Protein AF-A0A2E6EQ06-F1 (afdb_monomer_lite)

Foldseek 3Di:
DFEEAEEAEAEDALCQQLVPRHHQADPVLPPDRDVLVSLCVQFQVCLLWPFAADPVRHGPGTDNLLLFHAYEYALSSLLVCVVPPVVSLVSNLVSQVSQCVVLVGGRYAWEFHRQFQLLPDDLLLLLLRLLLRQLLVCLSNVDGGQAYEHRLSWDDLSNVVSNVVNPHAEYEDELQFFQWKAFPPGDTDGGDSVNQAQAKAWEQHPVRDIHIYGYADPVLLCCLQPVCCLVALLSNLVVQLVVSPPPSYHYHYYHSSSCTNSDNNSSNSSVSSQVNQVPDPSYHYHYPSSVCVVPPHRMHTDTDPRAGNQDPVRCCLQAAFPVSAPDPPVVFTLRLRNLLSVLLVVLLVVLCVLLVVVQVQFFVDSSVLLSCCSCCVSVVDPQVVSSVVGGDPRHDSVLVVLSSSLVVLSSNLSNPVCSNHRFNLDSNNLSSLLSSLQSQLSSCVSGVDHCLVVSLVSLQPRPGPVHSVSSNVSSVCRNYPNPCPVPLALAPDQAFFEAAEDAQQQADDFDLGRALVRLLVVLVLCLLLLGAEYEYEQQAADDPLQDSLAHQELQFGHLLRHDLCVLVVLVLDPPVLIHGYDQWRDSVCSVVRVNVSLLSSLVSLVVCCVRPCVVVLVVCVVPPVVLLLQQLLVLVCVVVVNDFLLPDDLCLQQVPVVVSVVSCVVSVVSSSSSSSSSSSSLVSLVVSCVSSVVSNHFYEYEDEPFYHLRHSCCRNCVVQFQADPSSQAQWFFWAADDPVHNQGATPLTTDTPQVSCVVVQVVVLLSSVVSRCSNGQAYEYAPLVVQQWTWIGGNPDPTSNPTDIDGHVQCSNVVSNCVPVNRGRYAYAQDDPHDPSSVVSCSVSSHAYEAACLQQLPPDPPRCNPQVNFDQRYEYEPHDLQDWAQLQSLVPDDPVSNVVSVQDPHSLSSLLSSLLSLLLGSYSYYYYHVCSLLSHGRLQRADHGNDSHDHNTHHDPPCSSDPVSSVSSSVSCVVSVNRDDD

Radius of gyration: 35.35 Å; chains: 1; bounding box: 85×95×76 Å

Secondary structure (DSSP, 8-state):
-EEEEEEEEE-----B-TTT-SBPP-GGGTTSSSHHHHHIIIIIHHHHTEEEE-TTS-EEEEE-GGGTSEEEE-HHHHHHHHHH-HHHHHHHHHHHHHHHHHHSS-SEEB--TT-B-GGGS-HHHHHHHHHHHHHHHHHHHSS--S-BPPGGG-B-HHHHHHHHHHS--EEEE-GGGEEEEEETTSPPEEPPHHHHTTEEEEEE-TTS-EEEEEEP-HHHHHHHHHS-GGG-HHHHHHHHHHHHHHHSEEEEEEEGGGTTTSSTTHHHHHHHHHHHHHT-SSEEE--HHHHHHHS---EEEEEPSSB-SS-TTTTGGGTS-----S-TTS----TTHHHHHHHHHHHHHHHHHHHHHHHHHHBSSHHHHHHHTHHHHTTSS-HHHHHHHHB-TT--HHHHHHHHHHHHHHHHTTBGGGGTSS-TTSHHHHHHHHHHHHHHHHHHHHHS---HHHHHHHHTTS--SS-SHHHHHHHHHHSS------TT--------EEEEE--GGGS-SSSSS--GGGHHHHHHHHHHHT--EEE----SPB-TT--TTSBS-SSS--GGG--HHHHHHTTSS-GGG-----SB--HHHIIIIIHHHHHHHHHHHHT-TTSHHHHHHHHHHHH-HHHHHHHHHHHHHHHTTT--GGGS-HHHHTT-HHHHHHHHHHTHHHHHHHHHHHHHHHHHHHHHHHHHHHTTPEEEEEEESS--SSSHHHHH-GGGB-B-TTS-BSEEEEE--BTTBTT-EEEEEEPB-HHHHHHTTSHHHHHHHHHHHTT-SEEEEETTHHHHEEEEEETT-SSGGG-EEEE--THHHHHHHHHHH-S--EEE---SS--HHHHHHHHHTT--EEEEGGGS-SS-TT-TTSGGG--SSEEEES--SSSPPHHHHHHTS-HHHHHHHT--SSHHHHHHHHHHHHHTSSSSEEEEEHHHHTT--GGG----TT-SSS-S-B-PPTT-S-HHHHHHHHHHHHHTT-S---

Structure (mmCIF, N/CA/C/O backbone):
data_AF-A0A2E6EQ06-F1
#
_entry.id   AF-A0A2E6EQ06-F1
#
loop_
_atom_site.group_PDB
_atom_site.id
_atom_site.type_symbol
_atom_site.label_atom_id
_atom_site.label_alt_id
_atom_site.label_comp_id
_atom_site.label_asym_id
_atom_site.label_entity_id
_atom_site.label_seq_id
_atom_site.pdbx_PDB_ins_code
_atom_site.Cartn_x
_atom_site.Cartn_y
_atom_site.Cartn_z
_atom_site.occupancy
_atom_site.B_iso_or_equiv
_atom_site.auth_seq_id
_atom_site.auth_comp_id
_atom_site.auth_asym_id
_atom_site.auth_atom_id
_atom_site.pdbx_PDB_model_num
ATOM 1 N N . MET A 1 1 ? -16.779 -51.348 3.299 1.00 90.75 1 MET A N 1
ATOM 2 C CA . MET A 1 1 ? -16.397 -49.984 2.889 1.00 90.75 1 MET A CA 1
ATOM 3 C C . MET A 1 1 ? -16.141 -49.201 4.161 1.00 90.75 1 MET A C 1
ATOM 5 O O . MET A 1 1 ? -17.002 -49.256 5.026 1.00 90.75 1 MET A O 1
ATOM 9 N N . LYS A 1 2 ? -14.970 -48.582 4.311 1.00 97.31 2 LYS A N 1
ATOM 10 C CA . LYS A 1 2 ? -14.618 -47.724 5.452 1.00 97.31 2 LYS A CA 1
ATOM 11 C C . LYS A 1 2 ? -14.836 -46.261 5.066 1.00 97.31 2 LYS A C 1
ATOM 13 O O . LYS A 1 2 ? -14.388 -45.863 3.991 1.00 97.31 2 LYS A O 1
ATOM 18 N N . ASP A 1 3 ? -15.510 -45.492 5.906 1.00 98.12 3 ASP A N 1
ATOM 19 C CA . ASP A 1 3 ? -15.744 -44.063 5.690 1.00 98.12 3 ASP A CA 1
ATOM 20 C C . ASP A 1 3 ? -14.622 -43.241 6.337 1.00 98.12 3 ASP A C 1
ATOM 22 O O . ASP A 1 3 ? -14.223 -43.511 7.468 1.00 98.12 3 ASP A O 1
ATOM 26 N N . ILE A 1 4 ? -14.103 -42.242 5.626 1.00 98.31 4 ILE A N 1
ATOM 27 C CA . ILE A 1 4 ? -13.046 -41.349 6.114 1.00 98.31 4 ILE A CA 1
ATOM 28 C C . ILE A 1 4 ? -13.552 -39.910 6.057 1.00 98.31 4 ILE A C 1
ATOM 30 O O . ILE A 1 4 ? -13.945 -39.432 4.992 1.00 98.31 4 ILE A O 1
ATOM 34 N N . CYS A 1 5 ? -13.521 -39.230 7.198 1.00 97.88 5 CYS A N 1
ATOM 35 C CA . CYS A 1 5 ? -13.890 -37.834 7.356 1.00 97.88 5 CYS A CA 1
ATOM 36 C C . CYS A 1 5 ? -12.708 -37.059 7.940 1.00 97.88 5 CYS A C 1
ATOM 38 O O . CYS A 1 5 ? -12.122 -37.457 8.945 1.00 97.88 5 CYS A O 1
ATOM 40 N N . ILE A 1 6 ? -12.367 -35.939 7.318 1.00 98.31 6 ILE A N 1
ATOM 41 C CA . ILE A 1 6 ? -11.318 -35.030 7.782 1.00 98.31 6 ILE A CA 1
ATOM 42 C C . ILE A 1 6 ? -11.990 -33.685 8.033 1.00 98.31 6 ILE A C 1
ATOM 44 O O . ILE A 1 6 ? -12.817 -33.271 7.225 1.00 98.31 6 ILE A O 1
ATOM 48 N N . HIS A 1 7 ? -11.665 -33.034 9.141 1.00 98.31 7 HIS A N 1
ATOM 49 C CA . HIS A 1 7 ? -12.115 -31.700 9.505 1.00 98.31 7 HIS A CA 1
ATOM 50 C C . HIS A 1 7 ? -10.910 -30.790 9.735 1.00 98.31 7 HIS A C 1
ATOM 52 O O . HIS A 1 7 ? -10.047 -31.111 10.556 1.00 98.31 7 HIS A O 1
ATOM 58 N N . GLY A 1 8 ? -10.854 -29.671 9.015 1.00 97.56 8 GLY A N 1
ATOM 59 C CA . GLY A 1 8 ? -9.878 -28.606 9.242 1.00 97.56 8 GLY A CA 1
ATOM 60 C C . GLY A 1 8 ? -10.549 -27.364 9.821 1.00 97.56 8 GLY A C 1
ATOM 61 O O . GLY A 1 8 ? -11.461 -26.822 9.200 1.00 97.56 8 GLY A O 1
ATOM 62 N N . HIS A 1 9 ? -10.085 -26.918 10.986 1.00 97.19 9 HIS A N 1
ATOM 63 C CA . HIS A 1 9 ? -10.528 -25.677 11.616 1.00 97.19 9 HIS A CA 1
ATOM 64 C C . HIS A 1 9 ? -9.598 -24.521 11.226 1.00 97.19 9 HIS A C 1
ATOM 66 O O . HIS A 1 9 ? -8.463 -24.477 11.694 1.00 97.19 9 HIS A O 1
ATOM 72 N N . PHE A 1 10 ? -10.040 -23.620 10.344 1.00 96.25 10 PHE A N 1
ATOM 73 C CA . PHE A 1 10 ? -9.219 -22.517 9.830 1.00 96.25 10 PHE A CA 1
ATOM 74 C C . PHE A 1 10 ? -9.649 -21.196 10.462 1.00 96.25 10 PHE A C 1
ATOM 76 O O . PHE A 1 10 ? -10.707 -20.647 10.156 1.00 96.25 10 PHE A O 1
ATOM 83 N N . TYR A 1 11 ? -8.830 -20.641 11.340 1.00 90.62 11 TYR A N 1
ATOM 84 C CA . TYR A 1 11 ? -9.209 -19.433 12.052 1.00 90.62 11 TYR A CA 1
ATOM 85 C C . TYR A 1 11 ? -7.981 -18.624 12.442 1.00 90.62 11 TYR A C 1
ATOM 87 O O . TYR A 1 11 ? -6.953 -19.164 12.826 1.00 90.62 11 TYR A O 1
ATOM 95 N N . GLN A 1 12 ? -8.128 -17.301 12.392 1.00 87.19 12 GLN A N 1
ATOM 96 C CA . GLN A 1 12 ? -7.171 -16.369 12.968 1.00 87.19 12 GLN A CA 1
ATOM 97 C C . GLN A 1 12 ? -7.886 -15.445 13.947 1.00 87.19 12 GLN A C 1
ATOM 99 O O . GLN A 1 12 ? -9.004 -15.005 13.653 1.00 87.19 12 GLN A O 1
ATOM 104 N N . PRO A 1 13 ? -7.249 -15.097 15.080 1.00 78.75 13 PRO A N 1
ATOM 105 C CA . PRO A 1 13 ? -7.804 -14.108 15.990 1.00 78.75 13 PRO A CA 1
ATOM 106 C C . PRO A 1 13 ? -8.133 -12.812 15.266 1.00 78.75 13 PRO A C 1
ATOM 108 O O . PRO A 1 13 ? -7.433 -12.413 14.333 1.00 78.75 13 PRO A O 1
ATOM 111 N N . THR A 1 14 ? -9.192 -12.134 15.718 1.00 73.31 14 THR A N 1
ATOM 112 C CA . THR A 1 14 ? -9.537 -10.804 15.208 1.00 73.31 14 THR A CA 1
ATOM 113 C C . THR A 1 14 ? -8.410 -9.828 15.530 1.00 73.31 14 THR A C 1
ATOM 115 O O . THR A 1 14 ? -8.334 -9.250 16.606 1.00 73.31 14 THR A O 1
ATOM 118 N N . ARG A 1 15 ? -7.501 -9.653 14.573 1.00 78.56 15 ARG A N 1
ATOM 119 C CA . ARG A 1 15 ? -6.394 -8.688 14.626 1.00 78.56 15 ARG A CA 1
ATOM 120 C C . ARG A 1 15 ? -6.782 -7.327 14.060 1.00 78.56 15 ARG A C 1
ATOM 122 O O . ARG A 1 15 ? -5.923 -6.477 13.838 1.00 78.56 15 ARG A O 1
ATOM 129 N N . LEU A 1 16 ? -8.072 -7.138 13.788 1.00 78.06 16 LEU A N 1
ATOM 130 C CA . LEU A 1 16 ? -8.607 -5.878 13.309 1.00 78.06 16 LEU A CA 1
ATOM 131 C C . LEU A 1 16 ? -8.392 -4.815 14.378 1.00 78.06 16 LEU A C 1
ATOM 133 O O . LEU A 1 16 ? -8.721 -5.000 15.549 1.00 78.06 16 LEU A O 1
ATOM 137 N N . ASN A 1 17 ? -7.856 -3.678 13.972 1.00 82.69 17 ASN A N 1
ATOM 138 C CA . ASN A 1 17 ? -7.825 -2.492 14.795 1.00 82.69 17 ASN A CA 1
ATOM 139 C C . ASN A 1 17 ? -9.276 -2.114 15.162 1.00 82.69 17 ASN A C 1
ATOM 141 O O . ASN A 1 17 ? -10.090 -1.926 14.254 1.00 82.69 17 ASN A O 1
ATOM 145 N N . PRO A 1 18 ? -9.627 -2.006 16.458 1.00 84.94 18 PRO A N 1
ATOM 146 C CA . PRO A 1 18 ? -11.011 -1.788 16.880 1.00 84.94 18 PRO A CA 1
ATOM 147 C C . PRO A 1 18 ? -11.648 -0.517 16.311 1.00 84.94 18 PRO A C 1
ATOM 149 O O . PRO A 1 18 ? -12.856 -0.485 16.119 1.00 84.94 18 PRO A O 1
ATOM 152 N N . TRP A 1 19 ? -10.841 0.505 16.014 1.00 80.25 19 TRP A N 1
ATOM 153 C CA . TRP A 1 19 ? -11.318 1.804 15.546 1.00 80.25 19 TRP A CA 1
ATOM 154 C C . TRP A 1 19 ? -11.391 1.915 14.024 1.00 80.25 19 TRP A C 1
ATOM 156 O O . TRP A 1 19 ? -12.256 2.613 13.506 1.00 80.25 19 TRP A O 1
ATOM 166 N N . THR A 1 20 ? -10.488 1.251 13.296 1.00 75.62 20 THR A N 1
ATOM 167 C CA . THR A 1 20 ? -10.449 1.321 11.821 1.00 75.62 20 THR A CA 1
ATOM 168 C C . THR A 1 20 ? -11.067 0.101 11.145 1.00 75.62 20 THR A C 1
ATOM 170 O O . THR A 1 20 ? -11.292 0.126 9.938 1.00 75.62 20 THR A O 1
ATOM 173 N N . ASN A 1 21 ? -11.311 -0.970 11.907 1.00 74.75 21 ASN A N 1
ATOM 174 C CA . ASN A 1 21 ? -11.768 -2.274 11.434 1.00 74.75 21 ASN A CA 1
ATOM 175 C C . ASN A 1 21 ? -10.894 -2.853 10.300 1.00 74.75 21 ASN A C 1
ATOM 177 O O . ASN A 1 21 ? -11.382 -3.567 9.429 1.00 74.75 21 ASN A O 1
ATOM 181 N N . ARG A 1 22 ? -9.592 -2.529 10.309 1.00 73.81 22 ARG A N 1
ATOM 182 C CA . ARG A 1 22 ? -8.569 -2.999 9.358 1.00 73.81 22 ARG A CA 1
ATOM 183 C C . ARG A 1 22 ? -7.419 -3.676 10.096 1.00 73.81 22 ARG A C 1
ATOM 185 O O . ARG A 1 22 ? -7.185 -3.390 11.267 1.00 73.81 22 ARG A O 1
ATOM 192 N N . LEU A 1 23 ? -6.688 -4.560 9.421 1.00 75.12 23 LEU A N 1
ATOM 193 C CA . LEU A 1 23 ? -5.487 -5.180 9.984 1.00 75.12 23 LEU A CA 1
ATOM 194 C C . LEU A 1 23 ? -4.323 -4.181 10.007 1.00 75.12 23 LEU A C 1
ATOM 196 O O . LEU A 1 23 ? -3.947 -3.625 8.972 1.00 75.12 23 LEU A O 1
ATOM 200 N N . ASP A 1 24 ? -3.734 -3.982 11.184 1.00 70.62 24 ASP A N 1
ATOM 201 C CA . ASP A 1 24 ? -2.495 -3.215 11.318 1.00 70.62 24 ASP A CA 1
ATOM 202 C C . ASP A 1 24 ? -1.292 -4.055 10.829 1.00 70.62 24 ASP A C 1
ATOM 204 O O . ASP A 1 24 ? -1.331 -5.288 10.906 1.00 70.62 24 ASP A O 1
ATOM 208 N N . PRO A 1 25 ? -0.198 -3.430 10.353 1.00 65.00 25 PRO A N 1
ATOM 209 C CA . PRO A 1 25 ? 1.042 -4.144 10.067 1.00 65.00 25 PRO A CA 1
ATOM 210 C C . PRO A 1 25 ? 1.608 -4.853 11.304 1.00 65.00 25 PRO A C 1
ATOM 212 O O . PRO A 1 25 ? 1.632 -4.297 12.403 1.00 65.00 25 PRO A O 1
ATOM 215 N N . GLN A 1 26 ? 2.124 -6.065 11.119 1.00 69.88 26 GLN A N 1
ATOM 216 C CA . GLN A 1 26 ? 2.704 -6.883 12.179 1.00 69.88 26 GLN A CA 1
ATOM 217 C C . GLN A 1 26 ? 4.099 -7.348 11.753 1.00 69.88 26 GLN A C 1
ATOM 219 O O . GLN A 1 26 ? 4.204 -8.278 10.958 1.00 69.88 26 GLN A O 1
ATOM 224 N N . PRO A 1 27 ? 5.183 -6.755 12.294 1.00 60.56 27 PRO A N 1
ATOM 225 C CA . PRO A 1 27 ? 6.551 -7.056 11.861 1.00 60.56 27 PRO A CA 1
ATOM 226 C C . PRO A 1 27 ? 6.934 -8.540 11.928 1.00 60.56 27 PRO A C 1
ATOM 228 O O . PRO A 1 27 ? 7.758 -9.006 11.149 1.00 60.56 27 PRO A O 1
ATOM 231 N N . SER A 1 28 ? 6.325 -9.304 12.838 1.00 72.94 28 SER A N 1
ATOM 232 C CA . SER A 1 28 ? 6.562 -10.745 12.958 1.00 72.94 28 SER A CA 1
ATOM 233 C C . SER A 1 28 ? 6.000 -11.572 11.791 1.00 72.94 28 SER A C 1
ATOM 235 O O . SER A 1 28 ? 6.382 -12.730 11.647 1.00 72.94 28 SER A O 1
ATOM 237 N N . ALA A 1 29 ? 5.152 -10.989 10.940 1.00 71.50 29 ALA A N 1
ATOM 238 C CA . ALA A 1 29 ? 4.586 -11.633 9.757 1.00 71.50 29 ALA A CA 1
ATOM 239 C C . ALA A 1 29 ? 5.445 -11.481 8.485 1.00 71.50 29 ALA A C 1
ATOM 241 O O . ALA A 1 29 ? 5.053 -11.991 7.436 1.00 71.50 29 ALA A O 1
ATOM 242 N N . ALA A 1 30 ? 6.607 -10.821 8.565 1.00 54.91 30 ALA A N 1
ATOM 243 C CA . ALA A 1 30 ? 7.477 -10.585 7.413 1.00 54.91 30 ALA A CA 1
ATOM 244 C C . ALA A 1 30 ? 7.769 -11.881 6.613 1.00 54.91 30 ALA A C 1
ATOM 246 O O . ALA A 1 30 ? 7.977 -12.938 7.224 1.00 54.91 30 ALA A O 1
ATOM 247 N N . PRO A 1 31 ? 7.804 -11.817 5.263 1.00 63.31 31 PRO A N 1
ATOM 248 C CA . PRO A 1 31 ? 7.754 -10.611 4.418 1.00 63.31 31 PRO A CA 1
ATOM 249 C C . PRO A 1 31 ? 6.346 -10.019 4.193 1.00 63.31 31 PRO A C 1
ATOM 251 O O . PRO A 1 31 ? 6.224 -8.998 3.527 1.00 63.31 31 PRO A O 1
ATOM 254 N N . PHE A 1 32 ? 5.291 -10.624 4.740 1.00 70.12 32 PHE A N 1
ATOM 255 C CA . PHE A 1 32 ? 3.913 -10.149 4.585 1.00 70.12 32 PHE A CA 1
ATOM 256 C C . PHE A 1 32 ? 3.586 -9.025 5.572 1.00 70.12 32 PHE A C 1
ATOM 258 O O . PHE A 1 32 ? 4.194 -8.923 6.644 1.00 70.12 32 PHE A O 1
ATOM 265 N N . ARG A 1 33 ? 2.599 -8.182 5.238 1.00 68.12 33 ARG A N 1
ATOM 266 C CA . ARG A 1 33 ? 2.237 -7.022 6.066 1.00 68.12 33 ARG A CA 1
ATOM 267 C C . ARG A 1 33 ? 1.660 -7.451 7.409 1.00 68.12 33 ARG A C 1
ATOM 269 O O . ARG A 1 33 ? 1.918 -6.806 8.422 1.00 68.12 33 ARG A O 1
ATOM 276 N N . ASN A 1 34 ? 0.850 -8.503 7.418 1.00 84.31 34 ASN A N 1
ATOM 277 C CA . ASN A 1 34 ? 0.187 -9.033 8.603 1.00 84.31 34 ASN A CA 1
ATOM 278 C C . ASN A 1 34 ? 0.065 -10.561 8.520 1.00 84.31 34 ASN A C 1
ATOM 280 O O . ASN A 1 34 ? 0.271 -11.176 7.473 1.00 84.31 34 ASN A O 1
ATOM 284 N N . TRP A 1 35 ? -0.264 -11.184 9.649 1.00 84.19 35 TRP A N 1
ATOM 285 C CA . TRP A 1 35 ? -0.329 -12.641 9.744 1.00 84.19 35 TRP A CA 1
ATOM 286 C C . TRP A 1 35 ? -1.479 -13.264 8.941 1.00 84.19 35 TRP A C 1
ATOM 288 O O . TRP A 1 35 ? -1.348 -14.412 8.525 1.00 84.19 35 TRP A O 1
ATOM 298 N N . ASN A 1 36 ? -2.575 -12.539 8.680 1.00 88.44 36 ASN A N 1
ATOM 299 C CA . ASN A 1 36 ? -3.657 -13.075 7.849 1.00 88.44 36 ASN A CA 1
ATOM 300 C C . ASN A 1 36 ? -3.190 -13.250 6.398 1.00 88.44 36 ASN A C 1
ATOM 302 O O . ASN A 1 36 ? -3.399 -14.319 5.834 1.00 88.44 36 ASN A O 1
ATOM 306 N N . GLU A 1 37 ? -2.501 -12.256 5.825 1.00 84.69 37 GLU A N 1
ATOM 307 C CA . GLU A 1 37 ? -1.904 -12.352 4.482 1.00 84.69 37 GLU A CA 1
ATOM 308 C C . GLU A 1 37 ? -0.897 -13.501 4.391 1.00 84.69 37 GLU A C 1
ATOM 310 O O . GLU A 1 37 ? -0.946 -14.306 3.460 1.00 84.69 37 GLU A O 1
ATOM 315 N N . ARG A 1 38 ? -0.016 -13.615 5.393 1.00 87.06 38 ARG A N 1
ATOM 316 C CA . ARG A 1 38 ? 0.985 -14.684 5.445 1.00 87.06 38 ARG A CA 1
ATOM 317 C C . ARG A 1 38 ? 0.343 -16.066 5.419 1.00 87.06 38 ARG A C 1
ATOM 319 O O . ARG A 1 38 ? 0.711 -16.902 4.603 1.00 87.06 38 ARG A O 1
ATOM 326 N N . ILE A 1 39 ? -0.622 -16.310 6.300 1.00 91.88 39 ILE A N 1
ATOM 327 C CA . ILE A 1 39 ? -1.247 -17.630 6.432 1.00 91.88 39 ILE A CA 1
ATOM 328 C C . ILE A 1 39 ? -2.183 -17.906 5.249 1.00 91.88 39 ILE A C 1
ATOM 330 O O . ILE A 1 39 ? -2.288 -19.048 4.800 1.00 91.88 39 ILE A O 1
ATOM 334 N N . ALA A 1 40 ? -2.803 -16.876 4.667 1.00 89.56 40 ALA A N 1
ATOM 335 C CA . ALA A 1 40 ? -3.532 -17.030 3.415 1.00 89.56 40 ALA A CA 1
ATOM 336 C C . ALA A 1 40 ? -2.616 -17.515 2.288 1.00 89.56 40 ALA A C 1
ATOM 338 O O . ALA A 1 40 ? -2.988 -18.441 1.567 1.00 89.56 40 ALA A O 1
ATOM 339 N N . PHE A 1 41 ? -1.409 -16.959 2.178 1.00 86.44 41 PHE A N 1
ATOM 340 C CA . PHE A 1 41 ? -0.414 -17.400 1.205 1.00 86.44 41 PHE A CA 1
ATOM 341 C C . PHE A 1 41 ? 0.151 -18.794 1.513 1.00 86.44 41 PHE A C 1
ATOM 343 O O . PHE A 1 41 ? 0.297 -19.611 0.608 1.00 86.44 41 PHE A O 1
ATOM 350 N N . GLU A 1 42 ? 0.471 -19.078 2.775 1.00 89.50 42 GLU A N 1
ATOM 351 C CA . GLU A 1 42 ? 1.140 -20.320 3.184 1.00 89.50 42 GLU A CA 1
ATOM 352 C C . GLU A 1 42 ? 0.174 -21.509 3.349 1.00 89.50 42 GLU A C 1
ATOM 354 O O . GLU A 1 42 ? 0.607 -22.657 3.271 1.00 89.50 42 GLU A O 1
ATOM 359 N N . CYS A 1 43 ? -1.126 -21.271 3.562 1.00 95.44 43 CYS A N 1
ATOM 360 C CA . CYS A 1 43 ? -2.103 -22.321 3.867 1.00 95.44 43 CYS A CA 1
ATOM 361 C C . CYS A 1 43 ? -3.430 -22.188 3.108 1.00 95.44 43 CYS A C 1
ATOM 363 O O . CYS A 1 43 ? -3.807 -23.118 2.388 1.00 95.44 43 CYS A O 1
ATOM 365 N N . TYR A 1 44 ? -4.153 -21.069 3.224 1.00 94.88 44 TYR A N 1
ATOM 366 C CA . TYR A 1 44 ? -5.538 -21.024 2.724 1.00 94.88 44 TYR A CA 1
ATOM 367 C C . TYR A 1 44 ? -5.625 -21.101 1.193 1.00 94.88 44 TYR A C 1
ATOM 369 O O . TYR A 1 44 ? -6.342 -21.937 0.639 1.00 94.88 44 TYR A O 1
ATOM 377 N N . ALA A 1 45 ? -4.848 -20.274 0.490 1.00 89.69 45 ALA A N 1
ATOM 378 C CA . ALA A 1 45 ? -4.787 -20.270 -0.968 1.00 89.69 45 ALA A CA 1
ATOM 379 C C . ALA A 1 45 ? -4.139 -21.549 -1.545 1.00 89.69 45 ALA A C 1
ATOM 381 O O . ALA A 1 45 ? -4.657 -22.094 -2.519 1.00 89.69 45 ALA A O 1
ATOM 382 N N . PRO A 1 46 ? -3.075 -22.124 -0.956 1.00 91.38 46 PRO A N 1
ATOM 383 C CA . PRO A 1 46 ? -2.575 -23.422 -1.403 1.00 91.38 46 PRO A CA 1
ATOM 384 C C . PRO A 1 46 ? -3.620 -24.547 -1.354 1.00 91.38 46 PRO A C 1
ATOM 386 O O . PRO A 1 46 ? -3.663 -25.375 -2.263 1.00 91.38 46 PRO A O 1
ATOM 389 N N . ASN A 1 47 ? -4.520 -24.564 -0.362 1.00 96.81 47 ASN A N 1
ATOM 390 C CA . ASN A 1 47 ? -5.549 -25.605 -0.256 1.00 96.81 47 ASN A CA 1
ATOM 391 C C . ASN A 1 47 ? -6.661 -25.509 -1.316 1.00 96.81 47 ASN A C 1
ATOM 393 O O . ASN A 1 47 ? -7.273 -26.537 -1.621 1.00 96.81 47 ASN A O 1
ATOM 397 N N . MET A 1 48 ? -6.910 -24.341 -1.929 1.00 92.25 48 MET A N 1
ATOM 398 C CA . MET A 1 48 ? -7.871 -24.248 -3.044 1.00 92.25 48 MET A CA 1
ATOM 399 C C . MET A 1 48 ? -7.351 -24.869 -4.350 1.00 92.25 48 MET A C 1
ATOM 401 O O . MET A 1 48 ? -8.152 -25.221 -5.216 1.00 92.25 48 MET A O 1
ATOM 405 N N . ALA A 1 49 ? -6.032 -25.023 -4.497 1.00 87.56 49 ALA A N 1
ATOM 406 C CA . ALA A 1 49 ? -5.393 -25.541 -5.707 1.00 87.56 49 ALA A CA 1
ATOM 407 C C . ALA A 1 49 ? -4.135 -26.372 -5.384 1.00 87.56 49 ALA A C 1
ATOM 409 O O . ALA A 1 49 ? -3.072 -26.195 -5.986 1.00 87.56 49 ALA A O 1
ATOM 410 N N . ALA A 1 50 ? -4.256 -27.305 -4.439 1.00 93.25 50 ALA A N 1
ATOM 411 C CA . ALA A 1 50 ? -3.147 -28.120 -3.962 1.00 93.25 50 ALA A CA 1
ATOM 412 C C . ALA A 1 50 ? -2.591 -29.004 -5.086 1.00 93.25 50 ALA A C 1
ATOM 414 O O . ALA A 1 50 ? -3.329 -29.721 -5.770 1.00 93.25 50 ALA A O 1
ATOM 415 N N . ARG A 1 51 ? -1.270 -28.966 -5.269 1.00 90.06 51 ARG A N 1
ATOM 416 C CA . ARG A 1 51 ? -0.566 -29.688 -6.336 1.00 90.06 51 ARG A CA 1
ATOM 417 C C . ARG A 1 51 ? -0.423 -31.170 -5.994 1.00 90.06 51 ARG A C 1
ATOM 419 O O . ARG A 1 51 ? 0.058 -31.523 -4.922 1.00 90.06 51 ARG A O 1
ATOM 426 N N . LEU A 1 52 ? -0.772 -32.033 -6.942 1.00 89.25 52 LEU A N 1
ATOM 427 C CA . LEU A 1 52 ? -0.475 -33.465 -6.920 1.00 89.25 52 LEU A CA 1
ATOM 428 C C . LEU A 1 52 ? 0.666 -33.745 -7.886 1.00 89.25 52 LEU A C 1
ATOM 430 O O . LEU A 1 52 ? 0.547 -33.443 -9.074 1.00 89.25 52 LEU A O 1
ATOM 434 N N . LEU A 1 53 ? 1.750 -34.333 -7.387 1.00 85.88 53 LEU A N 1
ATOM 435 C CA . LEU A 1 53 ? 2.918 -34.679 -8.195 1.00 85.88 53 LEU A CA 1
ATOM 436 C C . LEU A 1 53 ? 2.906 -36.167 -8.589 1.00 85.88 53 LEU A C 1
ATOM 438 O O . LEU A 1 53 ? 2.327 -36.994 -7.881 1.00 85.88 53 LEU A O 1
ATOM 442 N N . ASP A 1 54 ? 3.510 -36.506 -9.728 1.00 82.19 54 ASP A N 1
ATOM 443 C CA . ASP A 1 54 ? 3.824 -37.887 -10.112 1.00 82.19 54 ASP A CA 1
ATOM 444 C C . ASP A 1 54 ? 5.134 -38.387 -9.467 1.00 82.19 54 ASP A C 1
ATOM 446 O O . ASP A 1 54 ? 5.754 -37.693 -8.656 1.00 82.19 54 ASP A O 1
ATOM 450 N N . ALA A 1 55 ? 5.536 -39.624 -9.782 1.00 79.31 55 ALA A N 1
ATOM 451 C CA . ALA A 1 55 ? 6.724 -40.254 -9.201 1.00 79.31 55 ALA A CA 1
ATOM 452 C C . ALA A 1 55 ? 8.033 -39.540 -9.592 1.00 79.31 55 ALA A C 1
ATOM 454 O O . ALA A 1 55 ? 9.033 -39.648 -8.885 1.00 79.31 55 ALA A O 1
ATOM 455 N N . GLU A 1 56 ? 8.016 -38.790 -10.693 1.00 79.19 56 GLU A N 1
ATOM 456 C CA . GLU A 1 56 ? 9.125 -37.996 -11.211 1.00 79.19 56 GLU A CA 1
ATOM 457 C C . GLU A 1 56 ? 9.112 -36.547 -10.683 1.00 79.19 56 GLU A C 1
ATOM 459 O O . GLU A 1 56 ? 9.968 -35.746 -11.064 1.00 79.19 56 GLU A O 1
ATOM 464 N N . GLY A 1 57 ? 8.161 -36.199 -9.807 1.00 78.38 57 GLY A N 1
ATOM 465 C CA . GLY A 1 57 ? 8.029 -34.871 -9.206 1.00 78.38 57 GLY A CA 1
ATOM 466 C C . GLY A 1 57 ? 7.369 -33.830 -10.114 1.00 78.38 57 GLY A C 1
ATOM 467 O O . GLY A 1 57 ? 7.429 -32.636 -9.816 1.00 78.38 57 GLY A O 1
ATOM 468 N N . LYS A 1 58 ? 6.738 -34.242 -11.220 1.00 76.06 58 LYS A N 1
ATOM 469 C CA . LYS A 1 58 ? 6.019 -33.339 -12.127 1.00 76.06 58 LYS A CA 1
ATOM 470 C C . LYS A 1 58 ? 4.569 -33.181 -11.700 1.00 76.06 58 LYS A C 1
ATOM 472 O O . LYS A 1 58 ? 3.960 -34.092 -11.149 1.00 76.06 58 LYS A O 1
ATOM 477 N N . LEU A 1 59 ? 3.994 -32.015 -11.986 1.00 84.31 59 LEU A N 1
ATOM 478 C CA . LEU A 1 59 ? 2.586 -31.745 -11.711 1.00 84.31 59 LEU A CA 1
ATOM 479 C C . LEU A 1 59 ? 1.689 -32.689 -12.526 1.00 84.31 59 LEU A C 1
ATOM 481 O O . LEU A 1 59 ? 1.653 -32.618 -13.752 1.00 84.31 59 LEU A O 1
ATOM 485 N N . ARG A 1 60 ? 0.934 -33.536 -11.827 1.00 87.88 60 ARG A N 1
ATOM 486 C CA . ARG A 1 60 ? -0.057 -34.454 -12.397 1.00 87.88 60 ARG A CA 1
ATOM 487 C C . ARG A 1 60 ? -1.450 -33.831 -12.443 1.00 87.88 60 ARG A C 1
ATOM 489 O O . ARG A 1 60 ? -2.170 -34.014 -13.419 1.00 87.88 60 ARG A O 1
ATOM 496 N N . ALA A 1 61 ? -1.853 -33.170 -11.360 1.00 85.19 61 ALA A N 1
ATOM 497 C CA . ALA A 1 61 ? -3.174 -32.567 -11.203 1.00 85.19 61 ALA A CA 1
ATOM 498 C C . ALA A 1 61 ? -3.159 -31.503 -10.096 1.00 85.19 61 ALA A C 1
ATOM 500 O O . ALA A 1 61 ? -2.219 -31.429 -9.304 1.00 85.19 61 ALA A O 1
ATOM 501 N N . THR A 1 62 ? -4.227 -30.719 -10.009 1.00 88.31 62 THR A N 1
ATOM 502 C CA . THR A 1 62 ? -4.522 -29.855 -8.862 1.00 88.31 62 THR A CA 1
ATOM 503 C C . THR A 1 62 ? -5.838 -30.283 -8.221 1.00 88.31 62 THR A C 1
ATOM 505 O O . THR A 1 62 ? -6.717 -30.833 -8.887 1.00 88.31 62 THR A O 1
ATOM 508 N N . SER A 1 63 ? -5.964 -30.069 -6.915 1.00 89.00 63 SER A N 1
ATOM 509 C CA . SER A 1 63 ? -7.163 -30.405 -6.150 1.00 89.00 63 SER A CA 1
ATOM 510 C C . SER A 1 63 ? -7.523 -29.270 -5.204 1.00 89.00 63 SER A C 1
ATOM 512 O O . SER A 1 63 ? -6.666 -28.755 -4.492 1.00 89.00 63 SER A O 1
ATOM 514 N N . ASN A 1 64 ? -8.804 -28.914 -5.166 1.00 95.12 64 ASN A N 1
ATOM 515 C CA . ASN A 1 64 ? -9.341 -28.077 -4.104 1.00 95.12 64 ASN A CA 1
ATOM 516 C C . ASN A 1 64 ? -9.662 -28.970 -2.898 1.00 95.12 64 ASN A C 1
ATOM 518 O O . ASN A 1 64 ? -10.681 -29.669 -2.892 1.00 95.12 64 ASN A O 1
ATOM 522 N N . ASN A 1 65 ? -8.781 -28.970 -1.896 1.00 97.31 65 ASN A N 1
ATOM 523 C CA . ASN A 1 65 ? -8.881 -29.840 -0.723 1.00 97.31 65 ASN A CA 1
ATOM 524 C C . ASN A 1 65 ? -10.161 -29.583 0.081 1.00 97.31 65 ASN A C 1
ATOM 526 O O . ASN A 1 65 ? -10.770 -30.540 0.560 1.00 97.31 65 ASN A O 1
ATOM 530 N N . TYR A 1 66 ? -10.621 -28.329 0.159 1.00 97.75 66 TYR A N 1
ATOM 531 C CA . TYR A 1 66 ? -11.855 -27.950 0.857 1.00 97.75 66 TYR A CA 1
ATOM 532 C C . TYR A 1 66 ? -13.083 -28.697 0.329 1.00 97.75 66 TYR A C 1
ATOM 534 O O . TYR A 1 66 ? -14.010 -28.990 1.079 1.00 97.75 66 TYR A O 1
ATOM 542 N N . GLY A 1 67 ? -13.084 -29.069 -0.955 1.00 95.56 67 GLY A N 1
ATOM 543 C CA . GLY A 1 67 ? -14.180 -29.829 -1.552 1.00 95.56 67 GLY A CA 1
ATOM 544 C C . GLY A 1 67 ? -14.232 -31.294 -1.111 1.00 95.56 67 GLY A C 1
ATOM 545 O O . GLY A 1 67 ? -15.204 -31.974 -1.425 1.00 95.56 67 GLY A O 1
ATOM 546 N N . TRP A 1 68 ? -13.200 -31.800 -0.432 1.00 97.06 68 TRP A N 1
ATOM 547 C CA . TRP A 1 68 ? -13.050 -33.208 -0.039 1.00 97.06 68 TRP A CA 1
ATOM 548 C C . TRP A 1 68 ? -13.030 -33.433 1.473 1.00 97.06 68 TRP A C 1
ATOM 550 O O . TRP A 1 68 ? -13.207 -34.569 1.911 1.00 97.06 68 TRP A O 1
ATOM 560 N N . ILE A 1 69 ? -12.828 -32.374 2.255 1.00 97.56 69 ILE A N 1
ATOM 561 C CA . ILE A 1 69 ? -12.823 -32.398 3.721 1.00 97.56 69 ILE A CA 1
ATOM 562 C C . ILE A 1 69 ? -14.011 -31.602 4.257 1.00 97.56 69 ILE A C 1
ATOM 564 O O . ILE A 1 69 ? -14.548 -30.757 3.550 1.00 97.56 69 ILE A O 1
ATOM 568 N N . SER A 1 70 ? -14.418 -31.844 5.499 1.00 98.25 70 SER A N 1
ATOM 569 C CA . SER A 1 70 ? -15.216 -30.867 6.248 1.00 98.25 70 SER A CA 1
ATOM 570 C C . SER A 1 70 ? -14.299 -29.728 6.699 1.00 98.25 70 SER A C 1
ATOM 572 O O . SER A 1 70 ? -13.112 -29.952 6.947 1.00 98.25 70 SER A O 1
ATOM 574 N N . PHE A 1 71 ? -14.814 -28.511 6.793 1.00 98.25 71 PHE A N 1
ATOM 575 C CA . PHE A 1 71 ? -14.027 -27.386 7.285 1.00 98.25 71 PHE A CA 1
ATOM 576 C C . PHE A 1 71 ? -14.915 -26.312 7.895 1.00 98.25 71 PHE A C 1
ATOM 578 O O . PHE A 1 71 ? -16.096 -26.208 7.573 1.00 98.25 71 PHE A O 1
ATOM 585 N N . ASP A 1 72 ? -14.333 -25.492 8.752 1.00 98.19 72 ASP A N 1
ATOM 586 C CA . ASP A 1 72 ? -14.899 -24.206 9.137 1.00 98.19 72 ASP A CA 1
ATOM 587 C C . ASP A 1 72 ? -13.859 -23.111 8.922 1.00 98.19 72 ASP A C 1
ATOM 589 O O . ASP A 1 72 ? -12.653 -23.368 8.982 1.00 98.19 72 ASP A O 1
ATOM 593 N N . ILE A 1 73 ? -14.344 -21.908 8.618 1.00 97.00 73 ILE A N 1
ATOM 594 C CA . ILE A 1 73 ? -13.522 -20.703 8.579 1.00 97.00 73 ILE A CA 1
ATOM 595 C C . ILE A 1 73 ? -14.128 -19.681 9.530 1.00 97.00 73 ILE A C 1
ATOM 597 O O . ILE A 1 73 ? -15.328 -19.403 9.455 1.00 97.00 73 ILE A O 1
ATOM 601 N N . GLY A 1 74 ? -13.297 -19.120 10.407 1.00 95.44 74 GLY A N 1
ATOM 602 C CA . GLY A 1 74 ? -13.726 -18.112 11.373 1.00 95.44 74 GLY A CA 1
ATOM 603 C C . GLY A 1 74 ? -14.471 -16.938 10.711 1.00 95.44 74 GLY A C 1
ATOM 604 O O . GLY A 1 74 ? -13.993 -16.427 9.698 1.00 95.44 74 GLY A O 1
ATOM 605 N N . PRO A 1 75 ? -15.596 -16.449 11.268 1.00 95.31 75 PRO A N 1
ATOM 606 C CA . PRO A 1 75 ? -16.405 -15.408 10.625 1.00 95.31 75 PRO A CA 1
ATOM 607 C C . PRO A 1 75 ? -15.650 -14.107 10.339 1.00 95.31 75 PRO A C 1
ATOM 609 O O . PRO A 1 75 ? -15.737 -13.574 9.239 1.00 95.31 75 PRO A O 1
ATOM 612 N N . THR A 1 76 ? -14.831 -13.634 11.280 1.00 92.62 76 THR A N 1
ATOM 613 C CA . THR A 1 76 ? -13.987 -12.442 11.075 1.00 92.62 76 THR A CA 1
ATOM 614 C C . THR A 1 76 ? -12.937 -12.643 9.978 1.00 92.62 76 THR A C 1
ATOM 616 O O . THR A 1 76 ? -12.607 -11.702 9.257 1.00 92.62 76 THR A O 1
ATOM 619 N N . LEU A 1 77 ? -12.434 -13.872 9.821 1.00 94.00 77 LEU A N 1
ATOM 620 C CA . LEU A 1 77 ? -11.517 -14.241 8.748 1.00 94.00 77 LEU A CA 1
ATOM 621 C C . LEU A 1 77 ? -12.247 -14.317 7.400 1.00 94.00 77 LEU A C 1
ATOM 623 O O . LEU A 1 77 ? -11.700 -13.843 6.412 1.00 94.00 77 LEU A O 1
ATOM 627 N N . LEU A 1 78 ? -13.479 -14.835 7.352 1.00 93.56 78 LEU A N 1
ATOM 628 C CA . LEU A 1 78 ? -14.315 -14.824 6.145 1.00 93.56 78 LEU A CA 1
ATOM 629 C C . LEU A 1 78 ? -14.621 -13.403 5.672 1.00 93.56 78 LEU A C 1
ATOM 631 O O . LEU A 1 78 ? -14.480 -13.128 4.484 1.00 93.56 78 LEU A O 1
ATOM 635 N N . THR A 1 79 ? -14.967 -12.490 6.584 1.00 88.44 79 THR A N 1
ATOM 636 C CA . THR A 1 79 ? -15.182 -11.075 6.245 1.00 88.44 79 THR A CA 1
ATOM 637 C C . THR A 1 79 ? -13.924 -10.447 5.638 1.00 88.44 79 THR A C 1
ATOM 639 O O . THR A 1 79 ? -14.018 -9.731 4.646 1.00 88.44 79 THR A O 1
ATOM 642 N N . TRP A 1 80 ? -12.742 -10.753 6.182 1.00 89.50 80 TRP A N 1
ATOM 643 C CA . TRP A 1 80 ? -11.465 -10.294 5.622 1.00 89.50 80 TRP A CA 1
ATOM 644 C C . TRP A 1 80 ? -11.130 -10.955 4.272 1.00 89.50 80 TRP A C 1
ATOM 646 O O . TRP A 1 80 ? -10.714 -10.273 3.342 1.00 89.50 80 TRP A O 1
ATOM 656 N N . ILE A 1 81 ? -11.353 -12.266 4.118 1.00 89.81 81 ILE A N 1
ATOM 657 C CA . ILE A 1 81 ? -11.169 -12.971 2.836 1.00 89.81 81 ILE A CA 1
ATOM 658 C C . ILE A 1 81 ? -12.087 -12.371 1.766 1.00 89.81 81 ILE A C 1
ATOM 660 O O . ILE A 1 81 ? -11.669 -12.226 0.621 1.00 89.81 81 ILE A O 1
ATOM 664 N N . ALA A 1 82 ? -13.317 -12.004 2.122 1.00 86.19 82 ALA A N 1
ATOM 665 C CA . ALA A 1 82 ? -14.259 -11.403 1.189 1.00 86.19 82 ALA A CA 1
ATOM 666 C C . ALA A 1 82 ? -13.784 -10.045 0.652 1.00 86.19 82 ALA A C 1
ATOM 668 O O . ALA A 1 82 ? -14.038 -9.756 -0.517 1.00 86.19 82 ALA A O 1
ATOM 669 N N . SER A 1 83 ? -13.086 -9.241 1.463 1.00 77.06 83 SER A N 1
ATOM 670 C CA . SER A 1 83 ? -12.541 -7.954 1.016 1.00 77.06 83 SER A CA 1
ATOM 671 C C . SER A 1 83 ? -11.200 -8.089 0.292 1.00 77.06 83 SER A C 1
ATOM 673 O O . SER A 1 83 ? -11.019 -7.477 -0.754 1.00 77.06 83 SER A O 1
ATOM 675 N N . GLU A 1 84 ? -10.272 -8.899 0.811 1.00 79.81 84 GLU A N 1
ATOM 676 C CA . GLU A 1 84 ? -8.883 -8.929 0.321 1.00 79.81 84 GLU A CA 1
ATOM 677 C C . GLU A 1 84 ? -8.585 -10.073 -0.663 1.00 79.81 84 GLU A C 1
ATOM 679 O O . GLU A 1 84 ? -7.656 -9.987 -1.466 1.00 79.81 84 GLU A O 1
ATOM 684 N N . HIS A 1 85 ? -9.349 -11.170 -0.619 1.00 78.44 85 HIS A N 1
ATOM 685 C CA . HIS A 1 85 ? -9.093 -12.385 -1.402 1.00 78.44 85 HIS A CA 1
ATOM 686 C C . HIS A 1 85 ? -10.375 -12.968 -2.032 1.00 78.44 85 HIS A C 1
ATOM 688 O O . HIS A 1 85 ? -10.719 -14.131 -1.783 1.00 78.44 85 HIS A O 1
ATOM 694 N N . PRO A 1 86 ? -11.065 -12.224 -2.918 1.00 81.69 86 PRO A N 1
ATOM 695 C CA . PRO A 1 86 ? -12.331 -12.664 -3.515 1.00 81.69 86 PRO A CA 1
ATOM 696 C C . PRO A 1 86 ? -12.217 -13.991 -4.287 1.00 81.69 86 PRO A C 1
ATOM 698 O O . PRO A 1 86 ? -13.150 -14.791 -4.297 1.00 81.69 86 PRO A O 1
ATOM 701 N N . VAL A 1 87 ? -11.052 -14.285 -4.878 1.00 78.62 87 VAL A N 1
ATOM 702 C CA . VAL A 1 87 ? -10.794 -15.566 -5.565 1.00 78.62 87 VAL A CA 1
ATOM 703 C C . VAL A 1 87 ? -10.806 -16.747 -4.590 1.00 78.62 87 VAL A C 1
ATOM 705 O O . VAL A 1 87 ? -11.366 -17.799 -4.900 1.00 78.62 87 VAL A O 1
ATOM 708 N N . LEU A 1 88 ? -10.219 -16.578 -3.401 1.00 89.44 88 LEU A N 1
ATOM 709 C CA . LEU A 1 88 ? -10.235 -17.605 -2.361 1.00 89.44 88 LEU A CA 1
ATOM 710 C C . LEU A 1 88 ? -11.663 -17.825 -1.848 1.00 89.44 88 LEU A C 1
ATOM 712 O O . LEU A 1 88 ? -12.077 -18.974 -1.697 1.00 89.44 88 LEU A O 1
ATOM 716 N N . LEU A 1 89 ? -12.434 -16.749 -1.645 1.00 94.44 89 LEU A N 1
ATOM 717 C CA . LEU A 1 89 ? -13.844 -16.846 -1.253 1.00 94.44 89 LEU A CA 1
ATOM 718 C C . LEU A 1 89 ? -14.650 -17.692 -2.248 1.00 94.44 89 LEU A C 1
ATOM 720 O O . LEU A 1 89 ? -15.354 -18.624 -1.854 1.00 94.44 89 LEU A O 1
ATOM 724 N N . GLU A 1 90 ? -14.511 -17.412 -3.545 1.00 92.69 90 GLU A N 1
ATOM 725 C CA . GLU A 1 90 ? -15.207 -18.174 -4.583 1.00 92.69 90 GLU A CA 1
ATOM 726 C C . GLU A 1 90 ? -14.748 -19.633 -4.650 1.00 92.69 90 GLU A C 1
ATOM 728 O O . GLU A 1 90 ? -15.566 -20.533 -4.857 1.00 92.69 90 GLU A O 1
ATOM 733 N N . ALA A 1 91 ? -13.465 -19.908 -4.406 1.00 91.62 91 ALA A N 1
ATOM 734 C CA . ALA A 1 91 ? -12.971 -21.277 -4.341 1.00 91.62 91 ALA A CA 1
ATOM 735 C C . ALA A 1 91 ? -13.557 -22.068 -3.157 1.00 91.62 91 ALA A C 1
ATOM 737 O O . ALA A 1 91 ? -13.829 -23.264 -3.301 1.00 91.62 91 ALA A O 1
ATOM 738 N N . LEU A 1 92 ? -13.790 -21.418 -2.013 1.00 97.50 92 LEU A N 1
ATOM 739 C CA . LEU A 1 92 ? -14.451 -22.014 -0.846 1.00 97.50 92 LEU A CA 1
ATOM 740 C C . LEU A 1 92 ? -15.936 -22.286 -1.119 1.00 97.50 92 LEU A C 1
ATOM 742 O O . LEU A 1 92 ? -16.424 -23.384 -0.840 1.00 97.50 92 LEU A O 1
ATOM 746 N N . ARG A 1 93 ? -16.643 -21.328 -1.732 1.00 97.81 93 ARG A N 1
ATOM 747 C CA . ARG A 1 93 ? -18.038 -21.496 -2.179 1.00 97.81 93 ARG A CA 1
ATOM 748 C C . ARG A 1 93 ? -18.173 -22.648 -3.169 1.00 97.81 93 ARG A C 1
ATOM 750 O O . ARG A 1 93 ? -19.053 -23.498 -3.039 1.00 97.81 93 ARG A O 1
ATOM 757 N N . LEU A 1 94 ? -17.276 -22.707 -4.153 1.00 95.56 94 LEU A N 1
ATOM 758 C CA . LEU A 1 94 ? -17.244 -23.779 -5.141 1.00 95.56 94 LEU A CA 1
ATOM 759 C C . LEU A 1 94 ? -16.934 -25.137 -4.499 1.00 95.56 94 LEU A C 1
ATOM 761 O O . LEU A 1 94 ? -17.575 -26.128 -4.844 1.00 95.56 94 LEU A O 1
ATOM 765 N N . ALA A 1 95 ? -15.989 -25.195 -3.559 1.00 97.06 95 ALA A N 1
ATOM 766 C CA . ALA A 1 95 ? -15.693 -26.404 -2.797 1.00 97.06 95 ALA A CA 1
ATOM 767 C C . ALA A 1 95 ? -16.927 -26.936 -2.058 1.00 97.06 95 ALA A C 1
ATOM 769 O O . ALA A 1 95 ? -17.220 -28.130 -2.146 1.00 97.06 95 ALA A O 1
ATOM 770 N N . ASP A 1 96 ? -17.668 -26.057 -1.381 1.00 98.31 96 ASP A N 1
ATOM 771 C CA . ASP A 1 96 ? -18.878 -26.434 -0.657 1.00 98.31 96 ASP A CA 1
ATOM 772 C C . ASP A 1 96 ? -19.982 -26.947 -1.597 1.00 98.31 96 ASP A C 1
ATOM 774 O O . ASP A 1 96 ? -20.523 -28.031 -1.373 1.00 98.31 96 ASP A O 1
ATOM 778 N N . ARG A 1 97 ? -20.237 -26.251 -2.717 1.00 97.69 97 ARG A N 1
ATOM 779 C CA . ARG A 1 97 ? -21.191 -26.697 -3.753 1.00 97.69 97 ARG A CA 1
ATOM 780 C C . ARG A 1 97 ? -20.815 -28.054 -4.351 1.00 97.69 97 ARG A C 1
ATOM 782 O O . ARG A 1 97 ? -21.664 -28.938 -4.454 1.00 97.69 97 ARG A O 1
ATOM 789 N N . ASN A 1 98 ? -19.540 -28.253 -4.680 1.00 96.50 98 ASN A N 1
ATOM 790 C CA . ASN A 1 98 ? -19.040 -29.532 -5.192 1.00 96.50 98 ASN A CA 1
ATOM 791 C C . ASN A 1 98 ? -19.192 -30.658 -4.156 1.00 96.50 98 ASN A C 1
ATOM 793 O O . ASN A 1 98 ? -19.429 -31.812 -4.513 1.00 96.50 98 ASN A O 1
ATOM 797 N N . SER A 1 99 ? -19.044 -30.335 -2.869 1.00 97.56 99 SER A N 1
ATOM 798 C CA . SER A 1 99 ? -19.272 -31.272 -1.769 1.00 97.56 99 SER A CA 1
ATOM 799 C C . SER A 1 99 ? -20.747 -31.680 -1.677 1.00 97.56 99 SER A C 1
ATOM 801 O O . SER A 1 99 ? -21.032 -32.870 -1.557 1.00 97.56 99 SER A O 1
ATOM 803 N N . ILE A 1 100 ? -21.685 -30.738 -1.857 1.00 97.69 100 ILE A N 1
ATOM 804 C CA . ILE A 1 100 ? -23.130 -31.025 -1.923 1.00 97.69 100 ILE A CA 1
ATOM 805 C C . ILE A 1 100 ? -23.449 -31.972 -3.079 1.00 97.69 100 ILE A C 1
ATOM 807 O O . ILE A 1 100 ? -24.129 -32.973 -2.868 1.00 97.69 100 ILE A O 1
ATOM 811 N N . GLU A 1 101 ? -22.946 -31.697 -4.283 1.00 97.19 101 GLU A N 1
ATOM 812 C CA . GLU A 1 101 ? -23.185 -32.561 -5.446 1.00 97.19 101 GLU A CA 1
ATOM 813 C C . GLU A 1 101 ? -22.644 -33.980 -5.217 1.00 97.19 101 GLU A C 1
ATOM 815 O O . GLU A 1 101 ? -23.281 -34.971 -5.574 1.00 97.19 101 GLU A O 1
ATOM 820 N N . ARG A 1 102 ? -21.475 -34.086 -4.576 1.00 96.19 102 ARG A N 1
ATOM 821 C CA . ARG A 1 102 ? -20.782 -35.360 -4.383 1.00 96.19 102 ARG A CA 1
ATOM 822 C C . ARG A 1 102 ? -21.310 -36.190 -3.218 1.00 96.19 102 ARG A C 1
ATOM 824 O O . ARG A 1 102 ? -21.429 -37.407 -3.343 1.00 96.19 102 ARG A O 1
ATOM 831 N N . PHE A 1 103 ? -21.535 -35.561 -2.070 1.00 96.69 103 PHE A N 1
ATOM 832 C CA . PHE A 1 103 ? -21.843 -36.233 -0.806 1.00 96.69 103 PHE A CA 1
ATOM 833 C C . PHE A 1 103 ? -23.294 -36.018 -0.348 1.00 96.69 103 PHE A C 1
ATOM 835 O O . PHE A 1 103 ? -23.774 -36.742 0.521 1.00 96.69 103 PHE A O 1
ATOM 842 N N . GLY A 1 104 ? -24.018 -35.072 -0.951 1.00 97.06 104 GLY A N 1
ATOM 843 C CA . GLY A 1 104 ? -25.400 -34.719 -0.613 1.00 97.06 104 GLY A CA 1
ATOM 844 C C . GLY A 1 104 ? -25.532 -33.611 0.437 1.00 97.06 104 GLY A C 1
ATOM 845 O O . GLY A 1 104 ? -26.623 -33.069 0.612 1.00 97.06 104 GLY A O 1
ATOM 846 N N . LYS A 1 105 ? -24.442 -33.250 1.123 1.00 97.44 105 LYS A N 1
ATOM 847 C CA . LYS A 1 105 ? -24.348 -32.115 2.058 1.00 97.44 105 LYS A CA 1
ATOM 848 C C . LYS A 1 105 ? -23.056 -31.344 1.829 1.00 97.44 105 LYS A C 1
ATOM 850 O O . LYS A 1 105 ? -22.097 -31.913 1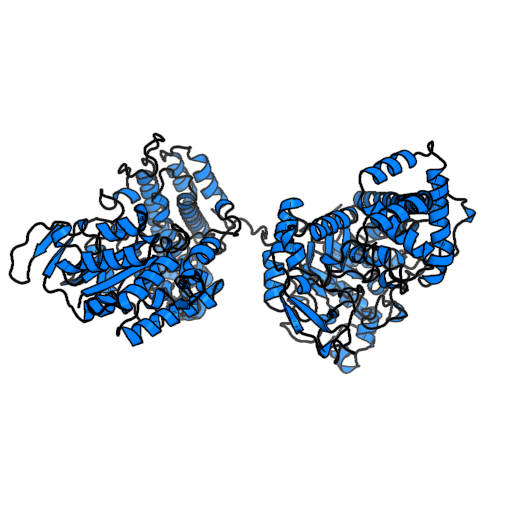.314 1.00 97.44 105 LYS A O 1
ATOM 855 N N . GLY A 1 106 ? -23.029 -30.077 2.232 1.00 97.06 106 GLY A N 1
ATOM 856 C CA . GLY A 1 106 ? -21.841 -29.237 2.113 1.00 97.06 106 GLY A CA 1
ATOM 857 C C . GLY A 1 106 ? -20.745 -29.617 3.107 1.00 97.06 106 GLY A C 1
ATOM 858 O O . GLY A 1 106 ? -20.987 -30.286 4.114 1.00 97.06 106 GLY A O 1
ATOM 859 N N . SER A 1 107 ? -19.527 -29.199 2.786 1.00 96.44 107 SER A N 1
ATOM 860 C CA . SER A 1 107 ? -18.325 -29.422 3.591 1.00 96.44 107 SER A CA 1
ATOM 861 C C . SER A 1 107 ? -18.115 -28.340 4.648 1.00 96.44 107 SER A C 1
ATOM 863 O O . SER A 1 107 ? -17.550 -28.629 5.702 1.00 96.44 107 SER A O 1
ATOM 865 N N . ALA A 1 108 ? -18.560 -27.115 4.373 1.00 98.19 108 ALA A N 1
ATOM 866 C CA . ALA A 1 108 ? -18.426 -25.993 5.284 1.00 98.19 108 ALA A CA 1
ATOM 867 C C . ALA A 1 108 ? -19.405 -26.129 6.463 1.00 98.19 108 ALA A C 1
ATOM 869 O O . ALA A 1 108 ? -20.597 -26.408 6.267 1.00 98.19 108 ALA A O 1
ATOM 870 N N . ILE A 1 109 ? -18.919 -25.884 7.679 1.00 98.25 109 ILE A N 1
ATOM 871 C CA . ILE A 1 109 ? -19.727 -25.725 8.893 1.00 98.25 109 ILE A CA 1
ATOM 872 C C . ILE A 1 109 ? -19.463 -24.355 9.525 1.00 98.25 109 ILE A C 1
ATOM 874 O O . ILE A 1 109 ? -18.451 -23.715 9.241 1.00 98.25 109 ILE A O 1
ATOM 878 N N . ALA A 1 110 ? -20.397 -23.880 10.348 1.00 98.38 110 ALA A N 1
ATOM 879 C CA . ALA A 1 110 ? -20.296 -22.558 10.960 1.00 98.38 110 ALA A CA 1
ATOM 880 C C . ALA A 1 110 ? -19.347 -22.546 12.168 1.00 98.38 110 ALA A C 1
ATOM 882 O O . ALA A 1 110 ? -18.943 -23.594 12.669 1.00 98.38 110 ALA A O 1
ATOM 883 N N . GLN A 1 111 ? -19.077 -21.354 12.694 1.00 97.50 111 GLN A N 1
ATOM 884 C CA . GLN A 1 111 ? -18.361 -21.126 13.947 1.00 97.50 111 GLN A CA 1
ATOM 885 C C . GLN A 1 111 ? -18.915 -19.847 14.612 1.00 97.50 111 GLN A C 1
ATOM 887 O O . GLN A 1 111 ? -19.298 -18.926 13.890 1.00 97.50 111 GLN A O 1
ATOM 892 N N . PRO A 1 112 ? -18.961 -19.739 15.955 1.00 97.50 112 PRO A N 1
ATOM 893 C CA . PRO A 1 112 ? -19.218 -18.475 16.650 1.00 97.50 112 PRO A CA 1
ATOM 894 C C . PRO A 1 112 ? -18.299 -17.323 16.202 1.00 97.50 112 PRO A C 1
ATOM 896 O O . PRO A 1 112 ? -17.112 -17.539 15.929 1.00 97.50 112 PRO A O 1
ATOM 899 N N . TYR A 1 113 ? -18.847 -16.103 16.171 1.00 96.62 113 TYR A N 1
ATOM 900 C CA . TYR A 1 113 ? -18.284 -14.942 15.467 1.00 96.62 113 TYR A CA 1
ATOM 901 C C . TYR A 1 113 ? -16.855 -14.557 15.880 1.00 96.62 113 TYR A C 1
ATOM 903 O O . TYR A 1 113 ? -15.966 -14.532 15.029 1.00 96.62 113 TYR A O 1
ATOM 911 N N . HIS A 1 114 ? -16.600 -14.302 17.166 1.00 95.31 114 HIS A N 1
ATOM 912 C CA . HIS A 1 114 ? -15.273 -13.900 17.662 1.00 95.31 114 HIS A CA 1
ATOM 913 C C . HIS A 1 114 ? -14.433 -15.063 18.204 1.00 95.31 114 HIS A C 1
ATOM 915 O O . HIS A 1 114 ? -13.437 -14.840 18.886 1.00 95.31 114 HIS A O 1
ATOM 921 N N . HIS A 1 115 ? -14.839 -16.312 17.964 1.00 95.94 115 HIS A N 1
ATOM 922 C CA . HIS A 1 115 ? -14.191 -17.486 18.557 1.00 95.94 115 HIS A CA 1
ATOM 923 C C . HIS A 1 115 ? -14.069 -17.438 20.116 1.00 95.94 115 HIS A C 1
ATOM 925 O O . HIS A 1 115 ? -12.986 -17.661 20.671 1.00 95.94 115 HIS A O 1
ATOM 931 N N . PRO A 1 116 ? -15.144 -17.131 20.877 1.00 95.88 116 PRO A N 1
ATOM 932 C CA . PRO A 1 116 ? -15.113 -17.159 22.341 1.00 95.88 116 PRO A CA 1
ATOM 933 C C . PRO A 1 116 ? -15.330 -18.568 22.914 1.00 95.88 116 PRO A C 1
ATOM 935 O O . PRO A 1 116 ? -15.965 -19.431 22.311 1.00 95.88 116 PRO A O 1
ATOM 938 N N . ILE A 1 117 ? -14.883 -18.785 24.151 1.00 97.19 117 ILE A N 1
ATOM 939 C CA . ILE A 1 117 ? -15.159 -20.026 24.890 1.00 97.19 117 ILE A CA 1
ATOM 940 C C . ILE A 1 117 ? -16.587 -19.992 25.438 1.00 97.19 117 ILE A C 1
ATOM 942 O O . ILE A 1 117 ? -16.829 -19.438 26.511 1.00 97.19 117 ILE A O 1
ATOM 946 N N . LEU A 1 118 ? -17.527 -20.598 24.705 1.00 97.19 118 LEU A N 1
ATOM 947 C CA . LEU A 1 118 ? -18.967 -20.511 24.989 1.00 97.19 118 LEU A CA 1
ATOM 948 C C . LEU A 1 118 ? -19.392 -20.912 26.415 1.00 97.19 118 LEU A C 1
ATOM 950 O O . LEU A 1 118 ? -20.241 -20.203 26.962 1.00 97.19 118 LEU A O 1
ATOM 954 N N . PRO A 1 119 ? -18.808 -21.943 27.067 1.00 97.81 119 PRO A N 1
ATOM 955 C CA . PRO A 1 119 ? -19.148 -22.273 28.459 1.00 97.81 119 PRO A CA 1
ATOM 956 C C . PRO A 1 119 ? -18.813 -21.167 29.467 1.00 97.81 119 PRO A C 1
ATOM 958 O O . PRO A 1 119 ? -19.266 -21.196 30.606 1.00 97.81 119 PRO A O 1
ATOM 961 N N . LEU A 1 120 ? -17.977 -20.204 29.074 1.00 97.12 120 LEU A N 1
ATOM 962 C CA . LEU A 1 120 ? -17.638 -19.045 29.890 1.00 97.12 120 LEU A CA 1
ATOM 963 C C . LEU A 1 120 ? -18.434 -17.795 29.484 1.00 97.12 120 LEU A C 1
ATOM 965 O O . LEU A 1 120 ? -18.291 -16.756 30.119 1.00 97.12 120 LEU A O 1
ATOM 969 N N . CYS A 1 121 ? -19.244 -17.852 28.430 1.00 96.62 121 CYS A N 1
ATOM 970 C CA . CYS A 1 121 ? -20.148 -16.768 28.064 1.00 96.62 121 CYS A CA 1
ATOM 971 C C . CYS A 1 121 ? -21.427 -16.850 28.904 1.00 96.62 121 CYS A C 1
ATOM 973 O O . CYS A 1 121 ? -21.945 -17.938 29.173 1.00 96.62 121 CYS A O 1
ATOM 975 N N . ASP A 1 122 ? -21.994 -15.695 29.254 1.00 94.38 122 ASP A N 1
ATOM 976 C CA . ASP A 1 122 ? -23.376 -15.674 29.725 1.00 94.38 122 ASP A CA 1
ATOM 977 C C . ASP A 1 122 ? -24.344 -16.076 28.593 1.00 94.38 122 ASP A C 1
ATOM 979 O O . ASP A 1 122 ? -23.972 -16.189 27.420 1.00 94.38 122 ASP A O 1
ATOM 983 N N . ALA A 1 123 ? -25.607 -16.326 28.946 1.00 94.25 123 ALA A N 1
ATOM 984 C CA . ALA A 1 123 ? -26.598 -16.819 27.994 1.00 94.25 123 ALA A CA 1
ATOM 985 C C . ALA A 1 123 ? -26.848 -15.858 26.817 1.00 94.25 123 ALA A C 1
ATOM 987 O O . ALA A 1 123 ? -27.107 -16.314 25.703 1.00 94.25 123 ALA A O 1
ATOM 988 N N . GLN A 1 124 ? -26.765 -14.545 27.047 1.00 93.75 124 GLN A N 1
ATOM 989 C CA . GLN A 1 124 ? -27.032 -13.545 26.018 1.00 93.75 124 GLN A CA 1
ATOM 990 C C . GLN A 1 124 ? -25.866 -13.445 25.028 1.00 93.75 124 GLN A C 1
ATOM 992 O O . GLN A 1 124 ? -26.086 -13.389 23.814 1.00 93.75 124 GLN A O 1
ATOM 997 N N . ASP A 1 125 ? -24.635 -13.457 25.533 1.00 96.56 125 ASP A N 1
ATOM 998 C CA . ASP A 1 125 ? -23.415 -13.413 24.723 1.00 96.56 125 ASP A CA 1
ATOM 999 C C . ASP A 1 125 ? -23.274 -14.651 23.878 1.00 96.56 125 ASP A C 1
ATOM 1001 O O . ASP A 1 125 ? -23.053 -14.558 22.674 1.00 96.56 125 ASP A O 1
ATOM 1005 N N . ARG A 1 126 ? -23.501 -15.806 24.499 1.00 97.19 126 ARG A N 1
ATOM 1006 C CA . ARG A 1 126 ? -23.461 -17.088 23.815 1.00 97.19 126 ARG A CA 1
ATOM 1007 C C . ARG A 1 126 ? -24.441 -17.138 22.649 1.00 97.19 126 ARG A C 1
ATOM 1009 O O . ARG A 1 126 ? -24.057 -17.518 21.549 1.00 97.19 126 ARG A O 1
ATOM 1016 N N . ALA A 1 127 ? -25.688 -16.718 22.867 1.00 96.38 127 ALA A N 1
ATOM 1017 C CA . ALA A 1 127 ? -26.687 -16.673 21.803 1.00 96.38 127 ALA A CA 1
ATOM 1018 C C . ALA A 1 127 ? -26.310 -15.675 20.693 1.00 96.38 127 ALA A C 1
ATOM 1020 O O . ALA A 1 127 ? -26.511 -15.964 19.516 1.00 96.38 127 ALA A O 1
ATOM 1021 N N . THR A 1 128 ? -25.750 -14.517 21.056 1.00 97.88 128 THR A N 1
ATOM 1022 C CA . THR A 1 128 ? -25.342 -13.478 20.095 1.00 97.88 128 THR A CA 1
ATOM 1023 C C . THR A 1 128 ? -24.182 -13.952 19.219 1.00 97.88 128 THR A C 1
ATOM 1025 O O . THR A 1 128 ? -24.268 -13.872 18.000 1.00 97.88 128 THR A O 1
ATOM 1028 N N . GLU A 1 129 ? -23.142 -14.525 19.822 1.00 97.94 129 GLU A N 1
ATOM 1029 C CA . GLU A 1 129 ? -21.957 -15.051 19.134 1.00 97.94 129 GLU A CA 1
ATOM 1030 C C . GLU A 1 129 ? -22.292 -16.173 18.149 1.00 97.94 129 GLU A C 1
ATOM 1032 O O . GLU A 1 129 ? -21.763 -16.202 17.036 1.00 97.94 129 GLU A O 1
ATOM 1037 N N . ILE A 1 130 ? -23.210 -17.068 18.534 1.00 98.38 130 ILE A N 1
ATOM 1038 C CA . ILE A 1 130 ? -23.713 -18.125 17.650 1.00 98.38 130 ILE A CA 1
ATOM 1039 C C . ILE A 1 130 ? -24.484 -17.510 16.476 1.00 98.38 130 ILE A C 1
ATOM 1041 O O . ILE A 1 130 ? -24.184 -17.825 15.328 1.00 98.38 130 ILE A O 1
ATOM 1045 N N . ARG A 1 131 ? -25.448 -16.613 16.731 1.00 97.75 131 ARG A N 1
ATOM 1046 C CA . ARG A 1 131 ? -26.268 -16.007 15.665 1.00 97.75 131 ARG A CA 1
ATOM 1047 C C . ARG A 1 131 ? -25.443 -15.180 14.685 1.00 97.75 131 ARG A C 1
ATOM 1049 O O . ARG A 1 131 ? -25.643 -15.304 13.484 1.00 97.75 131 ARG A O 1
ATOM 1056 N N . TRP A 1 132 ? -24.501 -14.375 15.174 1.00 98.00 132 TRP A N 1
ATOM 1057 C CA . TRP A 1 132 ? -23.619 -13.590 14.309 1.00 98.00 132 TRP A CA 1
ATOM 1058 C C . TRP A 1 132 ? -22.745 -14.488 13.432 1.00 98.00 132 TRP A C 1
ATOM 1060 O O . TRP A 1 132 ? -22.600 -14.226 12.241 1.00 98.00 132 TRP A O 1
ATOM 1070 N N . GLY A 1 133 ? -22.212 -15.578 13.992 1.00 97.62 133 GLY A N 1
ATOM 1071 C CA . GLY A 1 133 ? -21.446 -16.559 13.226 1.00 97.62 133 GLY A CA 1
ATOM 1072 C C . GLY A 1 133 ? -22.275 -17.255 12.143 1.00 97.62 133 GLY A C 1
ATOM 1073 O O . GLY A 1 133 ? -21.809 -17.418 11.016 1.00 97.62 133 GLY A O 1
ATOM 1074 N N . LEU A 1 134 ? -23.526 -17.609 12.457 1.00 98.31 134 LEU A N 1
ATOM 1075 C CA . LEU A 1 134 ? -24.460 -18.200 11.495 1.00 98.31 134 LEU A CA 1
ATOM 1076 C C . LEU A 1 134 ? -24.839 -17.225 10.376 1.00 98.31 134 LEU A C 1
ATOM 1078 O O . LEU A 1 134 ? -24.839 -17.632 9.221 1.00 98.31 134 LEU A O 1
ATOM 1082 N N . ALA A 1 135 ? -25.074 -15.947 10.683 1.00 97.69 135 ALA A N 1
ATOM 1083 C CA . ALA A 1 135 ? -25.380 -14.939 9.667 1.00 97.69 135 ALA A CA 1
ATOM 1084 C C . ALA A 1 135 ? -24.241 -14.789 8.641 1.00 97.69 135 ALA A C 1
ATOM 1086 O O . ALA A 1 135 ? -24.483 -14.788 7.435 1.00 97.69 135 ALA A O 1
ATOM 1087 N N . VAL A 1 136 ? -22.981 -14.738 9.100 1.00 97.38 136 VAL A N 1
ATOM 1088 C CA . VAL A 1 136 ? -21.813 -14.701 8.198 1.00 97.38 136 VAL A CA 1
ATOM 1089 C C . VAL A 1 136 ? -21.707 -15.979 7.371 1.00 97.38 136 VAL A C 1
ATOM 1091 O O . VAL A 1 136 ? -21.433 -15.910 6.172 1.00 97.38 136 VAL A O 1
ATOM 1094 N N . PHE A 1 137 ? -21.940 -17.143 7.983 1.00 98.12 137 PHE A N 1
ATOM 1095 C CA . PHE A 1 137 ? -21.935 -18.417 7.270 1.00 98.12 137 PHE A CA 1
ATOM 1096 C C . PHE A 1 137 ? -22.991 -18.449 6.158 1.00 98.12 137 PHE A C 1
ATOM 1098 O O . PHE A 1 137 ? -22.667 -18.778 5.019 1.00 98.12 137 PHE A O 1
ATOM 1105 N N . GLU A 1 138 ? -24.234 -18.091 6.476 1.00 97.50 138 GLU A N 1
ATOM 1106 C CA . GLU A 1 138 ? -25.363 -18.128 5.544 1.00 97.50 138 GLU A CA 1
ATOM 1107 C C . GLU A 1 138 ? -25.161 -17.168 4.376 1.00 97.50 138 GLU A C 1
ATOM 1109 O O . GLU A 1 138 ? -25.358 -17.558 3.227 1.00 97.50 138 GLU A O 1
ATOM 1114 N N . GLN A 1 139 ? -24.671 -15.958 4.650 1.00 95.94 139 GLN A N 1
ATOM 1115 C CA . GLN A 1 139 ? -24.325 -14.991 3.611 1.00 95.94 139 GLN A CA 1
ATOM 1116 C C . GLN A 1 139 ? -23.145 -15.458 2.743 1.00 95.94 139 GLN A C 1
ATOM 1118 O O . GLN A 1 139 ? -23.075 -15.172 1.547 1.00 95.94 139 GLN A O 1
ATOM 1123 N N . THR A 1 140 ? -22.200 -16.194 3.329 1.00 96.56 140 THR A N 1
ATOM 1124 C CA . THR A 1 140 ? -21.025 -16.688 2.607 1.00 96.56 140 THR A CA 1
ATOM 1125 C C . THR A 1 140 ? -21.361 -17.879 1.717 1.00 96.56 140 THR A C 1
ATOM 1127 O O . THR A 1 140 ? -20.979 -17.883 0.552 1.00 96.56 140 THR A O 1
ATOM 1130 N N . PHE A 1 141 ? -22.048 -18.894 2.239 1.00 97.38 141 PHE A N 1
ATOM 1131 C CA . PHE A 1 141 ? -22.273 -20.169 1.544 1.00 97.38 141 PHE A CA 1
ATOM 1132 C C . PHE A 1 141 ? -23.679 -20.315 0.951 1.00 97.38 141 PHE A C 1
ATOM 1134 O O . PHE A 1 141 ? -23.966 -21.339 0.333 1.00 97.38 141 PHE A O 1
ATOM 1141 N N . GLU A 1 142 ? -24.542 -19.309 1.118 1.00 96.19 142 GLU A N 1
ATOM 1142 C CA . GLU A 1 142 ? -25.898 -19.241 0.550 1.00 96.19 142 GLU A CA 1
ATOM 1143 C C . GLU A 1 142 ? -26.799 -20.414 0.984 1.00 96.19 142 GLU A C 1
ATOM 1145 O O . GLU A 1 142 ? -27.684 -20.869 0.255 1.00 96.19 142 GLU A O 1
ATOM 1150 N N . ARG A 1 143 ? -26.567 -20.933 2.194 1.00 96.75 143 ARG A N 1
ATOM 1151 C CA . ARG A 1 143 ? -27.357 -22.003 2.815 1.00 96.75 143 ARG A CA 1
ATOM 1152 C C . ARG A 1 143 ? -27.224 -21.980 4.340 1.00 96.75 143 ARG A C 1
ATOM 1154 O O . ARG A 1 143 ? -26.186 -21.546 4.839 1.00 96.75 143 ARG A O 1
ATOM 1161 N N . PRO A 1 144 ? -28.194 -22.542 5.082 1.00 97.31 144 PRO A N 1
ATOM 1162 C CA . PRO A 1 144 ? -28.038 -22.759 6.517 1.00 97.31 144 PRO A CA 1
ATOM 1163 C C . PRO A 1 144 ? -26.910 -23.754 6.827 1.00 97.31 144 PRO A C 1
ATOM 1165 O O . PRO A 1 144 ? -26.611 -24.673 6.050 1.00 97.31 144 PRO A O 1
ATOM 1168 N N . ALA A 1 145 ? -26.295 -23.587 7.997 1.00 97.94 145 ALA A N 1
ATOM 1169 C CA . ALA A 1 145 ? -25.258 -24.484 8.494 1.00 97.94 145 ALA A CA 1
ATOM 1170 C C . ALA A 1 145 ? -25.860 -25.789 9.049 1.00 97.94 145 ALA A C 1
ATOM 1172 O O . ALA A 1 145 ? -26.696 -25.766 9.949 1.00 97.94 145 ALA A O 1
ATOM 1173 N N . ASP A 1 146 ? -25.398 -26.951 8.568 1.00 98.00 146 ASP A N 1
ATOM 1174 C CA . ASP A 1 146 ? -25.824 -28.251 9.117 1.00 98.00 146 ASP A CA 1
ATOM 1175 C C . ASP A 1 146 ? -25.218 -28.527 10.509 1.00 98.00 146 ASP A C 1
ATOM 1177 O O . ASP A 1 146 ? -25.810 -29.256 11.313 1.00 98.00 146 ASP A O 1
ATOM 1181 N N . GLY A 1 147 ? -24.043 -27.959 10.794 1.00 98.25 147 GLY A N 1
ATOM 1182 C CA . GLY A 1 147 ? -23.298 -28.121 12.042 1.00 98.25 147 GLY A CA 1
ATOM 1183 C C . GLY A 1 147 ? -22.460 -26.889 12.373 1.00 98.25 147 GLY A C 1
ATOM 1184 O O . GLY A 1 147 ? -22.385 -25.947 11.579 1.00 98.25 147 GLY A O 1
ATOM 1185 N N . ILE A 1 148 ? -21.841 -26.902 13.552 1.00 98.50 148 ILE A N 1
ATOM 1186 C CA . ILE A 1 148 ? -21.015 -25.796 14.043 1.00 98.50 148 ILE A CA 1
ATOM 1187 C C . ILE A 1 148 ? -19.752 -26.325 14.734 1.00 98.50 148 ILE A C 1
ATOM 1189 O O . ILE A 1 148 ? -19.811 -27.257 15.543 1.00 98.50 148 ILE A O 1
ATOM 1193 N N . TRP A 1 149 ? -18.605 -25.732 14.415 1.00 97.94 149 TRP A N 1
ATOM 1194 C CA . TRP A 1 149 ? -17.374 -25.898 15.170 1.00 97.94 149 TRP A CA 1
ATOM 1195 C C . TRP A 1 149 ? -17.392 -24.958 16.372 1.00 97.94 149 TRP A C 1
ATOM 1197 O O . TRP A 1 149 ? -17.571 -23.745 16.240 1.00 97.94 149 TRP A O 1
ATOM 1207 N N . LEU A 1 150 ? -17.234 -25.522 17.567 1.00 97.12 150 LEU A N 1
ATOM 1208 C CA . LEU A 1 150 ? -17.162 -24.732 18.788 1.00 97.12 150 LEU A CA 1
ATOM 1209 C C . LEU A 1 150 ? -15.703 -24.364 19.068 1.00 97.12 150 LEU A C 1
ATOM 1211 O O . LEU A 1 150 ? -14.859 -25.256 18.992 1.00 97.12 150 LEU A O 1
ATOM 1215 N N . PRO A 1 151 ? -15.394 -23.102 19.418 1.00 95.50 151 PRO A N 1
ATOM 1216 C CA . PRO A 1 151 ? -14.042 -22.661 19.729 1.00 95.50 151 PRO A CA 1
ATOM 1217 C C . PRO A 1 151 ? -13.379 -23.582 20.741 1.00 95.50 151 PRO A C 1
ATOM 1219 O O . PRO A 1 151 ? -13.907 -23.805 21.832 1.00 95.50 151 PRO A O 1
ATOM 1222 N N . GLU A 1 152 ? -12.236 -24.151 20.359 1.00 94.56 152 GLU A N 1
ATOM 1223 C CA . GLU A 1 152 ? -11.487 -25.111 21.179 1.00 94.56 152 GLU A CA 1
ATOM 1224 C C . GLU A 1 152 ? -12.287 -26.375 21.546 1.00 94.56 152 GLU A C 1
ATOM 1226 O O . GLU A 1 152 ? -12.016 -27.040 22.552 1.00 94.56 152 GLU A O 1
ATOM 1231 N N . THR A 1 153 ? -13.320 -26.693 20.760 1.00 96.06 153 THR A N 1
ATOM 1232 C CA . THR A 1 153 ? -14.369 -27.686 21.049 1.00 96.06 153 THR A CA 1
ATOM 1233 C C . THR A 1 153 ? -14.957 -27.536 22.458 1.00 96.06 153 THR A C 1
ATOM 1235 O O . THR A 1 153 ? -15.375 -28.512 23.080 1.00 96.06 153 THR A O 1
ATOM 1238 N N . ALA A 1 154 ? -14.943 -26.319 23.013 1.00 97.50 154 ALA A N 1
ATOM 1239 C CA . ALA A 1 154 ? -15.331 -26.093 24.393 1.00 97.50 154 ALA A CA 1
ATOM 1240 C C . ALA A 1 154 ? -16.847 -26.234 24.570 1.00 97.50 154 ALA A C 1
ATOM 1242 O O . ALA A 1 154 ? -17.621 -25.563 23.883 1.00 97.50 154 ALA A O 1
ATOM 1243 N N . ILE A 1 155 ? -17.269 -27.089 25.506 1.00 97.69 155 ILE A N 1
ATOM 1244 C CA . ILE A 1 155 ? -18.679 -27.436 25.708 1.00 97.69 155 ILE A CA 1
ATOM 1245 C C . ILE A 1 155 ? -19.106 -27.486 27.173 1.00 97.69 155 ILE A C 1
ATOM 1247 O O . ILE A 1 155 ? -18.337 -27.826 28.074 1.00 97.69 155 ILE A O 1
ATOM 1251 N N . ASP A 1 156 ? -20.388 -27.199 27.349 1.00 98.00 156 ASP A N 1
ATOM 1252 C CA . ASP A 1 156 ? -21.263 -27.538 28.465 1.00 98.00 156 ASP A CA 1
ATOM 1253 C C . ASP A 1 156 ? -22.688 -27.736 27.904 1.00 98.00 156 ASP A C 1
ATOM 1255 O O . ASP A 1 156 ? -22.950 -27.468 26.721 1.00 98.00 156 ASP A O 1
ATOM 1259 N N . LEU A 1 157 ? -23.625 -28.222 28.718 1.00 98.19 157 LEU A N 1
ATOM 1260 C CA . LEU A 1 157 ? -25.001 -28.452 28.271 1.00 98.19 157 LEU A CA 1
ATOM 1261 C C . LEU A 1 157 ? -25.682 -27.150 27.842 1.00 98.19 157 LEU A C 1
ATOM 1263 O O . LEU A 1 157 ? -26.458 -27.153 26.889 1.00 98.19 157 LEU A O 1
ATOM 1267 N N . ALA A 1 158 ? -25.371 -26.034 28.504 1.00 97.88 158 ALA A N 1
ATOM 1268 C CA . ALA A 1 158 ? -25.947 -24.733 28.186 1.00 97.88 158 ALA A CA 1
ATOM 1269 C C . ALA A 1 158 ? -25.527 -24.234 26.793 1.00 97.88 158 ALA A C 1
ATOM 1271 O O . ALA A 1 158 ? -26.340 -23.642 26.080 1.00 97.88 158 ALA A O 1
ATOM 1272 N N . SER A 1 159 ? -24.283 -24.490 26.385 1.00 97.88 159 SER A N 1
ATOM 1273 C CA . SER A 1 159 ? -23.774 -24.139 25.060 1.00 97.88 159 SER A CA 1
ATOM 1274 C C . SER A 1 159 ? -24.353 -25.021 23.976 1.00 97.88 159 SER A C 1
ATOM 1276 O O . SER A 1 159 ? -24.802 -24.503 22.956 1.00 97.88 159 SER A O 1
ATOM 1278 N N . LEU A 1 160 ? -24.415 -26.333 24.207 1.00 98.44 160 LEU A N 1
ATOM 1279 C CA . LEU A 1 160 ? -25.035 -27.256 23.260 1.00 98.44 160 LEU A CA 1
ATOM 1280 C C . LEU A 1 160 ? -26.530 -26.971 23.066 1.00 98.44 160 LEU A C 1
ATOM 1282 O O . LEU A 1 160 ? -27.032 -27.084 21.950 1.00 98.44 160 LEU A O 1
ATOM 1286 N N . ASP A 1 161 ? -27.229 -26.548 24.120 1.00 97.88 161 ASP A N 1
ATOM 1287 C CA . ASP A 1 161 ? -28.630 -26.139 24.027 1.00 97.88 161 ASP A CA 1
ATOM 1288 C C . ASP A 1 161 ? -28.803 -24.845 23.226 1.00 97.88 161 ASP A C 1
ATOM 1290 O O . ASP A 1 161 ? -29.671 -24.773 22.361 1.00 97.88 161 ASP A O 1
ATOM 1294 N N . SER A 1 162 ? -27.927 -23.851 23.423 1.00 97.62 162 SER A N 1
ATOM 1295 C CA . SER A 1 162 ? -27.917 -22.635 22.596 1.00 97.62 162 SER A CA 1
ATOM 1296 C C . SER A 1 162 ? -27.622 -22.922 21.120 1.00 97.62 162 SER A C 1
ATOM 1298 O O . SER A 1 162 ? -28.199 -22.277 20.250 1.00 97.62 162 SER A O 1
ATOM 1300 N N . VAL A 1 163 ? -26.759 -23.897 20.822 1.00 98.06 163 VAL A N 1
ATOM 1301 C CA . VAL A 1 163 ? -26.506 -24.343 19.444 1.00 98.06 163 VAL A CA 1
ATOM 1302 C C . VAL A 1 163 ? -27.745 -25.012 18.852 1.00 98.06 163 VAL A C 1
ATOM 1304 O O . VAL A 1 163 ? -28.168 -24.646 17.760 1.00 98.06 163 VAL A O 1
ATOM 1307 N N . ALA A 1 164 ? -28.353 -25.956 19.574 1.00 97.88 164 ALA A N 1
ATOM 1308 C CA . ALA A 1 164 ? -29.543 -26.660 19.100 1.00 97.88 164 ALA A CA 1
ATOM 1309 C C . ALA A 1 164 ? -30.744 -25.717 18.904 1.00 97.88 164 ALA A C 1
ATOM 1311 O O . ALA A 1 164 ? -31.538 -25.917 17.989 1.00 97.88 164 ALA A O 1
ATOM 1312 N N . ASP A 1 165 ? -30.873 -24.687 19.745 1.00 97.38 165 ASP A N 1
ATOM 1313 C CA . ASP A 1 165 ? -31.867 -23.617 19.594 1.00 97.38 165 ASP A CA 1
ATOM 1314 C C . ASP A 1 165 ? -31.647 -22.787 18.321 1.00 97.38 165 ASP A C 1
ATOM 1316 O O . ASP A 1 165 ? -32.609 -22.407 17.660 1.00 97.38 165 ASP A O 1
ATOM 1320 N N . ALA A 1 166 ? -30.385 -22.537 17.959 1.00 97.06 166 ALA A N 1
ATOM 1321 C CA . ALA A 1 166 ? -30.021 -21.714 16.809 1.00 97.06 166 ALA A CA 1
ATOM 1322 C C . ALA A 1 166 ? -30.121 -22.440 15.454 1.00 97.06 166 ALA A C 1
ATOM 1324 O O . ALA A 1 166 ? -30.081 -21.779 14.420 1.00 97.06 166 ALA A O 1
ATOM 1325 N N . GLY A 1 167 ? -30.256 -23.772 15.436 1.00 97.06 167 GLY A N 1
ATOM 1326 C CA . GLY A 1 167 ? -30.504 -24.552 14.216 1.00 97.06 167 GLY A CA 1
ATOM 1327 C C . GLY A 1 167 ? -29.449 -25.599 13.827 1.00 97.06 167 GLY A C 1
ATOM 1328 O O . GLY A 1 167 ? -29.855 -26.642 13.304 1.00 97.06 167 GLY A O 1
ATOM 1329 N N . PRO A 1 168 ? -28.134 -25.414 14.077 1.00 98.06 168 PRO A N 1
ATOM 1330 C CA . PRO A 1 168 ? -27.146 -26.447 13.774 1.00 98.06 168 PRO A CA 1
ATOM 1331 C C . PRO A 1 168 ? -27.455 -27.785 14.458 1.00 98.06 168 PRO A C 1
ATOM 1333 O O . PRO A 1 168 ? -27.790 -27.854 15.640 1.00 98.06 168 PRO A O 1
ATOM 1336 N N . SER A 1 169 ? -27.318 -28.878 13.706 1.00 97.25 169 SER A N 1
ATOM 1337 C CA . SER A 1 169 ? -27.777 -30.210 14.125 1.00 97.25 169 SER A CA 1
ATOM 1338 C C . SER A 1 169 ? -26.692 -31.081 14.764 1.00 97.25 169 SER A C 1
ATOM 1340 O O . SER A 1 169 ? -27.003 -32.127 15.352 1.00 97.25 169 SER A O 1
ATOM 1342 N N . PHE A 1 170 ? -25.423 -30.682 14.637 1.00 98.62 170 PHE A N 1
ATOM 1343 C CA . PHE A 1 170 ? -24.298 -31.421 15.196 1.00 98.62 170 PHE A CA 1
ATOM 1344 C C . PHE A 1 170 ? -23.098 -30.551 15.581 1.00 98.62 170 PHE A C 1
ATOM 1346 O O . PHE A 1 170 ? -22.913 -29.445 15.069 1.00 98.62 170 PHE A O 1
ATOM 1353 N N . VAL A 1 171 ? -22.253 -31.126 16.440 1.00 98.50 171 VAL A N 1
ATOM 1354 C CA . VAL A 1 171 ? -20.919 -30.638 16.825 1.00 98.50 171 VAL A CA 1
ATOM 1355 C C . VAL A 1 171 ? -19.873 -31.752 16.683 1.00 98.50 171 VAL A C 1
ATOM 1357 O O . VAL A 1 171 ? -20.219 -32.937 16.620 1.00 98.50 171 VAL A O 1
ATOM 1360 N N . ILE A 1 172 ? -18.591 -31.381 16.652 1.00 98.06 172 ILE A N 1
ATOM 1361 C CA . ILE A 1 172 ? -17.451 -32.311 16.675 1.00 98.06 172 ILE A CA 1
ATOM 1362 C C . ILE A 1 172 ? -16.764 -32.213 18.041 1.00 98.06 172 ILE A C 1
ATOM 1364 O O . ILE A 1 172 ? -16.464 -31.107 18.484 1.00 98.06 172 ILE A O 1
ATOM 1368 N N . LEU A 1 173 ? -16.520 -33.351 18.701 1.00 97.50 173 LEU A N 1
ATOM 1369 C CA . LEU A 1 173 ? -15.960 -33.419 20.059 1.00 97.50 173 LEU A CA 1
ATOM 1370 C C . LEU A 1 173 ? -14.709 -34.299 20.141 1.00 97.50 173 LEU A C 1
ATOM 1372 O O . LEU A 1 173 ? -14.537 -35.244 19.367 1.00 97.50 173 LEU A O 1
ATOM 1376 N N . ALA A 1 174 ? -13.870 -34.030 21.138 1.00 96.25 174 ALA A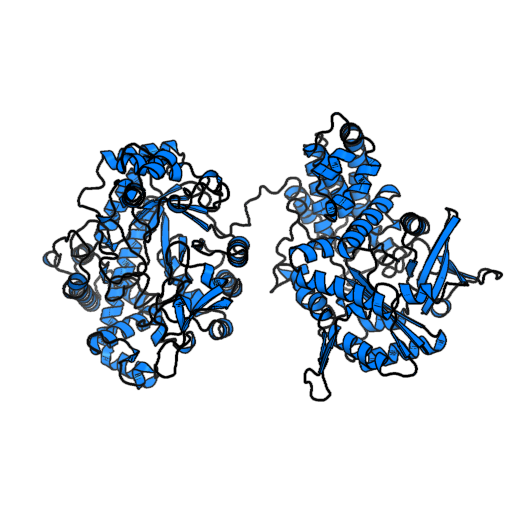 N 1
ATOM 1377 C CA . ALA A 1 174 ? -12.763 -34.894 21.517 1.00 96.25 174 ALA A CA 1
ATOM 1378 C C . ALA A 1 174 ? -13.236 -36.092 22.366 1.00 96.25 174 ALA A C 1
ATOM 1380 O O . ALA A 1 174 ? -14.180 -35.954 23.149 1.00 96.25 174 ALA A O 1
ATOM 1381 N N . PRO A 1 175 ? -12.567 -37.259 22.283 1.00 94.88 175 PRO A N 1
ATOM 1382 C CA . PRO A 1 175 ? -12.962 -38.454 23.033 1.00 94.88 175 PRO A CA 1
ATOM 1383 C C . PRO A 1 175 ? -13.084 -38.260 24.546 1.00 94.88 175 PRO A C 1
ATOM 1385 O O . PRO A 1 175 ? -14.032 -38.759 25.145 1.00 94.88 175 PRO A O 1
ATOM 1388 N N . HIS A 1 176 ? -12.176 -37.503 25.170 1.00 94.50 176 HIS A N 1
ATOM 1389 C CA . HIS A 1 176 ? -12.178 -37.273 26.622 1.00 94.50 176 HIS A CA 1
ATOM 1390 C C . HIS A 1 176 ? -13.309 -36.361 27.111 1.00 94.50 176 HIS A C 1
ATOM 1392 O O . HIS A 1 176 ? -13.466 -36.174 28.315 1.00 94.50 176 HIS A O 1
ATOM 1398 N N . GLN A 1 177 ? -14.077 -35.762 26.199 1.00 96.75 177 GLN A N 1
ATOM 1399 C CA . GLN A 1 177 ? -15.221 -34.920 26.545 1.00 96.75 177 GLN A CA 1
ATOM 1400 C C . GLN A 1 177 ? -16.500 -35.733 26.768 1.00 96.75 177 GLN A C 1
ATOM 1402 O O . GLN A 1 177 ? -17.514 -35.169 27.173 1.00 96.75 177 GLN A O 1
ATOM 1407 N N . ILE A 1 178 ? -16.469 -37.045 26.524 1.00 97.44 178 ILE A N 1
ATOM 1408 C CA . ILE A 1 178 ? -17.568 -37.958 26.829 1.00 97.44 178 ILE A CA 1
ATOM 1409 C C . ILE A 1 178 ? -17.325 -38.583 28.207 1.00 97.44 178 ILE A C 1
ATOM 1411 O O . ILE A 1 178 ? -16.326 -39.261 28.419 1.00 97.44 178 ILE A O 1
ATOM 1415 N N . ASP A 1 179 ? -18.251 -38.363 29.138 1.00 96.81 179 ASP A N 1
ATOM 1416 C CA . ASP A 1 179 ? -18.208 -38.934 30.490 1.00 96.81 179 ASP A CA 1
ATOM 1417 C C . ASP A 1 179 ? -18.724 -40.378 30.494 1.00 96.81 179 ASP A C 1
ATOM 1419 O O . ASP A 1 179 ? -18.076 -41.310 30.976 1.00 96.81 179 ASP A O 1
ATOM 1423 N N . SER A 1 180 ? -19.917 -40.574 29.936 1.00 97.38 180 SER A N 1
ATOM 1424 C CA . SER A 1 180 ? -20.584 -41.868 29.939 1.00 97.38 180 SER A CA 1
ATOM 1425 C C . SER A 1 180 ? -21.458 -42.055 28.709 1.00 97.38 180 SER A C 1
ATOM 1427 O O . SER A 1 180 ? -21.955 -41.097 28.121 1.00 97.38 180 SER A O 1
ATOM 1429 N N . ILE A 1 181 ? -21.655 -43.312 28.317 1.00 97.31 181 ILE A N 1
ATOM 1430 C CA . ILE A 1 181 ? -22.449 -43.705 27.152 1.00 97.31 181 ILE A CA 1
ATOM 1431 C C . ILE A 1 181 ? -23.514 -44.731 27.533 1.00 97.31 181 ILE A C 1
ATOM 1433 O O . ILE A 1 181 ? -23.381 -45.465 28.517 1.00 97.31 181 ILE A O 1
ATOM 1437 N N . ARG A 1 182 ? -24.580 -44.808 26.735 1.00 95.62 182 ARG A N 1
ATOM 1438 C CA . ARG A 1 182 ? -25.562 -45.899 26.795 1.00 95.62 182 ARG A CA 1
ATOM 1439 C C . ARG A 1 182 ? -26.166 -46.199 25.429 1.00 95.62 182 ARG A C 1
ATOM 1441 O O . ARG A 1 182 ? -26.205 -45.355 24.539 1.00 95.62 182 ARG A O 1
ATOM 1448 N N . THR A 1 183 ? -26.699 -47.404 25.272 1.00 89.69 183 THR A N 1
ATOM 1449 C CA . THR A 1 183 ? -27.663 -47.703 24.202 1.00 89.69 183 THR A CA 1
ATOM 1450 C C . THR A 1 183 ? -29.058 -47.214 24.612 1.00 89.69 183 THR A C 1
ATOM 1452 O O . THR A 1 183 ? -29.300 -46.986 25.797 1.00 89.69 183 THR A O 1
ATOM 1455 N N . ALA A 1 184 ? -29.996 -47.098 23.666 1.00 77.38 184 ALA A N 1
ATOM 1456 C CA . ALA A 1 184 ? -31.355 -46.585 23.915 1.00 77.38 184 ALA A CA 1
ATOM 1457 C C . ALA A 1 184 ? -32.110 -47.249 25.095 1.00 77.38 184 ALA A C 1
ATOM 1459 O O . ALA A 1 184 ? -32.987 -46.634 25.698 1.00 77.38 184 ALA A O 1
ATOM 1460 N N . HIS A 1 185 ? -31.766 -48.493 25.449 1.00 80.31 185 HIS A N 1
ATOM 1461 C CA . HIS A 1 185 ? -32.360 -49.241 26.569 1.00 80.31 185 HIS A CA 1
ATOM 1462 C C . HIS A 1 185 ? -31.320 -49.737 27.591 1.00 80.31 185 HIS A C 1
ATOM 1464 O O . HIS A 1 185 ? -31.626 -50.590 28.423 1.00 80.31 185 HIS A O 1
ATOM 1470 N N . GLY A 1 186 ? -30.081 -49.247 27.506 1.00 86.44 186 GLY A N 1
ATOM 1471 C CA . GLY A 1 186 ? -28.971 -49.653 28.365 1.00 86.44 186 GLY A CA 1
ATOM 1472 C C . GLY A 1 186 ? -28.803 -48.773 29.606 1.00 86.44 186 GLY A C 1
ATOM 1473 O O . GLY A 1 186 ? -29.315 -47.655 29.686 1.00 86.44 186 GLY A O 1
ATOM 1474 N N . ASN A 1 187 ? -28.028 -49.274 30.568 1.00 92.25 187 ASN A N 1
ATOM 1475 C CA . ASN A 1 187 ? -27.546 -48.472 31.692 1.00 92.25 187 ASN A CA 1
ATOM 1476 C C . ASN A 1 187 ? -26.387 -47.573 31.242 1.00 92.25 187 ASN A C 1
ATOM 1478 O O . ASN A 1 187 ? -25.624 -47.952 30.355 1.00 92.25 187 ASN A O 1
ATOM 1482 N N . TRP A 1 188 ? -26.240 -46.412 31.883 1.00 96.19 188 TRP A N 1
ATOM 1483 C CA . TRP A 1 188 ? -25.071 -45.550 31.701 1.00 96.19 188 TRP A CA 1
ATOM 1484 C C . TRP A 1 188 ? -23.799 -46.271 32.144 1.00 96.19 188 TRP A C 1
ATOM 1486 O O . TRP A 1 188 ? -23.761 -46.852 33.231 1.00 96.19 188 TRP A O 1
ATOM 1496 N N . GLN A 1 189 ? -22.770 -46.217 31.304 1.00 95.75 189 GLN A N 1
ATOM 1497 C CA . GLN A 1 189 ? -21.443 -46.749 31.592 1.00 95.75 189 GLN A CA 1
ATOM 1498 C C . GLN A 1 189 ? -20.398 -45.655 31.368 1.00 95.75 189 GLN A C 1
ATOM 1500 O O . GLN A 1 189 ? -20.510 -44.945 30.367 1.00 95.75 189 GLN A O 1
ATOM 1505 N N . PRO A 1 190 ? -19.402 -45.505 32.262 1.00 96.00 190 PRO A N 1
ATOM 1506 C CA . PRO A 1 190 ? -18.266 -44.622 32.017 1.00 96.00 190 PRO A CA 1
ATOM 1507 C C . PRO A 1 190 ? -17.605 -44.963 30.685 1.00 96.00 190 PRO A C 1
ATOM 1509 O O . PRO A 1 190 ? -17.444 -46.144 30.371 1.00 96.00 190 PRO A O 1
ATOM 1512 N N . ALA A 1 191 ? -17.244 -43.945 29.914 1.00 94.44 191 ALA A N 1
ATOM 1513 C CA . ALA A 1 191 ? -16.683 -44.129 28.587 1.00 94.44 191 ALA A CA 1
ATOM 1514 C C . ALA A 1 191 ? -15.164 -43.915 28.594 1.00 94.44 191 ALA A C 1
ATOM 1516 O O . ALA A 1 191 ? -14.650 -43.015 29.257 1.00 94.44 191 ALA A O 1
ATOM 1517 N N . THR A 1 192 ? -14.431 -44.748 27.859 1.00 93.19 192 THR A N 1
ATOM 1518 C CA . THR A 1 192 ? -13.009 -44.521 27.570 1.00 93.19 192 THR A CA 1
ATOM 1519 C C . THR A 1 192 ? -12.835 -43.813 26.226 1.00 93.19 192 THR A C 1
ATOM 1521 O O . THR A 1 192 ? -13.758 -43.775 25.409 1.00 93.19 192 THR A O 1
ATOM 1524 N N . GLU A 1 193 ? -11.632 -43.299 25.937 1.00 89.81 193 GLU A N 1
ATOM 1525 C CA . GLU A 1 193 ? -11.346 -42.723 24.613 1.00 89.81 193 GLU A CA 1
ATOM 1526 C C . GLU A 1 193 ? -11.611 -43.730 23.482 1.00 89.81 193 GLU A C 1
ATOM 1528 O O . GLU A 1 193 ? -12.142 -43.359 22.438 1.00 89.81 193 GLU A O 1
ATOM 1533 N N . GLN A 1 194 ? -11.305 -45.013 23.704 1.00 89.88 194 GLN A N 1
ATOM 1534 C CA . GLN A 1 194 ? -11.531 -46.076 22.723 1.00 89.88 194 GLN A CA 1
ATOM 1535 C C . GLN A 1 194 ? -13.024 -46.371 22.507 1.00 89.88 194 GLN A C 1
ATOM 1537 O O . GLN A 1 194 ? -13.429 -46.711 21.395 1.00 89.88 194 GLN A O 1
ATOM 1542 N N . ASP A 1 195 ? -13.849 -46.217 23.545 1.00 92.00 195 ASP A N 1
ATOM 1543 C CA . ASP A 1 195 ? -15.301 -46.400 23.439 1.00 92.00 195 ASP A CA 1
ATOM 1544 C C . ASP A 1 195 ? -15.972 -45.277 22.642 1.00 92.00 195 ASP A C 1
ATOM 1546 O O . ASP A 1 195 ? -17.070 -45.477 22.120 1.00 92.00 195 ASP A O 1
ATOM 1550 N N . CYS A 1 196 ? -15.322 -44.112 22.546 1.00 94.44 196 CYS A N 1
ATOM 1551 C CA . CYS A 1 196 ? -15.892 -42.902 21.960 1.00 94.44 196 CYS A CA 1
ATOM 1552 C C . CYS A 1 196 ? -15.327 -42.563 20.580 1.00 94.44 196 CYS A C 1
ATOM 1554 O O . CYS A 1 196 ? -16.080 -42.105 19.724 1.00 94.44 196 CYS A O 1
ATOM 1556 N N . ALA A 1 197 ? -14.025 -42.761 20.357 1.00 94.88 197 ALA A N 1
ATOM 1557 C CA . ALA A 1 197 ? -13.356 -42.356 19.125 1.00 94.88 197 ALA A CA 1
ATOM 1558 C C . ALA A 1 197 ? -14.020 -42.965 17.881 1.00 94.88 197 ALA A C 1
ATOM 1560 O O . ALA A 1 197 ? -14.376 -44.147 17.851 1.00 94.88 197 ALA A O 1
ATOM 1561 N N . ASN A 1 198 ? -14.154 -42.149 16.833 1.00 96.88 198 ASN A N 1
ATOM 1562 C CA . ASN A 1 198 ? -14.742 -42.533 15.551 1.00 96.88 198 ASN A CA 1
ATOM 1563 C C . ASN A 1 198 ? -16.195 -43.029 15.652 1.00 96.88 198 ASN A C 1
ATOM 1565 O O . ASN A 1 198 ? -16.591 -43.960 14.943 1.00 96.88 198 ASN A O 1
ATOM 1569 N N . ARG A 1 199 ? -16.990 -42.426 16.544 1.00 96.38 199 ARG A N 1
ATOM 1570 C CA . ARG A 1 199 ? -18.418 -42.727 16.736 1.00 96.38 199 ARG A CA 1
ATOM 1571 C C . ARG A 1 199 ? -19.235 -41.452 16.882 1.00 96.38 199 ARG A C 1
ATOM 1573 O O . ARG A 1 199 ? -18.708 -40.389 17.200 1.00 96.38 199 ARG A O 1
ATOM 1580 N N . ALA A 1 200 ? -20.541 -41.583 16.670 1.00 97.31 200 ALA A N 1
ATOM 1581 C CA . ALA A 1 200 ? -21.502 -40.516 16.897 1.00 97.31 200 ALA A CA 1
ATOM 1582 C C . ALA A 1 200 ? -22.462 -40.857 18.036 1.00 97.31 200 ALA A C 1
ATOM 1584 O O . ALA A 1 200 ? -22.894 -42.003 18.180 1.00 97.31 200 ALA A O 1
ATOM 1585 N N . PHE A 1 201 ? -22.848 -39.832 18.790 1.00 98.00 201 PHE A N 1
ATOM 1586 C CA . PHE A 1 201 ? -23.759 -39.938 19.922 1.00 98.00 201 PHE A CA 1
ATOM 1587 C C . PHE A 1 201 ? -24.865 -38.890 19.848 1.00 98.00 201 PHE A C 1
ATOM 1589 O O . PHE A 1 201 ? -24.690 -37.814 19.275 1.00 98.00 201 PHE A O 1
ATOM 1596 N N . ARG A 1 202 ? -26.009 -39.207 20.452 1.00 97.81 202 ARG A N 1
ATOM 1597 C CA . ARG A 1 202 ? -27.072 -38.249 20.757 1.00 97.81 202 ARG A CA 1
ATOM 1598 C C . ARG A 1 202 ? -26.875 -37.714 22.175 1.00 97.81 202 ARG A C 1
ATOM 1600 O O . ARG A 1 202 ? -26.729 -38.502 23.108 1.00 97.81 202 ARG A O 1
ATOM 1607 N N . ILE A 1 203 ? -26.881 -36.397 22.338 1.00 97.94 203 ILE A N 1
ATOM 1608 C CA . ILE A 1 203 ? -26.819 -35.736 23.645 1.00 97.94 203 ILE A CA 1
ATOM 1609 C C . ILE A 1 203 ? -28.187 -35.119 23.917 1.00 97.94 203 ILE A C 1
ATOM 1611 O O . ILE A 1 203 ? -28.654 -34.289 23.137 1.00 97.94 203 ILE A O 1
ATOM 1615 N N . GLU A 1 204 ? -28.819 -35.530 25.016 1.00 96.50 204 GLU A N 1
ATOM 1616 C CA . GLU A 1 204 ? -30.076 -34.940 25.484 1.00 96.50 204 GLU A CA 1
ATOM 1617 C C . GLU A 1 204 ? -29.796 -33.649 26.249 1.00 96.50 204 GLU A C 1
ATOM 1619 O O . GLU A 1 204 ? -28.908 -33.606 27.103 1.00 96.50 204 GLU A O 1
ATOM 1624 N N . LEU A 1 205 ? -30.572 -32.609 25.956 1.00 97.19 205 LEU A N 1
ATOM 1625 C CA . LEU A 1 205 ? -30.354 -31.267 26.481 1.00 97.19 205 LEU A CA 1
ATOM 1626 C C . LEU A 1 205 ? -31.422 -30.895 27.520 1.00 97.19 205 LEU A C 1
ATOM 1628 O O . LEU A 1 205 ? -32.550 -31.393 27.443 1.00 97.19 205 LEU A O 1
ATOM 1632 N N . PRO A 1 206 ? -31.113 -29.996 28.475 1.00 93.44 206 PRO A N 1
ATOM 1633 C CA . PRO A 1 206 ? -32.057 -29.590 29.518 1.00 93.44 206 PRO A CA 1
ATOM 1634 C C . PRO A 1 206 ? -33.390 -29.032 28.992 1.00 93.44 206 PRO A C 1
ATOM 1636 O O . PRO A 1 206 ? -34.419 -29.223 29.638 1.00 93.44 206 PRO A O 1
ATOM 1639 N N . SER A 1 207 ? -33.401 -28.392 27.817 1.00 95.62 207 SER A N 1
ATOM 1640 C CA . SER A 1 207 ? -34.620 -27.907 27.146 1.00 95.62 207 SER A CA 1
ATOM 1641 C C . SER A 1 207 ? -35.537 -29.002 26.586 1.00 95.62 207 SER A C 1
ATOM 1643 O O . SER A 1 207 ? -36.643 -28.699 26.139 1.00 95.62 207 SER A O 1
ATOM 1645 N N . GLY A 1 208 ? -35.094 -30.262 26.560 1.00 95.75 208 GLY A N 1
ATOM 1646 C CA . GLY A 1 208 ? -35.765 -31.357 25.855 1.00 95.75 208 GLY A CA 1
ATOM 1647 C C . GLY A 1 208 ? -35.388 -31.470 24.373 1.00 95.75 208 GLY A C 1
ATOM 1648 O O . GLY A 1 208 ? -35.879 -32.367 23.687 1.00 95.75 208 GLY A O 1
ATOM 1649 N N . ARG A 1 209 ? -34.507 -30.595 23.868 1.00 97.06 209 ARG A N 1
ATOM 1650 C CA . ARG A 1 209 ? -33.846 -30.776 22.567 1.00 97.06 209 ARG A CA 1
ATOM 1651 C C . ARG A 1 209 ? -32.785 -31.873 22.653 1.00 97.06 209 ARG A C 1
ATOM 1653 O O . ARG A 1 209 ? -32.423 -32.346 23.728 1.00 97.06 209 ARG A O 1
ATOM 1660 N N . SER A 1 210 ? -32.249 -32.245 21.498 1.00 96.94 210 SER A N 1
ATOM 1661 C CA . SER A 1 210 ? -31.059 -33.089 21.421 1.00 96.94 210 SER A CA 1
ATOM 1662 C C . SER A 1 210 ? -30.133 -32.593 20.323 1.00 96.94 210 SER A C 1
ATOM 1664 O O . SER A 1 210 ? -30.593 -31.969 19.365 1.00 96.94 210 SER A O 1
ATOM 1666 N N . ILE A 1 211 ? -28.842 -32.881 20.457 1.00 98.12 211 ILE A N 1
ATOM 1667 C CA . ILE A 1 211 ? -27.832 -32.571 19.443 1.00 98.12 211 ILE A CA 1
ATOM 1668 C C . ILE A 1 211 ? -26.971 -33.801 19.163 1.00 98.12 211 ILE A C 1
ATOM 1670 O O . ILE A 1 211 ? -26.744 -34.636 20.045 1.00 98.12 211 ILE A O 1
ATOM 1674 N N . LYS A 1 212 ? -26.509 -33.943 17.919 1.00 98.56 212 LYS A N 1
ATOM 1675 C CA . LYS A 1 212 ? -25.587 -35.017 17.538 1.00 98.56 212 LYS A CA 1
ATOM 1676 C C . LYS A 1 212 ? -24.151 -34.578 17.824 1.00 98.56 212 LYS A C 1
ATOM 1678 O O . LYS A 1 212 ? -23.766 -33.463 17.490 1.00 98.56 212 LYS A O 1
ATOM 1683 N N . ALA A 1 213 ? -23.342 -35.463 18.381 1.00 97.94 213 ALA A N 1
ATOM 1684 C CA . ALA A 1 213 ? -21.910 -35.245 18.541 1.00 97.94 213 ALA A CA 1
ATOM 1685 C C . ALA A 1 213 ? -21.141 -36.311 17.769 1.00 97.94 213 ALA A C 1
ATOM 1687 O O . ALA A 1 213 ? -21.358 -37.500 18.004 1.00 97.94 213 ALA A O 1
ATOM 1688 N N . LEU A 1 214 ? -20.254 -35.893 16.865 1.00 97.94 214 LEU A N 1
ATOM 1689 C CA . LEU A 1 214 ? -19.297 -36.784 16.214 1.00 97.94 214 LEU A CA 1
ATOM 1690 C C . LEU A 1 214 ? -17.947 -36.688 16.927 1.00 97.94 214 LEU A C 1
ATOM 1692 O O . LEU A 1 214 ? -17.397 -35.599 17.065 1.00 97.94 214 LEU A O 1
ATOM 1696 N N . VAL A 1 215 ? -17.418 -37.819 17.385 1.00 97.94 215 VAL A N 1
ATOM 1697 C CA . VAL A 1 215 ? -16.188 -37.862 18.180 1.00 97.94 215 VAL A CA 1
ATOM 1698 C C . VAL A 1 215 ? -15.003 -38.268 17.308 1.00 97.94 215 VAL A C 1
ATOM 1700 O O . VAL A 1 215 ? -15.029 -39.329 16.677 1.00 97.94 215 VAL A O 1
ATOM 1703 N N . TYR A 1 216 ? -13.961 -37.434 17.277 1.00 97.38 216 TYR A N 1
ATOM 1704 C CA . TYR A 1 216 ? -12.791 -37.649 16.419 1.00 97.38 216 TYR A CA 1
ATOM 1705 C C . TYR A 1 216 ? -11.752 -38.623 17.000 1.00 97.38 216 TYR A C 1
ATOM 1707 O O . TYR A 1 216 ? -11.749 -38.929 18.191 1.00 97.38 216 TYR A O 1
ATOM 1715 N N . ASP A 1 217 ? -10.848 -39.123 16.157 1.00 96.31 217 ASP A N 1
ATOM 1716 C CA . ASP A 1 217 ? -9.725 -39.981 16.537 1.00 96.31 217 ASP A CA 1
ATOM 1717 C C . ASP A 1 217 ? -8.578 -39.169 17.151 1.00 96.31 217 ASP A C 1
ATOM 1719 O O . ASP A 1 217 ? -7.775 -38.549 16.449 1.00 96.31 217 ASP A O 1
ATOM 1723 N N . GLY A 1 218 ? -8.471 -39.185 18.481 1.00 92.25 218 GLY A N 1
ATOM 1724 C CA . GLY A 1 218 ? -7.458 -38.408 19.201 1.00 92.25 218 GLY A CA 1
ATOM 1725 C C . GLY A 1 218 ? -6.014 -38.725 18.794 1.00 92.25 218 GLY A C 1
ATOM 1726 O O . GLY A 1 218 ? -5.170 -37.827 18.759 1.00 92.25 218 GLY A O 1
ATOM 1727 N N . SER A 1 219 ? -5.722 -39.984 18.452 1.00 92.81 219 SER A N 1
ATOM 1728 C CA . SER A 1 219 ? -4.374 -40.408 18.067 1.00 92.81 219 SER A CA 1
ATOM 1729 C C . SER A 1 219 ? -3.982 -39.893 16.683 1.00 92.81 219 SER A C 1
ATOM 1731 O O . SER A 1 219 ? -2.899 -39.337 16.522 1.00 92.81 219 SER A O 1
ATOM 1733 N N . THR A 1 220 ? -4.848 -40.049 15.686 1.00 94.38 220 THR A N 1
ATOM 1734 C CA . THR A 1 220 ? -4.567 -39.640 14.306 1.00 94.38 220 THR A CA 1
ATOM 1735 C C . THR A 1 220 ? -4.551 -38.121 14.179 1.00 94.38 220 THR A C 1
ATOM 1737 O O . THR A 1 220 ? -3.628 -37.594 13.562 1.00 94.38 220 THR A O 1
ATOM 1740 N N . SER A 1 221 ? -5.474 -37.407 14.836 1.00 94.88 221 SER A N 1
ATOM 1741 C CA . SER A 1 221 ? -5.446 -35.937 14.896 1.00 94.88 221 SER A CA 1
ATOM 1742 C C . SER A 1 221 ? -4.145 -35.403 15.504 1.00 94.88 221 SER A C 1
ATOM 1744 O O . SER A 1 221 ? -3.533 -34.485 14.960 1.00 94.88 221 SER A O 1
ATOM 1746 N N . ARG A 1 222 ? -3.664 -36.008 16.601 1.00 92.19 222 ARG A N 1
ATOM 1747 C CA . ARG A 1 222 ? -2.362 -35.657 17.198 1.00 92.19 222 ARG A CA 1
ATOM 1748 C C . ARG A 1 222 ? -1.203 -35.952 16.249 1.00 92.19 222 ARG A C 1
ATOM 1750 O O . ARG A 1 222 ? -0.265 -35.163 16.174 1.00 92.19 222 ARG A O 1
ATOM 1757 N N . GLY A 1 223 ? -1.294 -37.056 15.509 1.00 93.00 223 GLY A N 1
ATOM 1758 C CA . GLY A 1 223 ? -0.305 -37.443 14.512 1.00 93.00 223 GLY A CA 1
ATOM 1759 C C . GLY A 1 223 ? -0.116 -36.395 13.412 1.00 93.00 223 GLY A C 1
ATOM 1760 O O . GLY A 1 223 ? 1.021 -36.103 13.037 1.00 93.00 223 GLY A O 1
ATOM 1761 N N . VAL A 1 224 ? -1.216 -35.797 12.939 1.00 92.44 224 VAL A N 1
ATOM 1762 C CA . VAL A 1 224 ? -1.201 -34.682 11.973 1.00 92.44 224 VAL A CA 1
ATOM 1763 C C . VAL A 1 224 ? -0.502 -33.458 12.558 1.00 92.44 224 VAL A C 1
ATOM 1765 O O . VAL A 1 224 ? 0.383 -32.905 11.915 1.00 92.44 224 VAL A O 1
ATOM 1768 N N . ALA A 1 225 ? -0.855 -33.065 13.783 1.00 86.12 225 ALA A N 1
ATOM 1769 C CA . ALA A 1 225 ? -0.343 -31.837 14.382 1.00 86.12 225 ALA A CA 1
ATOM 1770 C C . ALA A 1 225 ? 1.132 -31.930 14.823 1.00 86.12 225 ALA A C 1
ATOM 1772 O O . ALA A 1 225 ? 1.876 -30.970 14.635 1.00 86.12 225 ALA A O 1
ATOM 1773 N N . PHE A 1 226 ? 1.573 -33.063 15.391 1.00 86.94 226 PHE A N 1
ATOM 1774 C CA . PHE A 1 226 ? 2.836 -33.122 16.148 1.00 86.94 226 PHE A CA 1
ATOM 1775 C C . PHE A 1 226 ? 3.784 -34.282 15.799 1.00 86.94 226 PHE A C 1
ATOM 1777 O O . PHE A 1 226 ? 4.937 -34.256 16.224 1.00 86.94 226 PHE A O 1
ATOM 1784 N N . GLU A 1 227 ? 3.353 -35.302 15.047 1.00 91.25 227 GLU A N 1
ATOM 1785 C CA . GLU A 1 227 ? 4.154 -36.528 14.825 1.00 91.25 227 GLU A CA 1
ATOM 1786 C C . GLU A 1 227 ? 4.647 -36.681 13.373 1.00 91.25 227 GLU A C 1
ATOM 1788 O O . GLU A 1 227 ? 5.084 -37.760 12.957 1.00 91.25 227 GLU A O 1
ATOM 1793 N N . GLY A 1 228 ? 4.575 -35.602 12.584 1.00 89.44 228 GLY A N 1
ATOM 1794 C CA . GLY A 1 228 ? 5.071 -35.559 11.205 1.00 89.44 228 GLY A CA 1
ATOM 1795 C C . GLY A 1 228 ? 4.291 -36.455 10.241 1.00 89.44 228 GLY A C 1
ATOM 1796 O O . GLY A 1 228 ? 4.855 -36.937 9.256 1.00 89.44 228 GLY A O 1
ATOM 1797 N N . LEU A 1 229 ? 3.010 -36.727 10.518 1.00 93.06 229 LEU A N 1
ATOM 1798 C CA . LEU A 1 229 ? 2.174 -37.567 9.654 1.00 93.06 229 LEU A CA 1
ATOM 1799 C C . LEU A 1 229 ? 1.964 -36.943 8.263 1.00 93.06 229 LEU A C 1
ATOM 1801 O O . LEU A 1 229 ? 1.828 -37.678 7.290 1.00 93.06 229 LEU A O 1
ATOM 1805 N N . LEU A 1 230 ? 2.016 -35.611 8.160 1.00 95.25 230 LEU A N 1
ATOM 1806 C CA . LEU A 1 230 ? 1.920 -34.864 6.901 1.00 95.25 230 LEU A CA 1
ATOM 1807 C C . LEU A 1 230 ? 3.203 -34.882 6.054 1.00 95.25 230 LEU A C 1
ATOM 1809 O O . LEU A 1 230 ? 3.200 -34.362 4.948 1.00 95.25 230 LEU A O 1
ATOM 1813 N N . ASN A 1 231 ? 4.282 -35.529 6.502 1.00 93.00 231 ASN A N 1
ATOM 1814 C CA . ASN A 1 231 ? 5.479 -35.688 5.669 1.00 93.00 231 ASN A CA 1
ATOM 1815 C C . ASN A 1 231 ? 5.271 -36.693 4.515 1.00 93.00 231 ASN A C 1
ATOM 1817 O O . ASN A 1 231 ? 6.082 -36.742 3.594 1.00 93.00 231 ASN A O 1
ATOM 1821 N N . ASP A 1 232 ? 4.216 -37.517 4.572 1.00 93.38 232 ASP A N 1
ATOM 1822 C CA . ASP A 1 232 ? 3.881 -38.509 3.545 1.00 93.38 232 ASP A CA 1
ATOM 1823 C C . ASP A 1 232 ? 2.359 -38.736 3.475 1.00 93.38 232 ASP A C 1
ATOM 1825 O O . ASP A 1 232 ? 1.752 -39.345 4.362 1.00 93.38 232 ASP A O 1
ATOM 1829 N N . GLY A 1 233 ? 1.738 -38.287 2.380 1.00 94.12 233 GLY A N 1
ATOM 1830 C CA . GLY A 1 233 ? 0.297 -38.435 2.154 1.00 94.12 233 GLY A CA 1
ATOM 1831 C C . GLY A 1 233 ? -0.188 -39.888 2.052 1.00 94.12 233 GLY A C 1
ATOM 1832 O O . GLY A 1 233 ? -1.304 -40.188 2.478 1.00 94.12 233 GLY A O 1
ATOM 1833 N N . ASN A 1 234 ? 0.636 -40.827 1.573 1.00 95.25 234 ASN A N 1
ATOM 1834 C CA . ASN A 1 234 ? 0.260 -42.244 1.524 1.00 95.25 234 ASN A CA 1
ATOM 1835 C C . ASN A 1 234 ? 0.243 -42.854 2.925 1.00 95.25 234 ASN A C 1
ATOM 1837 O O . ASN A 1 234 ? -0.685 -43.591 3.271 1.00 95.25 234 ASN A O 1
ATOM 1841 N N . ARG A 1 235 ? 1.235 -42.509 3.755 1.00 96.19 235 ARG A N 1
ATOM 1842 C CA . ARG A 1 235 ? 1.258 -42.901 5.171 1.00 96.19 235 ARG A CA 1
ATOM 1843 C C . ARG A 1 235 ? 0.055 -42.322 5.911 1.00 96.19 235 ARG A C 1
ATOM 1845 O O . ARG A 1 235 ? -0.566 -43.030 6.705 1.00 96.19 235 ARG A O 1
ATOM 1852 N N . PHE A 1 236 ? -0.300 -41.068 5.633 1.00 97.19 236 PHE A N 1
ATOM 1853 C CA . PHE A 1 236 ? -1.480 -40.443 6.219 1.00 97.19 236 PHE A CA 1
ATOM 1854 C C . PHE A 1 236 ? -2.776 -41.163 5.808 1.00 97.19 236 PHE A C 1
ATOM 1856 O O . PHE A 1 236 ? -3.569 -41.543 6.673 1.00 97.19 236 PHE A O 1
ATOM 1863 N N . ALA A 1 237 ? -2.955 -41.455 4.515 1.00 97.50 237 ALA A N 1
ATOM 1864 C CA . ALA A 1 237 ? -4.081 -42.248 4.017 1.00 97.50 237 ALA A CA 1
ATOM 1865 C C . ALA A 1 237 ? -4.162 -43.631 4.677 1.00 97.50 237 ALA A C 1
ATOM 1867 O O . ALA A 1 237 ? -5.231 -44.042 5.134 1.00 97.50 237 ALA A O 1
ATOM 1868 N N . GLN A 1 238 ? -3.037 -44.345 4.764 1.00 97.12 238 GLN A N 1
ATOM 1869 C CA . GLN A 1 238 ? -2.978 -45.658 5.399 1.00 97.12 238 GLN A CA 1
ATOM 1870 C C . GLN A 1 238 ? -3.387 -45.587 6.874 1.00 97.12 238 GLN A C 1
ATOM 1872 O O . GLN A 1 238 ? -4.226 -46.380 7.303 1.00 97.12 238 GLN A O 1
ATOM 1877 N N . ARG A 1 239 ? -2.864 -44.609 7.627 1.00 96.69 239 ARG A N 1
ATOM 1878 C CA . ARG A 1 239 ? -3.196 -44.411 9.044 1.00 96.69 239 ARG A CA 1
ATOM 1879 C C . ARG A 1 239 ? -4.698 -44.232 9.260 1.00 96.69 239 ARG A C 1
ATOM 1881 O O . ARG A 1 239 ? -5.258 -44.874 10.145 1.00 96.69 239 ARG A O 1
ATOM 1888 N N . MET A 1 240 ? -5.354 -43.414 8.434 1.00 97.06 240 MET A N 1
ATOM 1889 C CA . MET A 1 240 ? -6.803 -43.205 8.520 1.00 97.06 240 MET A CA 1
ATOM 1890 C C . MET A 1 240 ? -7.594 -44.480 8.189 1.00 97.06 240 MET A C 1
ATOM 1892 O O . MET A 1 240 ? -8.553 -44.820 8.873 1.00 97.06 240 MET A O 1
ATOM 1896 N N . VAL A 1 241 ? -7.182 -45.238 7.171 1.00 97.12 241 VAL A N 1
ATOM 1897 C CA . VAL A 1 241 ? -7.865 -46.490 6.797 1.00 97.12 241 VAL A CA 1
ATOM 1898 C C . VAL A 1 241 ? -7.695 -47.588 7.855 1.00 97.12 241 VAL A C 1
ATOM 1900 O O . VAL A 1 241 ? -8.595 -48.412 8.039 1.00 97.12 241 VAL A O 1
ATOM 1903 N N . GLU A 1 242 ? -6.553 -47.622 8.540 1.00 95.75 242 GLU A N 1
ATOM 1904 C CA . GLU A 1 242 ? -6.299 -48.530 9.662 1.00 95.75 242 GLU A CA 1
ATOM 1905 C C . GLU A 1 242 ? -7.134 -48.161 10.889 1.00 95.75 242 GLU A C 1
ATOM 1907 O O . GLU A 1 242 ? -7.760 -49.044 11.478 1.00 95.75 242 GLU A O 1
ATOM 1912 N N . ALA A 1 243 ? -7.215 -46.871 11.231 1.00 94.62 243 ALA A N 1
ATOM 1913 C CA . ALA A 1 243 ? -8.073 -46.388 12.313 1.00 94.62 243 ALA A CA 1
ATOM 1914 C C . ALA A 1 243 ? -9.554 -46.743 12.065 1.00 94.62 243 ALA A C 1
ATOM 1916 O O . ALA A 1 243 ? -10.260 -47.164 12.984 1.00 94.62 243 ALA A O 1
ATOM 1917 N N . ALA A 1 244 ? -9.998 -46.719 10.803 1.00 96.00 244 ALA A N 1
ATOM 1918 C CA . ALA A 1 244 ? -11.377 -47.037 10.437 1.00 96.00 244 ALA A CA 1
ATOM 1919 C C . ALA A 1 244 ? -11.700 -48.535 10.504 1.00 96.00 244 ALA A C 1
ATOM 1921 O O . ALA A 1 244 ? -12.863 -48.921 10.384 1.00 96.00 244 ALA A O 1
ATOM 1922 N N . ALA A 1 245 ? -10.702 -49.408 10.677 1.00 91.25 245 ALA A N 1
ATOM 1923 C CA . ALA A 1 245 ? -10.912 -50.852 10.658 1.00 91.25 245 ALA A CA 1
ATOM 1924 C C . ALA A 1 245 ? -11.801 -51.349 11.811 1.00 91.25 245 ALA A C 1
ATOM 1926 O O . ALA A 1 245 ? -12.470 -52.368 11.650 1.00 91.25 245 ALA A O 1
ATOM 1927 N N . GLN A 1 246 ? -11.819 -50.646 12.950 1.00 85.25 246 GLN A N 1
ATOM 1928 C CA . GLN A 1 246 ? -12.570 -51.070 14.138 1.00 85.25 246 GLN A CA 1
ATOM 1929 C C . GLN A 1 246 ? -14.035 -50.619 14.121 1.00 85.25 246 GLN A C 1
ATOM 1931 O O . GLN A 1 246 ? -14.915 -51.386 14.503 1.00 85.25 246 GLN A O 1
ATOM 1936 N N . THR A 1 247 ? -14.306 -49.385 13.691 1.00 92.06 247 THR A N 1
ATOM 1937 C CA . THR A 1 247 ? -15.645 -48.770 13.766 1.00 92.06 247 THR A CA 1
ATOM 1938 C C . THR A 1 247 ? -16.318 -48.620 12.402 1.00 92.06 247 THR A C 1
ATOM 1940 O O . THR A 1 247 ? -17.508 -48.324 12.340 1.00 92.06 247 THR A O 1
ATOM 1943 N N . GLY A 1 248 ? -15.581 -48.821 11.307 1.00 95.06 248 GLY A N 1
ATOM 1944 C CA . GLY A 1 248 ? -16.030 -48.510 9.949 1.00 95.06 248 GLY A CA 1
ATOM 1945 C C . GLY A 1 248 ? -15.890 -47.033 9.570 1.00 95.06 248 GLY A C 1
ATOM 1946 O O . GLY A 1 248 ? -16.154 -46.697 8.418 1.00 95.06 248 GLY A O 1
ATOM 1947 N N . LEU A 1 249 ? -15.442 -46.175 10.494 1.00 97.38 249 LEU A N 1
ATOM 1948 C CA . LEU A 1 249 ? -15.281 -44.735 10.312 1.00 97.38 249 LEU A CA 1
ATOM 1949 C C . LEU A 1 249 ? -13.913 -44.281 10.838 1.00 97.38 249 LEU A C 1
ATOM 1951 O O . LEU A 1 249 ? -13.437 -44.771 11.856 1.00 97.38 249 LEU A O 1
ATOM 1955 N N . THR A 1 250 ? -13.296 -43.290 10.206 1.00 97.75 250 THR A N 1
ATOM 1956 C CA . THR A 1 250 ? -12.307 -42.440 10.881 1.00 97.75 250 THR A CA 1
ATOM 1957 C C . THR A 1 250 ? -12.661 -40.985 10.719 1.00 97.75 250 THR A C 1
ATOM 1959 O O . THR A 1 250 ? -13.009 -40.552 9.624 1.00 97.75 250 THR A O 1
ATOM 1962 N N . VAL A 1 251 ? -12.565 -40.246 11.817 1.00 97.69 251 VAL A N 1
ATOM 1963 C CA . VAL A 1 251 ? -12.777 -38.805 11.861 1.00 97.69 251 VAL A CA 1
ATOM 1964 C C . VAL A 1 251 ? -11.490 -38.171 12.356 1.00 97.69 251 VAL A C 1
ATOM 1966 O O . VAL A 1 251 ? -11.068 -38.418 13.480 1.00 97.69 251 VAL A O 1
ATOM 1969 N N . VAL A 1 252 ? -10.862 -37.358 11.523 1.00 97.56 252 VAL A N 1
ATOM 1970 C CA . VAL A 1 252 ? -9.704 -36.545 11.901 1.00 97.56 252 VAL A CA 1
ATOM 1971 C C . VAL A 1 252 ? -10.188 -35.114 12.065 1.00 97.56 252 VAL A C 1
ATOM 1973 O O . VAL A 1 252 ? -10.884 -34.616 11.192 1.00 97.56 252 VAL A O 1
ATOM 1976 N N . ALA A 1 253 ? -9.843 -34.459 13.167 1.00 96.81 253 ALA A N 1
ATOM 1977 C CA . ALA A 1 253 ? -10.154 -33.051 13.411 1.00 96.81 253 ALA A CA 1
ATOM 1978 C C . ALA A 1 253 ? -8.911 -32.343 13.946 1.00 96.81 253 ALA A C 1
ATOM 1980 O O . ALA A 1 253 ? -8.339 -32.784 14.948 1.00 96.81 253 ALA A O 1
ATOM 1981 N N . THR A 1 254 ? -8.470 -31.296 13.254 1.00 94.69 254 THR A N 1
ATOM 1982 C CA . THR A 1 254 ? -7.189 -30.628 13.513 1.00 94.69 254 THR A CA 1
ATOM 1983 C C . THR A 1 254 ? -7.294 -29.125 13.304 1.00 94.69 254 THR A C 1
ATOM 1985 O O . THR A 1 254 ? -8.210 -28.643 12.637 1.00 94.69 254 THR A O 1
ATOM 1988 N N . ASP A 1 255 ? -6.300 -28.399 13.816 1.00 93.81 255 ASP A N 1
ATOM 1989 C CA . ASP A 1 255 ? -5.997 -27.052 13.337 1.00 93.81 255 ASP A CA 1
ATOM 1990 C C . ASP A 1 255 ? -5.740 -27.114 11.820 1.00 93.81 255 ASP A C 1
ATOM 1992 O O . ASP A 1 255 ? -4.875 -27.870 11.356 1.00 93.81 255 ASP A O 1
ATOM 1996 N N . GLY A 1 256 ? -6.542 -26.375 11.056 1.00 95.38 256 GLY A N 1
ATOM 1997 C CA . GLY A 1 256 ? -6.504 -26.321 9.600 1.00 95.38 256 GLY A CA 1
ATOM 1998 C C . GLY A 1 256 ? -5.186 -25.762 9.071 1.00 95.38 256 GLY A C 1
ATOM 1999 O O . GLY A 1 256 ? -4.729 -26.194 8.013 1.00 95.38 256 GLY A O 1
ATOM 2000 N N . GLU A 1 257 ? -4.503 -24.915 9.844 1.00 95.12 257 GLU A N 1
ATOM 2001 C CA . GLU A 1 257 ? -3.178 -24.381 9.502 1.00 95.12 257 GLU A CA 1
ATOM 2002 C C . GLU A 1 257 ? -2.087 -25.451 9.461 1.00 95.12 257 GLU A C 1
ATOM 2004 O O . GLU A 1 257 ? -1.021 -25.233 8.882 1.00 95.12 257 GLU A O 1
ATOM 2009 N N . SER A 1 258 ? -2.369 -26.651 9.982 1.00 96.12 258 SER A N 1
ATOM 2010 C CA . SER A 1 258 ? -1.501 -27.817 9.797 1.00 96.12 258 SER A CA 1
ATOM 2011 C C . SER A 1 258 ? -1.332 -28.184 8.324 1.00 96.12 258 SER A C 1
ATOM 2013 O O . SER A 1 258 ? -0.286 -28.693 7.937 1.00 96.12 258 SER A O 1
ATOM 2015 N N . TYR A 1 259 ? -2.325 -27.903 7.481 1.00 96.69 259 TYR A N 1
ATOM 2016 C CA . TYR A 1 259 ? -2.277 -28.192 6.050 1.00 96.69 259 TYR A CA 1
ATOM 2017 C C . TYR A 1 259 ? -1.595 -27.054 5.270 1.00 96.69 259 TYR A C 1
ATOM 2019 O O . TYR A 1 259 ? -2.158 -26.555 4.302 1.00 96.69 259 TYR A O 1
ATOM 2027 N N . GLY A 1 260 ? -0.410 -26.611 5.706 1.00 95.25 260 GLY A N 1
ATOM 2028 C CA . GLY A 1 260 ? 0.413 -25.625 4.991 1.00 95.25 260 GLY A CA 1
ATOM 2029 C C . GLY A 1 260 ? 1.301 -24.759 5.892 1.00 95.25 260 GLY A C 1
ATOM 2030 O O . GLY A 1 260 ? 2.524 -24.793 5.767 1.00 95.25 260 GLY A O 1
ATOM 2031 N N . HIS A 1 261 ? 0.705 -24.006 6.822 1.00 94.62 261 HIS A N 1
ATOM 2032 C CA . HIS A 1 261 ? 1.422 -23.019 7.642 1.00 94.62 261 HIS A CA 1
ATOM 2033 C C . HIS A 1 261 ? 2.315 -23.677 8.707 1.00 94.62 261 HIS A C 1
ATOM 2035 O O . HIS A 1 261 ? 3.519 -23.429 8.744 1.00 94.62 261 HIS A O 1
ATOM 2041 N N . HIS A 1 262 ? 1.759 -24.572 9.534 1.00 91.56 262 HIS A N 1
ATOM 2042 C CA . HIS A 1 262 ? 2.545 -25.283 10.558 1.00 91.56 262 HIS A CA 1
ATOM 2043 C C . HIS A 1 262 ? 3.412 -26.398 9.966 1.00 91.56 262 HIS A C 1
ATOM 2045 O O . HIS A 1 262 ? 4.441 -26.753 10.540 1.00 91.56 262 HIS A O 1
ATOM 2051 N N . HIS A 1 263 ? 3.003 -26.945 8.816 1.00 92.94 263 HIS A N 1
ATOM 2052 C CA . HIS A 1 263 ? 3.740 -27.967 8.073 1.00 92.94 263 HIS A CA 1
ATOM 2053 C C . HIS A 1 263 ? 3.797 -27.579 6.601 1.00 92.94 263 HIS A C 1
ATOM 2055 O O . HIS A 1 263 ? 2.808 -27.721 5.879 1.00 92.94 263 HIS A O 1
ATOM 2061 N N . THR A 1 264 ? 4.961 -27.113 6.150 1.00 90.62 264 THR A N 1
ATOM 2062 C CA . THR A 1 264 ? 5.187 -26.737 4.750 1.00 90.62 264 THR A CA 1
ATOM 2063 C C . THR A 1 264 ? 4.821 -27.895 3.818 1.00 90.62 264 THR A C 1
ATOM 2065 O O . THR A 1 264 ? 5.270 -29.022 4.023 1.00 90.62 264 THR A O 1
ATOM 2068 N N . PHE A 1 265 ? 4.021 -27.611 2.785 1.00 92.94 265 PHE A N 1
ATOM 2069 C CA . PHE A 1 265 ? 3.448 -28.596 1.853 1.00 92.94 265 PHE A CA 1
ATOM 2070 C C . PHE A 1 265 ? 2.413 -29.560 2.466 1.00 92.94 265 PHE A C 1
ATOM 2072 O O . PHE A 1 265 ? 2.054 -30.568 1.847 1.00 92.94 265 PHE A O 1
ATOM 2079 N N . GLY A 1 266 ? 1.893 -29.269 3.662 1.00 96.19 266 GLY A N 1
ATOM 2080 C CA . GLY A 1 266 ? 0.843 -30.058 4.305 1.00 96.19 266 GLY A CA 1
ATOM 2081 C C . GLY A 1 266 ? -0.432 -30.180 3.458 1.00 96.19 266 GLY A C 1
ATOM 2082 O O . GLY A 1 266 ? -1.081 -31.227 3.468 1.00 96.19 266 GLY A O 1
ATOM 2083 N N . GLU A 1 267 ? -0.760 -29.167 2.652 1.00 96.56 267 GLU A N 1
ATOM 2084 C CA . GLU A 1 267 ? -1.851 -29.195 1.672 1.00 96.56 267 GLU A CA 1
ATOM 2085 C C . GLU A 1 267 ? -1.621 -30.242 0.573 1.00 96.56 267 GLU A C 1
ATOM 2087 O O . GLU A 1 267 ? -2.564 -30.899 0.121 1.00 96.56 267 GLU A O 1
ATOM 2092 N N . MET A 1 268 ? -0.366 -30.435 0.149 1.00 96.56 268 MET A N 1
ATOM 2093 C CA . MET A 1 268 ? -0.001 -31.436 -0.856 1.00 96.56 268 MET A CA 1
ATOM 2094 C C . MET A 1 268 ? -0.069 -32.840 -0.263 1.00 96.56 268 MET A C 1
ATOM 2096 O O . MET A 1 268 ? -0.555 -33.762 -0.920 1.00 96.56 268 MET A O 1
ATOM 2100 N N . ALA A 1 269 ? 0.359 -33.010 0.990 1.00 96.50 269 ALA A N 1
ATOM 2101 C CA . ALA A 1 269 ? 0.230 -34.275 1.703 1.00 96.50 269 ALA A CA 1
ATOM 2102 C C . ALA A 1 269 ? -1.239 -34.669 1.911 1.00 96.50 269 ALA A C 1
ATOM 2104 O O . ALA A 1 269 ? -1.602 -35.822 1.667 1.00 96.50 269 ALA A O 1
ATOM 2105 N N . LEU A 1 270 ? -2.096 -33.710 2.278 1.00 97.50 270 LEU A N 1
ATOM 2106 C CA . LEU A 1 270 ? -3.543 -33.906 2.361 1.00 97.50 270 LEU A CA 1
ATOM 2107 C C . LEU A 1 270 ? -4.137 -34.293 0.998 1.00 97.50 270 LEU A C 1
ATOM 2109 O O . LEU A 1 270 ? -4.861 -35.284 0.905 1.00 97.50 270 LEU A O 1
ATOM 2113 N N . SER A 1 271 ? -3.787 -33.565 -0.064 1.00 96.88 271 SER A N 1
ATOM 2114 C CA . SER A 1 271 ? -4.244 -33.855 -1.430 1.00 96.88 271 SER A CA 1
ATOM 2115 C C . SER A 1 271 ? -3.816 -35.257 -1.885 1.00 96.88 271 SER A C 1
ATOM 2117 O O . SER A 1 271 ? -4.616 -36.027 -2.423 1.00 96.88 271 SER A O 1
ATOM 2119 N N . CYS A 1 272 ? -2.570 -35.643 -1.593 1.00 96.38 272 CYS A N 1
ATOM 2120 C CA . CYS A 1 272 ? -2.045 -36.980 -1.859 1.00 96.38 272 CYS A CA 1
ATOM 2121 C C . CYS A 1 272 ? -2.820 -38.058 -1.085 1.00 96.38 272 CYS A C 1
ATOM 2123 O O . CYS A 1 272 ? -3.218 -39.066 -1.672 1.00 96.38 272 CYS A O 1
ATOM 2125 N N . ALA A 1 273 ? -3.121 -37.827 0.198 1.00 97.38 273 ALA A N 1
ATOM 2126 C CA . ALA A 1 273 ? -3.910 -38.752 1.006 1.00 97.38 273 ALA A CA 1
ATOM 2127 C C . ALA A 1 273 ? -5.340 -38.931 0.462 1.00 97.38 273 ALA A C 1
ATOM 2129 O O . ALA A 1 273 ? -5.829 -40.059 0.357 1.00 97.38 273 ALA A O 1
ATOM 2130 N N . ILE A 1 274 ? -5.986 -37.833 0.055 1.00 97.12 274 ILE A N 1
ATOM 2131 C CA . ILE A 1 274 ? -7.299 -37.830 -0.608 1.00 97.12 274 ILE A CA 1
ATOM 2132 C C . ILE A 1 274 ? -7.252 -38.689 -1.877 1.00 97.12 274 ILE A C 1
ATOM 2134 O O . ILE A 1 274 ? -8.047 -39.622 -2.024 1.00 97.12 274 ILE A O 1
ATOM 2138 N N . ALA A 1 275 ? -6.288 -38.427 -2.763 1.00 95.75 275 ALA A N 1
ATOM 2139 C CA . ALA A 1 275 ? -6.133 -39.149 -4.024 1.00 95.75 275 ALA A CA 1
ATOM 2140 C C . ALA A 1 275 ? -5.835 -40.644 -3.813 1.00 95.75 275 ALA A C 1
ATOM 2142 O O . ALA A 1 275 ? -6.331 -41.489 -4.564 1.00 95.75 275 ALA A O 1
ATOM 2143 N N . ALA A 1 276 ? -5.050 -40.982 -2.786 1.00 96.00 276 ALA A N 1
ATOM 2144 C CA . ALA A 1 276 ? -4.760 -42.361 -2.416 1.00 96.00 276 ALA A CA 1
ATOM 2145 C C . ALA A 1 276 ? -6.020 -43.088 -1.928 1.00 96.00 276 ALA A C 1
ATOM 2147 O O . ALA A 1 276 ? -6.273 -44.209 -2.365 1.00 96.00 276 ALA A O 1
ATOM 2148 N N . ILE A 1 277 ? -6.844 -42.458 -1.080 1.00 97.56 277 ILE A N 1
ATOM 2149 C CA . ILE A 1 277 ? -8.102 -43.046 -0.584 1.00 97.56 277 ILE A CA 1
ATOM 2150 C C . ILE A 1 277 ? -9.093 -43.284 -1.726 1.00 97.56 277 ILE A C 1
ATOM 2152 O O . ILE A 1 277 ? -9.705 -44.347 -1.777 1.00 97.56 277 ILE A O 1
ATOM 2156 N N . GLN A 1 278 ? -9.221 -42.346 -2.667 1.00 94.88 278 GLN A N 1
ATOM 2157 C CA . GLN A 1 278 ? -10.130 -42.474 -3.815 1.00 94.88 278 GLN A CA 1
ATOM 2158 C C . GLN A 1 278 ? -9.832 -43.678 -4.716 1.00 94.88 278 GLN A C 1
ATOM 2160 O O . GLN A 1 278 ? -10.729 -44.177 -5.391 1.00 94.88 278 GLN A O 1
ATOM 2165 N N . GLN A 1 279 ? -8.585 -44.148 -4.742 1.00 94.31 279 GLN A N 1
ATOM 2166 C CA . GLN A 1 279 ? -8.178 -45.308 -5.540 1.00 94.31 279 GLN A CA 1
ATOM 2167 C C . GLN A 1 279 ? -8.422 -46.644 -4.823 1.00 94.31 279 GLN A C 1
ATOM 2169 O O . GLN A 1 279 ? -8.204 -47.709 -5.404 1.00 94.31 279 GLN A O 1
ATOM 2174 N N . ARG A 1 280 ? -8.860 -46.621 -3.559 1.00 95.50 280 ARG A N 1
ATOM 2175 C CA . ARG A 1 280 ? -9.091 -47.833 -2.771 1.00 95.50 280 ARG A CA 1
ATOM 2176 C C . ARG A 1 280 ? -10.477 -48.405 -3.036 1.00 95.50 280 ARG A C 1
ATOM 2178 O O . ARG A 1 280 ? -11.462 -47.688 -3.141 1.00 95.50 280 ARG A O 1
ATOM 2185 N N . SER A 1 281 ? -10.570 -49.732 -3.038 1.00 95.12 281 SER A N 1
ATOM 2186 C CA . SER A 1 281 ? -11.850 -50.448 -3.077 1.00 95.12 281 SER A CA 1
ATOM 2187 C C . SER A 1 281 ? -12.450 -50.694 -1.686 1.00 95.12 281 SER A C 1
ATOM 2189 O O . SER A 1 281 ? -13.614 -51.077 -1.579 1.00 95.12 281 SER A O 1
ATOM 2191 N N . ASP A 1 282 ? -11.677 -50.488 -0.611 1.00 95.69 282 ASP A N 1
ATOM 2192 C CA . ASP A 1 282 ? -12.080 -50.762 0.774 1.00 95.69 282 ASP A CA 1
ATOM 2193 C C . ASP A 1 282 ? -12.304 -49.508 1.638 1.00 95.69 282 ASP A C 1
ATOM 2195 O O . ASP A 1 282 ? -12.878 -49.646 2.722 1.00 95.69 282 ASP A O 1
ATOM 2199 N N . ALA A 1 283 ? -11.967 -48.303 1.154 1.00 97.38 283 ALA A N 1
ATOM 2200 C CA . ALA A 1 283 ? -12.239 -47.020 1.817 1.00 97.38 283 ALA A CA 1
ATOM 2201 C C . ALA A 1 283 ? -12.821 -45.958 0.861 1.00 97.38 283 ALA A C 1
ATOM 2203 O O . ALA A 1 283 ? -12.621 -46.049 -0.346 1.00 97.38 283 ALA A O 1
ATOM 2204 N N . ARG A 1 284 ? -13.531 -44.958 1.400 1.00 97.06 284 ARG A N 1
ATOM 2205 C CA . ARG A 1 284 ? -14.029 -43.782 0.663 1.00 97.06 284 ARG A CA 1
ATOM 2206 C C . ARG A 1 284 ? -14.053 -42.532 1.548 1.00 97.06 284 ARG A C 1
ATOM 2208 O O . ARG A 1 284 ? -14.152 -42.642 2.768 1.00 97.06 284 ARG A O 1
ATOM 2215 N N . LEU A 1 285 ? -14.007 -41.359 0.922 1.00 98.06 285 LEU A N 1
ATOM 2216 C CA . LEU A 1 285 ? -14.159 -40.065 1.597 1.00 98.06 285 LEU A CA 1
ATOM 2217 C C . LEU A 1 285 ? -15.638 -39.701 1.781 1.00 98.06 285 LEU A C 1
ATOM 2219 O O . LEU A 1 285 ? -16.478 -40.066 0.958 1.00 98.06 285 LEU A O 1
ATOM 2223 N N . THR A 1 286 ? -15.928 -38.954 2.843 1.00 97.75 286 THR A N 1
ATOM 2224 C CA . THR A 1 286 ? -17.214 -38.303 3.126 1.00 97.75 286 THR A CA 1
ATOM 2225 C C . THR A 1 286 ? -16.967 -37.025 3.931 1.00 97.75 286 THR A C 1
ATOM 2227 O O . THR A 1 286 ? -15.896 -36.853 4.510 1.00 97.75 286 THR A O 1
ATOM 2230 N N . ASN A 1 287 ? -17.969 -36.152 4.024 1.00 97.38 287 ASN A N 1
ATOM 2231 C CA . ASN A 1 287 ? -17.997 -35.083 5.023 1.00 97.38 287 ASN A CA 1
ATOM 2232 C C . ASN A 1 287 ? -18.874 -35.463 6.235 1.00 97.38 287 ASN A C 1
ATOM 2234 O O . ASN A 1 287 ? -19.660 -36.421 6.178 1.00 97.38 287 ASN A O 1
ATOM 2238 N N . THR A 1 288 ? -18.730 -34.708 7.328 1.00 96.94 288 THR A N 1
ATOM 2239 C CA . THR A 1 288 ? -19.397 -34.955 8.616 1.00 96.94 288 THR A CA 1
ATOM 2240 C C . THR A 1 288 ? -20.918 -34.941 8.483 1.00 96.94 288 THR A C 1
ATOM 2242 O O . THR A 1 288 ? -21.595 -35.859 8.954 1.00 96.94 288 THR A O 1
ATOM 2245 N N . ALA A 1 289 ? -21.462 -33.922 7.812 1.00 97.56 289 ALA A N 1
ATOM 2246 C CA . ALA A 1 289 ? -22.901 -33.729 7.664 1.00 97.56 289 ALA A CA 1
ATOM 2247 C C . ALA A 1 289 ? -23.558 -34.887 6.893 1.00 97.56 289 ALA A C 1
ATOM 2249 O O . ALA A 1 289 ? -24.569 -35.438 7.336 1.00 97.56 289 ALA A O 1
ATOM 2250 N N . SER A 1 290 ? -22.953 -35.306 5.779 1.00 97.69 290 SER A N 1
ATOM 2251 C CA . SER A 1 290 ? -23.440 -36.419 4.953 1.00 97.69 290 SER A CA 1
ATOM 2252 C C . SER A 1 290 ? -23.381 -37.740 5.713 1.00 97.69 290 SER A C 1
ATOM 2254 O O . SER A 1 290 ? -24.339 -38.515 5.693 1.00 97.69 290 SER A O 1
ATOM 2256 N N . TRP A 1 291 ? -22.287 -37.985 6.443 1.00 97.81 291 TRP A N 1
ATOM 2257 C CA . TRP A 1 291 ? -22.135 -39.221 7.203 1.00 97.81 291 TRP A CA 1
ATOM 2258 C C . TRP A 1 291 ? -23.155 -39.324 8.343 1.00 97.81 291 TRP A C 1
ATOM 2260 O O . TRP A 1 291 ? -23.795 -40.365 8.486 1.00 97.81 291 TRP A O 1
ATOM 2270 N N . LEU A 1 292 ? -23.376 -38.245 9.105 1.00 97.69 292 LEU A N 1
ATOM 2271 C CA . LEU A 1 292 ? -24.377 -38.195 10.183 1.00 97.69 292 LEU A CA 1
ATOM 2272 C C . LEU A 1 292 ? -25.825 -38.247 9.677 1.00 97.69 292 LEU A C 1
ATOM 2274 O O . LEU A 1 292 ? -26.721 -38.666 10.416 1.00 97.69 292 LEU A O 1
ATOM 2278 N N . ALA A 1 293 ? -26.080 -37.792 8.447 1.00 96.44 293 ALA A N 1
ATOM 2279 C CA . ALA A 1 293 ? -27.383 -37.934 7.805 1.00 96.44 293 ALA A CA 1
ATOM 2280 C C . ALA A 1 293 ? -27.665 -39.400 7.438 1.00 96.44 293 ALA A C 1
ATOM 2282 O O . ALA A 1 293 ? -28.772 -39.885 7.668 1.00 96.44 293 ALA A O 1
ATOM 2283 N N . ALA A 1 294 ? -26.659 -40.114 6.924 1.00 96.25 294 ALA A N 1
ATOM 2284 C CA . ALA A 1 294 ? -26.766 -41.532 6.583 1.00 96.25 294 ALA A CA 1
ATOM 2285 C C . ALA A 1 294 ? -26.712 -42.465 7.810 1.00 96.25 294 ALA A C 1
ATOM 2287 O O . ALA A 1 294 ? -27.292 -43.549 7.780 1.00 96.25 294 ALA A O 1
ATOM 2288 N N . ASN A 1 295 ? -26.041 -42.044 8.888 1.00 96.31 295 ASN A N 1
ATOM 2289 C CA . ASN A 1 295 ? -25.792 -42.839 10.093 1.00 96.31 295 ASN A CA 1
ATOM 2290 C C . ASN A 1 295 ? -26.236 -42.078 11.359 1.00 96.31 295 ASN A C 1
ATOM 2292 O O . ASN A 1 295 ? -25.395 -41.629 12.143 1.00 96.31 295 ASN A O 1
ATOM 2296 N N . PRO A 1 296 ? -27.551 -41.889 11.581 1.00 94.69 296 PRO A N 1
ATOM 2297 C CA . PRO A 1 296 ? -28.038 -41.217 12.781 1.00 94.69 296 PRO A CA 1
ATOM 2298 C C . PRO A 1 296 ? -27.619 -41.986 14.051 1.00 94.69 296 PRO A C 1
ATOM 2300 O O . PRO A 1 296 ? -27.723 -43.216 14.082 1.00 94.69 296 PRO A O 1
ATOM 2303 N N . PRO A 1 297 ? -27.162 -41.294 15.114 1.00 95.06 297 PRO A N 1
ATOM 2304 C CA . PRO A 1 297 ? -26.639 -41.957 16.302 1.00 95.06 297 PRO A CA 1
ATOM 2305 C C . PRO A 1 297 ? -27.733 -42.727 17.048 1.00 95.06 297 PRO A C 1
ATOM 2307 O O . PRO A 1 297 ? -28.779 -42.180 17.393 1.00 95.06 297 PRO A O 1
ATOM 2310 N N . THR A 1 298 ? -27.466 -44.000 17.340 1.00 90.31 298 THR A N 1
ATOM 2311 C CA . THR A 1 298 ? -28.355 -44.878 18.125 1.00 90.31 298 THR A CA 1
ATOM 2312 C C . THR A 1 298 ? -27.950 -44.981 19.597 1.00 90.31 298 THR A C 1
ATOM 2314 O O . THR A 1 298 ? -28.660 -45.590 20.400 1.00 90.31 298 THR A O 1
ATOM 2317 N N . GLN A 1 299 ? -26.776 -44.452 19.943 1.00 94.75 299 GLN A N 1
ATOM 2318 C CA . GLN A 1 299 ? -26.246 -44.399 21.301 1.00 94.75 299 GLN A CA 1
ATOM 2319 C C . GLN A 1 299 ? -26.348 -42.977 21.841 1.00 94.75 299 GLN A C 1
ATOM 2321 O O . GLN A 1 299 ? -26.279 -42.002 21.092 1.00 94.75 299 GLN A O 1
ATOM 2326 N N . GLU A 1 300 ? -26.497 -42.874 23.153 1.00 96.94 300 GLU A N 1
ATOM 2327 C CA . GLU A 1 300 ? -26.526 -41.607 23.868 1.00 96.94 300 GLU A CA 1
ATOM 2328 C C . GLU A 1 300 ? -25.233 -41.404 24.643 1.00 96.94 300 GLU A C 1
ATOM 2330 O O . GLU A 1 300 ? -24.642 -42.373 25.127 1.00 96.94 300 GLU A O 1
ATOM 2335 N N . ALA A 1 301 ? -24.834 -40.143 24.784 1.00 97.62 301 ALA A N 1
ATOM 2336 C CA . ALA A 1 301 ? -23.683 -39.739 25.573 1.00 97.62 301 ALA A CA 1
ATOM 2337 C C . ALA A 1 301 ? -24.061 -38.660 26.591 1.00 97.62 301 ALA A C 1
ATOM 2339 O O . ALA A 1 301 ? -24.872 -37.775 26.317 1.00 97.62 301 ALA A O 1
ATOM 2340 N N . ARG A 1 302 ? -23.428 -38.729 27.760 1.00 97.38 302 ARG A N 1
ATOM 2341 C CA . ARG A 1 302 ? -23.283 -37.619 28.699 1.00 97.38 302 ARG A CA 1
ATOM 2342 C C . ARG A 1 302 ? -21.898 -37.037 28.518 1.00 97.38 302 ARG A C 1
ATOM 2344 O O . ARG A 1 302 ? -20.926 -37.776 28.372 1.00 97.38 302 ARG A O 1
ATOM 2351 N N . ILE A 1 303 ? -21.828 -35.717 28.522 1.00 97.62 303 ILE A N 1
ATOM 2352 C CA . ILE A 1 303 ? -20.576 -34.990 28.366 1.00 97.62 303 ILE A CA 1
ATOM 2353 C C . ILE A 1 303 ? -19.934 -34.731 29.724 1.00 97.62 303 ILE A C 1
ATOM 2355 O O . ILE A 1 303 ? -20.620 -34.603 30.737 1.00 97.62 303 ILE A O 1
ATOM 2359 N N . LEU A 1 304 ? -18.614 -34.608 29.720 1.00 96.12 304 LEU A N 1
ATOM 2360 C CA . LEU A 1 304 ? -17.884 -33.959 30.792 1.00 96.12 304 LEU A CA 1
ATOM 2361 C C . LEU A 1 304 ? -18.016 -32.445 30.595 1.00 96.12 304 LEU A C 1
ATOM 2363 O O . LEU A 1 304 ? -17.631 -31.926 29.546 1.00 96.12 304 LEU A O 1
ATOM 2367 N N . GLU A 1 305 ? -18.546 -31.731 31.585 1.00 94.06 305 GLU A N 1
ATOM 2368 C CA . GLU A 1 305 ? -18.775 -30.288 31.491 1.00 94.06 305 GLU A CA 1
ATOM 2369 C C . GLU A 1 305 ? -18.259 -29.509 32.720 1.00 94.06 305 GLU A C 1
ATOM 2371 O O . GLU A 1 305 ? -18.370 -29.993 33.849 1.00 94.06 305 GLU A O 1
ATOM 2376 N N . PRO A 1 306 ? -17.704 -28.294 32.529 1.00 95.88 30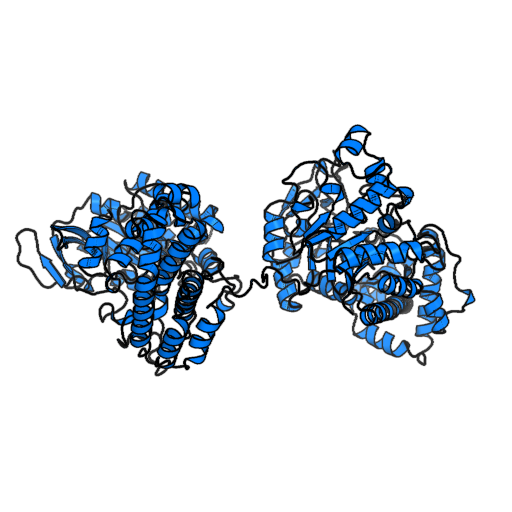6 PRO A N 1
ATOM 2377 C CA . PRO A 1 306 ? -17.268 -27.750 31.244 1.00 95.88 306 PRO A CA 1
ATOM 2378 C C . PRO A 1 306 ? -15.965 -28.427 30.773 1.00 95.88 306 PRO A C 1
ATOM 2380 O O . PRO A 1 306 ? -15.033 -28.617 31.561 1.00 95.88 306 PRO A O 1
ATOM 2383 N N . SER A 1 307 ? -15.863 -28.758 29.484 1.00 97.00 307 SER A N 1
ATOM 2384 C CA . SER A 1 307 ? -14.665 -29.377 28.887 1.00 97.00 307 SER A CA 1
ATOM 2385 C C . SER A 1 307 ? -14.216 -28.687 27.599 1.00 97.00 307 SER A C 1
ATOM 2387 O O . SER A 1 307 ? -14.961 -27.898 27.031 1.00 97.00 307 SER A O 1
ATOM 2389 N N . SER A 1 308 ? -12.981 -28.951 27.159 1.00 95.88 308 SER A N 1
ATOM 2390 C CA . SER A 1 308 ? -12.407 -28.490 25.882 1.00 95.88 308 SER A CA 1
ATOM 2391 C C . SER A 1 308 ? -11.361 -29.490 25.381 1.00 95.88 308 SER A C 1
ATOM 2393 O O . SER A 1 308 ? -10.885 -30.319 26.166 1.00 95.88 308 SER A O 1
ATOM 2395 N N . TRP A 1 309 ? -10.952 -29.411 24.110 1.00 90.19 309 TRP A N 1
ATOM 2396 C CA . TRP A 1 309 ? -9.910 -30.304 23.580 1.00 90.19 309 TRP A CA 1
ATOM 2397 C C . TRP A 1 309 ? -8.482 -29.938 24.007 1.00 90.19 309 TRP A C 1
ATOM 2399 O O . TRP A 1 309 ? -7.628 -30.815 24.110 1.00 90.19 309 TRP A O 1
ATOM 2409 N N . SER A 1 310 ? -8.210 -28.659 24.275 1.00 84.69 310 SER A N 1
ATOM 2410 C CA . SER A 1 310 ? -6.852 -28.117 24.418 1.00 84.69 310 SER A CA 1
ATOM 2411 C C . SER A 1 310 ? -6.468 -27.850 25.875 1.00 84.69 310 SER A C 1
ATOM 2413 O O . SER A 1 310 ? -5.344 -27.416 26.170 1.00 84.69 310 SER A O 1
ATOM 2415 N N . CYS A 1 311 ? -7.373 -28.127 26.821 1.00 90.25 311 CYS A N 1
ATOM 2416 C CA . CYS A 1 311 ? -7.119 -28.032 28.253 1.00 90.25 311 CYS A CA 1
ATOM 2417 C C . CYS A 1 311 ? -7.668 -29.252 29.007 1.00 90.25 311 CYS A C 1
ATOM 2419 O O . CYS A 1 311 ? -8.874 -29.437 29.143 1.00 90.25 311 CYS A O 1
ATOM 2421 N N . ALA A 1 312 ? -6.766 -30.027 29.616 1.00 88.44 312 ALA A N 1
ATOM 2422 C CA . ALA A 1 312 ? -7.124 -31.154 30.484 1.00 88.44 312 ALA A CA 1
ATOM 2423 C C . ALA A 1 312 ? -7.884 -30.737 31.764 1.00 88.44 312 ALA A C 1
ATOM 2425 O O . ALA A 1 312 ? -8.439 -31.576 32.463 1.00 88.44 312 ALA A O 1
ATOM 2426 N N . HIS A 1 313 ? -7.923 -29.439 32.080 1.00 93.94 313 HIS A N 1
ATOM 2427 C CA . HIS A 1 313 ? -8.586 -28.877 33.262 1.00 93.94 313 HIS A CA 1
ATOM 2428 C C . HIS A 1 313 ? -9.939 -28.225 32.924 1.00 93.94 313 HIS A C 1
ATOM 2430 O O . HIS A 1 313 ? -10.342 -27.237 33.555 1.00 93.94 313 HIS A O 1
ATOM 2436 N N . GLY A 1 314 ? -10.612 -28.750 31.899 1.00 94.81 314 GLY A N 1
ATOM 2437 C CA . GLY A 1 314 ? -11.893 -28.264 31.405 1.00 94.81 314 GLY A CA 1
ATOM 2438 C C . GLY A 1 314 ? -11.728 -27.015 30.543 1.00 94.81 314 GLY A C 1
ATOM 2439 O O . GLY A 1 314 ? -11.041 -27.038 29.529 1.00 94.81 314 GLY A O 1
ATOM 2440 N N . VAL A 1 315 ? -12.307 -25.897 30.980 1.00 96.12 315 VAL A N 1
ATOM 2441 C CA . VAL A 1 315 ? -12.102 -24.560 30.380 1.00 96.12 315 VAL A CA 1
ATOM 2442 C C . VAL A 1 315 ? -11.125 -23.692 31.186 1.00 96.12 315 VAL A C 1
ATOM 2444 O O . VAL A 1 315 ? -11.077 -22.473 31.037 1.00 96.12 315 VAL A O 1
ATOM 2447 N N . GLY A 1 316 ? -10.329 -24.314 32.067 1.00 95.19 316 GLY A N 1
ATOM 2448 C CA . GLY A 1 316 ? -9.436 -23.608 32.989 1.00 95.19 316 GLY A CA 1
ATOM 2449 C C . GLY A 1 316 ? -8.406 -22.701 32.314 1.00 95.19 316 GLY A C 1
ATOM 2450 O O . GLY A 1 316 ? -8.083 -21.660 32.878 1.00 95.19 316 GLY A O 1
ATOM 2451 N N . ARG A 1 317 ? -7.953 -23.037 31.096 1.00 94.62 317 ARG A N 1
ATOM 2452 C CA . ARG A 1 317 ? -7.004 -22.220 30.316 1.00 94.62 317 ARG A CA 1
ATOM 2453 C C . ARG A 1 317 ? -7.499 -20.789 30.087 1.00 94.62 317 ARG A C 1
ATOM 2455 O O . ARG A 1 317 ? -6.666 -19.908 29.969 1.00 94.62 317 ARG A O 1
ATOM 2462 N N . TRP A 1 318 ? -8.807 -20.543 30.072 1.00 95.50 318 TRP A N 1
ATOM 2463 C CA . TRP A 1 318 ? -9.384 -19.221 29.785 1.00 95.50 318 TRP A CA 1
ATOM 2464 C C . TRP A 1 318 ? -9.967 -18.515 31.012 1.00 95.50 318 TRP A C 1
ATOM 2466 O O . TRP A 1 318 ? -10.542 -17.438 30.878 1.00 95.50 318 TRP A O 1
ATOM 2476 N N . SER A 1 319 ? -9.844 -19.113 32.201 1.00 93.81 319 SER A N 1
ATOM 2477 C CA . SER A 1 319 ? -10.438 -18.571 33.431 1.00 93.81 319 SER A CA 1
ATOM 2478 C C . SER A 1 319 ? -9.521 -18.582 34.652 1.00 93.81 319 SER A C 1
ATOM 2480 O O . SER A 1 319 ? -9.797 -17.873 35.612 1.00 93.81 319 SER A O 1
ATOM 2482 N N . ARG A 1 320 ? -8.433 -19.364 34.668 1.00 94.44 320 ARG A N 1
ATOM 2483 C CA . ARG A 1 320 ? -7.529 -19.445 35.828 1.00 94.44 320 ARG A CA 1
ATOM 2484 C C . ARG A 1 320 ? -6.124 -19.914 35.461 1.00 94.44 320 ARG A C 1
ATOM 2486 O O . ARG A 1 320 ? -5.862 -20.381 34.353 1.00 94.44 320 ARG A O 1
ATOM 2493 N N . ASP A 1 321 ? -5.219 -19.856 36.434 1.00 94.25 321 ASP A N 1
ATOM 2494 C CA . ASP A 1 321 ? -3.937 -20.551 36.341 1.00 94.25 321 ASP A CA 1
ATOM 2495 C C . ASP A 1 321 ? -4.145 -22.060 36.515 1.00 94.25 321 ASP A C 1
ATOM 2497 O O . ASP A 1 321 ? -4.186 -22.590 37.625 1.00 94.25 321 ASP A O 1
ATOM 2501 N N . CYS A 1 322 ? -4.353 -22.754 35.399 1.00 92.06 322 CYS A N 1
ATOM 2502 C CA . CYS A 1 322 ? -4.472 -24.208 35.369 1.00 92.06 322 CYS A CA 1
ATOM 2503 C C . CYS A 1 322 ? -3.134 -24.912 35.084 1.00 92.06 322 CYS A C 1
ATOM 2505 O O . CYS A 1 322 ? -3.131 -26.114 34.833 1.00 92.06 322 CYS A O 1
ATOM 2507 N N . GLY A 1 323 ? -2.013 -24.180 35.033 1.00 89.38 323 GLY A N 1
ATOM 2508 C CA . GLY A 1 323 ? -0.681 -24.727 34.753 1.00 89.38 323 GLY A CA 1
ATOM 2509 C C . GLY A 1 323 ? -0.446 -25.232 33.322 1.00 89.38 323 GLY A C 1
ATOM 2510 O O . GLY A 1 323 ? 0.611 -25.803 33.044 1.00 89.38 323 GLY A O 1
ATOM 2511 N N . CYS A 1 324 ? -1.402 -25.043 32.403 1.00 89.00 324 CYS A N 1
ATOM 2512 C CA . CYS A 1 324 ? -1.234 -25.376 30.987 1.00 89.00 324 CYS A CA 1
ATOM 2513 C C . CYS A 1 324 ? -0.304 -24.354 30.318 1.00 89.00 324 CYS A C 1
ATOM 2515 O O . CYS A 1 324 ? -0.772 -23.302 29.869 1.00 89.00 324 CYS A O 1
ATOM 2517 N N . ARG A 1 325 ? 0.990 -24.696 30.285 1.00 87.31 325 ARG A N 1
ATOM 2518 C CA . ARG A 1 325 ? 2.093 -23.872 29.776 1.00 87.31 325 ARG A CA 1
ATOM 2519 C C . ARG A 1 325 ? 2.512 -24.245 28.366 1.00 87.31 325 ARG A C 1
ATOM 2521 O O . ARG A 1 325 ? 2.513 -25.430 28.039 1.00 87.31 325 ARG A O 1
ATOM 2528 N N . MET A 1 326 ? 2.920 -23.246 27.589 1.00 84.31 326 MET A N 1
ATOM 2529 C CA . MET A 1 326 ? 3.589 -23.455 26.303 1.00 84.31 326 MET A CA 1
ATOM 2530 C C . MET A 1 326 ? 5.058 -23.817 26.501 1.00 84.31 326 MET A C 1
ATOM 2532 O O . MET A 1 326 ? 5.547 -24.757 25.882 1.00 84.31 326 MET A O 1
ATOM 2536 N N . ASP A 1 327 ? 5.746 -23.120 27.407 1.00 83.12 327 ASP A N 1
ATOM 2537 C CA . ASP A 1 327 ? 7.144 -23.385 27.731 1.00 83.12 327 ASP A CA 1
ATOM 2538 C C . ASP A 1 327 ? 7.322 -23.576 29.241 1.00 83.12 327 ASP A C 1
ATOM 2540 O O . ASP A 1 327 ? 7.551 -22.644 30.019 1.00 83.12 327 ASP A O 1
ATOM 2544 N N . SER A 1 328 ? 7.252 -24.836 29.678 1.00 81.50 328 SER A N 1
ATOM 2545 C CA . SER A 1 328 ? 7.450 -25.186 31.086 1.00 81.50 328 SER A CA 1
ATOM 2546 C C . SER A 1 328 ? 8.864 -24.896 31.608 1.00 81.50 328 SER A C 1
ATOM 2548 O O . SER A 1 328 ? 9.061 -24.930 32.823 1.00 81.50 328 SER A O 1
ATOM 2550 N N . SER A 1 329 ? 9.843 -24.620 30.734 1.00 83.94 329 SER A N 1
ATOM 2551 C CA . SER A 1 329 ? 11.247 -24.415 31.117 1.00 83.94 329 SER A CA 1
ATOM 2552 C C . SER A 1 329 ? 11.554 -22.997 31.613 1.00 83.94 329 SER A C 1
ATOM 2554 O O . SER A 1 329 ? 12.474 -22.816 32.408 1.00 83.94 329 SER A O 1
ATOM 2556 N N . ARG A 1 330 ? 10.755 -21.991 31.226 1.00 83.81 330 ARG A N 1
ATOM 2557 C CA . ARG A 1 330 ? 11.005 -20.569 31.549 1.00 83.81 330 ARG A CA 1
ATOM 2558 C C . ARG A 1 330 ? 10.673 -20.157 32.982 1.00 83.81 330 ARG A C 1
ATOM 2560 O O . ARG A 1 330 ? 10.946 -19.026 33.371 1.00 83.81 330 ARG A O 1
ATOM 2567 N N . GLY A 1 331 ? 10.042 -21.033 33.764 1.00 86.69 331 GLY A N 1
ATOM 2568 C CA . GLY A 1 331 ? 9.566 -20.704 35.113 1.00 86.69 331 GLY A CA 1
ATOM 2569 C C . GLY A 1 331 ? 8.382 -19.726 35.149 1.00 86.69 331 GLY A C 1
ATOM 2570 O O . GLY A 1 331 ? 7.991 -19.294 36.230 1.00 86.69 331 GLY A O 1
ATOM 2571 N N . TRP A 1 332 ? 7.798 -19.394 33.994 1.00 92.75 332 TRP A N 1
ATOM 2572 C CA . TRP A 1 332 ? 6.634 -18.513 33.880 1.00 92.75 332 TRP A CA 1
ATOM 2573 C C . TRP A 1 332 ? 5.352 -19.173 34.412 1.00 92.75 332 TRP A C 1
ATOM 2575 O O . TRP A 1 332 ? 5.236 -20.407 34.456 1.00 92.75 332 TRP A O 1
ATOM 2585 N N . HIS A 1 333 ? 4.390 -18.336 34.808 1.00 93.12 333 HIS A N 1
ATOM 2586 C CA . HIS A 1 333 ? 3.094 -18.724 35.373 1.00 93.12 333 HIS A CA 1
ATOM 2587 C C . HIS A 1 333 ? 1.915 -18.063 34.647 1.00 93.12 333 HIS A C 1
ATOM 2589 O O . HIS A 1 333 ? 2.077 -17.046 33.975 1.00 93.12 333 HIS A O 1
ATOM 2595 N N . GLN A 1 334 ? 0.701 -18.585 34.851 1.00 94.38 334 GLN A N 1
ATOM 2596 C CA . GLN A 1 334 ? -0.517 -18.096 34.190 1.00 94.38 334 GLN A CA 1
ATOM 2597 C C . GLN A 1 334 ? -1.497 -17.449 35.179 1.00 94.38 334 GLN A C 1
ATOM 2599 O O . GLN A 1 334 ? -2.691 -17.320 34.901 1.00 94.38 334 GLN A O 1
ATOM 2604 N N . ARG A 1 335 ? -0.988 -17.009 36.339 1.00 95.94 335 ARG A N 1
ATOM 2605 C CA . ARG A 1 335 ? -1.753 -16.332 37.402 1.00 95.94 335 ARG A CA 1
ATOM 2606 C C . ARG A 1 335 ? -2.529 -15.109 36.923 1.00 95.94 335 ARG A C 1
ATOM 2608 O O . ARG A 1 335 ? -3.492 -14.737 37.580 1.00 95.94 335 ARG A O 1
ATOM 2615 N N . TRP A 1 336 ? -2.141 -14.505 35.800 1.00 95.94 336 TRP A N 1
ATOM 2616 C CA . TRP A 1 336 ? -2.806 -13.342 35.216 1.00 95.94 336 TRP A CA 1
ATOM 2617 C C . TRP A 1 336 ? -4.189 -13.647 34.630 1.00 95.94 336 TRP A C 1
ATOM 2619 O O . TRP A 1 336 ? -5.018 -12.745 34.560 1.00 95.94 336 TRP A O 1
ATOM 2629 N N . ARG A 1 337 ? -4.466 -14.898 34.230 1.00 96.25 337 ARG A N 1
ATOM 2630 C CA . ARG A 1 337 ? -5.682 -15.259 33.478 1.00 96.25 337 ARG A CA 1
ATOM 2631 C C . ARG A 1 337 ? -6.972 -14.974 34.242 1.00 96.25 337 ARG A C 1
ATOM 2633 O O . ARG A 1 337 ? -7.887 -14.405 33.663 1.00 96.25 337 ARG A O 1
ATOM 2640 N N . GLY A 1 338 ? -7.027 -15.355 35.520 1.00 96.31 338 GLY A N 1
ATOM 2641 C CA . GLY A 1 338 ? -8.196 -15.121 36.379 1.00 96.31 338 GLY A CA 1
ATOM 2642 C C . GLY A 1 338 ? -8.453 -13.631 36.618 1.00 96.31 338 GLY A C 1
ATOM 2643 O O . GLY A 1 338 ? -9.491 -13.139 36.199 1.00 96.31 338 GLY A O 1
ATOM 2644 N N . PRO A 1 339 ? -7.484 -12.878 37.171 1.00 97.19 339 PRO A N 1
ATOM 2645 C CA . PRO A 1 339 ? -7.623 -11.436 37.372 1.00 97.19 339 PRO A CA 1
ATOM 2646 C C . PRO A 1 339 ? -7.957 -10.650 36.094 1.00 97.19 339 PRO A C 1
ATOM 2648 O O . PRO A 1 339 ? -8.788 -9.747 36.139 1.00 97.19 339 PRO A O 1
ATOM 2651 N N . LEU A 1 340 ? -7.362 -11.003 34.945 1.00 97.19 340 LEU A N 1
ATOM 2652 C CA . LEU A 1 340 ? -7.725 -10.391 33.662 1.00 97.19 340 LEU A CA 1
ATOM 2653 C C . LEU A 1 340 ? -9.184 -10.678 33.304 1.00 97.19 340 LEU A C 1
ATOM 2655 O O . LEU A 1 340 ? -9.913 -9.773 32.912 1.00 97.19 340 LEU A O 1
ATOM 2659 N N . ARG A 1 341 ? -9.605 -11.939 33.431 1.00 96.94 341 ARG A N 1
ATOM 2660 C CA . ARG A 1 341 ? -10.970 -12.367 33.134 1.00 96.94 341 ARG A CA 1
ATOM 2661 C C . ARG A 1 341 ? -11.984 -11.616 33.998 1.00 96.94 341 ARG A C 1
ATOM 2663 O O . ARG A 1 341 ? -12.910 -11.035 33.440 1.00 96.94 341 ARG A O 1
ATOM 2670 N N . ASP A 1 342 ? -11.755 -11.565 35.308 1.00 97.19 342 ASP A N 1
ATOM 2671 C CA . ASP A 1 342 ? -12.606 -10.851 36.267 1.00 97.19 342 ASP A CA 1
ATOM 2672 C C . ASP A 1 342 ? -12.712 -9.354 35.923 1.00 97.19 342 ASP A C 1
ATOM 2674 O O . ASP A 1 342 ? -13.785 -8.760 36.026 1.00 97.19 342 ASP A O 1
ATOM 2678 N N . SER A 1 343 ? -11.608 -8.738 35.483 1.00 97.69 343 SER A N 1
ATOM 2679 C CA . SER A 1 343 ? -11.584 -7.335 35.055 1.00 97.69 343 SER A CA 1
ATOM 2680 C C . SER A 1 343 ? -12.426 -7.092 33.797 1.00 97.69 343 SER A C 1
ATOM 2682 O O . SER A 1 343 ? -13.249 -6.176 33.768 1.00 97.69 343 SER A O 1
ATOM 2684 N N . LEU A 1 344 ? -12.276 -7.938 32.772 1.00 97.50 344 LEU A N 1
ATOM 2685 C CA . LEU A 1 344 ? -13.050 -7.822 31.532 1.00 97.50 344 LEU A CA 1
ATOM 2686 C C . LEU A 1 344 ? -14.543 -8.106 31.761 1.00 97.50 344 LEU A C 1
ATOM 2688 O O . LEU A 1 344 ? -15.393 -7.443 31.168 1.00 97.50 344 LEU A O 1
ATOM 2692 N N . GLU A 1 345 ? -14.890 -9.049 32.641 1.00 97.50 345 GLU A N 1
ATOM 2693 C CA . GLU A 1 345 ? -16.284 -9.313 33.024 1.00 97.50 345 GLU A CA 1
ATOM 2694 C C . GLU A 1 345 ? -16.897 -8.132 33.781 1.00 97.50 345 GLU A C 1
ATOM 2696 O O . GLU A 1 345 ? -18.000 -7.701 33.445 1.00 97.50 345 GLU A O 1
ATOM 2701 N N . ARG A 1 346 ? -16.154 -7.530 34.719 1.00 97.88 346 ARG A N 1
ATOM 2702 C CA . ARG A 1 346 ? -16.583 -6.305 35.408 1.00 97.88 346 ARG A CA 1
ATOM 2703 C C . ARG A 1 346 ? -16.833 -5.163 34.422 1.00 97.88 346 ARG A C 1
ATOM 2705 O O . ARG A 1 346 ? -17.876 -4.517 34.510 1.00 97.88 346 ARG A O 1
ATOM 2712 N N . LEU A 1 347 ? -15.911 -4.940 33.480 1.00 98.25 347 LEU A N 1
ATOM 2713 C CA . LEU A 1 347 ? -16.054 -3.925 32.432 1.00 98.25 347 LEU A CA 1
ATOM 2714 C C . LEU A 1 347 ? -17.322 -4.160 31.603 1.00 98.25 347 LEU A C 1
ATOM 2716 O O . LEU A 1 347 ? -18.104 -3.234 31.395 1.00 98.25 347 LEU A O 1
ATOM 2720 N N . ARG A 1 348 ? -17.545 -5.400 31.154 1.00 97.88 348 ARG A N 1
ATOM 2721 C CA . ARG A 1 348 ? -18.730 -5.792 30.382 1.00 97.88 348 ARG A CA 1
ATOM 2722 C C . ARG A 1 348 ? -20.022 -5.507 31.137 1.00 97.88 348 ARG A C 1
ATOM 2724 O O . ARG A 1 348 ? -20.940 -4.930 30.557 1.00 97.88 348 ARG A O 1
ATOM 2731 N N . ASP A 1 349 ? -20.098 -5.914 32.398 1.00 97.75 349 ASP A N 1
ATOM 2732 C CA . ASP A 1 349 ? -21.321 -5.806 33.192 1.00 97.75 349 ASP A CA 1
ATOM 2733 C C . ASP A 1 349 ? -21.651 -4.338 33.500 1.00 97.75 349 ASP A C 1
ATOM 2735 O O . ASP A 1 349 ? -22.787 -3.906 33.298 1.00 97.75 349 ASP A O 1
ATOM 2739 N N . GLN A 1 350 ? -20.645 -3.539 33.871 1.00 98.19 350 GLN A N 1
ATOM 2740 C CA . GLN A 1 350 ? -20.806 -2.098 34.097 1.00 98.19 350 GLN A CA 1
ATOM 2741 C C . GLN A 1 350 ? -21.169 -1.341 32.812 1.00 98.19 350 GLN A C 1
ATOM 2743 O O . GLN A 1 350 ? -22.034 -0.465 32.828 1.00 98.19 350 GLN A O 1
ATOM 2748 N N . ALA A 1 351 ? -20.550 -1.691 31.679 1.00 97.81 351 ALA A N 1
ATOM 2749 C CA . ALA A 1 351 ? -20.887 -1.089 30.394 1.00 97.81 351 ALA A CA 1
ATOM 2750 C C . ALA A 1 351 ? -22.335 -1.406 29.987 1.00 97.81 351 ALA A C 1
ATOM 2752 O O . ALA A 1 351 ? -23.044 -0.524 29.514 1.00 97.81 351 ALA A O 1
ATOM 2753 N N . ARG A 1 352 ? -22.816 -2.635 30.217 1.00 96.00 352 ARG A N 1
ATOM 2754 C CA . ARG A 1 352 ? -24.215 -3.009 29.936 1.00 96.00 352 ARG A CA 1
ATOM 2755 C C . ARG A 1 352 ? -25.220 -2.242 30.769 1.00 96.00 352 ARG A C 1
ATOM 2757 O O . ARG A 1 352 ? -26.228 -1.805 30.220 1.00 96.00 352 ARG A O 1
ATOM 2764 N N . GLU A 1 353 ? -24.945 -2.076 32.058 1.00 96.88 353 GLU A N 1
ATOM 2765 C CA . GLU A 1 353 ? -25.796 -1.286 32.949 1.00 96.88 353 GLU A CA 1
ATOM 2766 C C . GLU A 1 353 ? -25.939 0.155 32.432 1.00 96.88 353 GLU A C 1
ATOM 2768 O O . GLU A 1 353 ? -27.047 0.686 32.368 1.00 96.88 353 GLU A O 1
ATOM 2773 N N . ALA A 1 354 ? -24.841 0.754 31.961 1.00 97.38 354 ALA A N 1
ATOM 2774 C CA . ALA A 1 354 ? -24.849 2.086 31.359 1.00 97.38 354 ALA A CA 1
ATOM 2775 C C . ALA A 1 354 ? -25.561 2.142 29.989 1.00 97.38 354 ALA A C 1
ATOM 2777 O O . ALA A 1 354 ? -26.242 3.122 29.682 1.00 97.38 354 ALA A O 1
ATOM 2778 N N . LEU A 1 355 ? -25.428 1.099 29.165 1.00 97.12 355 LEU A N 1
ATOM 2779 C CA . LEU A 1 355 ? -25.992 1.033 27.811 1.00 97.12 355 LEU A CA 1
ATOM 2780 C C . LEU A 1 355 ? -27.494 0.745 27.779 1.00 97.12 355 LEU A C 1
ATOM 2782 O O . LEU A 1 355 ? -28.154 1.119 26.805 1.00 97.12 355 LEU A O 1
ATOM 2786 N N . GLN A 1 356 ? -28.038 0.077 28.798 1.00 95.56 356 GLN A N 1
ATOM 2787 C CA . GLN A 1 356 ? -29.437 -0.352 28.827 1.00 95.56 356 GLN A CA 1
ATOM 2788 C C . GLN A 1 356 ? -30.443 0.789 28.564 1.00 95.56 356 GLN A C 1
ATOM 2790 O O . GLN A 1 356 ? -31.202 0.673 27.597 1.00 95.56 356 GLN A O 1
ATOM 2795 N N . PRO A 1 357 ? -30.453 1.900 29.333 1.00 95.19 357 PRO A N 1
ATOM 2796 C CA . PRO A 1 357 ? -31.429 2.970 29.119 1.00 95.19 357 PRO A CA 1
ATOM 2797 C C . PRO A 1 357 ? -31.281 3.636 27.746 1.00 95.19 357 PRO A C 1
ATOM 2799 O O . PRO A 1 357 ? -32.255 4.128 27.189 1.00 95.19 357 PRO A O 1
ATOM 2802 N N . ILE A 1 358 ? -30.076 3.637 27.172 1.00 95.88 358 ILE A N 1
ATOM 2803 C CA . ILE A 1 358 ? -29.815 4.199 25.843 1.00 95.88 358 ILE A CA 1
ATOM 2804 C C . ILE A 1 358 ? -30.426 3.293 24.776 1.00 95.88 358 ILE A C 1
ATOM 2806 O O . ILE A 1 358 ? -31.157 3.769 23.910 1.00 95.88 358 ILE A O 1
ATOM 2810 N N . GLY A 1 359 ? -30.181 1.984 24.864 1.00 95.81 359 GLY A N 1
ATOM 2811 C CA . GLY A 1 359 ? -30.709 1.000 23.920 1.00 95.81 359 GLY A CA 1
ATOM 2812 C C . GLY A 1 359 ? -32.233 1.056 23.823 1.00 95.81 359 GLY A C 1
ATOM 2813 O O . GLY A 1 359 ? -32.770 1.054 22.718 1.00 95.81 359 GLY A O 1
ATOM 2814 N N . GLU A 1 360 ? -32.920 1.207 24.959 1.00 95.75 360 GLU A N 1
ATOM 2815 C CA . GLU A 1 360 ? -34.385 1.344 25.043 1.00 95.75 360 GLU A CA 1
ATOM 2816 C C . GLU A 1 360 ? -34.928 2.603 24.337 1.00 95.75 360 GLU A C 1
ATOM 2818 O O . GLU A 1 360 ? -36.097 2.640 23.956 1.00 95.75 360 GLU A O 1
ATOM 2823 N N . THR A 1 361 ? -34.092 3.625 24.114 1.00 96.00 361 THR A N 1
ATOM 2824 C CA . THR A 1 361 ? -34.461 4.809 23.313 1.00 96.00 361 THR A CA 1
ATOM 2825 C C . THR A 1 361 ? -34.144 4.668 21.826 1.00 96.00 361 THR A C 1
ATOM 2827 O O . THR A 1 361 ? -34.701 5.405 21.013 1.00 96.00 361 THR A O 1
ATOM 2830 N N . LEU A 1 362 ? -33.246 3.747 21.465 1.00 97.19 362 LEU A N 1
ATOM 2831 C CA . LEU A 1 362 ? -32.722 3.589 20.107 1.00 97.19 362 LEU A CA 1
ATOM 2832 C C . LEU A 1 362 ? -33.422 2.471 19.331 1.00 97.19 362 LEU A C 1
ATOM 2834 O O . LEU A 1 362 ? -33.553 2.574 18.110 1.00 97.19 362 LEU A O 1
ATOM 2838 N N . PHE A 1 363 ? -33.892 1.430 20.019 1.00 97.62 363 PHE A N 1
ATOM 2839 C CA . PHE A 1 363 ? -34.476 0.233 19.416 1.00 97.62 363 PHE A CA 1
ATOM 2840 C C . PHE A 1 363 ? -35.808 -0.131 20.067 1.00 97.62 363 PHE A C 1
ATOM 2842 O O . PHE A 1 363 ? -35.981 0.023 21.274 1.00 97.62 363 PHE A O 1
ATOM 2849 N N . THR A 1 364 ? -36.726 -0.697 19.280 1.00 95.56 364 THR A N 1
ATOM 2850 C CA . THR A 1 364 ? -37.990 -1.236 19.810 1.00 95.56 364 THR A CA 1
ATOM 2851 C C . THR A 1 364 ? -37.746 -2.468 20.693 1.00 95.56 364 THR A C 1
ATOM 2853 O O . THR A 1 364 ? -38.368 -2.621 21.742 1.00 95.56 364 THR A O 1
ATOM 2856 N N . GLU A 1 365 ? -36.805 -3.333 20.299 1.00 96.12 365 GLU A N 1
ATOM 2857 C CA . GLU A 1 365 ? -36.381 -4.515 21.061 1.00 96.12 365 GLU A CA 1
ATOM 2858 C C . GLU A 1 365 ? -34.836 -4.580 21.124 1.00 96.12 365 GLU A C 1
ATOM 2860 O O . GLU A 1 365 ? -34.217 -5.258 20.299 1.00 96.12 365 GLU A O 1
ATOM 2865 N N . PRO A 1 366 ? -34.167 -3.914 22.088 1.00 95.69 366 PRO A N 1
ATOM 2866 C CA . PRO A 1 366 ? -32.703 -3.751 22.081 1.00 95.69 366 PRO A CA 1
ATOM 2867 C C . PRO A 1 366 ? -31.913 -5.067 22.053 1.00 95.69 366 PRO A C 1
ATOM 2869 O O . PRO A 1 366 ? -30.935 -5.205 21.320 1.00 95.69 366 PRO A O 1
ATOM 2872 N N . ASN A 1 367 ? -32.361 -6.078 22.802 1.00 93.38 367 ASN A N 1
ATOM 2873 C CA . ASN A 1 367 ? -31.707 -7.391 22.821 1.00 93.38 367 ASN A CA 1
ATOM 2874 C C . ASN A 1 367 ? -31.832 -8.126 21.480 1.00 93.38 367 ASN A C 1
ATOM 2876 O O . ASN A 1 367 ? -30.903 -8.824 21.072 1.00 93.38 367 ASN A O 1
ATOM 2880 N N . LYS A 1 368 ? -32.966 -7.960 20.791 1.00 94.50 368 LYS A N 1
ATOM 2881 C CA . LYS A 1 368 ? -33.191 -8.530 19.462 1.00 94.50 368 LYS A CA 1
ATOM 2882 C C . LYS A 1 368 ? -32.342 -7.809 18.422 1.00 94.50 368 LYS A C 1
ATOM 2884 O O . LYS A 1 368 ? -31.670 -8.484 17.653 1.00 94.50 368 LYS A O 1
ATOM 2889 N N . ALA A 1 369 ? -32.283 -6.477 18.474 1.00 96.12 369 ALA A N 1
ATOM 2890 C CA . ALA A 1 369 ? -31.420 -5.672 17.613 1.00 96.12 369 ALA A CA 1
ATOM 2891 C C . ALA A 1 369 ? -29.940 -6.052 17.782 1.00 96.12 369 ALA A C 1
ATOM 2893 O O . ALA A 1 369 ? -29.265 -6.359 16.804 1.00 96.12 369 ALA A O 1
ATOM 2894 N N . ARG A 1 370 ? -29.450 -6.159 19.027 1.00 96.06 370 ARG A N 1
ATOM 2895 C CA . ARG A 1 370 ? -28.086 -6.631 19.316 1.00 96.06 370 ARG A CA 1
ATOM 2896 C C . ARG A 1 370 ? -27.800 -7.981 18.657 1.00 96.06 370 ARG A C 1
ATOM 2898 O O . ARG A 1 370 ? -26.785 -8.142 17.990 1.00 96.06 370 ARG A O 1
ATOM 2905 N N . SER A 1 371 ? -28.681 -8.963 18.837 1.00 93.38 371 SER A N 1
ATOM 2906 C CA . SER A 1 371 ? -28.496 -10.278 18.221 1.00 93.38 371 SER A CA 1
ATOM 2907 C C . SER A 1 371 ? -28.636 -10.271 16.695 1.00 93.38 371 SER A C 1
ATOM 2909 O O . SER A 1 371 ? -27.946 -11.045 16.043 1.00 93.38 371 SER A O 1
ATOM 2911 N N . GLY A 1 372 ? -29.496 -9.418 16.134 1.00 95.12 372 GLY A N 1
ATOM 2912 C CA . GLY A 1 372 ? -29.720 -9.289 14.691 1.00 95.12 372 GLY A CA 1
ATOM 2913 C C . GLY A 1 372 ? -28.605 -8.548 13.953 1.00 95.12 372 GLY A C 1
ATOM 2914 O O . GLY A 1 372 ? -28.480 -8.694 12.746 1.00 95.12 372 GLY A O 1
ATOM 2915 N N . TYR A 1 373 ? -27.738 -7.820 14.662 1.00 97.31 373 TYR A N 1
ATOM 2916 C CA . TYR A 1 373 ? -26.643 -7.057 14.051 1.00 97.31 373 TYR A CA 1
ATOM 2917 C C . TYR A 1 373 ? -25.669 -7.907 13.213 1.00 97.31 373 TYR A C 1
ATOM 2919 O O . TYR A 1 373 ? -24.988 -7.386 12.334 1.00 97.31 373 TYR A O 1
ATOM 2927 N N . GLY A 1 374 ? -25.654 -9.230 13.411 1.00 95.19 374 GLY A N 1
ATOM 2928 C CA . GLY A 1 374 ? -24.947 -10.172 12.542 1.00 95.19 374 GLY A CA 1
ATOM 2929 C C . GLY A 1 374 ? -25.349 -10.079 11.062 1.00 95.19 374 GLY A C 1
ATOM 2930 O O . GLY A 1 374 ? -24.517 -10.323 10.194 1.00 95.19 374 GLY A O 1
ATOM 2931 N N . GLU A 1 375 ? -26.582 -9.675 10.752 1.00 94.75 375 GLU A N 1
ATOM 2932 C CA . GLU A 1 375 ? -27.062 -9.439 9.378 1.00 94.75 375 GLU A CA 1
ATOM 2933 C C . GLU A 1 375 ? -26.352 -8.243 8.723 1.00 94.75 375 GLU A C 1
ATOM 2935 O O . GLU A 1 375 ? -26.033 -8.271 7.535 1.00 94.75 375 GLU A O 1
ATOM 2940 N N . VAL A 1 376 ? -26.017 -7.220 9.514 1.00 95.44 376 VAL A N 1
ATOM 2941 C CA . VAL A 1 376 ? -25.222 -6.074 9.054 1.00 95.44 376 VAL A CA 1
ATOM 2942 C C . VAL A 1 376 ? -23.748 -6.458 8.949 1.00 95.44 376 VAL A C 1
ATOM 2944 O O . VAL A 1 376 ? -23.113 -6.192 7.932 1.00 95.44 376 VAL A O 1
ATOM 2947 N N . LEU A 1 377 ? -23.205 -7.140 9.965 1.00 92.50 377 LEU A N 1
ATOM 2948 C CA . LEU A 1 377 ? -21.799 -7.571 9.991 1.00 92.50 377 LEU A CA 1
ATOM 2949 C C . LEU A 1 377 ? -21.451 -8.558 8.867 1.00 92.50 377 LEU A C 1
ATOM 2951 O O . LEU A 1 377 ? -20.329 -8.555 8.367 1.00 92.50 377 LEU A O 1
ATOM 2955 N N . SER A 1 378 ? -22.407 -9.395 8.464 1.00 91.69 378 SER A N 1
ATOM 2956 C CA . SER A 1 378 ? -22.260 -10.308 7.326 1.00 91.69 378 SER A CA 1
ATOM 2957 C C . SER A 1 378 ? -22.366 -9.608 5.970 1.00 91.69 378 SER A C 1
ATOM 2959 O O . SER A 1 378 ? -21.928 -10.168 4.968 1.00 91.69 378 SER A O 1
ATOM 2961 N N . GLY A 1 379 ? -22.921 -8.393 5.921 1.00 88.44 379 GLY A N 1
ATOM 2962 C CA . GLY A 1 379 ? -23.235 -7.689 4.680 1.00 88.44 379 GLY A CA 1
ATOM 2963 C C . GLY A 1 379 ? -24.530 -8.160 4.009 1.00 88.44 379 GLY A C 1
ATOM 2964 O O . GLY A 1 379 ? -24.760 -7.818 2.851 1.00 88.44 379 GLY A O 1
ATOM 2965 N N . ALA A 1 380 ? -25.377 -8.928 4.706 1.00 88.56 380 ALA A N 1
ATOM 2966 C CA . ALA A 1 380 ? -26.679 -9.355 4.193 1.00 88.56 380 ALA A CA 1
ATOM 2967 C C . ALA A 1 380 ? -27.639 -8.167 3.996 1.00 88.56 380 ALA A C 1
ATOM 2969 O O . ALA A 1 380 ? -28.432 -8.157 3.053 1.00 88.56 380 ALA A O 1
ATOM 2970 N N . GLN A 1 381 ? -27.541 -7.143 4.851 1.00 92.00 381 GLN A N 1
ATOM 2971 C CA . GLN A 1 381 ? -28.329 -5.916 4.732 1.00 92.00 381 GLN A CA 1
ATOM 2972 C C . GLN A 1 381 ? -27.502 -4.677 5.127 1.00 92.00 381 GLN A C 1
ATOM 2974 O O . GLN A 1 381 ? -26.778 -4.714 6.124 1.00 92.00 381 GLN A O 1
ATOM 2979 N N . PRO A 1 382 ? -27.613 -3.549 4.396 1.00 92.69 382 PRO A N 1
ATOM 2980 C CA . PRO A 1 382 ? -27.026 -2.282 4.826 1.00 92.69 382 PRO A CA 1
ATOM 2981 C C . PRO A 1 382 ? -27.616 -1.801 6.157 1.00 92.69 382 PRO A C 1
ATOM 2983 O O . PRO A 1 382 ? -28.826 -1.920 6.374 1.00 92.69 382 PRO A O 1
ATOM 2986 N N . PHE A 1 383 ? -26.783 -1.184 7.005 1.00 94.75 383 PHE A N 1
ATOM 2987 C CA . PHE A 1 383 ? -27.177 -0.734 8.346 1.00 94.75 383 PHE A CA 1
ATOM 2988 C C . PHE A 1 383 ? -28.442 0.130 8.348 1.00 94.75 383 PHE A C 1
ATOM 2990 O O . PHE A 1 383 ? -29.345 -0.148 9.123 1.00 94.75 383 PHE A O 1
ATOM 2997 N N . ASP A 1 384 ? -28.550 1.128 7.468 1.00 93.56 384 ASP A N 1
ATOM 2998 C CA . ASP A 1 384 ? -29.694 2.053 7.477 1.00 93.56 384 ASP A CA 1
ATOM 2999 C C . ASP A 1 384 ? -31.026 1.348 7.184 1.00 93.56 384 ASP A C 1
ATOM 3001 O O . ASP A 1 384 ? -32.053 1.662 7.787 1.00 93.56 384 ASP A O 1
ATOM 3005 N N . SER A 1 385 ? -31.008 0.366 6.276 1.00 94.44 385 SER A N 1
ATOM 3006 C CA . SER A 1 385 ? -32.199 -0.420 5.932 1.00 94.44 385 SER A CA 1
ATOM 3007 C C . SER A 1 385 ? -32.575 -1.366 7.067 1.00 94.44 385 SER A C 1
ATOM 3009 O O . SER A 1 385 ? -33.733 -1.407 7.470 1.00 94.44 385 SER A O 1
ATOM 3011 N N . TRP A 1 386 ? -31.582 -2.059 7.624 1.00 96.88 386 TRP A N 1
ATOM 3012 C CA . TRP A 1 386 ? -31.771 -2.942 8.769 1.00 96.88 386 TRP A CA 1
ATOM 3013 C C . TRP A 1 386 ? -32.270 -2.168 10.000 1.00 96.88 386 TRP A C 1
ATOM 3015 O O . TRP A 1 386 ? -33.222 -2.570 10.666 1.00 96.88 386 TRP A O 1
ATOM 3025 N N . TYR A 1 387 ? -31.683 -1.001 10.279 1.00 97.06 387 TYR A N 1
ATOM 3026 C CA . TYR A 1 387 ? -32.038 -0.173 11.425 1.00 97.06 387 TYR A CA 1
ATOM 3027 C C . TYR A 1 387 ? -33.463 0.363 11.323 1.00 97.06 387 TYR A C 1
ATOM 3029 O O . TYR A 1 387 ? -34.160 0.389 12.334 1.00 97.06 387 TYR A O 1
ATOM 3037 N N . ALA A 1 388 ? -33.939 0.726 10.129 1.00 94.12 388 ALA A N 1
ATOM 3038 C CA . ALA A 1 388 ? -35.315 1.182 9.942 1.00 94.12 388 ALA A CA 1
ATOM 3039 C C . ALA A 1 388 ? -36.350 0.165 10.467 1.00 94.12 388 ALA A C 1
ATOM 3041 O O . ALA A 1 388 ? -37.370 0.567 11.026 1.00 94.12 388 ALA A O 1
ATOM 3042 N N . GLU A 1 389 ? -36.060 -1.136 10.368 1.00 93.81 389 GLU A N 1
ATOM 3043 C CA . GLU A 1 389 ? -36.924 -2.222 10.851 1.00 93.81 389 GLU A CA 1
ATOM 3044 C C . GLU A 1 389 ? -36.846 -2.439 12.372 1.00 93.81 389 GLU A C 1
ATOM 3046 O O . GLU A 1 389 ? -37.799 -2.927 12.980 1.00 93.81 389 GLU A O 1
ATOM 3051 N N . GLN A 1 390 ? -35.723 -2.073 12.998 1.00 94.19 390 GLN A N 1
ATOM 3052 C CA . GLN A 1 390 ? -35.464 -2.280 14.431 1.00 94.19 390 GLN A CA 1
ATOM 3053 C C . GLN A 1 390 ? -35.652 -1.006 15.276 1.00 94.19 390 GLN A C 1
ATOM 3055 O O . GLN A 1 390 ? -35.734 -1.080 16.509 1.00 94.19 390 GLN A O 1
ATOM 3060 N N . SER A 1 391 ? -35.677 0.162 14.628 1.00 94.69 391 SER A N 1
ATOM 3061 C CA . SER A 1 391 ? -35.619 1.478 15.266 1.00 94.69 391 SER A CA 1
ATOM 3062 C C . SER A 1 391 ? -36.786 1.723 16.222 1.00 94.69 391 SER A C 1
ATOM 3064 O O . SER A 1 391 ? -37.916 1.276 16.011 1.00 94.69 391 SER A O 1
ATOM 3066 N N . ALA A 1 392 ? -36.512 2.441 17.309 1.00 92.69 392 ALA A N 1
ATOM 3067 C CA . ALA A 1 392 ? -37.565 3.088 18.082 1.00 92.69 392 ALA A CA 1
ATOM 3068 C C . ALA A 1 392 ? -38.047 4.355 17.341 1.00 92.69 392 ALA A C 1
ATOM 3070 O O . ALA A 1 392 ? -37.265 4.955 16.601 1.00 92.69 392 ALA A O 1
ATOM 3071 N N . PRO A 1 393 ? -39.281 4.847 17.576 1.00 87.25 393 PRO A N 1
ATOM 3072 C CA . PRO A 1 393 ? -39.828 6.010 16.862 1.00 87.25 393 PRO A CA 1
ATOM 3073 C C . PRO A 1 393 ? -38.983 7.294 16.921 1.00 87.25 393 PRO A C 1
ATOM 3075 O O . PRO A 1 393 ? -39.126 8.162 16.065 1.00 87.25 393 PRO A O 1
ATOM 3078 N N . THR A 1 394 ? -38.135 7.441 17.942 1.00 86.25 394 THR A N 1
ATOM 3079 C CA . THR A 1 394 ? -37.250 8.600 18.151 1.00 86.25 394 THR A CA 1
ATOM 3080 C C . THR A 1 394 ? -35.767 8.219 18.132 1.00 86.25 394 THR A C 1
ATOM 3082 O O . THR A 1 394 ? -34.944 8.951 18.680 1.00 86.25 394 THR A O 1
ATOM 3085 N N . GLY A 1 395 ? -35.433 7.052 17.582 1.00 88.94 395 GLY A N 1
ATOM 3086 C CA . GLY A 1 395 ? -34.076 6.522 17.581 1.00 88.94 395 GLY A CA 1
ATOM 3087 C C . GLY A 1 395 ? -33.137 7.297 16.653 1.00 88.94 395 GLY A C 1
ATOM 3088 O O . GLY A 1 395 ? -33.509 7.677 15.544 1.00 88.94 395 GLY A O 1
ATOM 3089 N N . ASP A 1 396 ? -31.914 7.537 17.121 1.00 93.88 396 ASP A N 1
ATOM 3090 C CA . ASP A 1 396 ? -30.844 8.164 16.344 1.00 93.88 396 ASP A CA 1
ATOM 3091 C C . ASP A 1 396 ? -29.958 7.065 15.724 1.00 93.88 396 ASP A C 1
ATOM 3093 O O . ASP A 1 396 ? -29.335 6.308 16.478 1.00 93.88 396 ASP A O 1
ATOM 3097 N N . PRO A 1 397 ? -29.867 6.963 14.383 1.00 93.38 397 PRO A N 1
ATOM 3098 C CA . PRO A 1 397 ? -29.110 5.905 13.716 1.00 93.38 397 PRO A CA 1
ATOM 3099 C C . PRO A 1 397 ? -27.613 5.930 14.045 1.00 93.38 397 PRO A C 1
ATOM 3101 O O . PRO A 1 397 ? -27.006 4.870 14.190 1.00 93.38 397 PRO A O 1
ATOM 3104 N N . ALA A 1 398 ? -27.009 7.109 14.227 1.00 91.06 398 ALA A N 1
ATOM 3105 C CA . ALA A 1 398 ? -25.585 7.206 14.541 1.00 91.06 398 ALA A CA 1
ATOM 3106 C C . ALA A 1 398 ? -25.297 6.664 15.948 1.00 91.06 398 ALA A C 1
ATOM 3108 O O . ALA A 1 398 ? -24.367 5.880 16.148 1.00 91.06 398 ALA A O 1
ATOM 3109 N N . LYS A 1 399 ? -26.151 7.013 16.918 1.00 96.06 399 LYS A N 1
ATOM 3110 C CA . LYS A 1 399 ? -26.059 6.474 18.284 1.00 96.06 399 LYS A CA 1
ATOM 3111 C C . LYS A 1 399 ? -26.394 4.988 18.343 1.00 96.06 399 LYS A C 1
ATOM 3113 O O . LYS A 1 399 ? -25.789 4.271 19.132 1.00 96.06 399 LYS A O 1
ATOM 3118 N N . ALA A 1 400 ? -27.333 4.520 17.522 1.00 97.12 400 ALA A N 1
ATOM 3119 C CA . ALA A 1 400 ? -27.670 3.105 17.396 1.00 97.12 400 ALA A CA 1
ATOM 3120 C C . ALA A 1 400 ? -26.487 2.279 16.885 1.00 97.12 400 ALA A C 1
ATOM 3122 O O . ALA A 1 400 ? -26.173 1.247 17.479 1.00 97.12 400 ALA A O 1
ATOM 3123 N N . LEU A 1 401 ? -25.792 2.758 15.850 1.00 95.88 401 LEU A N 1
ATOM 3124 C CA . LEU A 1 401 ? -24.581 2.109 15.354 1.00 95.88 401 LEU A CA 1
ATOM 3125 C C . LEU A 1 401 ? -23.489 2.082 16.427 1.00 95.88 401 LEU A C 1
ATOM 3127 O O . LEU A 1 401 ? -22.933 1.024 16.707 1.00 95.88 401 LEU A O 1
ATOM 3131 N N . GLN A 1 402 ? -23.231 3.215 17.085 1.00 95.19 402 GLN A N 1
ATOM 3132 C CA . GLN A 1 402 ? -22.242 3.284 18.162 1.00 95.19 402 GLN A CA 1
ATOM 3133 C C . GLN A 1 402 ? -22.584 2.336 19.322 1.00 95.19 402 GLN A C 1
ATOM 3135 O O . GLN A 1 402 ? -21.712 1.636 19.826 1.00 95.19 402 GLN A O 1
ATOM 3140 N N . TRP A 1 403 ? -23.857 2.252 19.719 1.00 97.94 403 TRP A N 1
ATOM 3141 C CA . TRP A 1 403 ? -24.329 1.323 20.750 1.00 97.94 403 TRP A CA 1
ATOM 3142 C C . TRP A 1 403 ? -24.048 -0.142 20.373 1.00 97.94 403 TRP A C 1
ATOM 3144 O O . TRP A 1 403 ? -23.571 -0.921 21.203 1.00 97.94 403 TRP A O 1
ATOM 3154 N N . LEU A 1 404 ? -24.287 -0.516 19.112 1.00 98.00 404 LEU A N 1
ATOM 3155 C CA . LEU A 1 404 ? -24.008 -1.861 18.597 1.00 98.00 404 LEU A CA 1
ATOM 3156 C C . LEU A 1 404 ? -22.504 -2.157 18.527 1.00 98.00 404 LEU A C 1
ATOM 3158 O O . LEU A 1 404 ? -22.085 -3.252 18.909 1.00 98.00 404 LEU A O 1
ATOM 3162 N N . GLU A 1 405 ? -21.687 -1.185 18.120 1.00 95.75 405 GLU A N 1
ATOM 3163 C CA . GLU A 1 405 ? -20.226 -1.320 18.075 1.00 95.75 405 GLU A CA 1
ATOM 3164 C C . GLU A 1 405 ? -19.606 -1.475 19.470 1.00 95.75 405 GLU A C 1
ATOM 3166 O O . GLU A 1 405 ? -18.744 -2.339 19.658 1.00 95.75 405 GLU A O 1
ATOM 3171 N N . VAL A 1 406 ? -20.113 -0.766 20.489 1.00 97.31 406 VAL A N 1
ATOM 3172 C CA . VAL A 1 406 ? -19.703 -1.005 21.885 1.00 97.31 406 VAL A CA 1
ATOM 3173 C C . VAL A 1 406 ? -19.997 -2.457 22.274 1.00 97.31 406 VAL A C 1
ATOM 3175 O O . VAL A 1 406 ? -19.120 -3.150 22.794 1.00 97.31 406 VAL A O 1
ATOM 3178 N N . HIS A 1 407 ? -21.196 -2.969 21.975 1.00 97.75 407 HIS A N 1
ATOM 3179 C CA . HIS A 1 407 ? -21.535 -4.371 22.238 1.00 97.75 407 HIS A CA 1
ATOM 3180 C C . HIS A 1 407 ? -20.649 -5.361 21.473 1.00 97.75 407 HIS A C 1
ATOM 3182 O O . HIS A 1 407 ? -20.293 -6.403 22.032 1.00 97.75 407 HIS A O 1
ATOM 3188 N N . ARG A 1 408 ? -20.269 -5.047 20.231 1.00 96.56 408 ARG A N 1
ATOM 3189 C CA . ARG A 1 408 ? -19.333 -5.855 19.442 1.00 96.56 408 ARG A CA 1
ATOM 3190 C C . ARG A 1 408 ? -17.956 -5.905 20.099 1.00 96.56 408 ARG A C 1
ATOM 3192 O O . ARG A 1 408 ? -17.387 -6.986 20.214 1.00 96.56 408 ARG A O 1
ATOM 3199 N N . HIS A 1 409 ? -17.437 -4.783 20.592 1.00 96.81 409 HIS A N 1
ATOM 3200 C CA . HIS A 1 409 ? -16.150 -4.736 21.293 1.00 96.81 409 HIS A CA 1
ATOM 3201 C C . HIS A 1 409 ? -16.168 -5.456 22.648 1.00 96.81 409 HIS A C 1
ATOM 3203 O O . HIS A 1 409 ? -15.220 -6.178 22.967 1.00 96.81 409 HIS A O 1
ATOM 3209 N N . LEU A 1 410 ? -17.261 -5.334 23.409 1.00 97.25 410 LEU A N 1
ATOM 3210 C CA . LEU A 1 410 ? -17.458 -6.074 24.662 1.00 97.25 410 LEU A CA 1
ATOM 3211 C C . LEU A 1 410 ? -17.462 -7.593 24.460 1.00 97.25 410 LEU A C 1
ATOM 3213 O O . LEU A 1 410 ? -17.113 -8.332 25.376 1.00 97.25 410 LEU A O 1
ATOM 3217 N N . LEU A 1 411 ? -17.864 -8.058 23.280 1.00 96.56 411 LEU A N 1
ATOM 3218 C CA . LEU A 1 411 ? -17.787 -9.459 22.884 1.00 96.56 411 LEU A CA 1
ATOM 3219 C C . LEU A 1 411 ? -16.380 -9.831 22.383 1.00 96.56 411 LEU A C 1
ATOM 3221 O O . LEU A 1 411 ? -15.792 -10.807 22.848 1.00 96.56 411 LEU A O 1
ATOM 3225 N N . ALA A 1 412 ? -15.795 -9.009 21.507 1.00 95.62 412 ALA A N 1
ATOM 3226 C CA . ALA A 1 412 ? -14.484 -9.248 20.899 1.00 95.62 412 ALA A CA 1
ATOM 3227 C C . ALA A 1 412 ? -13.337 -9.358 21.920 1.00 95.62 412 ALA A C 1
ATOM 3229 O O . ALA A 1 412 ? -12.390 -10.116 21.706 1.00 95.62 412 ALA A O 1
ATOM 3230 N N . MET A 1 413 ? -13.421 -8.670 23.066 1.00 95.88 413 MET A N 1
ATOM 3231 C CA . MET A 1 413 ? -12.417 -8.790 24.134 1.00 95.88 413 MET A CA 1
ATOM 3232 C C . MET A 1 413 ? -12.386 -10.175 24.817 1.00 95.88 413 MET A C 1
ATOM 3234 O O . MET A 1 413 ? -11.509 -10.417 25.647 1.00 95.88 413 MET A O 1
ATOM 3238 N N . PHE A 1 414 ? -13.295 -11.093 24.452 1.00 95.69 414 PHE A N 1
ATOM 3239 C CA . PHE A 1 414 ? -13.349 -12.491 24.902 1.00 95.69 414 PHE A CA 1
ATOM 3240 C C . PHE A 1 414 ? -12.803 -13.524 23.873 1.00 95.69 414 PHE A C 1
ATOM 3242 O O . PHE A 1 414 ? -12.991 -14.729 24.055 1.00 95.69 414 PHE A O 1
ATOM 3249 N N . THR A 1 415 ? -12.084 -13.083 22.826 1.00 95.00 415 THR A N 1
ATOM 3250 C CA . THR A 1 415 ? -11.517 -13.922 21.732 1.00 95.00 415 THR A CA 1
ATOM 3251 C C . THR A 1 415 ? -10.439 -14.912 22.195 1.00 95.00 415 THR A C 1
ATOM 3253 O O . THR A 1 415 ? -9.374 -14.482 22.654 1.00 95.00 415 THR A O 1
ATOM 3256 N N . SER A 1 416 ? -10.677 -16.231 22.093 1.00 94.62 416 SER A N 1
ATOM 3257 C CA . SER A 1 416 ? -9.992 -17.272 22.900 1.00 94.62 416 SER A CA 1
ATOM 3258 C C . SER A 1 416 ? -8.453 -17.335 22.812 1.00 94.62 416 SER A C 1
ATOM 3260 O O . SER A 1 416 ? -7.809 -17.853 23.734 1.00 94.62 416 SER A O 1
ATOM 3262 N N . CYS A 1 417 ? -7.842 -16.822 21.742 1.00 91.12 417 CYS A N 1
ATOM 3263 C CA . CYS A 1 417 ? -6.389 -16.854 21.540 1.00 91.12 417 CYS A CA 1
ATOM 3264 C C . CYS A 1 417 ? -5.627 -16.060 22.602 1.00 91.12 417 CYS A C 1
ATOM 3266 O O . CYS A 1 417 ? -4.504 -16.420 22.956 1.00 91.12 417 CYS A O 1
ATOM 3268 N N . ALA A 1 418 ? -6.252 -15.017 23.155 1.00 91.75 418 ALA A N 1
ATOM 3269 C CA . ALA A 1 418 ? -5.638 -14.156 24.158 1.00 91.75 418 ALA A CA 1
ATOM 3270 C C . ALA A 1 418 ? -5.192 -14.893 25.424 1.00 91.75 418 ALA A C 1
ATOM 3272 O O . ALA A 1 418 ? -4.299 -14.420 26.117 1.00 91.75 418 ALA A O 1
ATOM 3273 N N . TRP A 1 419 ? -5.778 -16.054 25.727 1.00 93.06 419 TRP A N 1
ATOM 3274 C CA . TRP A 1 419 ? -5.458 -16.829 26.930 1.00 93.06 419 TRP A CA 1
ATOM 3275 C C . TRP A 1 419 ? -4.512 -17.997 26.673 1.00 93.06 419 TRP A C 1
ATOM 3277 O O . TRP A 1 419 ? -4.170 -18.716 27.613 1.00 93.06 419 TRP A O 1
ATOM 3287 N N . PHE A 1 420 ? -4.102 -18.230 25.426 1.00 88.06 420 PHE A N 1
ATOM 3288 C CA . PHE A 1 420 ? -3.396 -19.457 25.076 1.00 88.06 420 PHE A CA 1
ATOM 3289 C C . PHE A 1 420 ? -1.958 -19.486 25.610 1.00 88.06 420 PHE A C 1
ATOM 3291 O O . PHE A 1 420 ? -1.542 -20.492 26.195 1.00 88.06 420 PHE A O 1
ATOM 3298 N N . PHE A 1 421 ? -1.240 -18.371 25.463 1.00 88.88 421 PHE A N 1
ATOM 3299 C CA . PHE A 1 421 ? 0.176 -18.234 25.803 1.00 88.88 421 PHE A CA 1
ATOM 3300 C C . PHE A 1 421 ? 0.427 -18.029 27.302 1.00 88.88 421 PHE A C 1
ATOM 3302 O O . PHE A 1 421 ? -0.496 -17.878 28.108 1.00 88.88 421 PHE A O 1
ATOM 3309 N N . ASP A 1 422 ? 1.704 -18.070 27.680 1.00 91.31 422 ASP A N 1
ATOM 3310 C CA . ASP A 1 422 ? 2.137 -18.010 29.078 1.00 91.31 422 ASP A CA 1
ATOM 3311 C C . ASP A 1 422 ? 2.137 -16.582 29.645 1.00 91.31 422 ASP A C 1
ATOM 3313 O O . ASP A 1 422 ? 2.084 -16.414 30.864 1.00 91.31 422 ASP A O 1
ATOM 3317 N N . GLU A 1 423 ? 2.157 -15.563 28.782 1.00 93.06 423 GLU A N 1
ATOM 3318 C CA . GLU A 1 423 ? 2.375 -14.161 29.138 1.00 93.06 423 GLU A CA 1
ATOM 3319 C C . GLU A 1 423 ? 1.321 -13.229 28.516 1.00 93.06 423 GLU A C 1
ATOM 3321 O O . GLU A 1 423 ? 0.987 -13.342 27.337 1.00 93.06 423 GLU A O 1
ATOM 3326 N N . VAL A 1 424 ? 0.809 -12.298 29.329 1.00 94.25 424 VAL A N 1
ATOM 3327 C CA . VAL A 1 424 ? -0.308 -11.391 29.005 1.00 94.25 424 VAL A CA 1
ATOM 3328 C C . VAL A 1 424 ? 0.095 -10.211 28.112 1.00 94.25 424 VAL A C 1
ATOM 3330 O O . VAL A 1 424 ? -0.751 -9.590 27.481 1.00 94.25 424 VAL A O 1
ATOM 3333 N N . SER A 1 425 ? 1.387 -9.903 28.013 1.00 91.06 425 SER A N 1
ATOM 3334 C CA . SER A 1 425 ? 1.918 -8.881 27.099 1.00 91.06 425 SER A CA 1
ATOM 3335 C C . SER A 1 425 ? 2.136 -9.372 25.655 1.00 91.06 425 SER A C 1
ATOM 3337 O O . SER A 1 425 ? 2.703 -8.647 24.838 1.00 91.06 425 SER A O 1
ATOM 3339 N N . GLY A 1 426 ? 1.688 -10.591 25.324 1.00 86.75 426 GLY A N 1
ATOM 3340 C CA . GLY A 1 426 ? 1.681 -11.126 23.958 1.00 86.75 426 GLY A CA 1
ATOM 3341 C C . GLY A 1 426 ? 0.683 -10.424 23.026 1.00 86.75 426 GLY A C 1
ATOM 3342 O O . GLY A 1 426 ? -0.229 -9.734 23.474 1.00 86.75 426 GLY A O 1
ATOM 3343 N N . ILE A 1 427 ? 0.838 -10.624 21.714 1.00 84.75 427 ILE A N 1
ATOM 3344 C CA . ILE A 1 427 ? 0.047 -9.933 20.678 1.00 84.75 427 ILE A CA 1
ATOM 3345 C C . ILE A 1 427 ? -1.459 -10.169 20.872 1.00 84.75 427 ILE A C 1
ATOM 3347 O O . ILE A 1 427 ? -2.249 -9.230 20.807 1.00 84.75 427 ILE A O 1
ATOM 3351 N N . GLU A 1 428 ? -1.857 -11.411 21.130 1.00 89.50 428 GLU A N 1
ATOM 3352 C CA . GLU A 1 428 ? -3.251 -11.832 21.253 1.00 89.50 428 GLU A CA 1
ATOM 3353 C C . GLU A 1 428 ? -3.941 -11.229 22.490 1.00 89.50 428 GLU A C 1
ATOM 3355 O O . GLU A 1 428 ? -4.995 -10.613 22.325 1.00 89.50 428 GLU A O 1
ATOM 3360 N N . PRO A 1 429 ? -3.389 -11.324 23.719 1.00 92.44 429 PRO A N 1
ATOM 3361 C CA . PRO A 1 429 ? -3.995 -10.642 24.860 1.00 92.44 429 PRO A CA 1
ATOM 3362 C C . PRO A 1 429 ? -4.014 -9.116 24.730 1.00 92.44 429 PRO A C 1
ATOM 3364 O O . PRO A 1 429 ? -5.022 -8.503 25.090 1.00 92.44 429 PRO A O 1
ATOM 3367 N N . LEU A 1 430 ? -2.983 -8.491 24.148 1.00 92.50 430 LEU A N 1
ATOM 3368 C CA . LEU A 1 430 ? -3.016 -7.049 23.880 1.00 92.50 430 LEU A CA 1
ATOM 3369 C C . LEU A 1 430 ? -4.144 -6.667 22.915 1.00 92.50 430 LEU A C 1
ATOM 3371 O O . LEU A 1 430 ? -4.786 -5.639 23.108 1.00 92.50 430 LEU A O 1
ATOM 3375 N N . GLN A 1 431 ? -4.439 -7.497 21.915 1.00 90.94 431 GLN A N 1
ATOM 3376 C CA . GLN A 1 431 ? -5.542 -7.252 20.989 1.00 90.94 431 GLN A CA 1
ATOM 3377 C C . GLN A 1 431 ? -6.907 -7.241 21.699 1.00 90.94 431 GLN A C 1
ATOM 3379 O O . GLN A 1 431 ? -7.727 -6.358 21.441 1.00 90.94 431 GLN A O 1
ATOM 3384 N N . ASN A 1 432 ? -7.134 -8.137 22.662 1.00 94.75 432 ASN A N 1
ATOM 3385 C CA . ASN A 1 432 ? -8.352 -8.095 23.477 1.00 94.75 432 ASN A CA 1
ATOM 3386 C C . ASN A 1 432 ? -8.420 -6.834 24.347 1.00 94.75 432 ASN A C 1
ATOM 3388 O O . ASN A 1 432 ? -9.488 -6.234 24.471 1.00 94.75 432 ASN A O 1
ATOM 3392 N N . LEU A 1 433 ? -7.284 -6.382 24.890 1.00 96.00 433 LEU A N 1
ATOM 3393 C CA . LEU A 1 433 ? -7.217 -5.116 25.625 1.00 96.00 433 LEU A CA 1
ATOM 3394 C C . LEU A 1 433 ? -7.521 -3.904 24.733 1.00 96.00 433 LEU A C 1
ATOM 3396 O O . LEU A 1 433 ? -8.160 -2.965 25.198 1.00 96.00 433 LEU A O 1
ATOM 3400 N N . ARG A 1 434 ? -7.144 -3.921 23.447 1.00 94.56 434 ARG A N 1
ATOM 3401 C CA . ARG A 1 434 ? -7.537 -2.860 22.501 1.00 94.56 434 ARG A CA 1
ATOM 3402 C C . ARG A 1 434 ? -9.055 -2.804 22.323 1.00 94.56 434 ARG A C 1
ATOM 3404 O O . ARG A 1 434 ? -9.612 -1.711 22.308 1.00 94.56 434 ARG A O 1
ATOM 3411 N N . HIS A 1 435 ? -9.733 -3.950 22.235 1.00 95.81 435 HIS A N 1
ATOM 3412 C CA . HIS A 1 435 ? -11.200 -3.990 22.199 1.00 95.81 435 HIS A CA 1
ATOM 3413 C C . HIS A 1 435 ? -11.829 -3.502 23.513 1.00 95.81 435 HIS A C 1
ATOM 3415 O O . HIS A 1 435 ? -12.788 -2.735 23.471 1.00 95.81 435 HIS A O 1
ATOM 3421 N N . ALA A 1 436 ? -11.260 -3.862 24.667 1.00 97.38 436 ALA A N 1
ATOM 3422 C CA . ALA A 1 436 ? -11.702 -3.340 25.963 1.00 97.38 436 ALA A CA 1
ATOM 3423 C C . ALA A 1 436 ? -11.558 -1.804 26.050 1.00 97.38 436 ALA A C 1
ATOM 3425 O O . ALA A 1 436 ? -12.465 -1.110 26.521 1.00 97.38 436 ALA A O 1
ATOM 3426 N N . ALA A 1 437 ? -10.449 -1.258 25.542 1.00 96.50 437 ALA A N 1
ATOM 3427 C CA . ALA A 1 437 ? -10.209 0.181 25.473 1.00 96.50 437 ALA A CA 1
ATOM 3428 C C . ALA A 1 437 ? -11.201 0.890 24.539 1.00 96.50 437 ALA A C 1
ATOM 3430 O O . ALA A 1 437 ? -11.794 1.893 24.932 1.00 96.50 437 ALA A O 1
ATOM 3431 N N . ALA A 1 438 ? -11.447 0.334 23.349 1.00 94.88 438 ALA A N 1
ATOM 3432 C CA . ALA A 1 438 ? -12.400 0.890 22.392 1.00 94.88 438 ALA A CA 1
ATOM 3433 C C . ALA A 1 438 ? -13.839 0.882 22.927 1.00 94.88 438 ALA A C 1
ATOM 3435 O O . ALA A 1 438 ? -14.532 1.893 22.826 1.00 94.88 438 ALA A O 1
ATOM 3436 N N . ALA A 1 439 ? -14.265 -0.210 23.577 1.00 96.88 439 ALA A N 1
ATOM 3437 C CA . ALA A 1 439 ? -15.563 -0.275 24.250 1.00 96.88 439 ALA A CA 1
ATOM 3438 C C . ALA A 1 439 ? -15.701 0.826 25.313 1.00 96.88 439 ALA A C 1
ATOM 3440 O O . ALA A 1 439 ? -16.719 1.510 25.372 1.00 96.88 439 ALA A O 1
ATOM 3441 N N . THR A 1 440 ? -14.657 1.027 26.122 1.00 97.12 440 THR A N 1
ATOM 3442 C CA . THR A 1 440 ? -14.625 2.055 27.173 1.00 97.12 440 THR A CA 1
ATOM 3443 C C . THR A 1 440 ? -14.692 3.467 26.588 1.00 97.12 440 THR A C 1
ATOM 3445 O O . THR A 1 440 ? -15.460 4.305 27.058 1.00 97.12 440 THR A O 1
ATOM 3448 N N . GLY A 1 441 ? -13.915 3.721 25.536 1.00 94.81 441 GLY A N 1
ATOM 3449 C CA . GLY A 1 441 ? -13.879 4.987 24.816 1.00 94.81 441 GLY A CA 1
ATOM 3450 C C . GLY A 1 441 ? -15.214 5.396 24.219 1.00 94.81 441 GLY A C 1
ATOM 3451 O O . GLY A 1 441 ? -15.717 6.491 24.475 1.00 94.81 441 GLY A O 1
ATOM 3452 N N . GLN A 1 442 ? -15.804 4.483 23.448 1.00 94.69 442 GLN A N 1
ATOM 3453 C CA . GLN A 1 442 ? -17.090 4.701 22.795 1.00 94.69 442 GLN A CA 1
ATOM 3454 C C . GLN A 1 442 ? -18.235 4.799 23.807 1.00 94.69 442 GLN A C 1
ATOM 3456 O O . GLN A 1 442 ? -19.139 5.604 23.614 1.00 94.69 442 GLN A O 1
ATOM 3461 N N . LEU A 1 443 ? -18.192 4.049 24.915 1.00 97.19 443 LEU A N 1
ATOM 3462 C CA . LEU A 1 443 ? -19.168 4.193 25.999 1.00 97.19 443 LEU A CA 1
ATOM 3463 C C . LEU A 1 443 ? -19.132 5.606 26.597 1.00 97.19 443 LEU A C 1
ATOM 3465 O O . LEU A 1 443 ? -20.175 6.238 26.787 1.00 97.19 443 LEU A O 1
ATOM 3469 N N . ARG A 1 444 ? -17.927 6.124 26.857 1.00 96.00 444 ARG A N 1
ATOM 3470 C CA . ARG A 1 444 ? -17.738 7.478 27.383 1.00 96.00 444 ARG A CA 1
ATOM 3471 C C . ARG A 1 444 ? -18.272 8.536 26.425 1.00 96.00 444 ARG A C 1
ATOM 3473 O O . ARG A 1 444 ? -18.900 9.488 26.876 1.00 96.00 444 ARG A O 1
ATOM 3480 N N . GLU A 1 445 ? -18.052 8.378 25.126 1.00 93.44 445 GLU A N 1
ATOM 3481 C CA . GLU A 1 445 ? -18.605 9.285 24.117 1.00 93.44 445 GLU A CA 1
ATOM 3482 C C . GLU A 1 445 ? -20.137 9.202 24.049 1.00 93.44 445 GLU A C 1
ATOM 3484 O O . GLU A 1 445 ? -20.818 10.228 24.033 1.00 93.44 445 GLU A O 1
ATOM 3489 N N . LEU A 1 446 ? -20.685 7.986 24.076 1.00 94.44 446 LEU A N 1
ATOM 3490 C CA . LEU A 1 446 ? -22.113 7.734 23.919 1.00 94.44 446 LEU A CA 1
ATOM 3491 C C . LEU A 1 446 ? -22.943 8.244 25.109 1.00 94.44 446 LEU A C 1
ATOM 3493 O O . LEU A 1 446 ? -24.049 8.755 24.909 1.00 94.44 446 LEU A O 1
ATOM 3497 N N . CYS A 1 447 ? -22.443 8.107 26.344 1.00 94.25 447 CYS A N 1
ATOM 3498 C CA . CYS A 1 447 ? -23.218 8.441 27.548 1.00 94.25 447 CYS A CA 1
ATOM 3499 C C . CYS A 1 447 ? -22.449 9.073 28.710 1.00 94.25 447 CYS A C 1
ATOM 3501 O O . CYS A 1 447 ? -23.005 9.220 29.799 1.00 94.25 447 CYS A O 1
ATOM 3503 N N . GLY A 1 448 ? -21.186 9.448 28.518 1.00 94.56 448 GLY A N 1
ATOM 3504 C CA . GLY A 1 448 ? -20.376 10.117 29.539 1.00 94.56 448 GLY A CA 1
ATOM 3505 C C . GLY A 1 448 ? -19.873 9.209 30.666 1.00 94.56 448 GLY A C 1
ATOM 3506 O O . GLY A 1 448 ? -19.244 9.707 31.598 1.00 94.56 448 GLY A O 1
ATOM 3507 N N . VAL A 1 449 ? -20.129 7.898 30.608 1.00 96.88 449 VAL A N 1
ATOM 3508 C CA . VAL A 1 449 ? -19.642 6.935 31.607 1.00 96.88 449 VAL A CA 1
ATOM 3509 C C . VAL A 1 449 ? -18.219 6.517 31.245 1.00 96.88 449 VAL A C 1
ATOM 3511 O O . VAL A 1 449 ? -18.006 5.851 30.237 1.00 96.88 449 VAL A O 1
ATOM 3514 N N . ASP A 1 450 ? -17.244 6.903 32.068 1.00 96.12 450 ASP A N 1
ATOM 3515 C CA . ASP A 1 450 ? -15.835 6.543 31.882 1.00 96.12 450 ASP A CA 1
ATOM 3516 C C . ASP A 1 450 ? -15.427 5.401 32.825 1.00 96.12 450 ASP A C 1
ATOM 3518 O O . ASP A 1 450 ? -15.312 5.587 34.038 1.00 96.12 450 ASP A O 1
ATOM 3522 N N . LEU A 1 451 ? -15.209 4.212 32.257 1.00 97.31 451 LEU A N 1
ATOM 3523 C CA . LEU A 1 451 ? -14.763 3.019 32.987 1.00 97.31 451 LEU A CA 1
ATOM 3524 C C . LEU A 1 451 ? -13.240 2.812 32.921 1.00 97.31 451 LEU A C 1
ATOM 3526 O O . LEU A 1 451 ? -12.721 1.879 33.539 1.00 97.31 451 LEU A O 1
ATOM 3530 N N . SER A 1 452 ? -12.504 3.687 32.223 1.00 95.69 452 SER A N 1
ATOM 3531 C CA . SER A 1 452 ? -11.056 3.542 32.039 1.00 95.69 452 SER A CA 1
ATOM 3532 C C . SER A 1 452 ? -10.261 3.552 33.348 1.00 95.69 452 SER A C 1
ATOM 3534 O O . SER A 1 452 ? -9.377 2.702 33.479 1.00 95.69 452 SER A O 1
ATOM 3536 N N . PRO A 1 453 ? -10.588 4.369 34.378 1.00 97.12 453 PRO A N 1
ATOM 3537 C CA . PRO A 1 453 ? -9.813 4.358 35.616 1.00 97.12 453 PRO A CA 1
ATOM 3538 C C . PRO A 1 453 ? -9.922 3.028 36.366 1.00 97.12 453 PRO A C 1
ATOM 3540 O O . PRO A 1 453 ? -8.941 2.564 36.945 1.00 97.12 453 PRO A O 1
ATOM 3543 N N . GLN A 1 454 ? -11.104 2.398 36.347 1.00 97.56 454 GLN A N 1
ATOM 3544 C CA . GLN A 1 454 ? -11.302 1.099 36.991 1.00 97.56 454 GLN A CA 1
ATOM 3545 C C . GLN A 1 454 ? -10.589 -0.011 36.215 1.00 97.56 454 GLN A C 1
ATOM 3547 O O . GLN A 1 454 ? -9.932 -0.848 36.830 1.00 97.56 454 GLN A O 1
ATOM 3552 N N . LEU A 1 455 ? -10.668 0.007 34.880 1.00 97.56 455 LEU A N 1
ATOM 3553 C CA . LEU A 1 455 ? -9.953 -0.945 34.030 1.00 97.56 455 LEU A CA 1
ATOM 3554 C C . LEU A 1 455 ? -8.437 -0.856 34.257 1.00 97.56 455 LEU A C 1
ATOM 3556 O O . LEU A 1 455 ? -7.787 -1.869 34.494 1.00 97.56 455 LEU A O 1
ATOM 3560 N N . GLU A 1 456 ? -7.865 0.350 34.264 1.00 97.31 456 GLU A N 1
ATOM 3561 C CA . GLU A 1 456 ? -6.440 0.548 34.547 1.00 97.31 456 GLU A CA 1
ATOM 3562 C C . GLU A 1 456 ? -6.055 0.106 35.969 1.00 97.31 456 GLU A C 1
ATOM 3564 O O . GLU A 1 456 ? -4.987 -0.479 36.169 1.00 97.31 456 GLU A O 1
ATOM 3569 N N . ALA A 1 457 ? -6.911 0.349 36.966 1.00 97.31 457 ALA A N 1
ATOM 3570 C CA . ALA A 1 457 ? -6.672 -0.095 38.338 1.00 97.31 457 ALA A CA 1
ATOM 3571 C C . ALA A 1 457 ? -6.645 -1.627 38.458 1.00 97.31 457 ALA A C 1
ATOM 3573 O O . ALA A 1 457 ? -5.769 -2.165 39.140 1.00 97.31 457 ALA A O 1
ATOM 3574 N N . ASP A 1 458 ? -7.560 -2.318 37.776 1.00 97.25 458 ASP A N 1
ATOM 3575 C CA . ASP A 1 458 ? -7.608 -3.778 37.737 1.00 97.25 458 ASP A CA 1
ATOM 3576 C C . ASP A 1 458 ? -6.374 -4.347 37.013 1.00 97.25 458 ASP A C 1
ATOM 3578 O O . ASP A 1 458 ? -5.684 -5.216 37.551 1.00 97.25 458 ASP A O 1
ATOM 3582 N N . LEU A 1 459 ? -6.038 -3.813 35.830 1.00 96.88 459 LEU A N 1
ATOM 3583 C CA . LEU A 1 459 ? -4.890 -4.262 35.033 1.00 96.88 459 LEU A CA 1
ATOM 3584 C C . LEU A 1 459 ? -3.555 -4.080 35.766 1.00 96.88 459 LEU A C 1
ATOM 3586 O O . LEU A 1 459 ? -2.675 -4.932 35.652 1.00 96.88 459 LEU A O 1
ATOM 3590 N N . ASN A 1 460 ? -3.406 -3.015 36.559 1.00 95.62 460 ASN A N 1
ATOM 3591 C CA . ASN A 1 460 ? -2.209 -2.780 37.371 1.00 95.62 460 ASN A CA 1
ATOM 3592 C C . ASN A 1 460 ? -1.982 -3.842 38.456 1.00 95.62 460 ASN A C 1
ATOM 3594 O O . ASN A 1 460 ? -0.861 -3.994 38.936 1.00 95.62 460 ASN A O 1
ATOM 3598 N N . GLN A 1 461 ? -3.024 -4.574 38.854 1.00 94.62 461 GLN A N 1
ATOM 3599 C CA . GLN A 1 461 ? -2.941 -5.621 39.875 1.00 94.62 461 GLN A CA 1
ATOM 3600 C C . GLN A 1 461 ? -2.760 -7.020 39.277 1.00 94.62 461 GLN A C 1
ATOM 3602 O O . GLN A 1 461 ? -2.618 -7.996 40.020 1.00 94.62 461 GLN A O 1
ATOM 3607 N N . ILE A 1 462 ? -2.749 -7.144 37.947 1.00 95.69 462 ILE A N 1
ATOM 3608 C CA . ILE A 1 462 ? -2.609 -8.436 37.283 1.00 95.69 462 ILE A CA 1
ATOM 3609 C C . ILE A 1 462 ? -1.193 -8.989 37.500 1.00 95.69 462 ILE A C 1
ATOM 3611 O O . ILE A 1 462 ? -0.206 -8.315 37.195 1.00 95.69 462 ILE A O 1
ATOM 3615 N N . PRO A 1 463 ? -1.054 -10.248 37.955 1.00 95.81 463 PRO A N 1
ATOM 3616 C CA . PRO A 1 463 ? 0.245 -10.891 38.122 1.00 95.81 463 PRO A CA 1
ATOM 3617 C C . PRO A 1 463 ? 0.812 -11.330 36.759 1.00 95.81 463 PRO A C 1
ATOM 3619 O O . PRO A 1 463 ? 0.743 -12.504 36.395 1.00 95.81 463 PRO A O 1
ATOM 3622 N N . SER A 1 464 ? 1.348 -10.369 36.006 1.00 95.44 464 SER A N 1
ATOM 3623 C CA . SER A 1 464 ? 2.104 -10.550 34.756 1.00 95.44 464 SER A CA 1
ATOM 3624 C C . SER A 1 464 ? 3.518 -11.095 35.022 1.00 95.44 464 SER A C 1
ATOM 3626 O O . SER A 1 464 ? 4.086 -10.822 36.081 1.00 95.44 464 SER A O 1
ATOM 3628 N N . ASN A 1 465 ? 4.111 -11.847 34.081 1.00 94.31 465 ASN A N 1
ATOM 3629 C CA . ASN A 1 465 ? 5.512 -12.277 34.204 1.00 94.31 465 ASN A CA 1
ATOM 3630 C C . ASN A 1 465 ? 6.496 -11.162 33.806 1.00 94.31 465 ASN A C 1
ATOM 3632 O O . ASN A 1 465 ? 7.643 -11.196 34.249 1.00 94.31 465 ASN A O 1
ATOM 3636 N N . LEU A 1 466 ? 6.073 -10.195 32.980 1.00 93.56 466 LEU A N 1
ATOM 3637 C CA . LEU A 1 466 ? 6.925 -9.114 32.453 1.00 93.56 466 LEU A CA 1
ATOM 3638 C C . LEU A 1 466 ? 6.554 -7.711 32.960 1.00 93.56 466 LEU A C 1
ATOM 3640 O O . LEU A 1 466 ? 7.205 -6.744 32.576 1.00 93.56 466 LEU A O 1
ATOM 3644 N N . GLY A 1 467 ? 5.543 -7.602 33.824 1.00 93.12 467 GLY A N 1
ATOM 3645 C CA . GLY A 1 467 ? 4.991 -6.323 34.280 1.00 93.12 467 GLY A CA 1
ATOM 3646 C C . GLY A 1 467 ? 3.712 -5.925 33.537 1.00 93.12 467 GLY A C 1
ATOM 3647 O O . GLY A 1 467 ? 3.281 -6.587 32.588 1.00 93.12 467 GLY A O 1
ATOM 3648 N N . THR A 1 468 ? 3.048 -4.879 34.024 1.00 95.56 468 THR A N 1
ATOM 3649 C CA . THR A 1 468 ? 1.727 -4.425 33.548 1.00 95.56 468 THR A CA 1
ATOM 3650 C C . THR A 1 468 ? 1.809 -3.151 32.709 1.00 95.56 468 THR A C 1
ATOM 3652 O O . THR A 1 468 ? 0.809 -2.728 32.133 1.00 95.56 468 THR A O 1
ATOM 3655 N N . GLU A 1 469 ? 2.991 -2.550 32.574 1.00 92.25 469 GLU A N 1
ATOM 3656 C CA . GLU A 1 469 ? 3.191 -1.249 31.933 1.00 92.25 469 GLU A CA 1
ATOM 3657 C C . GLU A 1 469 ? 2.683 -1.239 30.487 1.00 92.25 469 GLU A C 1
ATOM 3659 O O . GLU A 1 469 ? 2.034 -0.286 30.055 1.00 92.25 469 GLU A O 1
ATOM 3664 N N . LEU A 1 470 ? 2.933 -2.319 29.737 1.00 88.38 470 LEU A N 1
ATOM 3665 C CA . LEU A 1 470 ? 2.475 -2.436 28.353 1.00 88.38 470 LEU A CA 1
ATOM 3666 C C . LEU A 1 470 ? 0.949 -2.573 28.249 1.00 88.38 470 LEU A C 1
ATOM 3668 O O . LEU A 1 470 ? 0.355 -2.074 27.296 1.00 88.38 470 LEU A O 1
ATOM 3672 N N . LEU A 1 471 ? 0.313 -3.213 29.230 1.00 94.31 471 LEU A N 1
ATOM 3673 C CA . LEU A 1 471 ? -1.133 -3.426 29.268 1.00 94.31 471 LEU A CA 1
ATOM 3674 C C . LEU A 1 471 ? -1.829 -2.078 29.480 1.00 94.31 471 LEU A C 1
ATOM 3676 O O . LEU A 1 471 ? -2.708 -1.707 28.706 1.00 94.31 471 LEU A O 1
ATOM 3680 N N . ILE A 1 472 ? -1.362 -1.309 30.470 1.00 95.12 472 ILE A N 1
ATOM 3681 C CA . ILE A 1 472 ? -1.865 0.041 30.764 1.00 95.12 472 ILE A CA 1
ATOM 3682 C C . ILE A 1 472 ? -1.654 0.969 29.573 1.00 95.12 472 ILE A C 1
ATOM 3684 O O . ILE A 1 472 ? -2.588 1.634 29.131 1.00 95.12 472 ILE A O 1
ATOM 3688 N N . LYS A 1 473 ? -0.450 0.957 28.991 1.00 89.25 473 LYS A N 1
ATOM 3689 C CA . LYS A 1 473 ? -0.153 1.738 27.789 1.00 89.25 473 LYS A CA 1
ATOM 3690 C C . LYS A 1 473 ? -1.094 1.378 26.637 1.00 89.25 473 LYS A C 1
ATOM 3692 O O . LYS A 1 473 ? -1.550 2.271 25.929 1.00 89.25 473 LYS A O 1
ATOM 3697 N N . THR A 1 474 ? -1.407 0.095 26.463 1.00 89.44 474 THR A N 1
ATOM 3698 C CA . THR A 1 474 ? -2.333 -0.368 25.421 1.00 89.44 474 THR A CA 1
ATOM 3699 C C . THR A 1 474 ? -3.734 0.194 25.633 1.00 89.44 474 THR A C 1
ATOM 3701 O O . THR A 1 474 ? -4.322 0.677 24.667 1.00 89.44 474 THR A O 1
ATOM 3704 N N . ILE A 1 475 ? -4.241 0.214 26.871 1.00 94.31 475 ILE A N 1
ATOM 3705 C CA . ILE A 1 475 ? -5.521 0.865 27.180 1.00 94.31 475 ILE A CA 1
ATOM 3706 C C . ILE A 1 475 ? -5.462 2.348 26.826 1.00 94.31 475 ILE A C 1
ATOM 3708 O O . ILE A 1 475 ? -6.203 2.796 25.955 1.00 94.31 475 ILE A O 1
ATOM 3712 N N . GLN A 1 476 ? -4.522 3.086 27.417 1.00 90.31 476 GLN A N 1
ATOM 3713 C CA . GLN A 1 476 ? -4.417 4.540 27.268 1.00 90.31 476 GLN A CA 1
ATOM 3714 C C . GLN A 1 476 ? -4.294 4.989 25.803 1.00 90.31 476 GLN A C 1
ATOM 3716 O O . GLN A 1 476 ? -4.839 6.021 25.424 1.00 90.31 476 GLN A O 1
ATOM 3721 N N . GLN A 1 477 ? -3.610 4.207 24.962 1.00 84.50 477 GLN A N 1
ATOM 3722 C CA . GLN A 1 477 ? -3.425 4.509 23.537 1.00 84.50 477 GLN A CA 1
ATOM 3723 C C . GLN A 1 477 ? -4.639 4.185 22.651 1.00 84.50 477 GLN A C 1
ATOM 3725 O O . GLN A 1 477 ? -4.668 4.612 21.498 1.00 84.50 477 GLN A O 1
ATOM 3730 N N . ASN A 1 478 ? -5.613 3.421 23.154 1.00 87.00 478 ASN A N 1
ATOM 3731 C CA . ASN A 1 478 ? -6.759 2.938 22.377 1.00 87.00 478 ASN A CA 1
ATOM 3732 C C . ASN A 1 478 ? -8.118 3.335 22.996 1.00 87.00 478 ASN A C 1
ATOM 3734 O O . ASN A 1 478 ? -9.141 2.818 22.553 1.00 87.00 478 ASN A O 1
ATOM 3738 N N . LEU A 1 479 ? -8.147 4.229 23.999 1.00 87.12 479 LEU A N 1
ATOM 3739 C CA . LEU A 1 479 ? -9.381 4.781 24.599 1.00 87.12 479 LEU A CA 1
ATOM 3740 C C . LEU A 1 479 ? -10.127 5.750 23.685 1.00 87.12 479 LEU A C 1
ATOM 3742 O O . LEU A 1 479 ? -11.313 5.984 23.846 1.00 87.12 479 LEU A O 1
ATOM 3746 N N . GLU A 1 480 ? -9.429 6.352 22.748 1.00 82.25 480 GLU A N 1
ATOM 3747 C CA . GLU A 1 480 ? -10.019 7.140 21.680 1.00 82.25 480 GLU A CA 1
ATOM 3748 C C . GLU A 1 480 ? -9.538 6.500 20.385 1.00 82.25 480 GLU A C 1
ATOM 3750 O O . GLU A 1 480 ? -8.510 5.796 20.409 1.00 82.25 480 GLU A O 1
ATOM 3755 N N . PRO A 1 481 ? -10.224 6.723 19.248 1.00 63.09 481 PRO A N 1
ATOM 3756 C CA . PRO A 1 481 ? -9.549 6.496 17.992 1.00 63.09 481 PRO A CA 1
ATOM 3757 C C . PRO A 1 481 ? -8.261 7.290 18.121 1.00 63.09 481 PRO A C 1
ATOM 3759 O O . PRO A 1 481 ? -8.302 8.500 18.366 1.00 63.09 481 PRO A O 1
ATOM 3762 N N . SER A 1 482 ? -7.113 6.605 18.028 1.00 46.03 482 SER A N 1
ATOM 3763 C CA . SER A 1 482 ? -5.873 7.324 17.767 1.00 46.03 482 SER A CA 1
ATOM 3764 C C . SER A 1 482 ? -6.262 8.292 16.668 1.00 46.03 482 SER A C 1
ATOM 3766 O O . SER A 1 482 ? -6.832 7.797 15.679 1.00 46.03 482 SER A O 1
ATOM 3768 N N . PRO A 1 483 ? -6.108 9.628 16.863 1.00 33.84 483 PRO A N 1
ATOM 3769 C CA . PRO A 1 483 ? -6.430 10.563 15.805 1.00 33.84 483 PRO A CA 1
ATOM 3770 C C . PRO A 1 483 ? -5.796 9.919 14.610 1.00 33.84 483 PRO A C 1
ATOM 3772 O O . PRO A 1 483 ? -4.644 9.479 14.732 1.00 33.84 483 PRO A O 1
ATOM 3775 N N . ILE A 1 484 ? -6.583 9.696 13.563 1.00 36.25 484 ILE A N 1
ATOM 3776 C CA . ILE A 1 484 ? -6.040 9.166 12.336 1.00 36.25 484 ILE A CA 1
ATOM 3777 C C . ILE A 1 484 ? -5.044 10.258 11.921 1.00 36.25 484 ILE A C 1
ATOM 3779 O O . ILE A 1 484 ? -5.343 11.158 11.149 1.00 36.25 484 ILE A O 1
ATOM 3783 N N . ARG A 1 485 ? -3.823 10.212 12.479 1.00 32.22 485 ARG A N 1
ATOM 3784 C CA . ARG A 1 485 ? -2.605 10.295 11.727 1.00 32.22 485 ARG A CA 1
ATOM 3785 C C . ARG A 1 485 ? -2.953 9.329 10.640 1.00 32.22 485 ARG A C 1
ATOM 3787 O O . ARG A 1 485 ? -3.114 8.140 10.905 1.00 32.22 485 ARG A O 1
ATOM 3794 N N . SER A 1 486 ? -3.293 9.876 9.489 1.00 31.00 486 SER A N 1
ATOM 3795 C CA . SER A 1 486 ? -3.375 9.098 8.285 1.00 31.00 486 SER A CA 1
ATOM 3796 C C . SER A 1 486 ? -2.013 8.419 8.182 1.00 31.00 486 SER A C 1
ATOM 3798 O O . SER A 1 486 ? -1.072 8.979 7.641 1.00 31.00 486 SER A O 1
ATOM 3800 N N . GLU A 1 487 ? -1.860 7.254 8.807 1.00 36.34 487 GLU A N 1
ATOM 3801 C CA . GLU A 1 487 ? -0.751 6.343 8.576 1.00 36.34 487 GLU A CA 1
ATOM 3802 C C . GLU A 1 487 ? -0.958 5.640 7.228 1.00 36.34 487 GLU A C 1
ATOM 3804 O O . GLU A 1 487 ? -0.101 4.897 6.778 1.00 36.34 487 GLU A O 1
ATOM 3809 N N . THR A 1 488 ? -2.045 5.977 6.521 1.00 35.19 488 THR A N 1
ATOM 3810 C CA . THR A 1 488 ? -2.156 5.940 5.059 1.00 35.19 488 THR A CA 1
ATOM 3811 C C . THR A 1 488 ? -1.361 7.052 4.370 1.00 35.19 488 THR A C 1
ATOM 3813 O O . THR A 1 488 ? -1.580 7.315 3.199 1.00 35.19 488 THR A O 1
ATOM 3816 N N . SER A 1 489 ? -0.459 7.740 5.066 1.00 38.75 489 SER A N 1
ATOM 3817 C CA . SER A 1 489 ? 0.475 8.679 4.464 1.00 38.75 489 SER A CA 1
ATOM 3818 C C . SER A 1 489 ? 1.881 8.349 4.946 1.00 38.75 489 SER A C 1
ATOM 3820 O O . SER A 1 489 ? 2.280 8.743 6.043 1.00 38.75 489 SER A O 1
ATOM 3822 N N . SER A 1 490 ? 2.660 7.650 4.116 1.00 39.59 490 SER A N 1
ATOM 3823 C CA . SER A 1 490 ? 4.126 7.635 4.253 1.00 39.59 490 SER A CA 1
ATOM 3824 C C . SER A 1 490 ? 4.708 9.045 4.062 1.00 39.59 490 SER A C 1
ATOM 3826 O O . SER A 1 490 ? 5.838 9.333 4.462 1.00 39.59 490 SER A O 1
ATOM 3828 N N . PHE A 1 491 ? 3.894 9.951 3.516 1.00 49.69 491 PHE A N 1
ATOM 3829 C CA . PHE A 1 491 ? 4.210 11.339 3.274 1.00 49.69 491 PHE A CA 1
ATOM 3830 C C . PHE A 1 491 ? 4.252 12.148 4.584 1.00 49.69 491 PHE A C 1
ATOM 3832 O O . PHE A 1 491 ? 3.251 12.363 5.269 1.00 49.69 491 PHE A O 1
ATOM 3839 N N . CYS A 1 492 ? 5.456 12.590 4.948 1.00 51.97 492 CYS A N 1
ATOM 3840 C CA . CYS A 1 492 ? 5.793 13.224 6.226 1.00 51.97 492 CYS A CA 1
ATOM 3841 C C . CYS A 1 492 ? 5.432 14.720 6.322 1.00 51.97 492 CYS A C 1
ATOM 3843 O O . CYS A 1 492 ? 5.811 15.386 7.289 1.00 51.97 492 CYS A O 1
ATOM 3845 N N . LEU A 1 493 ? 4.728 15.266 5.324 1.00 64.12 493 LEU A N 1
ATOM 3846 C CA . LEU A 1 493 ? 4.409 16.690 5.221 1.00 64.12 493 LEU A CA 1
ATOM 3847 C C . LEU A 1 493 ? 2.893 16.890 5.155 1.00 64.12 493 LEU A C 1
ATOM 3849 O O . LEU A 1 493 ? 2.239 16.439 4.224 1.00 64.12 493 LEU A O 1
ATOM 3853 N N . THR A 1 494 ? 2.336 17.617 6.121 1.00 61.09 494 THR A N 1
ATOM 3854 C CA . THR A 1 494 ? 0.885 17.876 6.210 1.00 61.09 494 THR A CA 1
ATOM 3855 C C . THR A 1 494 ? 0.536 19.364 6.185 1.00 61.09 494 THR A C 1
ATOM 3857 O O . THR A 1 494 ? -0.634 19.736 6.263 1.00 61.09 494 THR A O 1
ATOM 3860 N N . ASP A 1 495 ? 1.542 20.237 6.091 1.00 79.06 495 ASP A N 1
ATOM 3861 C CA . ASP A 1 495 ? 1.333 21.682 6.069 1.00 79.06 495 ASP A CA 1
ATOM 3862 C C . ASP A 1 495 ? 0.659 22.107 4.767 1.00 79.06 495 ASP A C 1
ATOM 3864 O O . ASP A 1 495 ? 1.197 21.876 3.675 1.00 79.06 495 ASP A O 1
ATOM 3868 N N . LYS A 1 496 ? -0.466 22.820 4.887 1.00 87.50 496 LYS A N 1
ATOM 3869 C CA . LYS A 1 496 ? -1.091 23.453 3.731 1.00 87.50 496 LYS A CA 1
ATOM 3870 C C . LYS A 1 496 ? -0.182 24.539 3.163 1.00 87.50 496 LYS A C 1
ATOM 3872 O O . LYS A 1 496 ? 0.149 25.491 3.868 1.00 87.50 496 LYS A O 1
ATOM 3877 N N . ARG A 1 497 ? 0.217 24.410 1.896 1.00 92.25 497 ARG A N 1
ATOM 3878 C CA . ARG A 1 497 ? 1.067 25.394 1.204 1.00 92.25 497 ARG A CA 1
ATOM 3879 C C . ARG A 1 497 ? 0.599 25.647 -0.221 1.00 92.25 497 ARG A C 1
ATOM 3881 O O . ARG A 1 497 ? -0.015 24.786 -0.852 1.00 92.25 497 ARG A O 1
ATOM 3888 N N . ALA A 1 498 ? 0.918 26.837 -0.711 1.00 97.12 498 ALA A N 1
ATOM 3889 C CA . ALA A 1 498 ? 0.935 27.140 -2.132 1.00 97.12 498 ALA A CA 1
ATOM 3890 C C . ALA A 1 498 ? 2.355 26.954 -2.689 1.00 97.12 498 ALA A C 1
ATOM 3892 O O . ALA A 1 498 ? 3.350 27.243 -2.011 1.00 97.12 498 ALA A O 1
ATOM 3893 N N . GLY A 1 499 ? 2.429 26.473 -3.922 1.00 97.69 499 GLY A N 1
ATOM 3894 C CA . GLY A 1 499 ? 3.644 26.245 -4.679 1.00 97.69 499 GLY A CA 1
ATOM 3895 C C . GLY A 1 499 ? 3.542 26.776 -6.100 1.00 97.69 499 GLY A C 1
ATOM 3896 O O . GLY A 1 499 ? 2.454 27.110 -6.572 1.00 97.69 499 GLY A O 1
ATOM 3897 N N . VAL A 1 500 ? 4.678 26.814 -6.788 1.00 98.62 500 VAL A N 1
ATOM 3898 C CA . VAL A 1 500 ? 4.741 27.126 -8.219 1.00 98.62 500 VAL A CA 1
ATOM 3899 C C . VAL A 1 500 ? 5.529 26.074 -8.987 1.00 98.62 500 VAL A C 1
ATOM 3901 O O . VAL A 1 500 ? 6.488 25.508 -8.460 1.00 98.62 500 VAL A O 1
ATOM 3904 N N . LEU A 1 501 ? 5.121 25.829 -10.230 1.00 98.75 501 LEU A N 1
ATOM 3905 C CA . LEU A 1 501 ? 5.825 24.986 -11.194 1.00 98.75 501 LEU A CA 1
ATOM 3906 C C . LEU A 1 501 ? 6.586 25.882 -12.177 1.00 98.75 501 LEU A C 1
ATOM 3908 O O . LEU A 1 501 ? 5.971 26.635 -12.935 1.00 98.75 501 LEU A O 1
ATOM 3912 N N . LEU A 1 502 ? 7.918 25.793 -12.158 1.00 98.50 502 LEU A N 1
ATOM 3913 C CA . LEU A 1 502 ? 8.796 26.472 -13.113 1.00 98.50 502 LEU A CA 1
ATOM 3914 C C . LEU A 1 502 ? 10.092 25.663 -13.307 1.00 98.50 502 LEU A C 1
ATOM 3916 O O . LEU A 1 502 ? 10.845 25.508 -12.342 1.00 98.50 502 LEU A O 1
ATOM 3920 N N . PRO A 1 503 ? 10.396 25.165 -14.519 1.00 98.00 503 PRO A N 1
ATOM 3921 C CA . PRO A 1 503 ? 11.674 24.511 -14.788 1.00 98.00 503 PRO A CA 1
ATOM 3922 C C . PRO A 1 503 ? 12.843 25.500 -14.686 1.00 98.00 503 PRO A C 1
ATOM 3924 O O . PRO A 1 503 ? 12.712 26.666 -15.050 1.00 98.00 503 PRO A O 1
ATOM 3927 N N . VAL A 1 504 ? 14.024 25.023 -14.282 1.00 98.25 504 VAL A N 1
ATOM 3928 C CA . VAL A 1 504 ? 15.244 25.856 -14.214 1.00 98.25 504 VAL A CA 1
ATOM 3929 C C . VAL A 1 504 ? 15.608 26.445 -15.583 1.00 98.25 504 VAL A C 1
ATOM 3931 O O . VAL A 1 504 ? 16.022 27.599 -15.664 1.00 98.25 504 VAL A O 1
ATOM 3934 N N . SER A 1 505 ? 15.399 25.692 -16.669 1.00 97.88 505 SER A N 1
ATOM 3935 C CA . SER A 1 505 ? 15.636 26.159 -18.043 1.00 97.88 505 SER A CA 1
ATOM 3936 C C . SER A 1 505 ? 14.785 27.375 -18.426 1.00 97.88 505 SER A C 1
ATOM 3938 O O . SER A 1 505 ? 15.195 28.165 -19.279 1.00 97.88 505 SER A O 1
ATOM 3940 N N . ALA A 1 506 ? 13.637 27.551 -17.768 1.00 98.00 506 ALA A N 1
ATOM 3941 C CA . ALA A 1 506 ? 12.706 28.643 -17.999 1.00 98.00 506 ALA A CA 1
ATOM 3942 C C . ALA A 1 506 ? 12.987 29.876 -17.127 1.00 98.00 506 ALA A C 1
ATOM 3944 O O . ALA A 1 506 ? 12.319 30.891 -17.305 1.00 98.00 506 ALA A O 1
ATOM 3945 N N . LEU A 1 507 ? 13.950 29.826 -16.199 1.00 97.75 507 LEU A N 1
ATOM 3946 C CA . LEU A 1 507 ? 14.297 30.986 -15.376 1.00 97.75 507 LEU A CA 1
ATOM 3947 C C . LEU A 1 507 ? 14.761 32.170 -16.237 1.00 97.75 507 LEU A C 1
ATOM 3949 O O . LEU A 1 507 ? 15.400 32.014 -17.292 1.00 97.75 507 LEU A O 1
ATOM 3953 N N . ASP A 1 508 ? 14.457 33.372 -15.749 1.00 93.94 508 ASP A N 1
ATOM 3954 C CA . ASP A 1 508 ? 15.053 34.584 -16.291 1.00 93.94 508 ASP A CA 1
ATOM 3955 C C . ASP A 1 508 ? 16.550 34.634 -15.954 1.00 93.94 508 ASP A C 1
ATOM 3957 O O . ASP A 1 508 ? 17.021 34.042 -14.980 1.00 93.94 508 ASP A O 1
ATOM 3961 N N . GLY A 1 509 ? 17.311 35.309 -16.805 1.00 91.69 509 GLY A N 1
ATOM 3962 C CA . GLY A 1 509 ? 18.753 35.421 -16.674 1.00 91.69 509 GLY A CA 1
ATOM 3963 C C . GLY A 1 509 ? 19.493 35.374 -18.011 1.00 91.69 509 GLY A C 1
ATOM 3964 O O . GLY A 1 509 ? 18.898 35.121 -19.069 1.00 91.69 509 GLY A O 1
ATOM 3965 N N . PRO A 1 510 ? 20.808 35.638 -17.972 1.00 91.38 510 PRO A N 1
ATOM 3966 C CA . PRO A 1 510 ? 21.656 35.671 -19.153 1.00 91.38 510 PRO A CA 1
ATOM 3967 C C . PRO A 1 510 ? 21.783 34.293 -19.814 1.00 91.38 510 PRO A C 1
ATOM 3969 O O . PRO A 1 510 ? 21.598 33.244 -19.198 1.00 91.38 510 PRO A O 1
ATOM 3972 N N . GLY A 1 511 ? 22.147 34.306 -21.092 1.00 94.38 511 GLY A N 1
ATOM 3973 C CA . GLY A 1 511 ? 22.420 33.117 -21.888 1.00 94.38 511 GLY A CA 1
ATOM 3974 C C . GLY A 1 511 ? 21.218 32.511 -22.620 1.00 94.38 511 GLY A C 1
ATOM 3975 O O . GLY A 1 511 ? 20.080 32.975 -22.487 1.00 94.38 511 GLY A O 1
ATOM 3976 N N . PRO A 1 512 ? 21.482 31.462 -23.423 1.00 96.62 512 PRO A N 1
ATOM 3977 C CA . PRO A 1 512 ? 20.489 30.823 -24.290 1.00 96.62 512 PRO A CA 1
ATOM 3978 C C . PRO A 1 512 ? 19.458 29.957 -23.545 1.00 96.62 512 PRO A C 1
ATOM 3980 O O . PRO A 1 512 ? 18.510 29.475 -24.152 1.00 96.62 512 PRO A O 1
ATOM 3983 N N . ILE A 1 513 ? 19.646 29.737 -22.243 1.00 97.69 513 ILE A N 1
ATOM 3984 C CA . ILE A 1 513 ? 18.809 28.907 -21.373 1.00 97.69 513 ILE A CA 1
ATOM 3985 C C . ILE A 1 513 ? 18.884 29.470 -19.952 1.00 97.69 513 ILE A C 1
ATOM 3987 O O . ILE A 1 513 ? 19.943 29.968 -19.553 1.00 97.69 513 ILE A O 1
ATOM 3991 N N . GLY A 1 514 ? 17.794 29.372 -19.187 1.00 97.19 514 GLY A N 1
ATOM 3992 C CA . GLY A 1 514 ? 17.810 29.642 -17.750 1.00 97.19 514 GLY A CA 1
ATOM 3993 C C . GLY A 1 514 ? 18.855 28.785 -17.027 1.00 97.19 514 GLY A C 1
ATOM 3994 O O . GLY A 1 514 ? 19.183 27.672 -17.447 1.00 97.19 514 GLY A O 1
ATOM 3995 N N . SER A 1 515 ? 19.446 29.330 -15.967 1.00 97.12 515 SER A N 1
ATOM 3996 C CA . SER A 1 515 ? 20.555 28.699 -15.250 1.00 97.12 515 SER A CA 1
ATOM 3997 C C . SER A 1 515 ? 20.394 28.823 -13.741 1.00 97.12 515 SER A C 1
ATOM 3999 O O . SER A 1 515 ? 19.547 29.562 -13.236 1.00 97.12 515 SER A O 1
ATOM 4001 N N . LEU A 1 516 ? 21.264 28.128 -13.011 1.00 97.62 516 LEU A N 1
ATOM 4002 C CA . LEU A 1 516 ? 21.322 28.193 -11.552 1.00 97.62 516 LEU A CA 1
ATOM 4003 C C . LEU A 1 516 ? 21.643 29.597 -11.009 1.00 97.62 516 LEU A C 1
ATOM 4005 O O . LEU A 1 516 ? 21.334 29.874 -9.850 1.00 97.62 516 LEU A O 1
ATOM 4009 N N . ASP A 1 517 ? 22.181 30.502 -11.838 1.00 94.31 517 ASP A N 1
ATOM 4010 C CA . ASP A 1 517 ? 22.421 31.901 -11.460 1.00 94.31 517 ASP A CA 1
ATOM 4011 C C . ASP A 1 517 ? 21.115 32.668 -11.195 1.00 94.31 517 ASP A C 1
ATOM 4013 O O . ASP A 1 517 ? 21.097 33.540 -10.326 1.00 94.31 517 ASP A O 1
ATOM 4017 N N . GLY A 1 518 ? 20.034 32.351 -11.920 1.00 94.69 518 GLY A N 1
ATOM 4018 C CA . GLY A 1 518 ? 18.725 33.012 -11.789 1.00 94.69 518 GLY A CA 1
ATOM 4019 C C . GLY A 1 518 ? 17.849 32.449 -10.665 1.00 94.69 518 GLY A C 1
ATOM 4020 O O . GLY A 1 518 ? 16.805 33.009 -10.337 1.00 94.69 518 GLY A O 1
ATOM 4021 N N . ALA A 1 519 ? 18.258 31.339 -10.041 1.00 97.12 519 ALA A N 1
ATOM 4022 C CA . ALA A 1 519 ? 17.432 30.648 -9.052 1.00 97.12 519 ALA A CA 1
ATOM 4023 C C . ALA A 1 519 ? 17.261 31.445 -7.748 1.00 97.12 519 ALA A C 1
ATOM 4025 O O . ALA A 1 519 ? 16.224 31.335 -7.097 1.00 97.12 519 ALA A O 1
ATOM 4026 N N . ARG A 1 520 ? 18.260 32.249 -7.353 1.00 95.31 520 ARG A N 1
ATOM 4027 C CA . ARG A 1 520 ? 18.198 33.058 -6.121 1.00 95.31 520 ARG A CA 1
ATOM 4028 C C . ARG A 1 520 ? 17.125 34.136 -6.200 1.00 95.31 520 ARG A C 1
ATOM 4030 O O . ARG A 1 520 ? 16.304 34.210 -5.293 1.00 95.31 520 ARG A O 1
ATOM 4037 N N . ASP A 1 521 ? 17.104 34.890 -7.295 1.00 95.69 521 ASP A N 1
ATOM 4038 C CA . ASP A 1 521 ? 16.128 35.962 -7.509 1.00 95.69 521 ASP A CA 1
ATOM 4039 C C . ASP A 1 521 ? 14.703 35.391 -7.549 1.00 95.69 521 ASP A C 1
ATOM 4041 O O . ASP A 1 521 ? 13.782 35.939 -6.945 1.00 95.69 521 ASP A O 1
ATOM 4045 N N . PHE A 1 522 ? 14.532 34.221 -8.172 1.00 98.19 522 PHE A N 1
ATOM 4046 C CA . PHE A 1 522 ? 13.253 33.516 -8.175 1.00 98.19 522 PHE A CA 1
ATOM 4047 C C . PHE A 1 522 ? 12.831 33.035 -6.776 1.00 98.19 522 PHE A C 1
ATOM 4049 O O . PHE A 1 522 ? 11.675 33.195 -6.395 1.00 98.19 522 PHE A O 1
ATOM 4056 N N . ILE A 1 523 ? 13.758 32.493 -5.980 1.00 98.31 523 ILE A N 1
ATOM 4057 C CA . ILE A 1 523 ? 13.508 32.095 -4.583 1.00 98.31 523 ILE A CA 1
ATOM 4058 C C . ILE A 1 523 ? 13.106 33.295 -3.719 1.00 98.31 523 ILE A C 1
ATOM 4060 O O . ILE A 1 523 ? 12.203 33.174 -2.889 1.00 98.31 523 ILE A O 1
ATOM 4064 N N . ASP A 1 524 ? 13.752 34.445 -3.901 1.00 97.19 524 ASP A N 1
ATOM 4065 C CA . ASP A 1 524 ? 13.397 35.658 -3.166 1.00 97.19 524 ASP A CA 1
ATOM 4066 C C . ASP A 1 524 ? 12.003 36.153 -3.573 1.00 97.19 524 ASP A C 1
ATOM 4068 O O . ASP A 1 524 ? 11.170 36.391 -2.696 1.00 97.19 524 ASP A O 1
ATOM 4072 N N . TRP A 1 525 ? 11.682 36.158 -4.874 1.00 97.69 525 TRP A N 1
ATOM 4073 C CA . TRP A 1 525 ? 10.321 36.430 -5.347 1.00 97.69 525 TRP A CA 1
ATOM 4074 C C . TRP A 1 525 ? 9.290 35.466 -4.747 1.00 97.69 525 TRP A C 1
ATOM 4076 O O . TRP A 1 525 ? 8.225 35.895 -4.315 1.00 97.69 525 TRP A O 1
ATOM 4086 N N . MET A 1 526 ? 9.586 34.167 -4.684 1.00 97.94 526 MET A N 1
ATOM 4087 C CA . MET A 1 526 ? 8.685 33.177 -4.090 1.00 97.94 526 MET A CA 1
ATOM 4088 C C . MET A 1 526 ? 8.428 33.458 -2.608 1.00 97.94 526 MET A C 1
ATOM 4090 O O . MET A 1 526 ? 7.280 33.414 -2.156 1.00 97.94 526 MET A O 1
ATOM 4094 N N . ALA A 1 527 ? 9.492 33.751 -1.854 1.00 95.62 527 ALA A N 1
ATOM 4095 C CA . ALA A 1 527 ? 9.394 34.110 -0.445 1.00 95.62 527 ALA A CA 1
ATOM 4096 C C . ALA A 1 527 ? 8.544 35.373 -0.266 1.00 95.62 527 ALA A C 1
ATOM 4098 O O . ALA A 1 527 ? 7.685 35.413 0.620 1.00 95.62 527 ALA A O 1
ATOM 4099 N N . ASP A 1 528 ? 8.715 36.356 -1.152 1.00 96.00 528 ASP A N 1
ATOM 4100 C CA . ASP A 1 528 ? 7.866 37.531 -1.192 1.00 96.00 528 ASP A CA 1
ATOM 4101 C C . ASP A 1 528 ? 6.423 37.153 -1.541 1.00 96.00 528 ASP A C 1
ATOM 4103 O O . ASP A 1 528 ? 5.527 37.422 -0.755 1.00 96.00 528 ASP A O 1
ATOM 4107 N N . ALA A 1 529 ? 6.135 36.423 -2.608 1.00 96.12 529 ALA A N 1
ATOM 4108 C CA . ALA A 1 529 ? 4.772 36.018 -2.959 1.00 96.12 529 ALA A CA 1
ATOM 4109 C C . ALA A 1 529 ? 4.078 35.122 -1.900 1.00 96.12 529 ALA A C 1
ATOM 4111 O O . ALA A 1 529 ? 2.883 34.859 -2.011 1.00 96.12 529 ALA A O 1
ATOM 4112 N N . GLY A 1 530 ? 4.781 34.665 -0.856 1.00 95.00 530 GLY A N 1
ATOM 4113 C CA . GLY A 1 530 ? 4.248 33.763 0.170 1.00 95.00 530 GLY A CA 1
ATOM 4114 C C . GLY A 1 530 ? 4.195 32.302 -0.285 1.00 95.00 530 GLY A C 1
ATOM 4115 O O . GLY A 1 530 ? 3.538 31.477 0.357 1.00 95.00 530 GLY A O 1
ATOM 4116 N N . VAL A 1 531 ? 4.887 31.983 -1.381 1.00 96.81 531 VAL A N 1
ATOM 4117 C CA . VAL A 1 531 ? 4.990 30.648 -1.968 1.00 96.81 531 VAL A CA 1
ATOM 4118 C C . VAL A 1 531 ? 5.998 29.823 -1.168 1.00 96.81 531 VAL A C 1
ATOM 4120 O O . VAL A 1 531 ? 7.114 30.256 -0.893 1.00 96.81 531 VAL A O 1
ATOM 4123 N N . GLY A 1 532 ? 5.604 28.610 -0.776 1.00 95.38 532 GLY A N 1
ATOM 4124 C CA . GLY A 1 532 ? 6.402 27.745 0.097 1.00 95.38 532 GLY A CA 1
ATOM 4125 C C . GLY A 1 532 ? 6.981 26.500 -0.573 1.00 95.38 532 GLY A C 1
ATOM 4126 O O . GLY A 1 532 ? 7.645 25.718 0.114 1.00 95.38 532 GLY A O 1
ATOM 4127 N N . VAL A 1 533 ? 6.690 26.282 -1.860 1.00 97.31 533 VAL A N 1
ATOM 4128 C CA . VAL A 1 533 ? 7.063 25.081 -2.623 1.00 97.31 533 VAL A CA 1
ATOM 4129 C C . VAL A 1 533 ? 7.450 25.467 -4.055 1.00 97.31 533 VAL A C 1
ATOM 4131 O O . VAL A 1 533 ? 6.694 26.169 -4.722 1.00 97.31 533 VAL A O 1
ATOM 4134 N N . TRP A 1 534 ? 8.601 25.002 -4.536 1.00 98.50 534 TRP A N 1
ATOM 4135 C CA . TRP A 1 534 ? 9.031 25.126 -5.931 1.00 98.50 534 TRP A CA 1
ATOM 4136 C C . TRP A 1 534 ? 9.106 23.737 -6.555 1.00 98.50 534 TRP A C 1
ATOM 4138 O O . TRP A 1 534 ? 9.941 22.927 -6.154 1.00 98.50 534 TRP A O 1
ATOM 4148 N N . GLN A 1 535 ? 8.244 23.462 -7.529 1.00 98.69 535 GLN A N 1
ATOM 4149 C CA . GLN A 1 535 ? 8.364 22.276 -8.363 1.00 98.69 535 GLN A CA 1
ATOM 4150 C C . GLN A 1 535 ? 9.195 22.585 -9.604 1.00 98.69 535 GLN A C 1
ATOM 4152 O O . GLN A 1 535 ? 8.897 23.521 -10.352 1.00 98.69 535 GLN A O 1
ATOM 4157 N N . VAL A 1 536 ? 10.226 21.772 -9.811 1.00 98.25 536 VAL A N 1
ATOM 4158 C CA . VAL A 1 536 ? 11.042 21.749 -11.024 1.00 98.25 536 VAL A CA 1
ATOM 4159 C C . VAL A 1 536 ? 10.698 20.510 -11.847 1.00 98.25 536 VAL A C 1
ATOM 4161 O O . VAL A 1 536 ? 10.130 19.549 -11.334 1.00 98.25 536 VAL A O 1
ATOM 4164 N N . LEU A 1 537 ? 11.048 20.540 -13.130 1.00 97.81 537 LEU A N 1
ATOM 4165 C CA . LEU A 1 537 ? 11.098 19.339 -13.968 1.00 97.81 537 LEU A CA 1
ATOM 4166 C C . LEU A 1 537 ? 12.416 18.582 -13.712 1.00 97.81 537 LEU A C 1
ATOM 4168 O O . LEU A 1 537 ? 13.274 19.114 -12.991 1.00 97.81 537 LEU A O 1
ATOM 4172 N N . PRO A 1 538 ? 12.618 17.379 -14.284 1.00 97.69 538 PRO A N 1
ATOM 4173 C CA . PRO A 1 538 ? 13.854 16.634 -14.077 1.00 97.69 538 PRO A CA 1
ATOM 4174 C C . PRO A 1 538 ? 15.092 17.486 -14.404 1.00 97.69 538 PRO A C 1
ATOM 4176 O O . PRO A 1 538 ? 15.169 18.135 -15.446 1.00 97.69 538 PRO A O 1
ATOM 4179 N N . LEU A 1 539 ? 16.069 17.498 -13.492 1.00 97.00 539 LEU A N 1
ATOM 4180 C CA . LEU A 1 539 ? 17.290 18.318 -13.596 1.00 97.00 539 LEU A CA 1
ATOM 4181 C C . LEU A 1 539 ? 18.421 17.624 -14.361 1.00 97.00 539 LEU A C 1
ATOM 4183 O O . LEU A 1 539 ? 19.573 18.048 -14.299 1.00 97.00 539 LEU A O 1
ATOM 4187 N N . VAL A 1 540 ? 18.088 16.539 -15.045 1.00 96.00 540 VAL A N 1
ATOM 4188 C CA . VAL A 1 540 ? 19.011 15.654 -15.749 1.00 96.00 540 VAL A CA 1
ATOM 4189 C C . VAL A 1 540 ? 19.336 16.193 -17.150 1.00 96.00 540 VAL A C 1
ATOM 4191 O O . VAL A 1 540 ? 18.588 17.026 -17.678 1.00 96.00 540 VAL A O 1
ATOM 4194 N N . PRO A 1 541 ? 20.458 15.789 -17.777 1.00 94.94 541 PRO A N 1
ATOM 4195 C CA . PRO A 1 541 ? 20.763 16.158 -19.157 1.00 94.94 541 PRO A CA 1
ATOM 4196 C C . PRO A 1 541 ? 19.626 15.771 -20.101 1.00 94.94 541 PRO A C 1
ATOM 4198 O O . PRO A 1 541 ? 19.107 14.664 -20.009 1.00 94.94 541 PRO A O 1
ATOM 4201 N N . THR A 1 542 ? 19.252 16.653 -21.018 1.00 93.56 542 THR A N 1
ATOM 4202 C CA . THR A 1 542 ? 18.140 16.413 -21.945 1.00 93.56 542 THR A CA 1
ATOM 4203 C C . THR A 1 542 ? 18.612 15.739 -23.231 1.00 93.56 542 THR A C 1
ATOM 4205 O O . THR A 1 542 ? 19.770 15.905 -23.641 1.00 93.56 542 THR A O 1
ATOM 4208 N N . ASP A 1 543 ? 17.690 15.083 -23.930 1.00 88.94 543 ASP A N 1
ATOM 4209 C CA . ASP A 1 543 ? 17.880 14.682 -25.324 1.00 88.94 543 ASP A CA 1
ATOM 4210 C C . ASP A 1 543 ? 18.110 15.889 -26.251 1.00 88.94 543 ASP A C 1
ATOM 4212 O O . ASP A 1 543 ? 18.068 17.061 -25.845 1.00 88.94 543 ASP A O 1
ATOM 4216 N N . ASP A 1 544 ? 18.365 15.606 -27.526 1.00 86.12 544 ASP A N 1
ATOM 4217 C CA . ASP A 1 544 ? 18.654 16.627 -28.533 1.00 86.12 544 ASP A CA 1
ATOM 4218 C C . ASP A 1 544 ? 17.480 17.581 -28.802 1.00 86.12 544 ASP A C 1
ATOM 4220 O O . ASP A 1 544 ? 17.698 18.684 -29.301 1.00 86.12 544 ASP A O 1
ATOM 4224 N N . HIS A 1 545 ? 16.262 17.213 -28.395 1.00 87.75 545 HIS A N 1
ATOM 4225 C CA . HIS A 1 545 ? 15.062 18.044 -28.498 1.00 87.75 545 HIS A CA 1
ATOM 4226 C C . HIS A 1 545 ? 14.778 18.857 -27.229 1.00 87.75 545 HIS A C 1
ATOM 4228 O O . HIS A 1 545 ? 13.850 19.664 -27.210 1.00 87.75 545 HIS A O 1
ATOM 4234 N N . GLY A 1 546 ? 15.587 18.685 -26.182 1.00 91.25 546 GLY A N 1
ATOM 4235 C CA . GLY A 1 546 ? 15.467 19.441 -24.944 1.00 91.25 546 GLY A CA 1
ATOM 4236 C C . GLY A 1 546 ? 14.523 18.828 -23.913 1.00 91.25 546 GLY A C 1
ATOM 4237 O O . GLY A 1 546 ? 14.258 19.475 -22.898 1.00 91.25 546 GLY A O 1
ATOM 4238 N N . SER A 1 547 ? 14.046 17.599 -24.132 1.00 93.31 547 SER A N 1
ATOM 4239 C CA . SER A 1 547 ? 13.137 16.920 -23.212 1.00 93.31 547 SER A CA 1
ATOM 4240 C C . SER A 1 547 ? 13.852 16.493 -21.928 1.00 93.31 547 SER A C 1
ATOM 4242 O O . SER A 1 547 ? 14.813 15.722 -21.990 1.00 93.31 547 SER A O 1
ATOM 4244 N N . PRO A 1 548 ? 13.382 16.923 -20.743 1.00 93.56 548 PRO A N 1
ATOM 4245 C CA . PRO A 1 548 ? 13.905 16.427 -19.474 1.00 93.56 548 PRO A CA 1
ATOM 4246 C C . PRO A 1 548 ? 13.385 15.019 -19.127 1.00 93.56 548 PRO A C 1
ATOM 4248 O O . PRO A 1 548 ? 13.900 14.393 -18.205 1.00 93.56 548 PRO A O 1
ATOM 4251 N N . TYR A 1 549 ? 12.407 14.498 -19.881 1.00 92.12 549 TYR A N 1
ATOM 4252 C CA . TYR A 1 549 ? 11.834 13.154 -19.705 1.00 92.12 549 TYR A CA 1
ATOM 4253 C C . TYR A 1 549 ? 12.524 12.082 -20.567 1.00 92.12 549 TYR A C 1
ATOM 4255 O O . TYR A 1 549 ? 12.299 10.889 -20.381 1.00 92.12 549 TYR A O 1
ATOM 4263 N N . SER A 1 550 ? 13.412 12.493 -21.475 1.00 90.06 550 SER A N 1
ATOM 4264 C CA . SER A 1 550 ? 14.276 11.611 -22.262 1.00 90.06 550 SER A CA 1
ATOM 4265 C C . SER A 1 550 ? 15.719 12.044 -22.038 1.00 90.06 550 SER A C 1
ATOM 4267 O O . SER A 1 550 ? 16.210 12.980 -22.662 1.00 90.06 550 SER A O 1
ATOM 4269 N N . SER A 1 551 ? 16.378 11.422 -21.061 1.00 92.56 551 SER A N 1
ATOM 4270 C CA . SER A 1 551 ? 17.679 11.877 -20.572 1.00 92.56 551 SER A CA 1
ATOM 4271 C C . SER A 1 551 ? 18.835 11.003 -21.035 1.00 92.56 551 SER A C 1
ATOM 4273 O O . SER A 1 551 ? 18.691 9.790 -21.150 1.00 92.56 551 SER A O 1
ATOM 4275 N N . TRP A 1 552 ? 20.002 11.625 -21.215 1.00 92.50 552 TRP A N 1
ATOM 4276 C CA . TRP A 1 552 ? 21.274 10.930 -21.430 1.00 92.50 552 TRP A CA 1
ATOM 4277 C C . TRP A 1 552 ? 21.854 10.292 -20.160 1.00 92.50 552 TRP A C 1
ATOM 4279 O O . TRP A 1 552 ? 22.715 9.420 -20.259 1.00 92.50 552 TRP A O 1
ATOM 4289 N N . SER A 1 553 ? 21.419 10.715 -18.971 1.00 93.69 553 SER A N 1
ATOM 4290 C CA . SER A 1 553 ? 21.779 10.069 -17.707 1.00 93.69 553 SER A CA 1
ATOM 4291 C C . SER A 1 553 ? 20.788 10.449 -16.615 1.00 93.69 553 SER A C 1
ATOM 4293 O O . SER A 1 553 ? 20.629 11.629 -16.316 1.00 93.69 553 SER A O 1
ATOM 4295 N N . THR A 1 554 ? 20.174 9.468 -15.954 1.00 93.94 554 THR A N 1
ATOM 4296 C CA . THR A 1 554 ? 19.202 9.756 -14.884 1.00 93.94 554 THR A CA 1
ATOM 4297 C C . THR A 1 554 ? 19.827 10.054 -13.519 1.00 93.94 554 THR A C 1
ATOM 4299 O O . THR A 1 554 ? 19.136 10.511 -12.609 1.00 93.94 554 THR A O 1
ATOM 4302 N N . PHE A 1 555 ? 21.139 9.844 -13.382 1.00 91.94 555 PHE A N 1
ATOM 4303 C CA . PHE A 1 555 ? 21.894 10.078 -12.148 1.00 91.94 555 PHE A CA 1
ATOM 4304 C C . PHE A 1 555 ? 22.605 11.434 -12.122 1.00 91.94 555 PHE A C 1
ATOM 4306 O O . PHE A 1 555 ? 22.892 11.966 -11.042 1.00 91.94 555 PHE A O 1
ATOM 4313 N N . SER A 1 556 ? 22.932 11.993 -13.288 1.00 91.94 556 SER A N 1
ATOM 4314 C CA . SER A 1 556 ? 23.696 13.233 -13.380 1.00 91.94 556 SER A CA 1
ATOM 4315 C C . SER A 1 556 ? 22.788 14.457 -13.441 1.00 91.94 556 SER A C 1
ATOM 4317 O O . SER A 1 556 ? 21.677 14.416 -13.959 1.00 91.94 556 SER A O 1
ATOM 4319 N N . GLY A 1 557 ? 23.251 15.565 -12.869 1.00 94.38 557 GLY A N 1
ATOM 4320 C CA . GLY A 1 557 ? 22.621 16.857 -13.089 1.00 94.38 557 GLY A CA 1
ATOM 4321 C C . GLY A 1 557 ? 23.095 17.491 -14.394 1.00 94.38 557 GLY A C 1
ATOM 4322 O O . GLY A 1 557 ? 24.213 17.231 -14.833 1.00 94.38 557 GLY A O 1
ATOM 4323 N N . ASN A 1 558 ? 22.256 18.316 -15.016 1.00 96.44 558 ASN A N 1
ATOM 4324 C CA . ASN A 1 558 ? 22.482 18.856 -16.352 1.00 96.44 558 ASN A CA 1
ATOM 4325 C C . ASN A 1 558 ? 23.528 19.990 -16.367 1.00 96.44 558 ASN A C 1
ATOM 4327 O O . ASN A 1 558 ? 23.222 21.105 -15.926 1.00 96.44 558 ASN A O 1
ATOM 4331 N N . PRO A 1 559 ? 24.721 19.789 -16.961 1.00 95.44 559 PRO A N 1
ATOM 4332 C CA . PRO A 1 559 ? 25.742 20.835 -17.048 1.00 95.44 559 PRO A CA 1
ATOM 4333 C C . PRO A 1 559 ? 25.293 22.052 -17.857 1.00 95.44 559 PRO A C 1
ATOM 4335 O O . PRO A 1 559 ? 25.794 23.154 -17.642 1.00 95.44 559 PRO A O 1
ATOM 4338 N N . ASP A 1 560 ? 24.309 21.896 -18.742 1.00 96.56 560 ASP A N 1
ATOM 4339 C CA . ASP A 1 560 ? 23.756 23.007 -19.512 1.00 96.56 560 ASP A CA 1
ATOM 4340 C C . ASP A 1 560 ? 22.987 24.004 -18.629 1.00 96.56 560 ASP A C 1
ATOM 4342 O O . ASP A 1 560 ? 22.795 25.154 -19.029 1.00 96.56 560 ASP A O 1
ATOM 4346 N N . LEU A 1 561 ? 22.596 23.618 -17.409 1.00 98.25 561 LEU A N 1
ATOM 4347 C CA . LEU A 1 561 ? 21.954 24.499 -16.429 1.00 98.25 561 LEU A CA 1
ATOM 4348 C C . LEU A 1 561 ? 22.960 25.258 -15.551 1.00 98.25 561 LEU A C 1
ATOM 4350 O O . LEU A 1 561 ? 22.557 26.189 -14.853 1.00 98.25 561 LEU A O 1
ATOM 4354 N N . VAL A 1 562 ? 24.258 24.934 -15.613 1.00 98.25 562 VAL A N 1
ATOM 4355 C CA . VAL A 1 562 ? 25.303 25.636 -14.849 1.00 98.25 562 VAL A CA 1
ATOM 4356 C C . VAL A 1 562 ? 25.276 27.134 -15.149 1.00 98.25 562 VAL A C 1
ATOM 4358 O O . VAL A 1 562 ? 25.122 27.577 -16.294 1.00 98.25 562 VAL A O 1
ATOM 4361 N N . GLY A 1 563 ? 25.402 27.919 -14.086 1.00 97.00 563 GLY A N 1
ATOM 4362 C CA . GLY A 1 563 ? 25.548 29.359 -14.131 1.00 97.00 563 GLY A CA 1
ATOM 4363 C C . GLY A 1 563 ? 26.966 29.775 -14.510 1.00 97.00 563 GLY A C 1
ATOM 4364 O O . GLY A 1 563 ? 27.919 29.462 -13.791 1.00 97.00 563 GLY A O 1
ATOM 4365 N N . LEU A 1 564 ? 27.117 30.475 -15.640 1.00 97.31 564 LEU A N 1
ATOM 4366 C CA . LEU A 1 564 ? 28.418 30.984 -16.084 1.00 97.31 564 LEU A CA 1
ATOM 4367 C C . LEU A 1 564 ? 28.897 32.143 -15.204 1.00 97.31 564 LEU A C 1
ATOM 4369 O O . LEU A 1 564 ? 30.099 32.248 -14.958 1.00 97.31 564 LEU A O 1
ATOM 4373 N N . ARG A 1 565 ? 27.973 32.965 -14.686 1.00 94.69 565 ARG A N 1
ATOM 4374 C CA . ARG A 1 565 ? 28.302 34.059 -13.769 1.00 94.69 565 ARG A CA 1
ATOM 4375 C C . ARG A 1 565 ? 28.856 33.500 -12.466 1.00 94.69 565 ARG A C 1
ATOM 4377 O O . ARG A 1 565 ? 29.936 33.908 -12.057 1.00 94.69 565 ARG A O 1
ATOM 4384 N N . GLY A 1 566 ? 28.207 32.488 -11.885 1.00 94.88 566 GLY A N 1
ATOM 4385 C CA . GLY A 1 566 ? 28.723 31.789 -10.706 1.00 94.88 566 GLY A CA 1
ATOM 4386 C C . GLY A 1 566 ? 30.105 31.154 -10.921 1.00 94.88 566 GLY A C 1
ATOM 4387 O O . GLY A 1 566 ? 30.935 31.158 -10.013 1.00 94.88 566 GLY A O 1
ATOM 4388 N N . CYS A 1 567 ? 30.406 30.650 -12.125 1.00 97.44 567 CYS A N 1
ATOM 4389 C CA . CYS A 1 567 ? 31.756 30.182 -12.466 1.00 97.44 567 CYS A CA 1
ATOM 4390 C C . CYS A 1 567 ? 32.780 31.327 -12.555 1.00 97.44 567 CYS A C 1
ATOM 4392 O O . CYS A 1 567 ? 33.922 31.153 -12.127 1.00 97.44 567 CYS A O 1
ATOM 4394 N N . ALA A 1 568 ? 32.394 32.486 -13.095 1.00 96.44 568 ALA A N 1
ATOM 4395 C CA . ALA A 1 568 ? 33.262 33.659 -13.171 1.00 96.44 568 ALA A CA 1
ATOM 4396 C C . ALA A 1 568 ? 33.528 34.279 -11.788 1.00 96.44 568 ALA A C 1
ATOM 4398 O O . ALA A 1 568 ? 34.670 34.599 -11.467 1.00 96.44 568 ALA A O 1
ATOM 4399 N N . GLU A 1 569 ? 32.511 34.363 -10.927 1.00 94.88 569 GLU A N 1
ATOM 4400 C CA . GLU A 1 569 ? 32.639 34.810 -9.530 1.00 94.88 569 GLU A CA 1
ATOM 4401 C C . GLU A 1 569 ? 33.563 33.899 -8.709 1.00 94.88 569 GLU A C 1
ATOM 4403 O O . GLU A 1 569 ? 34.302 34.373 -7.846 1.00 94.88 569 GLU A O 1
ATOM 4408 N N . ALA A 1 570 ? 33.573 32.599 -9.014 1.00 95.38 570 ALA A N 1
ATOM 4409 C CA . ALA A 1 570 ? 34.520 31.644 -8.444 1.00 95.38 570 ALA A CA 1
ATOM 4410 C C . ALA A 1 570 ? 35.935 31.741 -9.056 1.00 95.38 570 ALA A C 1
ATOM 4412 O O . ALA A 1 570 ? 36.854 31.076 -8.591 1.00 95.38 570 ALA A O 1
ATOM 4413 N N . GLY A 1 571 ? 36.147 32.556 -10.094 1.00 96.38 571 GLY A N 1
ATOM 4414 C CA . GLY A 1 571 ? 37.437 32.681 -10.777 1.00 96.38 571 GLY A CA 1
ATOM 4415 C C . GLY A 1 571 ? 37.811 31.465 -11.634 1.00 96.38 571 GLY A C 1
ATOM 4416 O O . GLY A 1 571 ? 38.999 31.200 -11.833 1.00 96.38 571 GLY A O 1
ATOM 4417 N N . LEU A 1 572 ? 36.814 30.712 -12.114 1.00 96.88 572 LEU A N 1
ATOM 4418 C CA . LEU A 1 572 ? 36.988 29.578 -13.034 1.00 96.88 572 LEU A CA 1
ATOM 4419 C C . LEU A 1 572 ? 36.800 29.972 -14.507 1.00 96.88 572 LEU A C 1
ATOM 4421 O O . LEU A 1 572 ? 37.260 29.256 -15.398 1.00 96.88 572 LEU A O 1
ATOM 4425 N N . LEU A 1 573 ? 36.139 31.106 -14.757 1.00 96.25 573 LEU A N 1
ATOM 4426 C CA . LEU A 1 573 ? 35.938 31.714 -16.072 1.00 96.25 573 LEU A CA 1
ATOM 4427 C C . LEU A 1 573 ? 36.176 33.225 -16.017 1.00 96.25 573 LEU A C 1
ATOM 4429 O O . LEU A 1 573 ? 36.114 33.840 -14.955 1.00 96.25 573 LEU A O 1
ATOM 4433 N N . ASP A 1 574 ? 36.413 33.817 -17.184 1.00 91.94 574 ASP A N 1
ATOM 4434 C CA . ASP A 1 574 ? 36.386 35.269 -17.361 1.00 91.94 574 ASP A CA 1
ATOM 4435 C C . ASP A 1 574 ? 34.930 35.780 -17.276 1.00 91.94 574 ASP A C 1
ATOM 4437 O O . ASP A 1 574 ? 34.049 35.148 -17.869 1.00 91.94 574 ASP A O 1
ATOM 4441 N N . PRO A 1 575 ? 34.641 36.898 -16.583 1.00 84.81 575 PRO A N 1
ATOM 4442 C CA . PRO A 1 575 ? 33.332 37.554 -16.631 1.00 84.81 575 PRO A CA 1
ATOM 4443 C C . PRO A 1 575 ? 32.787 37.807 -18.048 1.00 84.81 575 PRO A C 1
ATOM 4445 O O . PRO A 1 575 ? 31.578 37.732 -18.256 1.00 84.81 575 PRO A O 1
ATOM 4448 N N . GLU A 1 576 ? 33.650 38.039 -19.044 1.00 85.38 576 GLU A N 1
ATOM 4449 C CA . GLU A 1 576 ? 33.247 38.212 -20.451 1.00 85.38 576 GLU A CA 1
ATOM 4450 C C . GLU A 1 576 ? 32.750 36.910 -21.115 1.00 85.38 576 GLU A C 1
ATOM 4452 O O . GLU A 1 576 ? 32.241 36.929 -22.238 1.00 85.38 576 GLU A O 1
ATOM 4457 N N . ALA A 1 577 ? 32.865 35.759 -20.442 1.00 83.81 577 ALA A N 1
ATOM 4458 C CA . ALA A 1 577 ? 32.390 34.475 -20.951 1.00 83.81 577 ALA A CA 1
ATOM 4459 C C . ALA A 1 577 ? 30.856 34.337 -20.940 1.00 83.81 577 ALA A C 1
ATOM 4461 O O . ALA A 1 577 ? 30.341 33.379 -21.528 1.00 83.81 577 ALA A O 1
ATOM 4462 N N . GLU A 1 578 ? 30.128 35.255 -20.295 1.00 88.88 578 GLU A N 1
ATOM 4463 C CA . GLU A 1 578 ? 28.665 35.269 -20.262 1.00 88.88 578 GLU A CA 1
ATOM 4464 C C . GLU A 1 578 ? 28.055 35.400 -21.673 1.00 88.88 578 GLU A C 1
ATOM 4466 O O . GLU A 1 578 ? 28.633 35.970 -22.599 1.00 88.88 578 GLU A O 1
ATOM 4471 N N . LEU A 1 579 ? 26.868 34.824 -21.866 1.00 94.06 579 LEU A N 1
ATOM 4472 C CA . LEU A 1 579 ? 26.169 34.823 -23.150 1.00 94.06 579 LEU A CA 1
ATOM 4473 C C . LEU A 1 579 ? 24.935 35.727 -23.091 1.00 94.06 579 LEU A C 1
ATOM 4475 O O . LEU A 1 579 ? 24.274 35.838 -22.062 1.00 94.06 579 LEU A O 1
ATOM 4479 N N . ALA A 1 580 ? 24.575 36.333 -24.223 1.00 93.25 580 ALA A N 1
ATOM 4480 C CA . ALA A 1 580 ? 23.361 37.143 -24.317 1.00 93.25 580 ALA A CA 1
ATOM 4481 C C . ALA A 1 580 ? 22.091 36.301 -24.085 1.00 93.25 580 ALA A C 1
ATOM 4483 O O . ALA A 1 580 ? 21.992 35.181 -24.595 1.00 93.25 580 ALA A O 1
ATOM 4484 N N . ARG A 1 581 ? 21.122 36.872 -23.354 1.00 94.00 581 ARG A N 1
ATOM 4485 C CA . ARG A 1 581 ? 19.788 36.290 -23.130 1.00 94.00 581 ARG A CA 1
ATOM 4486 C C . ARG A 1 581 ? 19.046 36.068 -24.454 1.00 94.00 581 ARG A C 1
ATOM 4488 O O . ARG A 1 581 ? 19.119 36.897 -25.359 1.00 94.00 581 ARG A O 1
ATOM 4495 N N . THR A 1 582 ? 18.300 34.972 -24.530 1.00 95.81 582 THR A N 1
ATOM 4496 C CA . THR A 1 582 ? 17.313 34.668 -25.579 1.00 95.81 582 THR A CA 1
ATOM 4497 C C . THR A 1 582 ? 15.899 34.661 -24.989 1.00 95.81 582 THR A C 1
ATOM 4499 O O . THR A 1 582 ? 15.724 34.329 -23.819 1.00 95.81 582 THR A O 1
ATOM 4502 N N . GLU A 1 583 ? 14.881 35.009 -25.782 1.00 93.75 583 GLU A N 1
ATOM 4503 C CA . GLU A 1 583 ? 13.478 35.006 -25.318 1.00 93.75 583 GLU A CA 1
ATOM 4504 C C . GLU A 1 583 ? 12.901 33.595 -25.130 1.00 93.75 583 GLU A C 1
ATOM 4506 O O . GLU A 1 583 ? 12.001 33.389 -24.323 1.00 93.75 583 GLU A O 1
ATOM 4511 N N . CYS A 1 584 ? 13.434 32.615 -25.857 1.00 96.00 584 CYS A N 1
ATOM 4512 C CA . CYS A 1 584 ? 13.105 31.198 -25.728 1.00 96.00 584 CYS A CA 1
ATOM 4513 C C . CYS A 1 584 ? 14.389 30.399 -25.487 1.00 96.00 584 CYS A C 1
ATOM 4515 O O . CYS A 1 584 ? 15.484 30.877 -25.805 1.00 96.00 584 CYS A O 1
ATOM 4517 N N . VAL A 1 585 ? 14.271 29.200 -24.917 1.00 97.31 585 VAL A N 1
ATOM 4518 C CA . VAL A 1 585 ? 15.418 28.301 -24.760 1.00 97.31 585 VAL A CA 1
ATOM 4519 C C . VAL A 1 585 ? 15.945 27.921 -26.140 1.00 97.31 585 VAL A C 1
ATOM 4521 O O . VAL A 1 585 ? 15.198 27.466 -27.001 1.00 97.31 585 VAL A O 1
ATOM 4524 N N . ASP A 1 586 ? 17.245 28.111 -26.332 1.00 96.62 586 ASP A N 1
ATOM 4525 C CA . ASP A 1 586 ? 17.967 27.756 -27.546 1.00 96.62 586 ASP A CA 1
ATOM 4526 C C . ASP A 1 586 ? 18.940 26.617 -27.219 1.00 96.62 586 ASP A C 1
ATOM 4528 O O . ASP A 1 586 ? 20.072 26.833 -26.764 1.00 96.62 586 ASP A O 1
ATOM 4532 N N . TYR A 1 587 ? 18.464 25.379 -27.376 1.00 95.25 587 TYR A N 1
ATOM 4533 C CA . TYR A 1 587 ? 19.238 24.179 -27.059 1.00 95.25 587 TYR A CA 1
ATOM 4534 C C . TYR A 1 587 ? 20.456 24.018 -27.974 1.00 95.25 587 TYR A C 1
ATOM 4536 O O . TYR A 1 587 ? 21.527 23.653 -27.490 1.00 95.25 587 TYR A O 1
ATOM 4544 N N . GLU A 1 588 ? 20.345 24.350 -29.262 1.00 94.12 588 GLU A N 1
ATOM 4545 C CA . GLU A 1 588 ? 21.469 24.280 -30.203 1.00 94.12 588 GLU A CA 1
ATOM 4546 C C . GLU A 1 588 ? 22.598 25.217 -29.762 1.00 94.12 588 GLU A C 1
ATOM 4548 O O . GLU A 1 588 ? 23.742 24.791 -29.570 1.00 94.12 588 GLU A O 1
ATOM 4553 N N . ARG A 1 589 ? 22.274 26.485 -29.481 1.00 96.12 589 ARG A N 1
ATOM 4554 C CA . ARG A 1 589 ? 23.248 27.458 -28.977 1.00 96.12 589 ARG A CA 1
ATOM 4555 C C . ARG A 1 589 ? 23.779 27.086 -27.599 1.00 96.12 589 ARG A C 1
ATOM 4557 O O . ARG A 1 589 ? 24.951 27.333 -27.307 1.00 96.12 589 ARG A O 1
ATOM 4564 N N . THR A 1 590 ? 22.953 26.487 -26.748 1.00 96.75 590 THR A N 1
ATOM 4565 C CA . THR A 1 590 ? 23.381 25.978 -25.440 1.00 96.75 590 THR A CA 1
ATOM 4566 C C . THR A 1 590 ? 24.473 24.919 -25.602 1.00 96.75 590 THR A C 1
ATOM 4568 O O . THR A 1 590 ? 25.558 25.072 -25.032 1.00 96.75 590 THR A O 1
ATOM 4571 N N . ARG A 1 591 ? 24.247 23.916 -26.457 1.00 94.00 591 ARG A N 1
ATOM 4572 C CA . ARG A 1 591 ? 25.203 22.839 -26.755 1.00 94.00 591 ARG A CA 1
ATOM 4573 C C . ARG A 1 591 ? 26.468 23.368 -27.439 1.00 94.00 591 ARG A C 1
ATOM 4575 O O . ARG A 1 591 ? 27.569 22.986 -27.057 1.00 94.00 591 ARG A O 1
ATOM 4582 N N . ALA A 1 592 ? 26.321 24.282 -28.398 1.00 95.25 592 ALA A N 1
ATOM 4583 C CA . ALA A 1 592 ? 27.428 24.791 -29.208 1.00 95.25 592 ALA A CA 1
ATOM 4584 C C . ALA A 1 592 ? 28.277 25.873 -28.516 1.00 95.25 592 ALA A C 1
ATOM 4586 O O . ALA A 1 592 ? 29.459 26.017 -28.823 1.00 95.25 592 ALA A O 1
ATOM 4587 N N . GLN A 1 593 ? 27.699 26.668 -27.606 1.00 96.62 593 GLN A N 1
ATOM 4588 C CA . GLN A 1 593 ? 28.377 27.834 -27.018 1.00 96.62 593 GLN A CA 1
ATOM 4589 C C . GLN A 1 593 ? 28.472 27.785 -25.493 1.00 96.62 593 GLN A C 1
ATOM 4591 O O . GLN A 1 593 ? 29.525 28.127 -24.948 1.00 96.62 593 GLN A O 1
ATOM 4596 N N . LYS A 1 594 ? 27.404 27.395 -24.785 1.00 97.25 594 LYS A N 1
ATOM 4597 C CA . LYS A 1 594 ? 27.386 27.419 -23.312 1.00 97.25 594 LYS A CA 1
ATOM 4598 C C . LYS A 1 594 ? 28.155 26.236 -22.728 1.00 97.25 594 LYS A C 1
ATOM 4600 O O . LYS A 1 594 ? 29.057 26.442 -21.921 1.00 97.25 594 LYS A O 1
ATOM 4605 N N . ARG A 1 595 ? 27.863 25.015 -23.174 1.00 96.25 595 ARG A N 1
ATOM 4606 C CA . ARG A 1 595 ? 28.504 23.794 -22.664 1.00 96.25 595 ARG A CA 1
ATOM 4607 C C . ARG A 1 595 ? 30.036 23.800 -22.790 1.00 96.25 595 ARG A C 1
ATOM 4609 O O . ARG A 1 595 ? 30.687 23.520 -21.785 1.00 96.25 595 ARG A O 1
ATOM 4616 N N . PRO A 1 596 ? 30.653 24.217 -23.917 1.00 96.88 596 PRO A N 1
ATOM 4617 C CA . PRO A 1 596 ? 32.110 24.332 -23.993 1.00 96.88 596 PRO A CA 1
ATOM 4618 C C . PRO A 1 596 ? 32.716 25.283 -22.953 1.00 96.88 596 PRO A C 1
ATOM 4620 O O . PRO A 1 596 ? 33.839 25.060 -22.508 1.00 96.88 596 PRO A O 1
ATOM 4623 N N . ARG A 1 597 ? 31.985 26.325 -22.529 1.00 98.06 597 ARG A N 1
ATOM 4624 C CA . ARG A 1 597 ? 32.426 27.240 -21.462 1.00 98.06 597 ARG A CA 1
ATOM 4625 C C . ARG A 1 597 ? 32.345 26.584 -20.087 1.00 98.06 597 ARG A C 1
ATOM 4627 O O . ARG A 1 597 ? 33.259 26.755 -19.291 1.00 98.06 597 ARG A O 1
ATOM 4634 N N . VAL A 1 598 ? 31.309 25.787 -19.824 1.00 98.12 598 VAL A N 1
ATOM 4635 C CA . VAL A 1 598 ? 31.218 24.979 -18.594 1.00 98.12 598 VAL A CA 1
ATOM 4636 C C . VAL A 1 598 ? 32.372 23.975 -18.528 1.00 98.12 598 VAL A C 1
ATOM 4638 O O . VAL A 1 598 ? 33.056 23.885 -17.511 1.00 98.12 598 VAL A O 1
ATOM 4641 N N . LEU A 1 599 ? 32.665 23.293 -19.639 1.00 98.00 599 LEU A N 1
ATOM 4642 C CA . LEU A 1 599 ? 33.821 22.401 -19.745 1.00 98.00 599 LEU A CA 1
ATOM 4643 C C . LEU A 1 599 ? 35.152 23.158 -19.595 1.00 98.00 599 LEU A C 1
ATOM 4645 O O . LEU A 1 599 ? 36.085 22.632 -19.003 1.00 98.00 599 LEU A O 1
ATOM 4649 N N . ALA A 1 600 ? 35.269 24.395 -20.084 1.00 98.06 600 ALA A N 1
ATOM 4650 C CA . ALA A 1 600 ? 36.452 25.221 -19.831 1.00 98.06 600 ALA A CA 1
ATOM 4651 C C . ALA A 1 600 ? 36.603 25.574 -18.341 1.00 98.06 600 ALA A C 1
ATOM 4653 O O . ALA A 1 600 ? 37.710 25.485 -17.817 1.00 98.06 600 ALA A O 1
ATOM 4654 N N . ALA A 1 601 ? 35.508 25.893 -17.642 1.00 98.31 601 ALA A N 1
ATOM 4655 C CA . ALA A 1 601 ? 35.521 26.124 -16.195 1.00 98.31 601 ALA A CA 1
ATOM 4656 C C . ALA A 1 601 ? 36.002 24.883 -15.424 1.00 98.31 601 ALA A C 1
ATOM 4658 O O . ALA A 1 601 ? 36.799 24.994 -14.492 1.00 98.31 601 ALA A O 1
ATOM 4659 N N . ALA A 1 602 ? 35.549 23.700 -15.846 1.00 98.19 602 ALA A N 1
ATOM 4660 C CA . ALA A 1 602 ? 35.967 22.416 -15.296 1.00 98.19 602 ALA A CA 1
ATOM 4661 C C . ALA A 1 602 ? 37.473 22.159 -15.496 1.00 98.19 602 ALA A C 1
ATOM 4663 O O . ALA A 1 602 ? 38.166 21.834 -14.529 1.00 98.19 602 ALA A O 1
ATOM 4664 N N . ARG A 1 603 ? 38.017 22.416 -16.696 1.00 98.06 603 ARG A N 1
ATOM 4665 C CA . ARG A 1 603 ? 39.472 22.353 -16.953 1.00 98.06 603 ARG A CA 1
ATOM 4666 C C . ARG A 1 603 ? 40.250 23.323 -16.068 1.00 98.06 603 ARG A C 1
ATOM 4668 O O . ARG A 1 603 ? 41.267 22.940 -15.491 1.00 98.06 603 ARG A O 1
ATOM 4675 N N . THR A 1 604 ? 39.768 24.560 -15.924 1.00 98.19 604 THR A N 1
ATOM 4676 C CA . THR A 1 604 ? 40.394 25.551 -15.037 1.00 98.19 604 THR A CA 1
ATOM 4677 C C . THR A 1 604 ? 40.436 25.041 -13.599 1.00 98.19 604 THR A C 1
ATOM 4679 O O . THR A 1 604 ? 41.493 25.099 -12.969 1.00 98.19 604 THR A O 1
ATOM 4682 N N . LEU A 1 605 ? 39.328 24.487 -13.094 1.00 98.12 605 LEU A N 1
ATOM 4683 C CA . LEU A 1 605 ? 39.258 23.906 -11.753 1.00 98.12 605 LEU A CA 1
ATOM 4684 C C . LEU A 1 605 ? 40.273 22.768 -11.571 1.00 98.12 605 LEU A C 1
ATOM 4686 O O . LEU A 1 605 ? 41.013 22.774 -10.591 1.00 98.12 605 LEU A O 1
ATOM 4690 N N . LEU A 1 606 ? 40.356 21.834 -12.523 1.00 97.56 606 LEU A N 1
ATOM 4691 C CA . LEU A 1 606 ? 41.309 20.717 -12.485 1.00 97.56 606 LEU A CA 1
ATOM 4692 C C . LEU A 1 606 ? 42.772 21.187 -12.477 1.00 97.56 606 LEU A C 1
ATOM 4694 O O . LEU A 1 606 ? 43.613 20.584 -11.815 1.00 97.56 606 LEU A O 1
ATOM 4698 N N . SER A 1 607 ? 43.074 22.290 -13.168 1.00 97.19 607 SER A N 1
ATOM 4699 C CA . SER A 1 607 ? 44.427 22.864 -13.217 1.00 97.19 607 SER A CA 1
ATOM 4700 C C . SER A 1 607 ? 44.834 23.646 -11.961 1.00 97.19 607 SER A C 1
ATOM 4702 O O . SER A 1 607 ? 45.992 24.053 -11.845 1.00 97.19 607 SER A O 1
ATOM 4704 N N . ARG A 1 608 ? 43.908 23.859 -11.014 1.00 96.38 608 ARG A N 1
ATOM 4705 C CA . ARG A 1 608 ? 44.112 24.677 -9.810 1.00 96.38 608 ARG A CA 1
ATOM 4706 C C . ARG A 1 608 ? 43.864 23.899 -8.511 1.00 96.38 608 ARG A C 1
ATOM 4708 O O . ARG A 1 608 ? 42.827 24.087 -7.872 1.00 96.38 608 ARG A O 1
ATOM 4715 N N . PRO A 1 609 ? 44.827 23.077 -8.050 1.00 94.25 609 PRO A N 1
ATOM 4716 C CA . PRO A 1 609 ? 44.723 22.371 -6.769 1.00 94.25 609 PRO A CA 1
ATOM 4717 C C . PRO A 1 609 ? 44.583 23.290 -5.544 1.00 94.25 609 PRO A C 1
ATOM 4719 O O . PRO A 1 609 ? 44.132 22.849 -4.490 1.00 94.25 609 PRO A O 1
ATOM 4722 N N . ASP A 1 610 ? 44.981 24.560 -5.673 1.00 94.94 610 ASP A N 1
ATOM 4723 C CA . ASP A 1 610 ? 44.823 25.619 -4.672 1.00 94.94 610 ASP A CA 1
ATOM 4724 C C . ASP A 1 610 ? 43.387 26.159 -4.576 1.00 94.94 610 ASP A C 1
ATOM 4726 O O . ASP A 1 610 ? 43.040 26.821 -3.595 1.00 94.94 610 ASP A O 1
ATOM 4730 N N . HIS A 1 611 ? 42.550 25.911 -5.588 1.00 97.25 611 HIS A N 1
ATOM 4731 C CA . HIS A 1 611 ? 41.192 26.430 -5.628 1.00 97.25 611 HIS A CA 1
ATOM 4732 C C . HIS A 1 611 ? 40.328 25.781 -4.529 1.00 97.25 611 HIS A C 1
ATOM 4734 O O . HIS A 1 611 ? 40.343 24.554 -4.394 1.00 97.25 611 HIS A O 1
ATOM 4740 N N . PRO A 1 612 ? 39.500 26.543 -3.783 1.00 91.94 612 PRO A N 1
ATOM 4741 C CA . PRO A 1 612 ? 38.694 25.994 -2.687 1.00 91.94 612 PRO A CA 1
ATOM 4742 C C . PRO A 1 612 ? 37.797 24.818 -3.095 1.00 91.94 612 PRO A C 1
ATOM 4744 O O . PRO A 1 612 ? 37.629 23.867 -2.334 1.00 91.94 612 PRO A O 1
ATOM 4747 N N . TRP A 1 613 ? 37.257 24.849 -4.317 1.00 96.00 613 TRP A N 1
ATOM 4748 C CA . TRP A 1 613 ? 36.395 23.776 -4.824 1.00 96.00 613 TRP A CA 1
ATOM 4749 C C . TRP A 1 613 ? 37.156 22.514 -5.249 1.00 96.00 613 TRP A C 1
ATOM 4751 O O . TRP A 1 613 ? 36.527 21.478 -5.436 1.00 96.00 613 TRP A O 1
ATOM 4761 N N . PHE A 1 614 ? 38.488 22.546 -5.384 1.00 96.00 614 PHE A N 1
ATOM 4762 C CA . PHE A 1 614 ? 39.250 21.374 -5.827 1.00 96.00 614 PHE A CA 1
ATOM 4763 C C . PHE A 1 614 ? 39.171 20.231 -4.806 1.00 96.00 614 PHE A C 1
ATOM 4765 O O . PHE A 1 614 ? 38.950 19.079 -5.169 1.00 96.00 614 PHE A O 1
ATOM 4772 N N . ALA A 1 615 ? 39.263 20.539 -3.509 1.00 91.25 615 ALA A N 1
ATOM 4773 C CA . ALA A 1 615 ? 39.115 19.534 -2.455 1.00 91.25 615 ALA A CA 1
ATOM 4774 C C . ALA A 1 615 ? 37.697 18.931 -2.406 1.00 91.25 615 ALA A C 1
ATOM 4776 O O . ALA A 1 615 ? 37.526 17.753 -2.087 1.00 91.25 615 ALA A O 1
ATOM 4777 N N . GLU A 1 616 ? 36.673 19.726 -2.725 1.00 92.25 616 GLU A N 1
ATOM 4778 C CA . GLU A 1 616 ? 35.296 19.242 -2.841 1.00 92.25 616 GLU A CA 1
ATOM 4779 C C . GLU A 1 616 ? 35.105 18.363 -4.078 1.00 92.25 616 GLU A C 1
ATOM 4781 O O . GLU A 1 616 ? 34.470 17.318 -3.962 1.00 92.25 616 GLU A O 1
ATOM 4786 N N . LEU A 1 617 ? 35.716 18.723 -5.210 1.00 95.12 617 LEU A N 1
ATOM 4787 C CA . LEU A 1 617 ? 35.760 17.896 -6.414 1.00 95.12 617 LEU A CA 1
ATOM 4788 C C . LEU A 1 617 ? 36.403 16.534 -6.124 1.00 95.12 617 LEU A C 1
ATOM 4790 O O . LEU A 1 617 ? 35.820 15.507 -6.451 1.00 95.12 617 LEU A O 1
ATOM 4794 N N . GLN A 1 618 ? 37.555 16.497 -5.450 1.00 92.50 618 GLN A N 1
ATOM 4795 C CA . GLN A 1 618 ? 38.215 15.236 -5.080 1.00 92.50 618 GLN A CA 1
ATOM 4796 C C . GLN A 1 618 ? 37.330 14.361 -4.176 1.00 92.50 618 GLN A C 1
ATOM 4798 O O . GLN A 1 618 ? 37.283 13.136 -4.314 1.00 92.50 618 GLN A O 1
ATOM 4803 N N . ARG A 1 619 ? 36.566 14.982 -3.269 1.00 90.44 619 ARG A N 1
ATOM 4804 C CA . ARG A 1 619 ? 35.579 14.260 -2.459 1.00 90.44 619 ARG A CA 1
ATOM 4805 C C . ARG A 1 619 ? 34.430 13.742 -3.319 1.00 90.44 619 ARG A C 1
ATOM 4807 O O . ARG A 1 619 ? 34.101 12.571 -3.222 1.00 90.44 619 ARG A O 1
ATOM 4814 N N . PHE A 1 620 ? 33.867 14.580 -4.185 1.00 90.00 620 PHE A N 1
ATOM 4815 C CA . PHE A 1 620 ? 32.797 14.197 -5.104 1.00 90.00 620 PHE A CA 1
ATOM 4816 C C . PHE A 1 620 ? 33.201 12.996 -5.965 1.00 90.00 620 PHE A C 1
ATOM 4818 O O . PHE A 1 620 ? 32.489 11.999 -5.995 1.00 90.00 620 PHE A O 1
ATOM 4825 N N . VAL A 1 621 ? 34.393 13.048 -6.560 1.00 85.12 621 VAL A N 1
ATOM 4826 C CA . VAL A 1 621 ? 35.002 11.979 -7.364 1.00 85.12 621 VAL A CA 1
ATOM 4827 C C . VAL A 1 621 ? 35.051 10.650 -6.607 1.00 85.12 621 VAL A C 1
ATOM 4829 O O . VAL A 1 621 ? 34.779 9.608 -7.199 1.00 85.12 621 VAL A O 1
ATOM 4832 N N . THR A 1 622 ? 35.372 10.661 -5.312 1.00 83.81 622 THR A N 1
ATOM 4833 C CA . THR A 1 622 ? 35.460 9.429 -4.508 1.00 83.81 622 THR A CA 1
ATOM 4834 C C . THR A 1 622 ? 34.106 8.939 -3.991 1.00 83.81 622 THR A C 1
ATOM 4836 O O . THR A 1 622 ? 33.935 7.738 -3.800 1.00 83.81 622 THR A O 1
ATOM 4839 N N . THR A 1 623 ? 33.133 9.830 -3.779 1.00 82.50 623 THR A N 1
ATOM 4840 C CA . THR A 1 623 ? 31.814 9.481 -3.216 1.00 82.50 623 THR A CA 1
ATOM 4841 C C . THR A 1 623 ? 30.710 9.272 -4.257 1.00 82.50 623 THR A C 1
ATOM 4843 O O . THR A 1 623 ? 29.633 8.805 -3.899 1.00 82.50 623 THR A O 1
ATOM 4846 N N . ALA A 1 624 ? 30.942 9.630 -5.523 1.00 85.00 624 ALA A N 1
ATOM 4847 C CA . ALA A 1 624 ? 29.968 9.549 -6.612 1.00 85.00 624 ALA A CA 1
ATOM 4848 C C . ALA A 1 624 ? 30.484 8.655 -7.759 1.00 85.00 624 ALA A C 1
ATOM 4850 O O . ALA A 1 624 ? 30.857 9.170 -8.813 1.00 85.00 624 ALA A O 1
ATOM 4851 N N . PRO A 1 625 ? 30.515 7.318 -7.588 1.00 83.00 625 PRO A N 1
ATOM 4852 C CA . PRO A 1 625 ? 30.985 6.404 -8.633 1.00 83.00 625 PRO A CA 1
ATOM 4853 C C . PRO A 1 625 ? 30.175 6.524 -9.935 1.00 83.00 625 PRO A C 1
ATOM 4855 O O . PRO A 1 625 ? 30.766 6.521 -11.010 1.00 83.00 625 PRO A O 1
ATOM 4858 N N . TRP A 1 626 ? 28.863 6.779 -9.839 1.00 87.25 626 TRP A N 1
ATOM 4859 C CA . TRP A 1 626 ? 27.979 7.043 -10.986 1.00 87.25 626 TRP A CA 1
ATOM 4860 C C . TRP A 1 626 ? 28.459 8.202 -11.878 1.00 87.25 626 TRP A C 1
ATOM 4862 O O . TRP A 1 626 ? 28.150 8.246 -13.068 1.00 87.25 626 TRP A O 1
ATOM 4872 N N . ALA A 1 627 ? 29.203 9.166 -11.321 1.00 89.75 627 ALA A N 1
ATOM 4873 C CA . ALA A 1 627 ? 29.695 10.311 -12.080 1.00 89.75 627 ALA A CA 1
ATOM 4874 C C . ALA A 1 627 ? 30.770 9.891 -13.085 1.00 89.75 627 ALA A C 1
ATOM 4876 O O . ALA A 1 627 ? 30.907 10.532 -14.123 1.00 89.75 627 ALA A O 1
ATOM 4877 N N . THR A 1 628 ? 31.514 8.822 -12.789 1.00 87.00 628 THR A N 1
ATOM 4878 C CA . THR A 1 628 ? 32.482 8.238 -13.719 1.00 87.00 628 THR A CA 1
ATOM 4879 C C . THR A 1 628 ? 31.764 7.626 -14.915 1.00 87.00 628 THR A C 1
ATOM 4881 O O . THR A 1 628 ? 32.119 7.946 -16.045 1.00 87.00 628 THR A O 1
ATOM 4884 N N . ASP A 1 629 ? 30.713 6.836 -14.685 1.00 87.44 629 ASP A N 1
ATOM 4885 C CA . ASP A 1 629 ? 29.960 6.176 -15.760 1.00 87.44 629 ASP A CA 1
ATOM 4886 C C . ASP A 1 629 ? 29.273 7.201 -16.675 1.00 87.44 629 ASP A C 1
ATOM 4888 O O . ASP A 1 629 ? 29.379 7.131 -17.901 1.00 87.44 629 ASP A O 1
ATOM 4892 N N . ALA A 1 630 ? 28.640 8.222 -16.085 1.00 93.06 630 ALA A N 1
ATOM 4893 C CA . ALA A 1 630 ? 28.025 9.312 -16.839 1.00 93.06 630 ALA A CA 1
ATOM 4894 C C . ALA A 1 630 ? 29.062 10.126 -17.634 1.00 93.06 630 ALA A C 1
ATOM 4896 O O . ALA A 1 630 ? 28.842 10.446 -18.803 1.00 93.06 630 ALA A O 1
ATOM 4897 N N . ALA A 1 631 ? 30.206 10.454 -17.026 1.00 95.56 631 ALA A N 1
ATOM 4898 C CA . ALA A 1 631 ? 31.273 11.187 -17.703 1.00 95.56 631 ALA A CA 1
ATOM 4899 C C . ALA A 1 631 ? 31.906 10.379 -18.842 1.00 95.56 631 ALA A C 1
ATOM 4901 O O . ALA A 1 631 ? 32.180 10.942 -19.900 1.00 95.56 631 ALA A O 1
ATOM 4902 N N . LEU A 1 632 ? 32.089 9.070 -18.655 1.00 95.56 632 LEU A N 1
ATOM 4903 C CA . LEU A 1 632 ? 32.578 8.170 -19.693 1.00 95.56 632 LEU A CA 1
ATOM 4904 C C . LEU A 1 632 ? 31.611 8.100 -20.872 1.00 95.56 632 LEU A C 1
ATOM 4906 O O . LEU A 1 632 ? 32.043 8.241 -22.014 1.00 95.56 632 LEU A O 1
ATOM 4910 N N . PHE A 1 633 ? 30.310 7.969 -20.608 1.00 96.25 633 PHE A N 1
ATOM 4911 C CA . PHE A 1 633 ? 29.297 8.013 -21.659 1.00 96.25 633 PHE A CA 1
ATOM 4912 C C . PHE A 1 633 ? 29.366 9.323 -22.456 1.00 96.25 633 PHE A C 1
ATOM 4914 O O . PHE A 1 633 ? 29.394 9.289 -23.686 1.00 96.25 633 PHE A O 1
ATOM 4921 N N . HIS A 1 634 ? 29.457 10.477 -21.782 1.00 95.44 634 HIS A N 1
ATOM 4922 C CA . HIS A 1 634 ? 29.596 11.768 -22.459 1.00 95.44 634 HIS A CA 1
ATOM 4923 C C . HIS A 1 634 ? 30.888 11.868 -23.283 1.00 95.44 634 HIS A C 1
ATOM 4925 O O . HIS A 1 634 ? 30.828 12.277 -24.442 1.00 95.44 634 HIS A O 1
ATOM 4931 N N . ALA A 1 635 ? 32.030 11.452 -22.730 1.00 96.81 635 ALA A N 1
ATOM 4932 C CA . ALA A 1 635 ? 33.318 11.485 -23.421 1.00 96.81 635 ALA A CA 1
ATOM 4933 C C . ALA A 1 635 ? 33.327 10.584 -24.668 1.00 96.81 635 ALA A C 1
ATOM 4935 O O . ALA A 1 635 ? 33.769 11.008 -25.739 1.00 96.81 635 ALA A O 1
ATOM 4936 N N . ILE A 1 636 ? 32.785 9.364 -24.570 1.00 96.81 636 ILE A N 1
ATOM 4937 C CA . ILE A 1 636 ? 32.647 8.469 -25.727 1.00 96.81 636 ILE A CA 1
ATOM 4938 C C . ILE A 1 636 ? 31.682 9.081 -26.742 1.00 96.81 636 ILE A C 1
ATOM 4940 O O . ILE A 1 636 ? 32.006 9.138 -27.924 1.00 96.81 636 ILE A O 1
ATOM 4944 N N . LYS A 1 637 ? 30.528 9.596 -26.311 1.00 94.56 637 LYS A N 1
ATOM 4945 C CA . LYS A 1 637 ? 29.555 10.218 -27.215 1.00 94.56 637 LYS A CA 1
ATOM 4946 C C . LYS A 1 637 ? 30.156 11.396 -27.985 1.00 94.56 637 LYS A C 1
ATOM 4948 O O . LYS A 1 637 ? 29.934 11.498 -29.188 1.00 94.56 637 LYS A O 1
ATOM 4953 N N . GLU A 1 638 ? 30.953 12.246 -27.338 1.00 93.75 638 GLU A N 1
ATOM 4954 C CA . GLU A 1 638 ? 31.695 13.323 -28.011 1.00 93.75 638 GLU A CA 1
ATOM 4955 C C . GLU A 1 638 ? 32.723 12.777 -29.008 1.00 93.75 638 GLU A C 1
ATOM 4957 O O . GLU A 1 638 ? 32.800 13.255 -30.140 1.00 93.75 638 GLU A O 1
ATOM 4962 N N . ARG A 1 639 ? 33.473 11.736 -28.624 1.00 95.12 639 ARG A N 1
ATOM 4963 C CA . ARG A 1 639 ? 34.435 11.052 -29.502 1.00 95.12 639 ARG A CA 1
ATOM 4964 C C . ARG A 1 639 ? 33.777 10.433 -30.737 1.00 95.12 639 ARG A C 1
ATOM 4966 O O . ARG A 1 639 ? 34.427 10.335 -31.773 1.00 95.12 639 ARG A O 1
ATOM 4973 N N . GLN A 1 640 ? 32.515 10.029 -30.615 1.00 94.00 640 GLN A N 1
ATOM 4974 C CA . GLN A 1 640 ? 31.679 9.480 -31.684 1.00 94.00 640 GLN A CA 1
ATOM 4975 C C . GLN A 1 640 ? 30.811 10.555 -32.366 1.00 94.00 640 GLN A C 1
ATOM 4977 O O . GLN A 1 640 ? 29.791 10.228 -32.970 1.00 94.00 640 GLN A O 1
ATOM 4982 N N . GLU A 1 641 ? 31.178 11.838 -32.253 1.00 91.31 641 GLU A N 1
ATOM 4983 C CA . GLU A 1 641 ? 30.513 12.966 -32.928 1.00 91.31 641 GLU A CA 1
ATOM 4984 C C . GLU A 1 641 ? 29.007 13.080 -32.615 1.00 91.31 641 GLU A C 1
ATOM 4986 O O . GLU A 1 641 ? 28.204 13.517 -33.436 1.00 91.31 641 GLU A O 1
ATOM 4991 N N . GLY A 1 642 ? 28.607 12.685 -31.405 1.00 89.56 642 GLY A N 1
ATOM 4992 C CA . GLY A 1 642 ? 27.217 12.726 -30.956 1.00 89.56 642 GLY A CA 1
ATOM 4993 C C . GLY A 1 642 ? 26.387 11.499 -31.334 1.00 89.56 642 GLY A C 1
ATOM 4994 O O . GLY A 1 642 ? 25.216 11.442 -30.958 1.00 89.56 642 GLY A O 1
ATOM 4995 N N . ALA A 1 643 ? 26.961 10.496 -32.010 1.00 91.75 643 ALA A N 1
ATOM 4996 C CA . ALA A 1 643 ? 26.237 9.280 -32.372 1.00 91.75 643 ALA A CA 1
ATOM 4997 C C . ALA A 1 643 ? 25.665 8.558 -31.130 1.00 91.75 643 ALA A C 1
ATOM 4999 O O . ALA A 1 643 ? 26.314 8.537 -30.076 1.00 91.75 643 ALA A O 1
ATOM 5000 N N . PRO A 1 644 ? 24.461 7.966 -31.223 1.00 92.12 644 PRO A N 1
ATOM 5001 C CA . PRO A 1 644 ? 23.884 7.172 -30.146 1.00 92.12 644 PRO A CA 1
ATOM 5002 C C . PRO A 1 644 ? 24.630 5.848 -29.951 1.00 92.12 644 PRO A C 1
ATOM 5004 O O . PRO A 1 644 ? 25.227 5.318 -30.894 1.00 92.12 644 PRO A O 1
ATOM 5007 N N . TRP A 1 645 ? 24.567 5.279 -28.745 1.00 94.38 645 TRP A N 1
ATOM 5008 C CA . TRP A 1 645 ? 25.444 4.159 -28.365 1.00 94.38 645 TRP A CA 1
ATOM 5009 C C . TRP A 1 645 ? 25.266 2.878 -29.194 1.00 94.38 645 TRP A C 1
ATOM 5011 O O . TRP A 1 645 ? 26.220 2.123 -29.384 1.00 94.38 645 TRP A O 1
ATOM 5021 N N . TRP A 1 646 ? 24.085 2.637 -29.770 1.00 91.62 646 TRP A N 1
ATOM 5022 C CA . TRP A 1 646 ? 23.854 1.481 -30.650 1.00 91.62 646 TRP A CA 1
ATOM 5023 C C . TRP A 1 646 ? 24.559 1.588 -32.015 1.00 91.62 646 TRP A C 1
ATOM 5025 O O . TRP A 1 646 ? 24.633 0.598 -32.751 1.00 91.62 646 TRP A O 1
ATOM 5035 N N . LEU A 1 647 ? 25.096 2.766 -32.357 1.00 90.56 647 LEU A N 1
ATOM 5036 C CA . LEU A 1 647 ? 25.927 3.000 -33.543 1.00 90.56 647 LEU A CA 1
ATOM 5037 C C . LEU A 1 647 ? 27.434 3.006 -33.238 1.00 90.56 647 LEU A C 1
ATOM 5039 O O . LEU A 1 647 ? 28.238 3.147 -34.158 1.00 90.56 647 LEU A O 1
ATOM 5043 N N . TRP A 1 648 ? 27.834 2.844 -31.975 1.00 94.06 648 TRP A N 1
ATOM 5044 C CA . TRP A 1 648 ? 29.244 2.789 -31.585 1.00 94.06 648 TRP A CA 1
ATOM 5045 C C . TRP A 1 648 ? 29.923 1.488 -32.049 1.00 94.06 648 TRP A C 1
ATOM 5047 O O . TRP A 1 648 ? 29.241 0.517 -32.403 1.00 94.06 648 TRP A O 1
ATOM 5057 N N . PRO A 1 649 ? 31.274 1.427 -32.037 1.00 93.38 649 PRO A N 1
ATOM 5058 C CA . PRO A 1 649 ? 32.010 0.194 -32.304 1.00 93.38 649 PRO A CA 1
ATOM 5059 C C . PRO A 1 649 ? 31.466 -0.990 -31.498 1.00 93.38 649 PRO A C 1
ATOM 5061 O O . PRO A 1 649 ? 31.130 -0.840 -30.325 1.00 93.38 649 PRO A O 1
ATOM 5064 N N . ALA A 1 650 ? 31.406 -2.173 -32.117 1.00 91.44 650 ALA A N 1
ATOM 5065 C CA . ALA A 1 650 ? 30.648 -3.317 -31.600 1.00 91.44 650 ALA A CA 1
ATOM 5066 C C . ALA A 1 650 ? 30.956 -3.675 -30.135 1.00 91.44 650 ALA A C 1
ATOM 5068 O O . ALA A 1 650 ? 30.026 -3.954 -29.387 1.00 91.44 650 ALA A O 1
ATOM 5069 N N . GLN A 1 651 ? 32.230 -3.617 -29.730 1.00 93.88 651 GLN A N 1
ATOM 5070 C CA . GLN A 1 651 ? 32.663 -3.926 -28.363 1.00 93.88 651 GLN A CA 1
ATOM 5071 C C . GLN A 1 651 ? 32.208 -2.865 -27.348 1.00 93.88 651 GLN A C 1
ATOM 5073 O O . GLN A 1 651 ? 31.765 -3.208 -26.258 1.00 93.88 651 GLN A O 1
ATOM 5078 N N . LEU A 1 652 ? 32.235 -1.577 -27.713 1.00 94.19 652 LEU A N 1
ATOM 5079 C CA . LEU A 1 652 ? 31.690 -0.510 -26.865 1.00 94.19 652 LEU A CA 1
ATOM 5080 C C . LEU A 1 652 ? 30.167 -0.582 -26.801 1.00 94.19 652 LEU A C 1
ATOM 5082 O O . LEU A 1 652 ? 29.589 -0.417 -25.732 1.00 94.19 652 LEU A O 1
ATOM 5086 N N . ARG A 1 653 ? 29.514 -0.877 -27.930 1.00 92.88 653 ARG A N 1
ATOM 5087 C CA . ARG A 1 653 ? 28.061 -1.050 -27.998 1.00 92.88 653 ARG A CA 1
ATOM 5088 C C . ARG A 1 653 ? 27.572 -2.165 -27.076 1.00 92.88 653 ARG A C 1
ATOM 5090 O O . ARG A 1 653 ? 26.567 -1.978 -26.406 1.00 92.88 653 ARG A O 1
ATOM 5097 N N . SER A 1 654 ? 28.258 -3.306 -27.033 1.00 89.94 654 SER A N 1
ATOM 5098 C CA . SER A 1 654 ? 27.889 -4.439 -26.170 1.00 89.94 654 SER A CA 1
ATOM 5099 C C . SER A 1 654 ? 28.376 -4.306 -24.724 1.00 89.94 654 SER A C 1
ATOM 5101 O O . SER A 1 654 ? 28.289 -5.280 -23.983 1.00 89.94 654 SER A O 1
ATOM 5103 N N . PHE A 1 655 ? 28.931 -3.149 -24.344 1.00 92.94 655 PHE A N 1
ATOM 5104 C CA . PHE A 1 655 ? 29.535 -2.918 -23.032 1.00 92.94 655 PHE A CA 1
ATOM 5105 C C . PHE A 1 655 ? 30.591 -3.983 -22.666 1.00 92.94 655 PHE A C 1
ATOM 5107 O O . PHE A 1 655 ? 30.601 -4.536 -21.569 1.00 92.94 655 PHE A O 1
ATOM 5114 N N . ASP A 1 656 ? 31.478 -4.315 -23.610 1.00 94.12 656 ASP A N 1
ATOM 5115 C CA . ASP A 1 656 ? 32.592 -5.229 -23.348 1.00 94.12 656 ASP A CA 1
ATOM 5116 C C . ASP A 1 656 ? 33.543 -4.615 -22.298 1.00 94.12 656 ASP A C 1
ATOM 5118 O O . ASP A 1 656 ? 34.055 -3.514 -22.528 1.00 94.12 656 ASP A O 1
ATOM 5122 N N . PRO A 1 657 ? 33.794 -5.282 -21.153 1.00 94.12 657 PRO A N 1
ATOM 5123 C CA . PRO A 1 657 ? 34.550 -4.684 -20.054 1.00 94.12 657 PRO A CA 1
ATOM 5124 C C . PRO A 1 657 ? 35.962 -4.230 -20.435 1.00 94.12 657 PRO A C 1
ATOM 5126 O O . PRO A 1 657 ? 36.411 -3.188 -19.956 1.00 94.12 657 PRO A O 1
ATOM 5129 N N . ASP A 1 658 ? 36.649 -4.969 -21.312 1.00 96.31 658 ASP A N 1
ATOM 5130 C CA . ASP A 1 658 ? 38.007 -4.630 -21.741 1.00 96.31 658 ASP A CA 1
ATOM 5131 C C . ASP A 1 658 ? 37.991 -3.411 -22.671 1.00 96.31 658 ASP A C 1
ATOM 5133 O O . ASP A 1 658 ? 38.794 -2.491 -22.502 1.00 96.31 658 ASP A O 1
ATOM 5137 N N . ALA A 1 659 ? 37.040 -3.349 -23.608 1.00 95.00 659 ALA A N 1
ATOM 5138 C CA . ALA A 1 659 ? 36.874 -2.190 -24.483 1.00 95.00 659 ALA A CA 1
ATOM 5139 C C . ALA A 1 659 ? 36.441 -0.931 -23.718 1.00 95.00 659 ALA A C 1
ATOM 5141 O O . ALA A 1 659 ? 36.929 0.162 -24.010 1.00 95.00 659 ALA A O 1
ATOM 5142 N N . VAL A 1 660 ? 35.558 -1.067 -22.724 1.00 94.56 660 VAL A N 1
ATOM 5143 C CA . VAL A 1 660 ? 35.134 0.040 -21.851 1.00 94.56 660 VAL A CA 1
ATOM 5144 C C . VAL A 1 660 ? 36.305 0.531 -20.999 1.00 94.56 660 VAL A C 1
ATOM 5146 O O . VAL A 1 660 ? 36.542 1.738 -20.927 1.00 94.56 660 VAL A O 1
ATOM 5149 N N . ALA A 1 661 ? 37.089 -0.376 -20.409 1.00 94.56 661 ALA A N 1
ATOM 5150 C CA . ALA A 1 661 ? 38.286 -0.019 -19.650 1.00 94.56 661 ALA A CA 1
ATOM 5151 C C . ALA A 1 661 ? 39.346 0.659 -20.532 1.00 94.56 661 ALA A C 1
ATOM 5153 O O . ALA A 1 661 ? 39.938 1.662 -20.126 1.00 94.56 661 ALA A O 1
ATOM 5154 N N . GLN A 1 662 ? 39.553 0.160 -21.754 1.00 95.94 662 GLN A N 1
ATOM 5155 C CA . GLN A 1 662 ? 40.448 0.779 -22.728 1.00 95.94 662 GLN A CA 1
ATOM 5156 C C . GLN A 1 662 ? 39.972 2.186 -23.103 1.00 95.94 662 GLN A C 1
ATOM 5158 O O . GLN A 1 662 ? 40.760 3.125 -23.026 1.00 95.94 662 GLN A O 1
ATOM 5163 N N . ALA A 1 663 ? 38.692 2.360 -23.446 1.00 95.06 663 ALA A N 1
ATOM 5164 C CA . ALA A 1 663 ? 38.134 3.671 -23.767 1.00 95.06 663 ALA A CA 1
ATOM 5165 C C . ALA A 1 663 ? 38.241 4.641 -22.583 1.00 95.06 663 ALA A C 1
ATOM 5167 O O . ALA A 1 663 ? 38.609 5.797 -22.772 1.00 95.06 663 ALA A O 1
ATOM 5168 N N . SER A 1 664 ? 37.995 4.169 -21.358 1.00 94.50 664 SER A N 1
ATOM 5169 C CA . SER A 1 664 ? 38.170 4.976 -20.149 1.00 94.50 664 SER A CA 1
ATOM 5170 C C . SER A 1 664 ? 39.621 5.406 -19.927 1.00 94.50 664 SER A C 1
ATOM 5172 O O . SER A 1 664 ? 39.844 6.503 -19.425 1.00 94.50 664 SER A O 1
ATOM 5174 N N . ALA A 1 665 ? 40.601 4.567 -20.271 1.00 96.00 665 ALA A N 1
ATOM 5175 C CA . ALA A 1 665 ? 42.017 4.911 -20.166 1.00 96.00 665 ALA A CA 1
ATOM 5176 C C . ALA A 1 665 ? 42.466 5.868 -21.284 1.00 96.00 665 ALA A C 1
ATOM 5178 O O . ALA A 1 665 ? 43.235 6.792 -21.030 1.00 96.00 665 ALA A O 1
ATOM 5179 N N . GLU A 1 666 ? 41.981 5.664 -22.511 1.00 97.12 666 GLU A N 1
ATOM 5180 C CA . GLU A 1 666 ? 42.284 6.518 -23.666 1.00 97.12 666 GLU A CA 1
ATOM 5181 C C . GLU A 1 666 ? 41.667 7.917 -23.549 1.00 97.12 666 GLU A C 1
ATOM 5183 O O . GLU A 1 666 ? 42.259 8.875 -24.038 1.00 97.12 666 GLU A O 1
ATOM 5188 N N . LEU A 1 667 ? 40.501 8.025 -22.906 1.00 97.12 667 LEU A N 1
ATOM 5189 C CA . LEU A 1 667 ? 39.739 9.265 -22.725 1.00 97.12 667 LEU A CA 1
ATOM 5190 C C . LEU A 1 667 ? 39.843 9.818 -21.294 1.00 97.12 667 LEU A C 1
ATOM 5192 O O . LEU A 1 667 ? 38.946 10.524 -20.838 1.00 97.12 667 LEU A O 1
ATOM 5196 N N . ALA A 1 668 ? 40.889 9.458 -20.543 1.00 96.38 668 ALA A N 1
ATOM 5197 C CA . ALA A 1 668 ? 40.977 9.769 -19.116 1.00 96.38 668 ALA A CA 1
ATOM 5198 C C . ALA A 1 668 ? 40.855 11.278 -18.818 1.00 96.38 668 ALA A C 1
ATOM 5200 O O . ALA A 1 668 ? 40.133 11.666 -17.899 1.00 96.38 668 ALA A O 1
ATOM 5201 N N . ASP A 1 669 ? 41.499 12.133 -19.619 1.00 96.44 669 ASP A N 1
ATOM 5202 C CA . ASP A 1 669 ? 41.448 13.590 -19.443 1.00 96.44 669 ASP A CA 1
ATOM 5203 C C . ASP A 1 669 ? 40.047 14.153 -19.748 1.00 96.44 669 ASP A C 1
ATOM 5205 O O . ASP A 1 669 ? 39.545 15.025 -19.032 1.00 96.44 669 ASP A O 1
ATOM 5209 N N . GLU A 1 670 ? 39.384 13.651 -20.795 1.00 97.06 670 GLU A N 1
ATOM 5210 C CA . GLU A 1 670 ? 38.012 14.019 -21.145 1.00 97.06 670 GLU A CA 1
ATOM 5211 C C . GLU A 1 670 ? 37.018 13.577 -20.068 1.00 97.06 670 GLU A C 1
ATOM 5213 O O . GLU A 1 670 ? 36.137 14.355 -19.693 1.00 97.06 670 GLU A O 1
ATOM 5218 N N . VAL A 1 671 ? 37.184 12.363 -19.538 1.00 96.31 671 VAL A N 1
ATOM 5219 C CA . VAL A 1 671 ? 36.370 11.828 -18.442 1.00 96.31 671 VAL A CA 1
ATOM 5220 C C . VAL A 1 671 ? 36.522 12.697 -17.199 1.00 96.31 671 VAL A C 1
ATOM 5222 O O . VAL A 1 671 ? 35.515 13.151 -16.659 1.00 96.31 671 VAL A O 1
ATOM 5225 N N . GLU A 1 672 ? 37.745 13.009 -16.763 1.00 95.88 672 GLU A N 1
ATOM 5226 C CA . GLU A 1 672 ? 37.962 13.884 -15.602 1.00 95.88 672 GLU A CA 1
ATOM 5227 C C . GLU A 1 672 ? 37.361 15.276 -15.809 1.00 95.88 672 GLU A C 1
ATOM 5229 O O . GLU A 1 672 ? 36.749 15.840 -14.896 1.00 95.88 672 GLU A O 1
ATOM 5234 N N . ASN A 1 673 ? 37.459 15.817 -17.023 1.00 97.56 673 ASN A N 1
ATOM 5235 C CA . ASN A 1 673 ? 36.862 17.104 -17.342 1.00 97.56 673 ASN A CA 1
ATOM 5236 C C . ASN A 1 673 ? 35.328 17.082 -17.245 1.00 97.56 673 ASN A C 1
ATOM 5238 O O . ASN A 1 673 ? 34.725 17.988 -16.663 1.00 97.56 673 ASN A O 1
ATOM 5242 N N . TRP A 1 674 ? 34.687 16.033 -17.764 1.00 97.25 674 TRP A N 1
ATOM 5243 C CA . TRP A 1 674 ? 33.246 15.839 -17.622 1.00 97.25 674 TRP A CA 1
ATOM 5244 C C . TRP A 1 674 ? 32.839 15.637 -16.161 1.00 97.25 674 TRP A C 1
ATOM 5246 O O . TRP A 1 674 ? 31.893 16.279 -15.705 1.00 97.25 674 TRP A O 1
ATOM 5256 N N . ARG A 1 675 ? 33.585 14.844 -15.384 1.00 95.94 675 ARG A N 1
ATOM 5257 C CA . ARG A 1 675 ? 33.347 14.671 -13.938 1.00 95.94 675 ARG A CA 1
ATOM 5258 C C . ARG A 1 675 ? 33.417 16.000 -13.189 1.00 95.94 675 ARG A C 1
ATOM 5260 O O . ARG A 1 675 ? 32.560 16.273 -12.349 1.00 95.94 675 ARG A O 1
ATOM 5267 N N . ALA A 1 676 ? 34.389 16.850 -13.518 1.00 97.56 676 ALA A N 1
ATOM 5268 C CA . ALA A 1 676 ? 34.503 18.186 -12.945 1.00 97.56 676 ALA A CA 1
ATOM 5269 C C . ALA A 1 676 ? 33.345 19.112 -13.362 1.00 97.56 676 ALA A C 1
ATOM 5271 O O . ALA A 1 676 ? 32.855 19.880 -12.534 1.00 97.56 676 ALA A O 1
ATOM 5272 N N . ALA A 1 677 ? 32.842 19.013 -14.595 1.00 97.81 677 ALA A N 1
ATOM 5273 C CA . ALA A 1 677 ? 31.652 19.750 -15.026 1.00 97.81 677 ALA A CA 1
ATOM 5274 C C . ALA A 1 677 ? 30.378 19.298 -14.285 1.00 97.81 677 ALA A C 1
ATOM 5276 O O . ALA A 1 677 ? 29.605 20.144 -13.829 1.00 97.81 677 ALA A O 1
ATOM 5277 N N . LEU A 1 678 ? 30.192 17.985 -14.097 1.00 97.06 678 LEU A N 1
ATOM 5278 C CA . LEU A 1 678 ? 29.106 17.427 -13.279 1.00 97.06 678 LEU A CA 1
ATOM 5279 C C . LEU A 1 678 ? 29.201 17.919 -11.826 1.00 97.06 678 LEU A C 1
ATOM 5281 O O . LEU A 1 678 ? 28.202 18.338 -11.245 1.00 97.06 678 LEU A O 1
ATOM 5285 N N . PHE A 1 679 ? 30.407 17.946 -11.252 1.00 97.25 679 PHE A N 1
ATOM 5286 C CA . PHE A 1 679 ? 30.640 18.504 -9.920 1.00 97.25 679 PHE A CA 1
ATOM 5287 C C . PHE A 1 679 ? 30.243 19.983 -9.819 1.00 97.25 679 PHE A C 1
ATOM 5289 O O . PHE A 1 679 ? 29.614 20.372 -8.837 1.00 97.25 679 PHE A O 1
ATOM 5296 N N . ILE A 1 680 ? 30.586 20.816 -10.810 1.00 98.38 680 ILE A N 1
ATOM 5297 C CA . ILE A 1 680 ? 30.228 22.244 -10.794 1.00 98.38 680 ILE A CA 1
ATOM 5298 C C . ILE A 1 680 ? 28.705 22.413 -10.729 1.00 98.38 680 ILE A C 1
ATOM 5300 O O . ILE A 1 680 ? 28.222 23.246 -9.957 1.00 98.38 680 ILE A O 1
ATOM 5304 N N . PHE A 1 681 ? 27.950 21.600 -11.477 1.00 97.94 681 PHE A N 1
ATOM 5305 C CA . PHE A 1 681 ? 26.494 21.564 -11.348 1.00 97.94 681 PHE A CA 1
ATOM 5306 C C . PHE A 1 681 ? 26.071 21.204 -9.918 1.00 97.94 681 PHE A C 1
ATOM 5308 O O . PHE A 1 681 ? 25.317 21.961 -9.306 1.00 97.94 681 PHE A O 1
ATOM 5315 N N . GLU A 1 682 ? 26.575 20.099 -9.355 1.00 95.56 682 GLU A N 1
ATOM 5316 C CA . GLU A 1 682 ? 26.207 19.660 -7.999 1.00 95.56 682 GLU A CA 1
ATOM 5317 C C . GLU A 1 682 ? 26.518 20.724 -6.942 1.00 95.56 682 GLU A C 1
ATOM 5319 O O . GLU A 1 682 ? 25.718 20.967 -6.033 1.00 95.56 682 GLU A O 1
ATOM 5324 N N . HIS A 1 683 ? 27.660 21.399 -7.073 1.00 95.56 683 HIS A N 1
ATOM 5325 C CA . HIS A 1 683 ? 28.078 22.454 -6.161 1.00 95.56 683 HIS A CA 1
ATOM 5326 C C . HIS A 1 683 ? 27.122 23.656 -6.224 1.00 95.56 683 HIS A C 1
ATOM 5328 O O . HIS A 1 683 ? 26.639 24.124 -5.184 1.00 95.56 683 HIS A O 1
ATOM 5334 N N . GLN A 1 684 ? 26.798 24.132 -7.431 1.00 97.62 684 GLN A N 1
ATOM 5335 C CA . GLN A 1 684 ? 25.868 25.247 -7.615 1.00 97.62 684 GLN A CA 1
ATOM 5336 C C . GLN A 1 684 ? 24.439 24.878 -7.194 1.00 97.62 684 GLN A C 1
ATOM 5338 O O . GLN A 1 684 ? 23.805 25.640 -6.462 1.00 97.62 684 GLN A O 1
ATOM 5343 N N . TRP A 1 685 ? 23.939 23.698 -7.570 1.00 97.69 685 TRP A N 1
ATOM 5344 C CA . TRP A 1 685 ? 22.602 23.251 -7.176 1.00 97.69 685 TRP A CA 1
ATOM 5345 C C . TRP A 1 685 ? 22.500 23.084 -5.660 1.00 97.69 685 TRP A C 1
ATOM 5347 O O . TRP A 1 685 ? 21.548 23.560 -5.044 1.00 97.69 685 TRP A O 1
ATOM 5357 N N . GLY A 1 686 ? 23.526 22.521 -5.017 1.00 94.50 686 GLY A N 1
ATOM 5358 C CA . GLY A 1 686 ? 23.608 22.451 -3.560 1.00 94.50 686 GLY A CA 1
ATOM 5359 C C . GLY A 1 686 ? 23.523 23.828 -2.889 1.00 94.50 686 GLY A C 1
ATOM 5360 O O . GLY A 1 686 ? 22.911 23.960 -1.825 1.00 94.50 686 GLY A O 1
ATOM 5361 N N . ALA A 1 687 ? 24.085 24.875 -3.505 1.00 94.00 687 ALA A N 1
ATOM 5362 C CA . ALA A 1 687 ? 23.939 26.247 -3.023 1.00 94.00 687 ALA A CA 1
ATOM 5363 C C . ALA A 1 687 ? 22.504 26.778 -3.190 1.00 94.00 687 ALA A C 1
ATOM 5365 O O . ALA A 1 687 ? 21.986 27.397 -2.257 1.00 94.00 687 ALA A O 1
ATOM 5366 N N . VAL A 1 688 ? 21.845 26.488 -4.317 1.00 97.81 688 VAL A N 1
ATOM 5367 C CA . VAL A 1 688 ? 20.424 26.812 -4.546 1.00 97.81 688 VAL A CA 1
ATOM 5368 C C . VAL A 1 688 ? 19.536 26.126 -3.506 1.00 97.81 688 VAL A C 1
ATOM 5370 O O . VAL A 1 688 ? 18.738 26.800 -2.856 1.00 97.81 688 VAL A O 1
ATOM 5373 N N . ARG A 1 689 ? 19.732 24.823 -3.254 1.00 96.50 689 ARG A N 1
ATOM 5374 C CA . ARG A 1 689 ? 18.984 24.068 -2.232 1.00 96.50 689 ARG A CA 1
ATOM 5375 C C . ARG A 1 689 ? 19.113 24.689 -0.844 1.00 96.50 689 ARG A C 1
ATOM 5377 O O . ARG A 1 689 ? 18.111 24.915 -0.171 1.00 96.50 689 ARG A O 1
ATOM 5384 N N . ARG A 1 690 ? 20.342 25.004 -0.415 1.00 93.12 690 ARG A N 1
ATOM 5385 C CA . ARG A 1 690 ? 20.583 25.660 0.884 1.00 93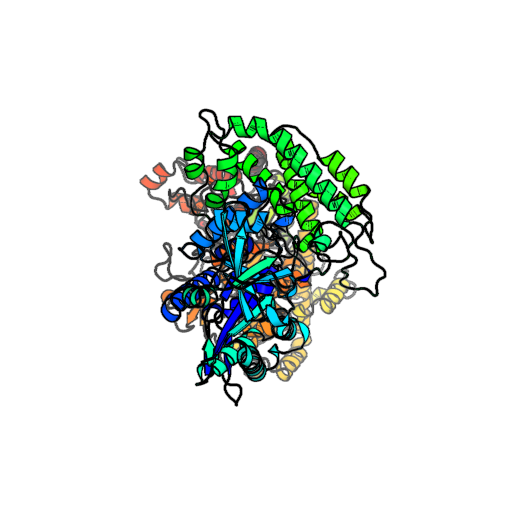.12 690 ARG A CA 1
ATOM 5386 C C . ARG A 1 690 ? 19.905 27.027 0.960 1.00 93.12 690 ARG A C 1
ATOM 5388 O O . ARG A 1 690 ? 19.376 27.376 2.013 1.00 93.12 690 ARG A O 1
ATOM 5395 N N . TYR A 1 691 ? 19.898 27.785 -0.137 1.00 96.44 691 TYR A N 1
ATOM 5396 C CA . TYR A 1 691 ? 19.240 29.089 -0.193 1.00 96.44 691 TYR A CA 1
ATOM 5397 C C . TYR A 1 691 ? 17.711 28.972 -0.097 1.00 96.44 691 TYR A C 1
ATOM 5399 O O . TYR A 1 691 ? 17.101 29.660 0.723 1.00 96.44 691 TYR A O 1
ATOM 5407 N N . ALA A 1 692 ? 17.108 28.046 -0.850 1.00 94.50 692 ALA A N 1
ATOM 5408 C CA . ALA A 1 692 ? 15.680 27.735 -0.779 1.00 94.50 692 ALA A CA 1
ATOM 5409 C C . ALA A 1 692 ? 15.270 27.320 0.644 1.00 94.50 692 ALA A C 1
ATOM 5411 O O . ALA A 1 692 ? 14.348 27.900 1.224 1.00 94.50 692 ALA A O 1
ATOM 5412 N N . ALA A 1 693 ? 16.023 26.401 1.258 1.00 87.81 693 ALA A N 1
ATOM 5413 C CA . ALA A 1 693 ? 15.779 25.937 2.621 1.00 87.81 693 ALA A CA 1
ATOM 5414 C C . ALA A 1 693 ? 15.877 27.074 3.654 1.00 87.81 693 ALA A C 1
ATOM 5416 O O . ALA A 1 693 ? 14.999 27.201 4.509 1.00 87.81 693 ALA A O 1
ATOM 5417 N N . ALA A 1 694 ? 16.879 27.957 3.544 1.00 89.19 694 ALA A N 1
ATOM 5418 C CA . ALA A 1 694 ? 17.016 29.133 4.412 1.00 89.19 694 ALA A CA 1
ATOM 5419 C C . ALA A 1 694 ? 15.829 30.108 4.290 1.00 89.19 694 ALA A C 1
ATOM 5421 O O . ALA A 1 694 ? 15.539 30.869 5.213 1.00 89.19 694 ALA A O 1
ATOM 5422 N N . ARG A 1 695 ? 15.117 30.078 3.158 1.00 92.94 695 ARG A N 1
ATOM 5423 C CA . ARG A 1 695 ? 13.894 30.851 2.897 1.00 92.94 695 ARG A CA 1
ATOM 5424 C C . ARG A 1 695 ? 12.629 30.033 3.142 1.00 92.94 695 ARG A C 1
ATOM 5426 O O . ARG A 1 695 ? 11.526 30.542 2.964 1.00 92.94 695 ARG A O 1
ATOM 5433 N N . GLY A 1 696 ? 12.754 28.812 3.664 1.00 88.69 696 GLY A N 1
ATOM 5434 C CA . GLY A 1 696 ? 11.643 27.921 3.996 1.00 88.69 696 GLY A CA 1
ATOM 5435 C C . GLY A 1 696 ? 10.875 27.398 2.781 1.00 88.69 696 GLY A C 1
ATOM 5436 O O . GLY A 1 696 ? 9.722 26.985 2.939 1.00 88.69 696 GLY A O 1
ATOM 5437 N N . ILE A 1 697 ? 11.495 27.433 1.601 1.00 94.25 697 ILE A N 1
ATOM 5438 C CA . ILE A 1 697 ? 10.966 26.892 0.351 1.00 94.25 697 ILE A CA 1
ATOM 5439 C C . ILE A 1 697 ? 11.403 25.438 0.230 1.00 94.25 697 ILE A C 1
ATOM 5441 O O . ILE A 1 697 ? 12.584 25.132 0.386 1.00 94.25 697 ILE A O 1
ATOM 5445 N N . ARG A 1 698 ? 10.442 24.556 -0.053 1.00 94.06 698 ARG A N 1
ATOM 5446 C CA . ARG A 1 698 ? 10.708 23.145 -0.352 1.00 94.06 698 ARG A CA 1
ATOM 5447 C C . ARG A 1 698 ? 10.809 22.925 -1.854 1.00 94.06 698 ARG A C 1
ATOM 5449 O O . ARG A 1 698 ? 10.027 23.503 -2.606 1.00 94.06 698 ARG A O 1
ATOM 5456 N N . LEU A 1 699 ? 11.727 22.065 -2.268 1.00 97.12 699 LEU A N 1
ATOM 5457 C CA . LEU A 1 699 ? 11.928 21.682 -3.661 1.00 97.12 699 LEU A CA 1
ATOM 5458 C C . LEU A 1 699 ? 11.208 20.368 -3.963 1.00 97.12 699 LEU A C 1
ATOM 5460 O O . LEU A 1 699 ? 11.479 19.354 -3.317 1.00 97.12 699 LEU A O 1
ATOM 5464 N N . VAL A 1 700 ? 10.330 20.384 -4.963 1.00 97.75 700 VAL A N 1
ATOM 5465 C CA . VAL A 1 700 ? 9.713 19.181 -5.533 1.00 97.75 700 VAL A CA 1
ATOM 5466 C C . VAL A 1 700 ? 10.456 18.843 -6.816 1.00 97.75 700 VAL A C 1
ATOM 5468 O O . VAL A 1 700 ? 10.420 19.612 -7.776 1.00 97.75 700 VAL A O 1
ATOM 5471 N N . GLY A 1 701 ? 11.172 17.724 -6.795 1.00 97.31 701 GLY A N 1
ATOM 5472 C CA . GLY A 1 701 ? 11.791 17.137 -7.975 1.00 97.31 701 GLY A CA 1
ATOM 5473 C C . GLY A 1 701 ? 10.808 16.251 -8.726 1.00 97.31 701 GLY A C 1
ATOM 5474 O O . GLY A 1 701 ? 9.706 15.970 -8.253 1.00 97.31 701 GLY A O 1
ATOM 5475 N N . ASP A 1 702 ? 11.244 15.789 -9.886 1.00 97.62 702 ASP A N 1
ATOM 5476 C CA . ASP A 1 702 ? 10.442 14.982 -10.791 1.00 97.62 702 ASP A CA 1
ATOM 5477 C C . ASP A 1 702 ? 11.323 13.892 -11.407 1.00 97.62 702 ASP A C 1
ATOM 5479 O O . ASP A 1 702 ? 12.473 14.159 -11.774 1.00 97.62 702 ASP A O 1
ATOM 5483 N N . MET A 1 703 ? 10.807 12.667 -11.471 1.00 96.19 703 MET A N 1
ATOM 5484 C CA . MET A 1 703 ? 11.501 11.505 -12.013 1.00 96.19 703 MET A CA 1
ATOM 5485 C C . MET A 1 703 ? 10.580 10.752 -12.982 1.00 96.19 703 MET A C 1
ATOM 5487 O O . MET A 1 703 ? 9.620 10.125 -12.528 1.00 96.19 703 MET A O 1
ATOM 5491 N N . PRO A 1 704 ? 10.904 10.751 -14.291 1.00 94.31 704 PRO A N 1
ATOM 5492 C CA . PRO A 1 704 ? 10.253 9.909 -15.291 1.00 94.31 704 PRO A CA 1
ATOM 5493 C C . PRO A 1 704 ? 10.361 8.436 -14.898 1.00 94.31 704 PRO A C 1
ATOM 5495 O O . PRO A 1 704 ? 11.454 8.006 -14.514 1.00 94.31 704 PRO A O 1
ATOM 5498 N N . ILE A 1 705 ? 9.295 7.637 -15.021 1.00 94.62 705 ILE A N 1
ATOM 5499 C CA . ILE A 1 705 ? 9.424 6.191 -14.784 1.00 94.62 705 ILE A CA 1
ATOM 5500 C C . ILE A 1 705 ? 10.456 5.581 -15.740 1.00 94.62 705 ILE A C 1
ATOM 5502 O O . ILE A 1 705 ? 11.415 4.958 -15.286 1.00 94.62 705 ILE A O 1
ATOM 5506 N N . TYR A 1 706 ? 10.321 5.834 -17.042 1.00 94.12 706 TYR A N 1
ATOM 5507 C CA . TYR A 1 706 ? 11.225 5.326 -18.069 1.00 94.12 706 TYR A CA 1
ATOM 5508 C C . TYR A 1 706 ? 12.459 6.210 -18.252 1.00 94.12 706 TYR A C 1
ATOM 5510 O O . TYR A 1 706 ? 12.532 7.338 -17.771 1.00 94.12 706 TYR A O 1
ATOM 5518 N N . VAL A 1 707 ? 13.450 5.680 -18.963 1.00 94.00 707 VAL A N 1
ATOM 5519 C CA . VAL A 1 707 ? 14.702 6.378 -19.280 1.00 94.00 707 VAL A CA 1
ATOM 5520 C C . VAL A 1 707 ? 14.849 6.547 -20.788 1.00 94.00 707 VAL A C 1
ATOM 5522 O O . VAL A 1 707 ? 14.199 5.845 -21.564 1.00 94.00 707 VAL A O 1
ATOM 5525 N N . GLY A 1 708 ? 15.681 7.489 -21.230 1.00 91.56 708 GLY A N 1
ATOM 5526 C CA . GLY A 1 708 ? 16.006 7.619 -22.651 1.00 91.56 708 GLY A CA 1
ATOM 5527 C C . GLY A 1 708 ? 16.780 6.392 -23.140 1.00 91.56 708 GLY A C 1
ATOM 5528 O O . GLY A 1 708 ? 17.644 5.885 -22.424 1.00 91.56 708 GLY A O 1
ATOM 5529 N N . ARG A 1 709 ? 16.504 5.910 -24.362 1.00 91.81 709 ARG A N 1
ATOM 5530 C CA . ARG A 1 709 ? 17.263 4.789 -24.955 1.00 91.81 709 ARG A CA 1
ATOM 5531 C C . ARG A 1 709 ? 18.746 5.129 -25.075 1.00 91.81 709 ARG A C 1
ATOM 5533 O O . ARG A 1 709 ? 19.593 4.302 -24.758 1.00 91.81 709 ARG A O 1
ATOM 5540 N N . ASP A 1 710 ? 19.051 6.327 -25.568 1.00 93.38 710 ASP A N 1
ATOM 5541 C CA . ASP A 1 710 ? 20.422 6.805 -25.740 1.00 93.38 710 ASP A CA 1
ATOM 5542 C C . ASP A 1 710 ? 20.953 7.422 -24.444 1.00 93.38 710 ASP A C 1
ATOM 5544 O O . ASP A 1 710 ? 21.098 8.638 -24.324 1.00 93.38 710 ASP A O 1
ATOM 5548 N N . SER A 1 711 ? 21.173 6.574 -23.445 1.00 94.94 711 SER A N 1
ATOM 5549 C CA . SER A 1 711 ? 21.598 6.988 -22.112 1.00 94.94 711 SER A CA 1
ATOM 5550 C C . SER A 1 711 ? 22.696 6.093 -21.562 1.00 94.94 711 SER A C 1
ATOM 5552 O O . SER A 1 711 ? 22.812 4.922 -21.935 1.00 94.94 711 SER A O 1
ATOM 5554 N N . ALA A 1 712 ? 23.462 6.640 -20.618 1.00 94.75 712 ALA A N 1
ATOM 5555 C CA . ALA A 1 712 ? 24.394 5.864 -19.810 1.00 94.75 712 ALA A CA 1
ATOM 5556 C C . ALA A 1 712 ? 23.670 4.737 -19.053 1.00 94.75 712 ALA A C 1
ATOM 5558 O O . ALA A 1 712 ? 24.209 3.640 -18.939 1.00 94.75 712 ALA A O 1
ATOM 5559 N N . ASP A 1 713 ? 22.437 4.992 -18.596 1.00 94.12 713 ASP A N 1
ATOM 5560 C CA . ASP A 1 713 ? 21.612 4.032 -17.862 1.00 94.12 713 ASP A CA 1
ATOM 5561 C C . ASP A 1 713 ? 21.348 2.762 -18.682 1.00 94.12 713 ASP A C 1
ATOM 5563 O O . ASP A 1 713 ? 21.543 1.655 -18.187 1.00 94.12 713 ASP A O 1
ATOM 5567 N N . VAL A 1 714 ? 20.939 2.913 -19.945 1.00 95.50 714 VAL A N 1
ATOM 5568 C CA . VAL A 1 714 ? 20.639 1.769 -20.819 1.00 95.50 714 VAL A CA 1
ATOM 5569 C C . VAL A 1 714 ? 21.920 1.138 -21.348 1.00 95.50 714 VAL A C 1
ATOM 5571 O O . VAL A 1 714 ? 22.035 -0.082 -21.348 1.00 95.50 714 VAL A O 1
ATOM 5574 N N . TRP A 1 715 ? 22.899 1.945 -21.767 1.00 95.06 715 TRP A N 1
ATOM 5575 C CA . TRP A 1 715 ? 24.157 1.448 -22.327 1.00 95.06 715 TRP A CA 1
ATOM 5576 C C . TRP A 1 715 ? 24.936 0.560 -21.345 1.00 95.06 715 TRP A C 1
ATOM 5578 O O . TRP A 1 715 ? 25.411 -0.504 -21.746 1.00 95.06 715 TRP A O 1
ATOM 5588 N N . ALA A 1 716 ? 25.033 0.971 -20.075 1.00 93.12 716 ALA A N 1
ATOM 5589 C CA . ALA A 1 716 ? 25.796 0.263 -19.045 1.00 93.12 716 ALA A CA 1
ATOM 5590 C C . ALA A 1 716 ? 25.019 -0.866 -18.346 1.00 93.12 716 ALA A C 1
ATOM 5592 O O . ALA A 1 716 ? 25.621 -1.721 -17.695 1.00 93.12 716 ALA A O 1
ATOM 5593 N N . HIS A 1 717 ? 23.689 -0.890 -18.475 1.00 94.06 717 HIS A N 1
ATOM 5594 C CA . HIS A 1 717 ? 22.828 -1.857 -17.790 1.00 94.06 717 HIS A CA 1
ATOM 5595 C C . HIS A 1 717 ? 21.810 -2.507 -18.730 1.00 94.06 717 HIS A C 1
ATOM 5597 O O . HIS A 1 717 ?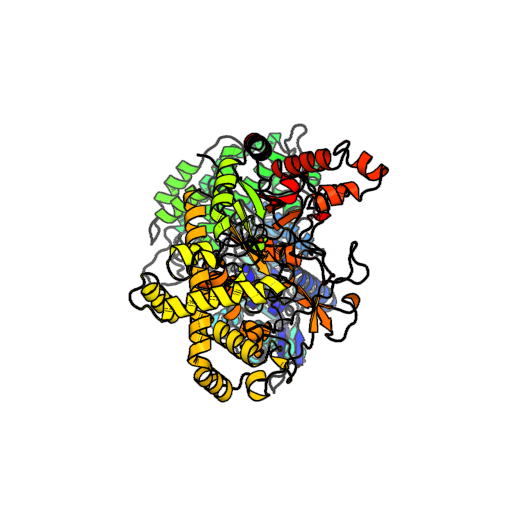 20.653 -2.695 -18.360 1.00 94.06 717 HIS A O 1
ATOM 5603 N N . GLN A 1 718 ? 22.232 -2.868 -19.945 1.00 95.06 718 GLN A N 1
ATOM 5604 C CA . GLN A 1 718 ? 21.358 -3.408 -20.999 1.00 95.06 718 GLN A CA 1
ATOM 5605 C C . GLN A 1 718 ? 20.488 -4.584 -20.531 1.00 95.06 718 GLN A C 1
ATOM 5607 O O . GLN A 1 718 ? 19.341 -4.693 -20.948 1.00 95.06 718 GLN A O 1
ATOM 5612 N N . GLN A 1 719 ? 20.993 -5.420 -19.619 1.00 95.25 719 GLN A N 1
ATOM 5613 C CA . GLN A 1 719 ? 20.275 -6.555 -19.029 1.00 95.25 719 GLN A CA 1
ATOM 5614 C C . GLN A 1 719 ? 19.042 -6.173 -18.193 1.00 95.25 719 GLN A C 1
ATOM 5616 O O . GLN A 1 719 ? 18.230 -7.039 -17.884 1.00 95.25 719 GLN A O 1
ATOM 5621 N N . LEU A 1 720 ? 18.913 -4.907 -17.789 1.00 96.88 720 LEU A N 1
ATOM 5622 C CA . LEU A 1 720 ? 17.766 -4.394 -17.036 1.00 96.88 720 LEU A CA 1
ATOM 5623 C C . LEU A 1 720 ? 16.643 -3.880 -17.954 1.00 96.88 720 LEU A C 1
ATOM 5625 O O . LEU A 1 720 ? 15.636 -3.365 -17.465 1.00 96.88 720 LEU A O 1
ATOM 5629 N N . PHE A 1 721 ? 16.807 -4.005 -19.273 1.00 97.31 721 PHE A N 1
ATOM 5630 C CA . PHE A 1 721 ? 15.884 -3.502 -20.285 1.00 97.31 721 PHE A CA 1
ATOM 5631 C C . PHE A 1 721 ? 15.551 -4.581 -21.318 1.00 97.31 721 PHE A C 1
ATOM 5633 O O . PHE A 1 721 ? 16.354 -5.464 -21.613 1.00 97.31 721 PHE A O 1
ATOM 5640 N N . GLN A 1 722 ? 14.367 -4.478 -21.918 1.00 96.06 722 GLN A N 1
ATOM 5641 C CA . GLN A 1 722 ? 13.890 -5.403 -22.948 1.00 96.06 722 GLN A CA 1
ATOM 5642 C C . GLN A 1 722 ? 14.504 -5.061 -24.315 1.00 96.06 722 GLN A C 1
ATOM 5644 O O . GLN A 1 722 ? 13.870 -4.416 -25.156 1.00 96.06 722 GLN A O 1
ATOM 5649 N N . LEU A 1 723 ? 15.756 -5.470 -24.524 1.00 94.00 723 LEU A N 1
ATOM 5650 C CA . LEU A 1 723 ? 16.536 -5.197 -25.733 1.00 94.00 723 LEU A CA 1
ATOM 5651 C C . LEU A 1 723 ? 16.877 -6.480 -26.506 1.00 94.00 723 LEU A C 1
ATOM 5653 O O . LEU A 1 723 ? 17.030 -7.556 -25.928 1.00 94.00 723 LEU A O 1
ATOM 5657 N N . ASP A 1 724 ? 17.048 -6.356 -27.819 1.00 88.69 724 ASP A N 1
ATOM 5658 C CA . ASP A 1 724 ? 17.676 -7.381 -28.647 1.00 88.69 724 ASP A CA 1
ATOM 5659 C C . ASP A 1 724 ? 19.214 -7.367 -28.517 1.00 88.69 724 ASP A C 1
ATOM 5661 O O . ASP A 1 724 ? 19.816 -6.497 -27.883 1.00 88.69 724 ASP A O 1
ATOM 5665 N N . ALA A 1 725 ? 19.883 -8.323 -29.169 1.00 82.62 725 ALA A N 1
ATOM 5666 C CA . ALA A 1 725 ? 21.345 -8.450 -29.133 1.00 82.62 725 ALA A CA 1
ATOM 5667 C C . ALA A 1 725 ? 22.110 -7.270 -29.775 1.00 82.62 725 ALA A C 1
ATOM 5669 O O . ALA A 1 725 ? 23.335 -7.194 -29.664 1.00 82.62 725 ALA A O 1
ATOM 5670 N N . LEU A 1 726 ? 21.421 -6.377 -30.491 1.00 80.88 726 LEU A N 1
ATOM 5671 C CA . LEU A 1 726 ? 21.985 -5.177 -31.106 1.00 80.88 726 LEU A CA 1
ATOM 5672 C C . LEU A 1 726 ? 21.656 -3.902 -30.311 1.00 80.88 726 LEU A C 1
ATOM 5674 O O . LEU A 1 726 ? 22.100 -2.821 -30.708 1.00 80.88 726 LEU A O 1
ATOM 5678 N N . GLY A 1 727 ? 20.925 -4.015 -29.198 1.00 81.81 727 GLY A N 1
ATOM 5679 C CA . GLY A 1 727 ? 20.533 -2.889 -28.357 1.00 81.81 727 GLY A CA 1
ATOM 5680 C C . GLY A 1 727 ? 19.283 -2.152 -28.844 1.00 81.81 727 GLY A C 1
ATOM 5681 O O . GLY A 1 727 ? 19.102 -0.971 -28.522 1.00 81.81 727 GLY A O 1
ATOM 5682 N N . PHE A 1 728 ? 18.447 -2.787 -29.671 1.00 88.44 728 PHE A N 1
ATOM 5683 C CA . PHE A 1 728 ? 17.135 -2.266 -30.065 1.00 88.44 728 PHE A CA 1
ATOM 5684 C C . PHE A 1 728 ? 16.049 -2.729 -29.091 1.00 88.44 728 PHE A C 1
ATOM 5686 O O . PHE A 1 728 ? 16.045 -3.899 -28.719 1.00 88.44 728 PHE A O 1
ATOM 5693 N N . PRO A 1 729 ? 15.123 -1.846 -28.672 1.00 93.38 729 PRO A N 1
ATOM 5694 C CA . PRO A 1 729 ? 13.990 -2.254 -27.853 1.00 93.38 729 PRO A CA 1
ATOM 5695 C C . PRO A 1 729 ? 13.147 -3.301 -28.576 1.00 93.38 729 PRO A C 1
ATOM 5697 O O . PRO A 1 729 ? 12.817 -3.120 -29.745 1.00 93.38 729 PRO A O 1
ATOM 5700 N N . LEU A 1 730 ? 12.777 -4.371 -27.875 1.00 93.00 730 LEU A N 1
ATOM 5701 C CA . LEU A 1 730 ? 11.782 -5.331 -28.365 1.00 93.00 730 LEU A CA 1
ATOM 5702 C C . LEU A 1 730 ? 10.387 -4.696 -28.339 1.00 93.00 730 LEU A C 1
ATOM 5704 O O . LEU A 1 730 ? 9.606 -4.799 -29.284 1.00 93.00 730 LEU A O 1
ATOM 5708 N N . LYS A 1 731 ? 10.116 -3.986 -27.243 1.00 95.12 731 LYS A N 1
ATOM 5709 C CA . LYS A 1 731 ? 8.913 -3.200 -27.007 1.00 95.12 731 LYS A CA 1
ATOM 5710 C C . LYS A 1 731 ? 9.287 -1.842 -26.430 1.00 95.12 731 LYS A C 1
ATOM 5712 O O . LYS A 1 731 ? 10.341 -1.681 -25.810 1.00 95.12 731 LYS A O 1
ATOM 5717 N N . VAL A 1 732 ? 8.409 -0.872 -26.633 1.00 93.62 732 VAL A N 1
ATOM 5718 C CA . VAL A 1 732 ? 8.571 0.504 -26.175 1.00 93.62 732 VAL A CA 1
ATOM 5719 C C . VAL A 1 732 ? 7.380 0.963 -25.348 1.00 93.62 732 VAL A C 1
ATOM 5721 O O . VAL A 1 732 ? 6.267 0.445 -25.466 1.00 93.62 732 VAL A O 1
ATOM 5724 N N . ALA A 1 733 ? 7.636 1.954 -24.503 1.00 92.62 733 ALA A N 1
ATOM 5725 C CA . ALA A 1 733 ? 6.620 2.595 -23.694 1.00 92.62 733 ALA A CA 1
ATOM 5726 C C . ALA A 1 733 ? 5.666 3.458 -24.529 1.00 92.62 733 ALA A C 1
ATOM 5728 O O . ALA A 1 733 ? 6.045 4.088 -25.526 1.00 92.62 733 ALA A O 1
ATOM 5729 N N . GLY A 1 734 ? 4.433 3.540 -24.048 1.00 89.25 734 GLY A N 1
ATOM 5730 C CA . GLY A 1 734 ? 3.422 4.464 -24.526 1.00 89.25 734 GLY A CA 1
ATOM 5731 C C . GLY A 1 734 ? 2.208 4.458 -23.609 1.00 89.25 734 GLY A C 1
ATOM 5732 O O . GLY A 1 734 ? 2.248 3.906 -22.513 1.00 89.25 734 GLY A O 1
ATOM 5733 N N . VAL A 1 735 ? 1.112 5.024 -24.098 1.00 86.56 735 VAL A N 1
ATOM 5734 C CA . VAL A 1 735 ? -0.225 4.899 -23.506 1.00 86.56 735 VAL A CA 1
ATOM 5735 C C . VAL A 1 735 ? -1.242 4.563 -24.594 1.00 86.56 735 VAL A C 1
ATOM 5737 O O . VAL A 1 735 ? -1.069 4.999 -25.740 1.00 86.56 735 VAL A O 1
ATOM 5740 N N . PRO A 1 736 ? -2.288 3.782 -24.271 1.00 87.75 736 PRO A N 1
ATOM 5741 C CA . PRO A 1 736 ? -3.320 3.422 -25.237 1.00 87.75 736 PRO A CA 1
ATOM 5742 C C . PRO A 1 736 ? -4.142 4.651 -25.671 1.00 87.75 736 PRO A C 1
ATOM 5744 O O . PRO A 1 736 ? -4.029 5.719 -25.065 1.00 87.75 736 PRO A O 1
ATOM 5747 N N . PRO A 1 737 ? -4.986 4.511 -26.708 1.00 83.12 737 PRO A N 1
ATOM 5748 C CA . PRO A 1 737 ? -5.979 5.511 -27.065 1.00 83.12 737 PRO A CA 1
ATOM 5749 C C . PRO A 1 737 ? -6.875 5.904 -25.891 1.00 83.12 737 PRO A C 1
ATOM 5751 O O . PRO A 1 737 ? -7.291 5.055 -25.100 1.00 83.12 737 PRO A O 1
ATOM 5754 N N . ASP A 1 738 ? -7.205 7.188 -25.817 1.00 74.06 738 ASP A N 1
ATOM 5755 C CA . ASP A 1 738 ? -8.111 7.758 -24.825 1.00 74.06 738 ASP A CA 1
ATOM 5756 C C . ASP A 1 738 ? -8.986 8.860 -25.452 1.00 74.06 738 ASP A C 1
ATOM 5758 O O . ASP A 1 738 ? -8.964 9.088 -26.662 1.00 74.06 738 ASP A O 1
ATOM 5762 N N . ALA A 1 739 ? -9.785 9.547 -24.630 1.00 58.59 739 ALA A N 1
ATOM 5763 C CA . ALA A 1 739 ? -10.671 10.620 -25.088 1.00 58.59 739 ALA A CA 1
ATOM 5764 C C . ALA A 1 739 ? -9.929 11.832 -25.699 1.00 58.59 739 ALA A C 1
ATOM 5766 O O . ALA A 1 739 ? -10.567 12.682 -26.320 1.00 58.59 739 ALA A O 1
ATOM 5767 N N . TYR A 1 740 ? -8.606 11.921 -25.529 1.00 61.84 740 TYR A N 1
ATOM 5768 C CA . TYR A 1 740 ? -7.757 13.016 -25.998 1.00 61.84 740 TYR A CA 1
ATOM 5769 C C . TYR A 1 740 ? -6.839 12.607 -27.164 1.00 61.84 740 TYR A C 1
ATOM 5771 O O . TYR A 1 740 ? -6.358 13.485 -27.884 1.00 61.84 740 TYR A O 1
ATOM 5779 N N . SER A 1 741 ? -6.605 11.306 -27.378 1.00 71.25 741 SER A N 1
ATOM 5780 C CA . SER A 1 741 ? -5.827 10.762 -28.498 1.00 71.25 741 SER A CA 1
ATOM 5781 C C . SER A 1 741 ? -6.428 9.465 -29.052 1.00 71.25 741 SER A C 1
ATOM 5783 O O . SER A 1 741 ? -6.348 8.412 -28.421 1.00 71.25 741 SER A O 1
ATOM 5785 N N . GLU A 1 742 ? -6.931 9.506 -30.292 1.00 76.75 742 GLU A N 1
ATOM 5786 C CA . GLU A 1 742 ? -7.491 8.334 -30.995 1.00 76.75 742 GLU A CA 1
ATOM 5787 C C . GLU A 1 742 ? -6.463 7.216 -31.248 1.00 76.75 742 GLU A C 1
ATOM 5789 O O . GLU A 1 742 ? -6.831 6.052 -31.395 1.00 76.75 742 GLU A O 1
ATOM 5794 N N . THR A 1 743 ? -5.169 7.544 -31.288 1.00 84.00 743 THR A N 1
ATOM 5795 C CA . THR A 1 743 ? -4.082 6.590 -31.574 1.00 84.00 743 THR A CA 1
ATOM 5796 C C . THR A 1 743 ? -3.223 6.259 -30.351 1.00 84.00 743 THR A C 1
ATOM 5798 O O . THR A 1 743 ? -2.249 5.509 -30.467 1.00 84.00 743 THR A O 1
ATOM 5801 N N . GLY A 1 744 ? -3.559 6.818 -29.185 1.00 84.31 744 GLY A N 1
ATOM 5802 C CA . GLY A 1 744 ? -2.703 6.793 -27.999 1.00 84.31 744 GLY A CA 1
ATOM 5803 C C . GLY A 1 744 ? -1.449 7.647 -28.182 1.00 84.31 744 GLY A C 1
ATOM 5804 O O . GLY A 1 744 ? -1.385 8.491 -29.081 1.00 84.31 744 GLY A O 1
ATOM 5805 N N . GLN A 1 745 ? -0.444 7.449 -27.332 1.00 83.62 745 GLN A N 1
ATOM 5806 C CA . GLN A 1 745 ? 0.842 8.145 -27.442 1.00 83.62 745 GLN A CA 1
ATOM 5807 C C . GLN A 1 745 ? 1.981 7.133 -27.417 1.00 83.62 745 GLN A C 1
ATOM 5809 O O . GLN A 1 745 ? 2.091 6.338 -26.488 1.00 83.62 745 GLN A O 1
ATOM 5814 N N . LEU A 1 746 ? 2.825 7.164 -28.446 1.00 85.19 746 LEU A N 1
ATOM 5815 C CA . LEU A 1 746 ? 4.014 6.326 -28.540 1.00 85.19 746 LEU A CA 1
ATOM 5816 C C . LEU A 1 746 ? 5.219 7.131 -28.051 1.00 85.19 746 LEU A C 1
ATOM 5818 O O . LEU A 1 746 ? 5.600 8.110 -28.690 1.00 85.19 746 LEU A O 1
ATOM 5822 N N . TRP A 1 747 ? 5.795 6.749 -26.912 1.00 85.25 747 TRP A N 1
ATOM 5823 C CA . TRP A 1 747 ? 6.895 7.502 -26.297 1.00 85.25 747 TRP A CA 1
ATOM 5824 C C . TRP A 1 747 ? 8.268 7.001 -26.743 1.00 85.25 747 TRP A C 1
ATOM 5826 O O . TRP A 1 747 ? 9.217 7.775 -26.826 1.00 85.25 747 TRP A O 1
ATOM 5836 N N . GLY A 1 748 ? 8.379 5.712 -27.075 1.00 85.31 748 GLY A N 1
ATOM 5837 C CA . GLY A 1 748 ? 9.597 5.141 -27.659 1.00 85.31 748 GLY A CA 1
ATOM 5838 C C . GLY A 1 748 ? 10.694 4.787 -26.646 1.00 85.31 748 GLY A C 1
ATOM 5839 O O . GLY A 1 748 ? 11.750 4.291 -27.044 1.00 85.31 748 GLY A O 1
ATOM 5840 N N . ASN A 1 749 ? 10.474 5.010 -25.346 1.00 92.06 749 ASN A N 1
ATOM 5841 C CA . ASN A 1 749 ? 11.411 4.587 -24.304 1.00 92.06 749 ASN A CA 1
ATOM 5842 C C . ASN A 1 749 ? 11.502 3.052 -24.228 1.00 92.06 749 ASN A C 1
ATOM 5844 O O . ASN A 1 749 ? 10.477 2.385 -24.387 1.00 92.06 749 ASN A O 1
ATOM 5848 N N . PRO A 1 750 ? 12.682 2.474 -23.936 1.00 94.75 750 PRO A N 1
ATOM 5849 C CA . PRO A 1 750 ? 12.792 1.049 -23.651 1.00 94.75 750 PRO A CA 1
ATOM 5850 C C . PRO A 1 750 ? 12.030 0.685 -22.370 1.00 94.75 750 PRO A C 1
ATOM 5852 O O . PRO A 1 750 ? 12.007 1.454 -21.405 1.00 94.75 750 PRO A O 1
ATOM 5855 N N . LEU A 1 751 ? 11.439 -0.509 -22.360 1.00 96.88 751 LEU A N 1
ATOM 5856 C CA . LEU A 1 751 ? 10.767 -1.072 -21.189 1.00 96.88 751 LEU A CA 1
ATOM 5857 C C . LEU A 1 751 ? 11.758 -1.812 -20.287 1.00 96.88 751 LEU A C 1
ATOM 5859 O O . LEU A 1 751 ? 12.764 -2.351 -20.755 1.00 96.88 751 LEU A O 1
ATOM 5863 N N . PHE A 1 752 ? 11.461 -1.846 -18.990 1.00 97.81 752 PHE A N 1
ATOM 5864 C CA . PHE A 1 752 ? 12.278 -2.546 -18.003 1.00 97.81 752 PHE A CA 1
ATOM 5865 C C . PHE A 1 752 ? 12.102 -4.062 -18.084 1.00 97.81 752 PHE A C 1
ATOM 5867 O O . PHE A 1 752 ? 11.000 -4.572 -18.299 1.00 97.81 752 PHE A O 1
ATOM 5874 N N . GLU A 1 753 ? 13.185 -4.786 -17.826 1.00 97.00 753 GLU A N 1
ATOM 5875 C CA . GLU A 1 753 ? 13.144 -6.210 -17.512 1.00 97.00 753 GLU A CA 1
ATOM 5876 C C . GLU A 1 753 ? 12.968 -6.376 -15.996 1.00 97.00 753 GLU A C 1
ATOM 5878 O O . GLU A 1 753 ? 13.925 -6.582 -15.245 1.00 97.00 753 GLU A O 1
ATOM 5883 N N . TRP A 1 754 ? 11.727 -6.208 -15.522 1.00 96.12 754 TRP A N 1
ATOM 5884 C CA . TRP A 1 754 ? 11.406 -6.205 -14.090 1.00 96.12 754 TRP A CA 1
ATOM 5885 C C . TRP A 1 754 ? 11.839 -7.489 -13.376 1.00 96.12 754 TRP A C 1
ATOM 5887 O O . TRP A 1 754 ? 12.260 -7.418 -12.223 1.00 96.12 754 TRP A O 1
ATOM 5897 N N . ALA A 1 755 ? 11.818 -8.637 -14.061 1.00 93.44 755 ALA A N 1
ATOM 5898 C CA . ALA A 1 755 ? 12.276 -9.899 -13.488 1.00 93.44 755 ALA A CA 1
ATOM 5899 C C . ALA A 1 755 ? 13.797 -9.921 -13.258 1.00 93.44 755 ALA A C 1
ATOM 5901 O O . ALA A 1 755 ? 14.263 -10.535 -12.299 1.00 93.44 755 ALA A O 1
ATOM 5902 N N . ALA A 1 756 ? 14.587 -9.251 -14.105 1.00 95.00 756 ALA A N 1
ATOM 5903 C CA . ALA A 1 756 ? 16.026 -9.102 -13.885 1.00 95.00 756 ALA A CA 1
ATOM 5904 C C . ALA A 1 756 ? 16.315 -8.131 -12.731 1.00 95.00 756 ALA A C 1
ATOM 5906 O O . ALA A 1 756 ? 17.193 -8.399 -11.914 1.00 95.00 756 ALA A O 1
ATOM 5907 N N . MET A 1 757 ? 15.545 -7.043 -12.626 1.00 97.19 757 MET A N 1
ATOM 5908 C CA . MET A 1 757 ? 15.657 -6.102 -11.505 1.00 97.19 757 MET A CA 1
ATOM 5909 C C . MET A 1 757 ? 15.268 -6.740 -10.165 1.00 97.19 757 MET A C 1
ATOM 5911 O O . MET A 1 757 ? 15.888 -6.462 -9.147 1.00 97.19 757 MET A O 1
ATOM 5915 N N . GLU A 1 758 ? 14.269 -7.620 -10.132 1.00 94.12 758 GLU A N 1
ATOM 5916 C CA . GLU A 1 758 ? 13.882 -8.310 -8.897 1.00 94.12 758 GLU A CA 1
ATOM 5917 C C . GLU A 1 758 ? 15.012 -9.207 -8.356 1.00 94.12 758 GLU A C 1
ATOM 5919 O O . GLU A 1 758 ? 15.225 -9.276 -7.145 1.00 94.12 758 GLU A O 1
ATOM 5924 N N . GLN A 1 759 ? 15.791 -9.843 -9.240 1.00 93.31 759 GLN A N 1
ATOM 5925 C CA . GLN A 1 759 ? 16.885 -10.746 -8.857 1.00 93.31 759 GLN A CA 1
ATOM 5926 C C . GLN A 1 759 ? 18.012 -10.056 -8.079 1.00 93.31 759 GLN A C 1
ATOM 5928 O O . GLN A 1 759 ? 18.673 -10.713 -7.272 1.00 93.31 759 GLN A O 1
ATOM 5933 N N . ASP A 1 760 ? 18.235 -8.757 -8.300 1.00 87.62 760 ASP A N 1
ATOM 5934 C CA . ASP A 1 760 ? 19.229 -7.965 -7.565 1.00 87.62 760 ASP A CA 1
ATOM 5935 C C . ASP A 1 760 ? 18.625 -7.111 -6.437 1.00 87.62 760 ASP A C 1
ATOM 5937 O O . ASP A 1 760 ? 19.324 -6.302 -5.821 1.00 87.62 760 ASP A O 1
ATOM 5941 N N . GLY A 1 761 ? 17.337 -7.319 -6.133 1.00 92.00 761 GLY A N 1
ATOM 5942 C CA . GLY A 1 761 ? 16.616 -6.567 -5.112 1.00 92.00 761 GLY A CA 1
ATOM 5943 C C . GLY A 1 761 ? 16.321 -5.124 -5.520 1.00 92.00 761 GLY A C 1
ATOM 5944 O O . GLY A 1 761 ? 16.268 -4.250 -4.658 1.00 92.00 761 GLY A O 1
ATOM 5945 N N . TYR A 1 762 ? 16.132 -4.864 -6.816 1.00 97.31 762 TYR A N 1
ATOM 5946 C CA . TYR A 1 762 ? 15.820 -3.553 -7.389 1.00 97.31 762 TYR A CA 1
ATOM 5947 C C . TYR A 1 762 ? 16.925 -2.504 -7.172 1.00 97.31 762 TYR A C 1
ATOM 5949 O O . TYR A 1 762 ? 16.647 -1.306 -7.033 1.00 97.31 762 TYR A O 1
ATOM 5957 N N . ARG A 1 763 ? 18.198 -2.922 -7.164 1.00 95.81 763 ARG A N 1
ATOM 5958 C CA . ARG A 1 763 ? 19.351 -2.076 -6.795 1.00 95.81 763 ARG A CA 1
ATOM 5959 C C . ARG A 1 763 ? 19.423 -0.783 -7.604 1.00 95.81 763 ARG A C 1
ATOM 5961 O O . ARG A 1 763 ? 19.679 0.279 -7.029 1.00 95.81 763 ARG A O 1
ATOM 5968 N N . TRP A 1 764 ? 19.188 -0.864 -8.915 1.00 95.88 764 TRP A N 1
ATOM 5969 C CA . TRP A 1 764 ? 19.211 0.293 -9.815 1.00 95.88 764 TRP A CA 1
ATOM 5970 C C . TRP A 1 764 ? 18.150 1.338 -9.434 1.00 95.88 764 TRP A C 1
ATOM 5972 O O . TRP A 1 764 ? 18.460 2.524 -9.320 1.00 95.88 764 TRP A O 1
ATOM 5982 N N . TRP A 1 765 ? 16.922 0.898 -9.136 1.00 97.12 765 TRP A N 1
ATOM 5983 C CA . TRP A 1 765 ? 15.831 1.777 -8.701 1.00 97.12 765 TRP A CA 1
ATOM 5984 C C . TRP A 1 765 ? 16.109 2.431 -7.349 1.00 97.12 765 TRP A C 1
ATOM 5986 O O . TRP A 1 765 ? 15.873 3.630 -7.188 1.00 97.12 765 TRP A O 1
ATOM 5996 N N . ILE A 1 766 ? 16.664 1.676 -6.397 1.00 96.50 766 ILE A N 1
ATOM 5997 C CA . ILE A 1 766 ? 17.050 2.210 -5.086 1.00 96.50 766 ILE A CA 1
ATOM 5998 C C . ILE A 1 766 ? 18.104 3.314 -5.245 1.00 96.50 766 ILE A C 1
ATOM 6000 O O . ILE A 1 766 ? 17.973 4.382 -4.644 1.00 96.50 766 ILE A O 1
ATOM 6004 N N . GLU A 1 767 ? 19.142 3.091 -6.058 1.00 94.31 767 GLU A N 1
ATOM 6005 C CA . GLU A 1 767 ? 20.167 4.114 -6.305 1.00 94.31 767 GLU A CA 1
ATOM 6006 C C . GLU A 1 767 ? 19.598 5.340 -7.017 1.00 94.31 767 GLU A C 1
ATOM 6008 O O . GLU A 1 767 ? 19.921 6.468 -6.639 1.00 94.31 767 GLU A O 1
ATOM 6013 N N . ARG A 1 768 ? 18.723 5.140 -8.008 1.00 95.44 768 ARG A N 1
ATOM 6014 C CA . ARG A 1 768 ? 18.088 6.236 -8.745 1.00 95.44 768 ARG A CA 1
ATOM 6015 C C . ARG A 1 768 ? 17.265 7.123 -7.815 1.00 95.44 768 ARG A C 1
ATOM 6017 O O . ARG A 1 768 ? 17.486 8.330 -7.770 1.00 95.44 768 ARG A O 1
ATOM 6024 N N . VAL A 1 769 ? 16.395 6.531 -6.992 1.00 96.12 769 VAL A N 1
ATOM 6025 C CA . VAL A 1 769 ? 15.581 7.270 -6.010 1.00 96.12 769 VAL A CA 1
ATOM 6026 C C . VAL A 1 769 ? 16.457 7.984 -4.984 1.00 96.12 769 VAL A C 1
ATOM 6028 O O . VAL A 1 769 ? 16.265 9.177 -4.730 1.00 96.12 769 VAL A O 1
ATOM 6031 N N . ARG A 1 770 ? 17.458 7.290 -4.422 1.00 94.00 770 ARG A N 1
ATOM 6032 C CA . ARG A 1 770 ? 18.429 7.892 -3.496 1.00 94.00 770 ARG A CA 1
ATOM 6033 C C . ARG A 1 770 ? 19.082 9.114 -4.124 1.00 94.00 770 ARG A C 1
ATOM 6035 O O . ARG A 1 770 ? 19.228 10.141 -3.463 1.00 94.00 770 ARG A O 1
ATOM 6042 N N . ARG A 1 771 ? 19.476 8.999 -5.390 1.00 91.25 771 ARG A N 1
ATOM 6043 C CA . ARG A 1 771 ? 20.159 10.056 -6.116 1.00 91.25 771 ARG A CA 1
ATOM 6044 C C . ARG A 1 771 ? 19.249 11.248 -6.372 1.00 91.25 771 ARG A C 1
ATOM 6046 O O . ARG A 1 771 ? 19.631 12.365 -6.034 1.00 91.25 771 ARG A O 1
ATOM 6053 N N . THR A 1 772 ? 18.042 11.042 -6.887 1.00 94.12 772 THR A N 1
ATOM 6054 C CA . THR A 1 772 ? 17.121 12.152 -7.167 1.00 94.12 772 THR A CA 1
ATOM 6055 C C . THR A 1 772 ? 16.717 12.900 -5.889 1.00 94.12 772 THR A C 1
ATOM 6057 O O . THR A 1 772 ? 16.612 14.128 -5.892 1.00 94.12 772 THR A O 1
ATOM 6060 N N . LEU A 1 773 ? 16.597 12.212 -4.747 1.00 92.69 773 LEU A N 1
ATOM 6061 C CA . LEU A 1 773 ? 16.352 12.851 -3.443 1.00 92.69 773 LEU A CA 1
ATOM 6062 C C . LEU A 1 773 ? 17.551 13.659 -2.905 1.00 92.69 773 LEU A C 1
ATOM 6064 O O . LEU A 1 773 ? 17.395 14.499 -2.019 1.00 92.69 773 LEU A O 1
ATOM 6068 N N . GLN A 1 774 ? 18.753 13.505 -3.466 1.00 90.75 774 GLN A N 1
ATOM 6069 C CA . GLN A 1 774 ? 19.852 14.446 -3.208 1.00 90.75 774 GLN A CA 1
ATOM 6070 C C . GLN A 1 774 ? 19.663 15.784 -3.937 1.00 90.75 774 GLN A C 1
ATOM 6072 O O . GLN A 1 774 ? 20.368 16.750 -3.633 1.00 90.75 774 GLN A O 1
ATOM 6077 N N . HIS A 1 775 ? 18.708 15.887 -4.862 1.00 93.25 775 HIS A N 1
ATOM 6078 C CA . HIS A 1 775 ? 18.399 17.124 -5.578 1.00 93.25 775 HIS A CA 1
ATOM 6079 C C . HIS A 1 775 ? 17.138 17.825 -5.085 1.00 93.25 775 HIS A C 1
ATOM 6081 O O . HIS A 1 775 ? 17.011 19.029 -5.295 1.00 93.25 775 HIS A O 1
ATOM 6087 N N . CYS A 1 776 ? 16.241 17.125 -4.399 1.00 94.75 776 CYS A N 1
ATOM 6088 C CA . CYS A 1 776 ? 14.950 17.663 -3.980 1.00 94.75 776 CYS A CA 1
ATOM 6089 C C . CYS A 1 776 ? 14.596 17.271 -2.542 1.00 94.75 776 CYS A C 1
ATOM 6091 O O . CYS A 1 776 ? 15.277 16.465 -1.914 1.00 94.75 776 CYS A O 1
ATOM 6093 N N . ASP A 1 777 ? 13.557 17.896 -1.997 1.00 91.94 777 ASP A N 1
ATOM 6094 C CA . ASP A 1 777 ? 13.031 17.571 -0.667 1.00 91.94 777 ASP A CA 1
ATOM 6095 C C . ASP A 1 777 ? 11.839 16.609 -0.752 1.00 91.94 777 ASP A C 1
ATOM 6097 O O . ASP A 1 777 ? 11.538 15.919 0.217 1.00 91.94 777 ASP A O 1
ATOM 6101 N N . VAL A 1 778 ? 11.160 16.592 -1.902 1.00 94.19 778 VAL A N 1
ATOM 6102 C CA . VAL A 1 778 ? 10.012 15.745 -2.245 1.00 94.19 778 VAL A CA 1
ATOM 6103 C C . VAL A 1 778 ? 10.146 15.320 -3.702 1.00 94.19 778 VAL A C 1
ATOM 6105 O O . VAL A 1 778 ? 10.570 16.130 -4.525 1.00 94.19 778 VAL A O 1
ATOM 6108 N N . LEU A 1 779 ? 9.773 14.085 -4.030 1.00 96.44 779 LEU A N 1
ATOM 6109 C CA . LEU A 1 779 ? 9.938 13.530 -5.372 1.00 96.44 779 LEU A CA 1
ATOM 6110 C C . LEU A 1 779 ? 8.598 13.125 -5.992 1.00 96.44 779 LEU A C 1
ATOM 6112 O O . LEU A 1 779 ? 7.945 12.211 -5.498 1.00 96.44 779 LEU A O 1
ATOM 6116 N N . ARG A 1 780 ? 8.210 13.767 -7.098 1.00 97.69 780 ARG A N 1
ATOM 6117 C CA . ARG A 1 780 ? 7.155 13.267 -7.990 1.00 97.69 780 ARG A CA 1
ATOM 6118 C C . ARG A 1 780 ? 7.714 12.123 -8.831 1.00 97.69 780 ARG A C 1
ATOM 6120 O O . ARG A 1 780 ? 8.765 12.283 -9.446 1.00 97.69 780 ARG A O 1
ATOM 6127 N N . ILE A 1 781 ? 7.015 10.993 -8.856 1.00 96.56 781 ILE A N 1
ATOM 6128 C CA . ILE A 1 781 ? 7.293 9.898 -9.786 1.00 96.56 781 ILE A CA 1
ATOM 6129 C C . ILE A 1 781 ? 6.247 9.963 -10.888 1.00 96.56 781 ILE A C 1
ATOM 6131 O O . ILE A 1 781 ? 5.063 9.753 -10.629 1.00 96.56 781 ILE A O 1
ATOM 6135 N N . ASP A 1 782 ? 6.704 10.308 -12.084 1.00 94.00 782 ASP A N 1
ATOM 6136 C CA . ASP A 1 782 ? 5.889 10.457 -13.283 1.00 94.00 782 ASP A CA 1
ATOM 6137 C C . ASP A 1 782 ? 5.464 9.089 -13.836 1.00 94.00 782 ASP A C 1
ATOM 6139 O O . ASP A 1 782 ? 6.227 8.122 -13.761 1.00 94.00 782 ASP A O 1
ATOM 6143 N N . HIS A 1 783 ? 4.245 9.008 -14.367 1.00 91.88 783 HIS A N 1
ATOM 6144 C CA . HIS A 1 783 ? 3.619 7.793 -14.870 1.00 91.88 783 HIS A CA 1
ATOM 6145 C C . HIS A 1 783 ? 3.629 6.637 -13.860 1.00 91.88 783 HIS A C 1
ATOM 6147 O O . HIS A 1 783 ? 4.028 5.506 -14.156 1.00 91.88 783 HIS A O 1
ATOM 6153 N N . PHE A 1 784 ? 3.150 6.917 -12.642 1.00 94.44 784 PHE A N 1
ATOM 6154 C CA . PHE A 1 784 ? 3.124 5.955 -11.537 1.00 94.44 784 PHE A CA 1
ATOM 6155 C C . PHE A 1 784 ? 2.308 4.692 -11.863 1.00 94.44 784 PHE A C 1
ATOM 6157 O O . PHE A 1 784 ? 2.605 3.613 -11.348 1.00 94.44 784 PHE A O 1
ATOM 6164 N N . ILE A 1 785 ? 1.326 4.800 -12.768 1.00 92.06 785 ILE A N 1
ATOM 6165 C CA . ILE A 1 785 ? 0.556 3.662 -13.300 1.00 92.06 785 ILE A CA 1
ATOM 6166 C C . ILE A 1 785 ? 1.487 2.519 -13.722 1.00 92.06 785 ILE A C 1
ATOM 6168 O O . ILE A 1 785 ? 1.205 1.369 -13.389 1.00 92.06 785 ILE A O 1
ATOM 6172 N N . GLY A 1 786 ? 2.634 2.835 -14.342 1.00 93.00 786 GLY A N 1
ATOM 6173 C CA . GLY A 1 786 ? 3.613 1.867 -14.842 1.00 93.00 786 GLY A CA 1
ATOM 6174 C C . GLY A 1 786 ? 4.147 0.873 -13.803 1.00 93.00 786 GLY A C 1
ATOM 6175 O O . GLY A 1 786 ? 4.615 -0.204 -14.177 1.00 93.00 786 GLY A O 1
ATOM 6176 N N . PHE A 1 787 ? 4.045 1.184 -12.504 1.00 95.25 787 PHE A N 1
ATOM 6177 C CA . PHE A 1 787 ? 4.403 0.248 -11.436 1.00 95.25 787 PHE A CA 1
ATOM 6178 C C . PHE A 1 787 ? 3.315 -0.784 -11.141 1.00 95.25 787 PHE A C 1
ATOM 6180 O O . PHE A 1 787 ? 3.640 -1.900 -10.745 1.00 95.25 787 PHE A O 1
ATOM 6187 N N . ALA A 1 788 ? 2.041 -0.449 -11.339 1.00 90.06 788 ALA A N 1
ATOM 6188 C CA . ALA A 1 788 ? 0.942 -1.409 -11.250 1.00 90.06 788 ALA A CA 1
ATOM 6189 C C . ALA A 1 788 ? 0.809 -2.196 -12.561 1.00 90.06 788 ALA A C 1
ATOM 6191 O O . ALA A 1 788 ? 0.731 -3.425 -12.559 1.00 90.06 788 ALA A O 1
ATOM 6192 N N . ARG A 1 789 ? 0.838 -1.483 -13.690 1.00 92.25 789 ARG A N 1
ATOM 6193 C CA . ARG A 1 789 ? 0.777 -2.028 -15.048 1.00 92.25 789 ARG A CA 1
ATOM 6194 C C . ARG A 1 789 ? 1.317 -1.018 -16.056 1.00 92.25 789 ARG A C 1
ATOM 6196 O O . ARG A 1 789 ? 1.080 0.174 -15.919 1.00 92.25 789 ARG A O 1
ATOM 6203 N N . TYR A 1 790 ? 1.979 -1.473 -17.107 1.00 93.25 790 TYR A N 1
ATOM 6204 C CA . TYR A 1 790 ? 2.487 -0.606 -18.166 1.00 93.25 790 TYR A CA 1
ATOM 6205 C C . TYR A 1 790 ? 1.983 -1.023 -19.542 1.00 93.25 790 TYR A C 1
ATOM 6207 O O . TYR A 1 790 ? 1.742 -2.201 -19.798 1.00 93.25 790 TYR A O 1
ATOM 6215 N N . TRP A 1 791 ? 1.818 -0.044 -20.430 1.00 94.19 791 TRP A N 1
ATOM 6216 C CA . TRP A 1 791 ? 1.411 -0.280 -21.808 1.00 94.19 791 TRP A CA 1
ATOM 6217 C C . TRP A 1 791 ? 2.642 -0.543 -22.677 1.00 94.19 791 TRP A C 1
ATOM 6219 O O . TRP A 1 791 ? 3.497 0.329 -22.850 1.00 94.19 791 TRP A O 1
ATOM 6229 N N . ALA A 1 792 ? 2.741 -1.765 -23.193 1.00 96.19 792 ALA A N 1
ATOM 6230 C CA . ALA A 1 792 ? 3.868 -2.234 -23.979 1.00 96.19 792 ALA A CA 1
ATOM 6231 C C . ALA A 1 792 ? 3.485 -2.297 -25.459 1.00 96.19 792 ALA A C 1
ATOM 6233 O O . ALA A 1 792 ? 2.603 -3.065 -25.842 1.00 96.19 792 ALA A O 1
ATOM 6234 N N . VAL A 1 793 ? 4.158 -1.504 -26.290 1.00 95.12 793 VAL A N 1
ATOM 6235 C CA . VAL A 1 793 ? 3.919 -1.437 -27.738 1.00 95.12 793 VAL A CA 1
ATOM 6236 C C . VAL A 1 793 ? 5.092 -2.084 -28.465 1.00 95.12 793 VAL A C 1
ATOM 6238 O O . VAL A 1 793 ? 6.239 -1.836 -28.100 1.00 95.12 793 VAL A O 1
ATOM 6241 N N . ASP A 1 794 ? 4.836 -2.898 -29.490 1.00 94.31 794 ASP A N 1
ATOM 6242 C CA . ASP A 1 794 ? 5.911 -3.421 -30.342 1.00 94.31 794 ASP A CA 1
ATOM 6243 C C . ASP A 1 794 ? 6.728 -2.267 -30.937 1.00 94.31 794 ASP A C 1
ATOM 6245 O O . ASP A 1 794 ? 6.170 -1.283 -31.423 1.00 94.31 794 ASP A O 1
ATOM 6249 N N . ALA A 1 795 ? 8.059 -2.375 -30.902 1.00 89.81 795 ALA A N 1
ATOM 6250 C CA . ALA A 1 795 ? 8.942 -1.268 -31.279 1.00 89.81 795 ALA A CA 1
ATOM 6251 C C . ALA A 1 795 ? 8.820 -0.841 -32.757 1.00 89.81 795 ALA A C 1
ATOM 6253 O O . ALA A 1 795 ? 9.192 0.279 -33.102 1.00 89.81 795 ALA A O 1
ATOM 6254 N N . GLU A 1 796 ? 8.298 -1.718 -33.620 1.00 88.19 796 GLU A N 1
ATOM 6255 C CA . GLU A 1 796 ? 8.051 -1.449 -35.044 1.00 88.19 796 GLU A CA 1
ATOM 6256 C C . GLU A 1 796 ? 6.664 -0.837 -35.322 1.00 88.19 796 GLU A C 1
ATOM 6258 O O . GLU A 1 796 ? 6.356 -0.516 -36.470 1.00 88.19 796 GLU A O 1
ATOM 6263 N N . ALA A 1 797 ? 5.807 -0.683 -34.307 1.00 87.88 797 ALA A N 1
ATOM 6264 C CA . ALA A 1 797 ? 4.458 -0.160 -34.493 1.00 87.88 797 ALA A CA 1
ATOM 6265 C C . ALA A 1 797 ? 4.460 1.336 -34.849 1.00 87.88 797 ALA A C 1
ATOM 6267 O O . ALA A 1 797 ? 5.185 2.138 -34.263 1.00 87.88 797 ALA A O 1
ATOM 6268 N N . GLU A 1 798 ? 3.574 1.733 -35.767 1.00 84.12 798 GLU A N 1
ATOM 6269 C CA . GLU A 1 798 ? 3.419 3.139 -36.174 1.00 84.12 798 GLU A CA 1
ATOM 6270 C C . GLU A 1 798 ? 2.713 3.999 -35.109 1.00 84.12 798 GLU A C 1
ATOM 6272 O O . GLU A 1 798 ? 2.882 5.217 -35.077 1.00 84.12 798 GLU A O 1
ATOM 6277 N N . HIS A 1 799 ? 1.916 3.383 -34.231 1.00 85.88 799 HIS A N 1
ATOM 6278 C CA . HIS A 1 799 ? 1.162 4.067 -33.180 1.00 85.88 799 HIS A CA 1
ATOM 6279 C C . HIS A 1 799 ? 0.923 3.168 -31.960 1.00 85.88 799 HIS A C 1
ATOM 6281 O O . HIS A 1 799 ? 0.958 1.942 -32.056 1.00 85.88 799 HIS A O 1
ATOM 6287 N N . ALA A 1 800 ? 0.582 3.766 -30.816 1.00 87.94 800 ALA A N 1
ATOM 6288 C CA . ALA A 1 800 ? 0.449 3.047 -29.550 1.00 87.94 800 ALA A CA 1
ATOM 6289 C C . ALA A 1 800 ? -0.806 2.161 -29.432 1.00 87.94 800 ALA A C 1
ATOM 6291 O O . ALA A 1 800 ? -0.878 1.340 -28.522 1.00 87.94 800 ALA A O 1
ATOM 6292 N N . ALA A 1 801 ? -1.783 2.277 -30.340 1.00 88.50 801 ALA A N 1
ATOM 6293 C CA . ALA A 1 801 ? -3.049 1.539 -30.252 1.00 88.50 801 ALA A CA 1
ATOM 6294 C C . ALA A 1 801 ? -2.926 0.003 -30.263 1.00 88.50 801 ALA A C 1
ATOM 6296 O O . ALA A 1 801 ? -3.824 -0.670 -29.767 1.00 88.50 801 ALA A O 1
ATOM 6297 N N . SER A 1 802 ? -1.837 -0.554 -30.800 1.00 89.31 802 SER A N 1
ATOM 6298 C CA . SER A 1 802 ? -1.603 -2.005 -30.868 1.00 89.31 802 SER A CA 1
ATOM 6299 C C . SER A 1 802 ? -0.878 -2.584 -29.650 1.00 89.31 802 SER A C 1
ATOM 6301 O O . SER A 1 802 ? -0.492 -3.749 -29.686 1.00 89.31 802 SER A O 1
ATOM 6303 N N . GLY A 1 803 ? -0.630 -1.784 -28.610 1.00 91.38 803 GLY A N 1
ATOM 6304 C CA . GLY A 1 803 ? 0.024 -2.273 -27.399 1.00 91.38 803 GLY A CA 1
ATOM 6305 C C . GLY A 1 803 ? -0.861 -3.177 -26.539 1.00 91.38 803 GLY A C 1
ATOM 6306 O O . GLY A 1 803 ? -2.017 -3.464 -26.857 1.00 91.38 803 GLY A O 1
ATOM 6307 N N . GLU A 1 804 ? -0.302 -3.611 -25.416 1.00 94.62 804 GLU A N 1
ATOM 6308 C CA . GLU A 1 804 ? -1.002 -4.402 -24.405 1.00 94.62 804 GLU A CA 1
ATOM 6309 C C . GLU A 1 804 ? -0.592 -3.993 -22.985 1.00 94.62 804 GLU A C 1
ATOM 6311 O O . GLU A 1 804 ? 0.519 -3.511 -22.756 1.00 94.62 804 GLU A O 1
ATOM 6316 N N . TRP A 1 805 ? -1.491 -4.190 -22.018 1.00 92.75 805 TRP A N 1
ATOM 6317 C CA . TRP A 1 805 ? -1.192 -3.966 -20.604 1.00 92.75 805 TRP A CA 1
ATOM 6318 C C . TRP A 1 805 ? -0.413 -5.147 -20.031 1.00 92.75 805 TRP A C 1
ATOM 6320 O O . TRP A 1 805 ? -0.916 -6.269 -19.996 1.00 92.75 805 TRP A O 1
ATOM 6330 N N . ILE A 1 806 ? 0.780 -4.871 -19.514 1.00 94.50 806 ILE A N 1
ATOM 6331 C CA . ILE A 1 806 ? 1.619 -5.835 -18.803 1.00 94.50 806 ILE A CA 1
ATOM 6332 C C . ILE A 1 806 ? 1.656 -5.463 -17.316 1.00 94.50 806 ILE A C 1
ATOM 6334 O O . ILE A 1 806 ? 1.795 -4.278 -17.005 1.00 94.50 806 ILE A O 1
ATOM 6338 N N . PRO A 1 807 ? 1.553 -6.423 -16.379 1.00 91.69 807 PRO A N 1
ATOM 6339 C CA . PRO A 1 807 ? 1.737 -6.144 -14.958 1.00 91.69 807 PRO A CA 1
ATOM 6340 C C . PRO A 1 807 ? 3.106 -5.519 -14.663 1.00 91.69 807 PRO A C 1
ATOM 6342 O O . PRO A 1 807 ? 4.135 -5.975 -15.164 1.00 91.69 807 PRO A O 1
ATOM 6345 N N . GLY A 1 808 ? 3.109 -4.475 -13.839 1.00 92.62 808 GLY A N 1
ATOM 6346 C CA . GLY A 1 808 ? 4.324 -3.885 -13.290 1.00 92.62 808 GLY A CA 1
ATOM 6347 C C . GLY A 1 808 ? 4.818 -4.638 -12.042 1.00 92.62 808 GLY A C 1
ATOM 6348 O O . GLY A 1 808 ? 4.208 -5.622 -11.622 1.00 92.62 808 GLY A O 1
ATOM 6349 N N . PRO A 1 809 ? 5.913 -4.179 -11.415 1.00 93.00 809 PRO A N 1
ATOM 6350 C CA . PRO A 1 809 ? 6.513 -4.798 -10.224 1.00 93.00 809 PRO A CA 1
ATOM 6351 C C . PRO A 1 809 ? 5.661 -4.649 -8.947 1.00 93.00 809 PRO A C 1
ATOM 6353 O O . PRO A 1 809 ? 5.982 -5.223 -7.905 1.00 93.00 809 PRO A O 1
ATOM 6356 N N . GLY A 1 810 ? 4.598 -3.844 -8.988 1.00 92.19 810 GLY A N 1
ATOM 6357 C CA . GLY A 1 810 ? 3.724 -3.570 -7.857 1.00 92.19 810 GLY A CA 1
ATOM 6358 C C . GLY A 1 810 ? 4.480 -2.983 -6.666 1.00 92.19 810 GLY A C 1
ATOM 6359 O O . GLY A 1 810 ? 5.322 -2.094 -6.803 1.00 92.19 810 GLY A O 1
ATOM 6360 N N . ARG A 1 811 ? 4.169 -3.482 -5.467 1.00 86.88 811 ARG A N 1
ATOM 6361 C CA . ARG A 1 811 ? 4.720 -2.964 -4.207 1.00 86.88 811 ARG A CA 1
ATOM 6362 C C . ARG A 1 811 ? 6.173 -3.384 -3.951 1.00 86.88 811 ARG A C 1
ATOM 6364 O O . ARG A 1 811 ? 6.862 -2.690 -3.213 1.00 86.88 811 ARG A O 1
ATOM 6371 N N . ALA A 1 812 ? 6.660 -4.446 -4.598 1.00 90.25 812 ALA A N 1
ATOM 6372 C CA . ALA A 1 812 ? 7.966 -5.046 -4.309 1.00 90.25 812 ALA A CA 1
ATOM 6373 C C . ALA A 1 812 ? 9.143 -4.069 -4.489 1.00 90.25 812 ALA A C 1
ATOM 6375 O O . ALA A 1 812 ? 10.023 -3.995 -3.632 1.00 90.25 812 ALA A O 1
ATOM 6376 N N . VAL A 1 813 ? 9.127 -3.260 -5.555 1.00 93.00 813 VAL A N 1
ATOM 6377 C CA . VAL A 1 813 ? 10.160 -2.235 -5.789 1.00 93.00 813 VAL A CA 1
ATOM 6378 C C . VAL A 1 813 ? 10.149 -1.152 -4.705 1.00 93.00 813 VAL A C 1
ATOM 6380 O O . VAL A 1 813 ? 11.204 -0.728 -4.236 1.00 93.00 813 VAL A O 1
ATOM 6383 N N . PHE A 1 814 ? 8.966 -0.734 -4.253 1.00 91.12 814 PHE A N 1
ATOM 6384 C CA . PHE A 1 814 ? 8.822 0.282 -3.211 1.00 91.12 814 PHE A CA 1
ATOM 6385 C C . PHE A 1 814 ? 9.170 -0.255 -1.826 1.00 91.12 814 PHE A C 1
ATOM 6387 O O . PHE A 1 814 ? 9.770 0.472 -1.041 1.00 91.12 814 PHE A O 1
ATOM 6394 N N . ASP A 1 815 ? 8.863 -1.520 -1.544 1.00 85.81 815 ASP A N 1
ATOM 6395 C CA . ASP A 1 815 ? 9.281 -2.189 -0.314 1.00 85.81 815 ASP A CA 1
ATOM 6396 C C . ASP A 1 815 ? 10.808 -2.291 -0.232 1.00 85.81 815 ASP A C 1
ATOM 6398 O O . ASP A 1 815 ? 11.386 -2.019 0.818 1.00 85.81 815 ASP A O 1
ATOM 6402 N N . ALA A 1 816 ? 11.477 -2.603 -1.346 1.00 88.81 816 ALA A N 1
ATOM 6403 C CA . ALA A 1 816 ? 12.937 -2.613 -1.414 1.00 88.81 816 ALA A CA 1
ATOM 6404 C C . ALA A 1 816 ? 13.536 -1.207 -1.209 1.00 88.81 816 ALA A C 1
ATOM 6406 O O . ALA A 1 816 ? 14.506 -1.037 -0.466 1.00 88.81 816 ALA A O 1
ATOM 6407 N N . ILE A 1 817 ? 12.921 -0.182 -1.810 1.00 88.94 817 ILE A N 1
ATOM 6408 C CA . ILE A 1 817 ? 13.293 1.223 -1.601 1.00 88.94 817 ILE A CA 1
ATOM 6409 C C . ILE A 1 817 ? 13.107 1.634 -0.133 1.00 88.94 817 ILE A C 1
ATOM 6411 O O . ILE A 1 817 ? 14.022 2.223 0.443 1.00 88.94 817 ILE A O 1
ATOM 6415 N N . GLU A 1 818 ? 11.963 1.327 0.484 1.00 86.25 818 GLU A N 1
ATOM 6416 C CA . GLU A 1 818 ? 11.668 1.688 1.877 1.00 86.25 818 GLU A CA 1
ATOM 6417 C C . GLU A 1 818 ? 12.569 0.930 2.861 1.00 86.25 818 GLU A C 1
ATOM 6419 O O . GLU A 1 818 ? 13.033 1.516 3.840 1.00 86.25 818 GLU A O 1
ATOM 6424 N N . ALA A 1 819 ? 12.878 -0.340 2.590 1.00 82.75 819 ALA A N 1
ATOM 6425 C CA . ALA A 1 819 ? 13.776 -1.138 3.420 1.00 82.75 819 ALA A CA 1
ATOM 6426 C C . ALA A 1 819 ? 15.189 -0.536 3.502 1.00 82.75 819 ALA A C 1
ATOM 6428 O O . ALA A 1 819 ? 15.808 -0.558 4.566 1.00 82.75 819 ALA A O 1
ATOM 6429 N N . GLU A 1 820 ? 15.694 0.020 2.399 1.00 86.81 820 GLU A N 1
ATOM 6430 C CA . GLU A 1 820 ? 17.043 0.585 2.334 1.00 86.81 820 GLU A CA 1
ATOM 6431 C C . GLU A 1 820 ? 17.085 2.075 2.716 1.00 86.81 820 GLU A C 1
ATOM 6433 O O . GLU A 1 820 ? 17.988 2.522 3.427 1.00 86.81 820 GLU A O 1
ATOM 6438 N N . LEU A 1 821 ? 16.149 2.876 2.202 1.00 82.75 821 LEU A N 1
ATOM 6439 C CA . LEU A 1 821 ? 16.185 4.339 2.318 1.00 82.75 821 LEU A CA 1
ATOM 6440 C C . LEU A 1 821 ? 15.271 4.876 3.424 1.00 82.75 821 LEU A C 1
ATOM 6442 O O . LEU A 1 821 ? 15.328 6.067 3.740 1.00 82.75 821 LEU A O 1
ATOM 6446 N N . GLY A 1 822 ? 14.452 4.014 4.027 1.00 79.12 822 GLY A N 1
ATOM 6447 C CA . GLY A 1 822 ? 13.379 4.405 4.931 1.00 79.12 822 GLY A CA 1
ATOM 6448 C C . GLY A 1 822 ? 12.188 5.006 4.185 1.00 79.12 822 GLY A C 1
ATOM 6449 O O . GLY A 1 822 ? 12.101 4.974 2.960 1.00 79.12 822 GLY A O 1
ATOM 6450 N N . ARG A 1 823 ? 11.249 5.585 4.937 1.00 76.88 823 ARG A N 1
ATOM 6451 C CA . ARG A 1 823 ? 10.077 6.263 4.364 1.00 76.88 823 ARG A CA 1
ATOM 6452 C C . ARG A 1 823 ? 10.481 7.526 3.616 1.00 76.88 823 ARG A C 1
ATOM 6454 O O . ARG A 1 823 ? 11.186 8.372 4.167 1.00 76.88 823 ARG A O 1
ATOM 6461 N N . LEU A 1 824 ? 9.969 7.678 2.396 1.00 80.12 824 LEU A N 1
ATOM 6462 C CA . LEU A 1 824 ? 10.340 8.764 1.492 1.00 80.12 824 LEU A CA 1
ATOM 6463 C C . LEU A 1 824 ? 9.140 9.660 1.153 1.00 80.12 824 LEU A C 1
ATOM 6465 O O . LEU A 1 824 ? 8.022 9.167 1.011 1.00 80.12 824 LEU A O 1
ATOM 6469 N N . PRO A 1 825 ? 9.353 10.975 0.979 1.00 86.06 825 PRO A N 1
ATOM 6470 C CA . PRO A 1 825 ? 8.311 11.905 0.565 1.00 86.06 825 PRO A CA 1
ATOM 6471 C C . PRO A 1 825 ? 8.094 11.818 -0.953 1.00 86.06 825 PRO A C 1
ATOM 6473 O O . PRO A 1 825 ? 8.608 12.640 -1.714 1.00 86.06 825 PRO A O 1
ATOM 6476 N N . LEU A 1 826 ? 7.359 10.799 -1.396 1.00 92.94 826 LEU A N 1
ATOM 6477 C CA . LEU A 1 826 ? 7.037 10.584 -2.809 1.00 92.94 826 LEU A CA 1
ATOM 6478 C C . LEU A 1 826 ? 5.637 11.125 -3.137 1.00 92.94 826 LEU A C 1
ATOM 6480 O O . LEU A 1 826 ? 4.741 11.060 -2.301 1.00 92.94 826 LEU A O 1
ATOM 6484 N N . ILE A 1 827 ? 5.448 11.647 -4.347 1.00 94.56 827 ILE A N 1
ATOM 6485 C CA . ILE A 1 827 ? 4.147 12.009 -4.926 1.00 94.56 827 ILE A CA 1
ATOM 6486 C C . ILE A 1 827 ? 3.923 11.090 -6.126 1.00 94.56 827 ILE A C 1
ATOM 6488 O O . ILE A 1 827 ? 4.801 10.985 -6.985 1.00 94.56 827 ILE A O 1
ATOM 6492 N N . ALA A 1 828 ? 2.765 10.439 -6.189 1.00 94.88 828 ALA A N 1
ATOM 6493 C CA . ALA A 1 828 ? 2.384 9.623 -7.332 1.00 94.88 828 ALA A CA 1
ATOM 6494 C C . ALA A 1 828 ? 1.737 10.509 -8.402 1.00 94.88 828 ALA A C 1
ATOM 6496 O O . ALA A 1 828 ? 0.742 11.183 -8.141 1.00 94.88 828 ALA A O 1
ATOM 6497 N N . GLU A 1 829 ? 2.304 10.511 -9.605 1.00 93.75 829 GLU A N 1
ATOM 6498 C CA . GLU A 1 829 ? 1.608 10.988 -10.795 1.00 93.75 829 GLU A CA 1
ATOM 6499 C C . GLU A 1 829 ? 0.621 9.911 -11.244 1.00 93.75 829 GLU A C 1
ATOM 6501 O O . GLU A 1 829 ? 1.002 8.910 -11.846 1.00 93.75 829 GLU A O 1
ATOM 6506 N N . ASP A 1 830 ? -0.639 10.089 -10.872 1.00 87.75 830 ASP A N 1
ATOM 6507 C CA . ASP A 1 830 ? -1.734 9.152 -11.097 1.00 87.75 830 ASP A CA 1
ATOM 6508 C C . ASP A 1 830 ? -2.814 9.764 -12.002 1.00 87.75 830 ASP A C 1
ATOM 6510 O O . ASP A 1 830 ? -4.000 9.724 -11.679 1.00 87.75 830 ASP A O 1
ATOM 6514 N N . LEU A 1 831 ? -2.415 10.372 -13.123 1.00 85.56 831 LEU A N 1
ATOM 6515 C CA . LEU A 1 831 ? -3.331 10.888 -14.144 1.00 85.56 831 LEU A CA 1
ATOM 6516 C C . LEU A 1 831 ? -3.516 9.870 -15.286 1.00 85.56 831 LEU A C 1
ATOM 6518 O O . LEU A 1 831 ? -2.714 8.959 -15.476 1.00 85.56 831 LEU A O 1
ATOM 6522 N N . GLY A 1 832 ? -4.574 10.034 -16.085 1.00 76.50 832 GLY A N 1
ATOM 6523 C CA . GLY A 1 832 ? -4.861 9.181 -17.249 1.00 76.50 832 GLY A CA 1
ATOM 6524 C C . GLY A 1 832 ? -5.803 8.009 -16.943 1.00 76.50 832 GLY A C 1
ATOM 6525 O O . GLY A 1 832 ? -6.722 8.139 -16.137 1.00 76.50 832 GLY A O 1
ATOM 6526 N N . LEU A 1 833 ? -5.606 6.863 -17.611 1.00 72.94 833 LEU A N 1
ATOM 6527 C CA . LEU A 1 833 ? -6.441 5.652 -17.475 1.00 72.94 833 LEU A CA 1
ATOM 6528 C C . LEU A 1 833 ? -6.095 4.842 -16.216 1.00 72.94 833 LEU A C 1
ATOM 6530 O O . LEU A 1 833 ? -5.636 3.693 -16.272 1.00 72.94 833 LEU A O 1
ATOM 6534 N N . VAL A 1 834 ? -6.318 5.477 -15.074 1.00 76.44 834 VAL A N 1
ATOM 6535 C CA . VAL A 1 834 ? -6.105 4.906 -13.749 1.00 76.44 834 VAL A CA 1
ATOM 6536 C C . VAL A 1 834 ? -7.188 3.869 -13.462 1.00 76.44 834 VAL A C 1
ATOM 6538 O O . VAL A 1 834 ? -8.379 4.161 -13.556 1.00 76.44 834 VAL A O 1
ATOM 6541 N N . ASP A 1 835 ? -6.779 2.658 -13.096 1.00 75.50 835 ASP A N 1
ATOM 6542 C CA . ASP A 1 835 ? -7.681 1.623 -12.595 1.00 75.50 835 ASP A CA 1
ATOM 6543 C C . ASP A 1 835 ? -7.545 1.439 -11.078 1.00 75.50 835 ASP A C 1
ATOM 6545 O O . ASP A 1 835 ? -6.681 2.026 -10.419 1.00 75.50 835 ASP A O 1
ATOM 6549 N N . GLU A 1 836 ? -8.396 0.579 -10.522 1.00 74.75 836 GLU A N 1
ATOM 6550 C CA . GLU A 1 836 ? -8.376 0.240 -9.099 1.00 74.75 836 GLU A CA 1
ATOM 6551 C C . GLU A 1 836 ? -7.014 -0.294 -8.641 1.00 74.75 836 GLU A C 1
ATOM 6553 O O . GLU A 1 836 ? -6.603 0.004 -7.525 1.00 74.75 836 GLU A O 1
ATOM 6558 N N . SER A 1 837 ? -6.272 -1.013 -9.496 1.00 76.00 837 SER A N 1
ATOM 6559 C CA . SER A 1 837 ? -4.952 -1.551 -9.138 1.00 76.00 837 SER A CA 1
ATOM 6560 C C . SER A 1 837 ? -3.924 -0.447 -8.874 1.00 76.00 837 SER A C 1
ATOM 6562 O O . SER A 1 837 ? -3.154 -0.522 -7.914 1.00 76.00 837 SER A O 1
ATOM 6564 N N . THR A 1 838 ? -3.960 0.622 -9.673 1.00 81.50 838 THR A N 1
ATOM 6565 C CA . THR A 1 838 ? -3.078 1.779 -9.500 1.00 81.50 838 THR A CA 1
ATOM 6566 C C . THR A 1 838 ? -3.438 2.559 -8.239 1.00 81.50 838 THR A C 1
ATOM 6568 O O . THR A 1 838 ? -2.551 2.912 -7.457 1.00 81.50 838 THR A O 1
ATOM 6571 N N . LEU A 1 839 ? -4.735 2.806 -8.017 1.00 78.75 839 LEU A N 1
ATOM 6572 C CA . LEU A 1 839 ? -5.221 3.490 -6.814 1.00 78.75 839 LEU A CA 1
ATOM 6573 C C . LEU A 1 839 ? -4.881 2.687 -5.557 1.00 78.75 839 LEU A C 1
ATOM 6575 O O . LEU A 1 839 ? -4.360 3.250 -4.598 1.00 78.75 839 LEU A O 1
ATOM 6579 N N . ALA A 1 840 ? -5.089 1.370 -5.592 1.00 74.06 840 ALA A N 1
ATOM 6580 C CA . ALA A 1 840 ? -4.746 0.469 -4.503 1.00 74.06 840 ALA A CA 1
ATOM 6581 C C . ALA A 1 840 ? -3.241 0.486 -4.209 1.00 74.06 840 ALA A C 1
ATOM 6583 O O . ALA A 1 840 ? -2.860 0.560 -3.043 1.00 74.06 840 ALA A O 1
ATOM 6584 N N . LEU A 1 841 ? -2.380 0.481 -5.236 1.00 84.88 841 LEU A N 1
ATOM 6585 C CA . LEU A 1 841 ? -0.931 0.576 -5.050 1.00 84.88 841 LEU A CA 1
ATOM 6586 C C . LEU A 1 841 ? -0.528 1.917 -4.419 1.00 84.88 841 LEU A C 1
ATOM 6588 O O . LEU A 1 841 ? 0.213 1.930 -3.434 1.00 84.88 841 LEU A O 1
ATOM 6592 N N . ARG A 1 842 ? -1.042 3.039 -4.943 1.00 87.88 842 ARG A N 1
ATOM 6593 C CA . ARG A 1 842 ? -0.803 4.386 -4.396 1.00 87.88 842 ARG A CA 1
ATOM 6594 C C . ARG A 1 842 ? -1.228 4.469 -2.929 1.00 87.88 842 ARG A C 1
ATOM 6596 O O . ARG A 1 842 ? -0.456 4.934 -2.089 1.00 87.88 842 ARG A O 1
ATOM 6603 N N . ASP A 1 843 ? -2.435 4.001 -2.624 1.00 80.62 843 ASP A N 1
ATOM 6604 C CA . ASP A 1 843 ? -3.034 4.088 -1.292 1.00 80.62 843 ASP A CA 1
ATOM 6605 C C . ASP A 1 843 ? -2.351 3.143 -0.298 1.00 80.62 843 ASP A C 1
ATOM 6607 O O . ASP A 1 843 ? -2.120 3.521 0.852 1.00 80.62 843 ASP A O 1
ATOM 6611 N N . ALA A 1 844 ? -1.948 1.947 -0.739 1.00 75.69 844 ALA A N 1
ATOM 6612 C CA . ALA A 1 844 ? -1.167 1.007 0.064 1.00 75.69 844 ALA A CA 1
ATOM 6613 C C . ALA A 1 844 ? 0.233 1.541 0.405 1.00 75.69 844 ALA A C 1
ATOM 6615 O O . ALA A 1 844 ? 0.774 1.221 1.464 1.00 75.69 844 ALA A O 1
ATOM 6616 N N . LEU A 1 845 ? 0.817 2.358 -0.475 1.00 79.12 845 LEU A N 1
ATOM 6617 C CA . LEU A 1 845 ? 2.083 3.062 -0.242 1.00 79.12 845 LEU A CA 1
ATOM 6618 C C . LEU A 1 845 ? 1.905 4.393 0.504 1.00 79.12 845 LEU A C 1
ATOM 6620 O O . LEU A 1 845 ? 2.883 5.009 0.938 1.00 79.12 845 LEU A O 1
ATOM 6624 N N . GLY A 1 846 ? 0.659 4.837 0.672 1.00 80.81 846 GLY A N 1
ATOM 6625 C CA . GLY A 1 846 ? 0.307 6.090 1.319 1.00 80.81 846 GLY A CA 1
ATOM 6626 C C . GLY A 1 846 ? 0.879 7.319 0.619 1.00 80.81 846 GLY A C 1
ATOM 6627 O O . GLY A 1 846 ? 1.391 8.224 1.283 1.00 80.81 846 GLY A O 1
ATOM 6628 N N . LEU A 1 847 ? 0.852 7.323 -0.715 1.00 88.50 847 LEU A N 1
ATOM 6629 C CA . LEU A 1 847 ? 1.371 8.419 -1.526 1.00 88.50 847 LEU A CA 1
ATOM 6630 C C . LEU A 1 847 ? 0.248 9.401 -1.886 1.00 88.50 847 LEU A C 1
ATOM 6632 O O . LEU A 1 847 ? -0.832 8.968 -2.287 1.00 88.50 847 LEU A O 1
ATOM 6636 N N . PRO A 1 848 ? 0.471 10.723 -1.802 1.00 91.62 848 PRO A N 1
ATOM 6637 C CA . PRO A 1 848 ? -0.455 11.679 -2.385 1.00 91.62 848 PRO A CA 1
ATOM 6638 C C . PRO A 1 848 ? -0.499 11.544 -3.909 1.00 91.62 848 PRO A C 1
ATOM 6640 O O . PRO A 1 848 ? 0.544 11.530 -4.565 1.00 91.62 848 PRO A O 1
ATOM 6643 N N . GLY A 1 849 ? -1.717 11.497 -4.450 1.00 92.38 849 GLY A N 1
ATOM 6644 C CA . GLY A 1 849 ? -1.986 11.626 -5.883 1.00 92.38 849 GLY A CA 1
ATOM 6645 C C . GLY A 1 849 ? -2.098 13.084 -6.338 1.00 92.38 849 GLY A C 1
ATOM 6646 O O . GLY A 1 849 ? -2.062 14.023 -5.530 1.00 92.38 849 GLY A O 1
ATOM 6647 N N . MET A 1 850 ? -2.294 13.283 -7.636 1.00 95.88 850 MET A N 1
ATOM 6648 C CA . MET A 1 850 ? -2.424 14.580 -8.291 1.00 95.88 850 MET A CA 1
ATOM 6649 C C . MET A 1 850 ? -3.880 14.903 -8.645 1.00 95.88 850 MET A C 1
ATOM 6651 O O . MET A 1 850 ? -4.694 14.045 -8.984 1.00 95.88 850 MET A O 1
ATOM 6655 N N . LYS A 1 851 ? -4.224 16.191 -8.580 1.00 96.25 851 LYS A N 1
ATOM 6656 C CA . LYS A 1 851 ? -5.547 16.712 -8.930 1.00 96.25 851 LYS A CA 1
ATOM 6657 C C . LYS A 1 851 ? -5.401 17.883 -9.890 1.00 96.25 851 LYS A C 1
ATOM 6659 O O . LYS A 1 851 ? -4.862 18.910 -9.497 1.00 96.25 851 LYS A O 1
ATOM 6664 N N . VAL A 1 852 ? -5.846 17.742 -11.138 1.00 96.75 852 VAL A N 1
ATOM 6665 C CA . VAL A 1 852 ? -5.642 18.758 -12.184 1.00 96.75 852 VAL A CA 1
ATOM 6666 C C . VAL A 1 852 ? -6.975 19.389 -12.561 1.00 96.75 852 VAL A C 1
ATOM 6668 O O . VAL A 1 852 ? -7.807 18.757 -13.201 1.00 96.75 852 VAL A O 1
ATOM 6671 N N . LEU A 1 853 ? -7.175 20.651 -12.185 1.00 95.62 853 LEU A N 1
ATOM 6672 C CA . LEU A 1 853 ? -8.473 21.317 -12.286 1.00 95.62 853 LEU A CA 1
ATOM 6673 C C . LEU A 1 853 ? -9.000 21.403 -13.728 1.00 95.62 853 LEU A C 1
ATOM 6675 O O . LEU A 1 853 ? -10.203 21.283 -13.933 1.00 95.62 853 LEU A O 1
ATOM 6679 N N . GLN A 1 854 ? -8.122 21.557 -14.729 1.00 94.81 854 GLN A N 1
ATOM 6680 C CA . GLN A 1 854 ? -8.514 21.518 -16.148 1.00 94.81 854 GLN A CA 1
ATOM 6681 C C . GLN A 1 854 ? -9.215 20.207 -16.554 1.00 94.81 854 GLN A C 1
ATOM 6683 O O . GLN A 1 854 ? -10.010 20.220 -17.491 1.00 94.81 854 GLN A O 1
ATOM 6688 N N . PHE A 1 855 ? -8.961 19.095 -15.854 1.00 92.06 855 PHE A N 1
ATOM 6689 C CA . PHE A 1 855 ? -9.607 17.801 -16.102 1.00 92.06 855 PHE A CA 1
ATOM 6690 C C . PHE A 1 855 ? -10.881 17.591 -15.281 1.00 92.06 855 PHE A C 1
ATOM 6692 O O . PHE A 1 855 ? -11.618 16.657 -15.561 1.00 92.06 855 PHE A O 1
ATOM 6699 N N . GLY A 1 856 ? -11.144 18.430 -14.274 1.00 90.94 856 GLY A N 1
ATOM 6700 C CA . GLY A 1 856 ? -12.270 18.284 -13.343 1.00 90.94 856 GLY A CA 1
ATOM 6701 C C . GLY A 1 856 ? -13.502 19.118 -13.670 1.00 90.94 856 GLY A C 1
ATOM 6702 O O . GLY A 1 856 ? -14.458 19.135 -12.900 1.00 90.94 856 GLY A O 1
ATOM 6703 N N . LEU A 1 857 ? -13.453 19.874 -14.765 1.00 90.19 857 LEU A N 1
ATOM 6704 C CA . LEU A 1 857 ? -14.512 20.781 -15.199 1.00 90.19 857 LEU A CA 1
ATOM 6705 C C . LEU A 1 857 ? -15.208 20.236 -16.447 1.00 90.19 857 LEU A C 1
ATOM 6707 O O . LEU A 1 857 ? -15.398 20.964 -17.418 1.00 90.19 857 LEU A O 1
ATOM 6711 N N . ASP A 1 858 ? -15.553 18.950 -16.439 1.00 86.00 858 ASP A N 1
ATOM 6712 C CA . ASP A 1 858 ? -16.328 18.263 -17.478 1.00 86.00 858 ASP A CA 1
ATOM 6713 C C . ASP A 1 858 ? -17.841 18.246 -17.169 1.00 86.00 858 ASP A C 1
ATOM 6715 O O . ASP A 1 858 ? -18.649 18.211 -18.094 1.00 86.00 858 ASP A O 1
ATOM 6719 N N . GLY A 1 859 ? -18.229 18.445 -15.907 1.00 81.88 859 GLY A N 1
ATOM 6720 C CA . GLY A 1 859 ? -19.620 18.454 -15.442 1.00 81.88 859 GLY A CA 1
ATOM 6721 C C . GLY A 1 859 ? -20.048 17.145 -14.777 1.00 81.88 859 GLY A C 1
ATOM 6722 O O . GLY A 1 859 ? -21.178 17.062 -14.295 1.00 81.88 859 GLY A O 1
ATOM 6723 N N . ASP A 1 860 ? -19.161 16.149 -14.712 1.00 85.44 860 ASP A N 1
ATOM 6724 C CA . ASP A 1 860 ? -19.387 14.913 -13.974 1.00 85.44 860 ASP A CA 1
ATOM 6725 C C . ASP A 1 860 ? -19.085 15.136 -12.476 1.00 85.44 860 ASP A C 1
ATOM 6727 O O . ASP A 1 860 ? -17.933 15.377 -12.102 1.00 85.44 860 ASP A O 1
ATOM 6731 N N . PRO A 1 861 ? -20.088 15.045 -11.580 1.00 84.44 861 PRO A N 1
ATOM 6732 C CA . PRO A 1 861 ? -19.880 15.232 -10.146 1.00 84.44 861 PRO A CA 1
ATOM 6733 C C . PRO A 1 861 ? -19.017 14.133 -9.511 1.00 84.44 861 PRO A C 1
ATOM 6735 O O . PRO A 1 861 ? -18.568 14.311 -8.384 1.00 84.44 861 PRO A O 1
ATOM 6738 N N . SER A 1 862 ? -18.782 13.009 -10.195 1.00 81.44 862 SER A N 1
ATOM 6739 C CA . SER A 1 862 ? -17.905 11.927 -9.735 1.00 81.44 862 SER A CA 1
ATOM 6740 C C . SER A 1 862 ? -16.450 12.081 -10.192 1.00 81.44 862 SER A C 1
ATOM 6742 O O . SER A 1 862 ? -15.582 11.343 -9.719 1.00 81.44 862 SER A O 1
ATOM 6744 N N . ASN A 1 863 ? -16.155 13.060 -11.058 1.00 86.56 863 ASN A N 1
ATOM 6745 C CA . ASN A 1 863 ? -14.816 13.249 -11.599 1.00 86.56 863 ASN A CA 1
ATOM 6746 C C . ASN A 1 863 ? -13.809 13.521 -10.462 1.00 86.56 863 ASN A C 1
ATOM 6748 O O . ASN A 1 863 ? -13.954 14.501 -9.719 1.00 86.56 863 ASN A O 1
ATOM 6752 N N . PRO A 1 864 ? -12.750 12.703 -10.319 1.00 85.56 864 PRO A N 1
ATOM 6753 C CA . PRO A 1 864 ? -11.813 12.805 -9.207 1.00 85.56 864 PRO A CA 1
ATOM 6754 C C . PRO A 1 864 ? -10.970 14.085 -9.222 1.00 85.56 864 PRO A C 1
ATOM 6756 O O . PRO A 1 864 ? -10.318 14.362 -8.214 1.00 85.56 864 PRO A O 1
ATOM 6759 N N . HIS A 1 865 ? -10.940 14.829 -10.329 1.00 93.00 865 HIS A N 1
ATOM 6760 C CA . HIS A 1 865 ? -10.303 16.140 -10.475 1.00 93.00 865 HIS A CA 1
ATOM 6761 C C . HIS A 1 865 ? -11.266 17.314 -10.232 1.00 93.00 865 HIS A C 1
ATOM 6763 O O . HIS A 1 865 ? -10.841 18.471 -10.251 1.00 93.00 865 HIS A O 1
ATOM 6769 N N . GLY A 1 866 ? -12.558 17.037 -10.027 1.00 93.25 866 GLY A N 1
ATOM 6770 C CA . GLY A 1 866 ? -13.530 18.027 -9.582 1.00 93.25 866 GLY A CA 1
ATOM 6771 C C . GLY A 1 866 ? -13.163 18.538 -8.190 1.00 93.25 866 GLY A C 1
ATOM 6772 O O . GLY A 1 866 ? -12.818 17.755 -7.305 1.00 93.25 866 GLY A O 1
ATOM 6773 N N . ILE A 1 867 ? -13.238 19.856 -7.986 1.00 91.69 867 ILE A N 1
ATOM 6774 C CA . ILE A 1 867 ? -12.731 20.519 -6.771 1.00 91.69 867 ILE A CA 1
ATOM 6775 C C . ILE A 1 867 ? -13.339 19.960 -5.474 1.00 91.69 867 ILE A C 1
ATOM 6777 O O . ILE A 1 867 ? -12.638 19.851 -4.467 1.00 91.69 867 ILE A O 1
ATOM 6781 N N . ASP A 1 868 ? -14.609 19.551 -5.520 1.00 90.38 868 ASP A N 1
ATOM 6782 C CA . ASP A 1 868 ? -15.345 18.987 -4.383 1.00 90.38 868 ASP A CA 1
ATOM 6783 C C . ASP A 1 868 ? -14.916 17.543 -4.051 1.00 90.38 868 ASP A C 1
ATOM 6785 O O . ASP A 1 868 ? -15.096 17.091 -2.922 1.00 90.38 868 ASP A O 1
ATOM 6789 N N . ASN A 1 869 ? -14.272 16.847 -4.996 1.00 90.31 869 ASN A N 1
ATOM 6790 C CA . ASN A 1 869 ? -13.756 15.480 -4.846 1.00 90.31 869 ASN A CA 1
ATOM 6791 C C . ASN A 1 869 ? -12.270 15.435 -4.459 1.00 90.31 869 ASN A C 1
ATOM 6793 O O . ASN A 1 869 ? -11.672 14.361 -4.333 1.00 90.31 869 ASN A O 1
ATOM 6797 N N . HIS A 1 870 ? -11.630 16.593 -4.285 1.00 92.19 870 HIS A N 1
ATOM 6798 C CA . HIS A 1 870 ? -10.252 16.639 -3.820 1.00 92.19 870 HIS A CA 1
ATOM 6799 C C . HIS A 1 870 ? -10.159 16.140 -2.373 1.00 92.19 870 HIS A C 1
ATOM 6801 O O . HIS A 1 870 ? -10.989 16.454 -1.517 1.00 92.19 870 HIS A O 1
ATOM 6807 N N . VAL A 1 871 ? -9.092 15.397 -2.079 1.00 87.75 871 VAL A N 1
ATOM 6808 C CA . VAL A 1 871 ? -8.823 14.834 -0.748 1.00 87.75 871 VAL A CA 1
ATOM 6809 C C . VAL A 1 871 ? -7.587 15.485 -0.120 1.00 87.75 871 VAL A C 1
ATOM 6811 O O . VAL A 1 871 ? -6.685 15.895 -0.855 1.00 87.75 871 VAL A O 1
ATOM 6814 N N . PRO A 1 872 ? -7.477 15.568 1.220 1.00 89.12 872 PRO A N 1
ATOM 6815 C CA . PRO A 1 872 ? -6.344 16.225 1.872 1.00 89.12 872 PRO A CA 1
ATOM 6816 C C . PRO A 1 872 ? -4.973 15.686 1.452 1.00 89.12 872 PRO A C 1
ATOM 6818 O O . PRO A 1 872 ? -4.079 16.489 1.201 1.00 89.12 872 PRO A O 1
ATOM 6821 N N . LEU A 1 873 ? -4.813 14.362 1.317 1.00 86.69 873 LEU A N 1
ATOM 6822 C CA . LEU A 1 873 ? -3.578 13.716 0.853 1.00 86.69 873 LEU A CA 1
ATOM 6823 C C . LEU A 1 873 ? -3.496 13.724 -0.683 1.00 86.69 873 LEU A C 1
ATOM 6825 O O . LEU A 1 873 ? -3.566 12.696 -1.346 1.00 86.69 873 LEU A O 1
ATOM 6829 N N . SER A 1 874 ? -3.409 14.916 -1.261 1.00 92.38 874 SER A N 1
ATOM 6830 C CA . SER A 1 874 ? -3.208 15.108 -2.697 1.00 92.38 874 SER A CA 1
ATOM 6831 C C . SER A 1 874 ? -2.530 16.445 -2.983 1.00 92.38 874 SER A C 1
ATOM 6833 O O . SER A 1 874 ? -2.476 17.319 -2.109 1.00 92.38 874 SER A O 1
ATOM 6835 N N . VAL A 1 875 ? -2.040 16.614 -4.211 1.00 96.50 875 VAL A N 1
ATOM 6836 C CA . VAL A 1 875 ? -1.490 17.877 -4.715 1.00 96.50 875 VAL A CA 1
ATOM 6837 C C . VAL A 1 875 ? -2.365 18.398 -5.850 1.00 96.50 875 VAL A C 1
ATOM 6839 O O . VAL A 1 875 ? -2.539 17.733 -6.869 1.00 96.50 875 VAL A O 1
ATOM 6842 N N . ALA A 1 876 ? -2.925 19.592 -5.665 1.00 97.62 876 ALA A N 1
ATOM 6843 C CA . ALA A 1 876 ? -3.768 20.247 -6.657 1.00 97.62 876 ALA A CA 1
ATOM 6844 C C . ALA A 1 876 ? -2.952 21.112 -7.623 1.00 97.62 876 ALA A C 1
ATOM 6846 O O . ALA A 1 876 ? -2.029 21.811 -7.213 1.00 97.62 876 ALA A O 1
ATOM 6847 N N . TYR A 1 877 ? -3.359 21.125 -8.884 1.00 98.56 877 TYR A N 1
ATOM 6848 C CA . TYR A 1 877 ? -2.801 21.916 -9.972 1.00 98.56 877 TYR A CA 1
ATOM 6849 C C . TYR A 1 877 ? -3.939 22.569 -10.755 1.00 98.56 877 TYR A C 1
ATOM 6851 O O . TYR A 1 877 ? -5.034 22.013 -10.849 1.00 98.56 877 TYR A O 1
ATOM 6859 N N . THR A 1 878 ? -3.688 23.727 -11.362 1.00 97.81 878 THR A N 1
ATOM 6860 C CA . THR A 1 878 ? -4.553 24.220 -12.446 1.00 97.81 878 THR A CA 1
ATOM 6861 C C . THR A 1 878 ? -4.336 23.372 -13.702 1.00 97.81 878 THR A C 1
ATOM 6863 O O . THR A 1 878 ? -5.281 22.773 -14.207 1.00 97.81 878 THR A O 1
ATOM 6866 N N . GLY A 1 879 ? -3.074 23.248 -14.117 1.00 95.88 879 GLY A N 1
ATOM 6867 C CA . GLY A 1 879 ? -2.554 22.380 -15.174 1.00 95.88 879 GLY A CA 1
ATOM 6868 C C . GLY A 1 879 ? -1.132 21.914 -14.835 1.00 95.88 879 GLY A C 1
ATOM 6869 O O . GLY A 1 879 ? -0.516 22.423 -13.894 1.00 95.88 879 GLY A O 1
ATOM 6870 N N . THR A 1 880 ? -0.602 20.946 -15.581 1.00 95.88 880 THR A N 1
ATOM 6871 C CA . THR A 1 880 ? 0.799 20.497 -15.476 1.00 95.88 880 THR A CA 1
ATOM 6872 C C . THR A 1 880 ? 1.652 21.130 -16.585 1.00 95.88 880 THR A C 1
ATOM 6874 O O . THR A 1 880 ? 1.202 22.029 -17.293 1.00 95.88 880 THR A O 1
ATOM 6877 N N . HIS A 1 881 ? 2.900 20.681 -16.753 1.00 95.31 881 HIS A N 1
ATOM 6878 C CA . HIS A 1 881 ? 3.742 21.101 -17.877 1.00 95.31 881 HIS A CA 1
ATOM 6879 C C . HIS A 1 881 ? 3.272 20.528 -19.233 1.00 95.31 881 HIS A C 1
ATOM 6881 O O . HIS A 1 881 ? 3.593 21.109 -20.269 1.00 95.31 881 HIS A O 1
ATOM 6887 N N . ASP A 1 882 ? 2.496 19.440 -19.229 1.00 92.31 882 ASP A N 1
ATOM 6888 C CA . ASP A 1 882 ? 1.909 18.825 -20.430 1.00 92.31 882 ASP A CA 1
ATOM 6889 C C . ASP A 1 882 ? 0.571 19.448 -20.832 1.00 92.31 882 ASP A C 1
ATOM 6891 O O . ASP A 1 882 ? 0.114 19.307 -21.972 1.00 92.31 882 ASP A O 1
ATOM 6895 N N . SER A 1 883 ? -0.072 20.144 -19.896 1.00 92.56 883 SER A N 1
ATOM 6896 C CA . SER A 1 883 ? -1.333 20.835 -20.122 1.00 92.56 883 SER A CA 1
ATOM 6897 C C . SER A 1 883 ? -1.152 22.076 -21.001 1.00 92.56 883 SER A C 1
ATOM 6899 O O . SER A 1 883 ? -0.086 22.687 -21.071 1.00 92.56 883 SER A O 1
ATOM 6901 N N . SER A 1 884 ? -2.241 22.483 -21.655 1.00 95.38 884 SER A N 1
ATOM 6902 C CA . SER A 1 884 ? -2.388 23.863 -22.129 1.00 95.38 884 SER A CA 1
ATOM 6903 C C . SER A 1 884 ? -2.300 24.825 -20.935 1.00 95.38 884 SER A C 1
ATOM 6905 O O . SER A 1 884 ? -2.599 24.434 -19.799 1.00 95.38 884 SER A O 1
ATOM 6907 N N . THR A 1 885 ? -1.902 26.083 -21.158 1.00 98.25 885 THR A N 1
ATOM 6908 C CA . THR A 1 885 ? -2.063 27.076 -20.083 1.00 98.25 885 THR A CA 1
ATOM 6909 C C . THR A 1 885 ? -3.544 27.211 -19.757 1.00 98.25 885 THR A C 1
ATOM 6911 O O . THR A 1 885 ? -4.399 26.977 -20.608 1.00 98.25 885 THR A O 1
ATOM 6914 N N . THR A 1 886 ? -3.895 27.604 -18.539 1.00 98.25 886 THR A N 1
ATOM 6915 C CA . THR A 1 886 ? -5.310 27.699 -18.157 1.00 98.25 886 THR A CA 1
ATOM 6916 C C . THR A 1 886 ? -6.073 28.690 -19.037 1.00 98.25 886 THR A C 1
ATOM 6918 O O . THR A 1 886 ? -7.233 28.460 -19.389 1.00 98.25 886 THR A O 1
ATOM 6921 N N . ARG A 1 887 ? -5.402 29.763 -19.469 1.00 98.19 887 ARG A N 1
ATOM 6922 C CA . ARG A 1 887 ? -5.956 30.705 -20.438 1.00 98.19 887 ARG A CA 1
ATOM 6923 C C . ARG A 1 887 ? -6.155 30.057 -21.805 1.00 98.19 887 ARG A C 1
ATOM 6925 O O . ARG A 1 887 ? -7.241 30.195 -22.358 1.00 98.19 887 ARG A O 1
ATOM 6932 N N . GLY A 1 888 ? -5.141 29.365 -22.330 1.00 97.56 888 GLY A N 1
ATOM 6933 C CA . GLY A 1 888 ? -5.232 28.661 -23.611 1.00 97.56 888 GLY A CA 1
ATOM 6934 C C . GLY A 1 888 ? -6.343 27.609 -23.607 1.00 97.56 888 GLY A C 1
ATOM 6935 O O . GLY A 1 888 ? -7.168 27.580 -24.517 1.00 97.56 888 GLY A O 1
ATOM 6936 N N . TRP A 1 889 ? -6.436 26.828 -22.529 1.00 96.69 889 TRP A N 1
ATOM 6937 C CA . TRP A 1 889 ? -7.463 25.811 -22.318 1.00 96.69 889 TRP A CA 1
ATOM 6938 C C . TRP A 1 889 ? -8.871 26.411 -22.340 1.00 96.69 889 TRP A C 1
ATOM 6940 O O . TRP A 1 889 ? -9.754 25.872 -23.006 1.00 96.69 889 TRP A O 1
ATOM 6950 N N . TRP A 1 890 ? -9.084 27.538 -21.651 1.00 96.69 890 TRP A N 1
ATOM 6951 C CA . TRP A 1 890 ? -10.386 28.206 -21.609 1.00 96.69 890 TRP A CA 1
ATOM 6952 C C . TRP A 1 890 ? -10.740 28.867 -22.947 1.00 96.69 890 TRP A C 1
ATOM 6954 O O . TRP A 1 890 ? -11.877 28.769 -23.404 1.00 96.69 890 TRP A O 1
ATOM 6964 N N . GLU A 1 891 ? -9.773 29.528 -23.593 1.00 95.88 891 GLU A N 1
ATOM 6965 C CA . GLU A 1 891 ? -9.966 30.188 -24.892 1.00 95.88 891 GLU A CA 1
ATOM 6966 C C . GLU A 1 891 ? -10.257 29.182 -26.019 1.00 95.88 891 GLU A C 1
ATOM 6968 O O . GLU A 1 891 ? -10.940 29.534 -26.982 1.00 95.88 891 GLU A O 1
ATOM 6973 N N . ALA A 1 892 ? -9.799 27.933 -25.879 1.00 94.75 892 ALA A N 1
ATOM 6974 C CA . ALA A 1 892 ? -10.095 26.840 -26.802 1.00 94.75 892 ALA A CA 1
ATOM 6975 C C . ALA A 1 892 ? -11.534 26.301 -26.694 1.00 94.75 892 ALA A C 1
ATOM 6977 O O . ALA A 1 892 ? -11.995 25.629 -27.617 1.00 94.75 892 ALA A O 1
ATOM 6978 N N . GLN A 1 893 ? -12.255 26.590 -25.604 1.00 93.62 893 GLN A N 1
ATOM 6979 C CA . GLN A 1 893 ? -13.644 26.159 -25.437 1.00 93.62 893 GLN A CA 1
ATOM 6980 C C . GLN A 1 893 ? -14.588 26.972 -26.339 1.00 93.62 893 GLN A C 1
ATOM 6982 O O . GLN A 1 893 ? -14.384 28.168 -26.591 1.00 93.62 893 GLN A O 1
ATOM 6987 N N . ASP A 1 894 ? -15.684 26.369 -26.794 1.00 94.19 894 ASP A N 1
ATOM 6988 C CA . ASP A 1 894 ? -16.728 27.111 -27.507 1.00 94.19 894 ASP A CA 1
ATOM 6989 C C . ASP A 1 894 ? -17.514 28.066 -26.574 1.00 94.19 894 ASP A C 1
ATOM 6991 O O . ASP A 1 894 ? -17.253 28.173 -25.371 1.00 94.19 894 ASP A O 1
ATOM 6995 N N . ALA A 1 895 ? -18.413 28.870 -27.147 1.00 92.75 895 ALA A N 1
ATOM 6996 C CA . ALA A 1 895 ? -19.144 29.895 -26.397 1.00 92.75 895 ALA A CA 1
ATOM 6997 C C . ALA A 1 895 ? -20.169 29.307 -25.411 1.00 92.75 895 ALA A C 1
ATOM 6999 O O . ALA A 1 895 ? -20.383 29.886 -24.345 1.00 92.75 895 ALA A O 1
ATOM 7000 N N . GLU A 1 896 ? -20.782 28.173 -25.758 1.00 93.62 896 GLU A N 1
ATOM 7001 C CA . GLU A 1 896 ? -21.746 27.473 -24.906 1.00 93.62 896 GLU A CA 1
ATOM 7002 C C . GLU A 1 896 ? -21.024 26.923 -23.678 1.00 93.62 896 GLU A C 1
ATOM 7004 O O . GLU A 1 896 ? -21.363 27.278 -22.546 1.00 93.62 896 GLU A O 1
ATOM 7009 N N . ARG A 1 897 ? -19.914 26.211 -23.897 1.00 91.75 897 ARG A N 1
ATOM 7010 C CA . ARG A 1 897 ? -19.105 25.643 -22.825 1.00 91.75 897 ARG A CA 1
ATOM 7011 C C . ARG A 1 897 ? -18.532 26.703 -21.888 1.00 91.75 897 ARG A C 1
ATOM 7013 O O . ARG A 1 897 ? -18.529 26.526 -20.671 1.00 91.75 897 ARG A O 1
ATOM 7020 N N . ARG A 1 898 ? -18.081 27.848 -22.410 1.00 94.56 898 ARG A N 1
ATOM 7021 C CA . ARG A 1 898 ? -17.613 28.969 -21.568 1.00 94.56 898 ARG A CA 1
ATOM 7022 C C . ARG A 1 898 ? -18.718 29.543 -20.688 1.00 94.56 898 ARG A C 1
ATOM 7024 O O . ARG A 1 898 ? -18.445 29.895 -19.538 1.00 94.56 898 ARG A O 1
ATOM 7031 N N . SER A 1 899 ? -19.940 29.625 -21.213 1.00 91.62 899 SER A N 1
ATOM 7032 C CA . SER A 1 899 ? -21.105 30.071 -20.449 1.00 91.62 899 SER A CA 1
ATOM 7033 C C . SER A 1 899 ? -21.462 29.080 -19.340 1.00 91.62 899 SER A C 1
ATOM 7035 O O . SER A 1 899 ? -21.740 29.513 -18.225 1.00 91.62 899 SER A O 1
ATOM 7037 N N . GLU A 1 900 ? -21.418 27.773 -19.617 1.00 92.19 900 GLU A N 1
ATOM 7038 C CA . GLU A 1 900 ? -21.655 26.715 -18.622 1.00 92.19 900 GLU A CA 1
ATOM 7039 C C . GLU A 1 900 ? -20.628 26.744 -17.487 1.00 92.19 900 GLU A C 1
ATOM 7041 O O . GLU A 1 900 ? -20.991 26.690 -16.313 1.00 92.19 900 GLU A O 1
ATOM 7046 N N . LEU A 1 901 ? -19.343 26.877 -17.830 1.00 92.06 901 LEU A N 1
ATOM 7047 C CA . LEU A 1 901 ? -18.256 26.956 -16.854 1.00 92.06 901 LEU A CA 1
ATOM 7048 C C . LEU A 1 901 ? -18.374 28.202 -15.960 1.00 92.06 901 LEU A C 1
ATOM 7050 O O . LEU A 1 901 ? -17.941 28.186 -14.807 1.00 92.06 901 LEU A O 1
ATOM 7054 N N . GLY A 1 902 ? -18.919 29.304 -16.490 1.00 93.00 902 GLY A N 1
ATOM 7055 C CA . GLY A 1 902 ? -19.185 30.528 -15.731 1.00 93.00 902 GLY A CA 1
ATOM 7056 C C . GLY A 1 902 ? -17.942 31.143 -15.075 1.00 93.00 902 GLY A C 1
ATOM 7057 O O . GLY A 1 902 ? -18.056 31.804 -14.039 1.00 93.00 902 GLY A O 1
ATOM 7058 N N . LEU A 1 903 ? -16.747 30.899 -15.631 1.00 93.50 903 LEU A N 1
ATOM 7059 C CA . LEU A 1 903 ? -15.469 31.218 -14.983 1.00 93.50 903 LEU A CA 1
ATOM 7060 C C . LEU A 1 903 ? -15.031 32.684 -15.129 1.00 93.50 903 LEU A C 1
ATOM 7062 O O . LEU A 1 903 ? -14.289 33.183 -14.282 1.00 93.50 903 LEU A O 1
ATOM 7066 N N . GLY A 1 904 ? -15.495 33.391 -16.157 1.00 91.25 904 GLY A N 1
ATOM 7067 C CA . GLY A 1 904 ? -15.146 34.790 -16.403 1.00 91.25 904 GLY A CA 1
ATOM 7068 C C . GLY A 1 904 ? -15.578 35.268 -17.788 1.00 91.25 904 GLY A C 1
ATOM 7069 O O . GLY A 1 904 ? -16.009 34.469 -18.615 1.00 91.25 904 GLY A O 1
ATOM 7070 N N . GLU A 1 905 ? -15.459 36.576 -18.025 1.00 91.62 905 GLU A N 1
ATOM 7071 C CA . GLU A 1 905 ? -15.789 37.212 -19.312 1.00 91.62 905 GLU A CA 1
ATOM 7072 C C . GLU A 1 905 ? -14.666 37.057 -20.355 1.00 91.62 905 GLU A C 1
ATOM 7074 O O . GLU A 1 905 ? -14.920 37.088 -21.558 1.00 91.62 905 GLU A O 1
ATOM 7079 N N . ASP A 1 906 ? -13.426 36.850 -19.901 1.00 94.56 906 ASP A N 1
ATOM 7080 C CA . ASP A 1 906 ? -12.250 36.611 -20.735 1.00 94.56 906 ASP A CA 1
ATOM 7081 C C . ASP A 1 906 ? -11.303 35.566 -20.117 1.00 94.56 906 ASP A C 1
ATOM 7083 O O . ASP A 1 906 ? -11.438 35.167 -18.953 1.00 94.56 906 ASP A O 1
ATOM 7087 N N . GLY A 1 907 ? -10.310 35.132 -20.900 1.00 94.00 907 GLY A N 1
ATOM 7088 C CA . GLY A 1 907 ? -9.376 34.082 -20.497 1.00 94.00 907 GLY A CA 1
ATOM 7089 C C . GLY A 1 907 ? -8.486 34.458 -19.309 1.00 94.00 907 GLY A C 1
ATOM 7090 O O . GLY A 1 907 ? -8.116 33.586 -18.522 1.00 94.00 907 GLY A O 1
ATOM 7091 N N . ARG A 1 908 ? -8.174 35.748 -19.110 1.00 94.88 908 ARG A N 1
ATOM 7092 C CA . ARG A 1 908 ? -7.384 36.208 -17.951 1.00 94.88 908 ARG A CA 1
ATOM 7093 C C . ARG A 1 908 ? -8.201 36.126 -16.666 1.00 94.88 908 ARG A C 1
ATOM 7095 O O . ARG A 1 908 ? -7.707 35.637 -15.651 1.00 94.88 908 ARG A O 1
ATOM 7102 N N . THR A 1 909 ? -9.456 36.552 -16.722 1.00 96.44 909 THR A N 1
ATOM 7103 C CA . THR A 1 909 ? -10.398 36.493 -15.603 1.00 96.44 909 THR A CA 1
ATOM 7104 C C . THR A 1 909 ? -10.717 35.042 -15.245 1.00 96.44 909 THR A C 1
ATOM 7106 O O . THR A 1 909 ? -10.667 34.685 -14.065 1.00 96.44 909 THR A O 1
ATOM 7109 N N . ALA A 1 910 ? -10.939 34.183 -16.247 1.00 96.81 910 ALA A N 1
ATOM 7110 C CA . ALA A 1 910 ? -11.128 32.747 -16.048 1.00 96.81 910 ALA A CA 1
ATOM 7111 C C . ALA A 1 910 ? -9.899 32.093 -15.395 1.00 96.81 910 ALA A C 1
ATOM 7113 O O . ALA A 1 910 ? -10.036 31.389 -14.394 1.00 96.81 910 ALA A O 1
ATOM 7114 N N . THR A 1 911 ? -8.691 32.409 -15.881 1.00 97.88 911 THR A N 1
ATOM 7115 C CA . THR A 1 911 ? -7.432 31.928 -15.287 1.00 97.88 911 THR A CA 1
ATOM 7116 C C . THR A 1 911 ? -7.312 32.345 -13.829 1.00 97.88 911 THR A C 1
ATOM 7118 O O . THR A 1 911 ? -7.056 31.510 -12.961 1.00 97.88 911 THR A O 1
ATOM 7121 N N . ARG A 1 912 ? -7.571 33.622 -13.516 1.00 96.62 912 ARG A N 1
ATOM 7122 C CA . ARG A 1 912 ? -7.498 34.114 -12.137 1.00 96.62 912 ARG A CA 1
ATOM 7123 C C . ARG A 1 912 ? -8.502 33.416 -11.221 1.00 96.62 912 ARG A C 1
ATOM 7125 O O . ARG A 1 912 ? -8.183 33.136 -10.065 1.00 96.62 912 ARG A O 1
ATOM 7132 N N . ARG A 1 913 ? -9.702 33.111 -11.721 1.00 96.75 913 ARG A N 1
ATOM 7133 C CA . ARG A 1 913 ? -10.702 32.353 -10.964 1.00 96.75 913 ARG A CA 1
ATOM 7134 C C . ARG A 1 913 ? -10.270 30.908 -10.737 1.00 96.75 913 ARG A C 1
ATOM 7136 O O . ARG A 1 913 ? -10.368 30.445 -9.606 1.00 96.75 913 ARG A O 1
ATOM 7143 N N . MET A 1 914 ? -9.737 30.229 -11.749 1.00 97.69 914 MET A N 1
ATOM 7144 C CA . MET A 1 914 ? -9.233 28.859 -11.608 1.00 97.69 914 MET A CA 1
ATOM 7145 C C . MET A 1 914 ? -8.027 28.769 -10.668 1.00 97.69 914 MET A C 1
ATOM 7147 O O . MET A 1 914 ? -7.961 27.843 -9.865 1.00 97.69 914 MET A O 1
ATOM 7151 N N . VAL A 1 915 ? -7.129 29.760 -10.671 1.00 98.06 915 VAL A N 1
ATOM 7152 C CA . VAL A 1 915 ? -6.051 29.870 -9.670 1.00 98.06 915 VAL A CA 1
ATOM 7153 C C . VAL A 1 915 ? -6.628 29.935 -8.252 1.00 98.06 915 VAL A C 1
ATOM 7155 O O . VAL A 1 915 ? -6.197 29.191 -7.372 1.00 98.06 915 VAL A O 1
ATOM 7158 N N . ARG A 1 916 ? -7.649 30.771 -8.022 1.00 97.50 916 ARG A N 1
ATOM 7159 C CA . ARG A 1 916 ? -8.329 30.865 -6.717 1.00 97.50 916 ARG A CA 1
ATOM 7160 C C . ARG A 1 916 ? -9.054 29.578 -6.334 1.00 97.50 916 ARG A C 1
ATOM 7162 O O . ARG A 1 916 ? -8.989 29.189 -5.173 1.00 97.50 916 ARG A O 1
ATOM 7169 N N . MET A 1 917 ? -9.691 28.907 -7.293 1.00 96.75 917 MET A N 1
ATOM 7170 C CA . MET A 1 917 ? -10.328 27.602 -7.084 1.00 96.75 917 MET A CA 1
ATOM 7171 C C . MET A 1 917 ? -9.301 26.534 -6.691 1.00 96.75 917 MET A C 1
ATOM 7173 O O . MET A 1 917 ? -9.498 25.812 -5.719 1.00 96.75 917 MET A O 1
ATOM 7177 N N . ALA A 1 918 ? -8.161 26.463 -7.381 1.00 97.06 918 ALA A N 1
ATOM 7178 C CA . ALA A 1 918 ? -7.088 25.540 -7.023 1.00 97.06 918 ALA A CA 1
ATOM 7179 C C . ALA A 1 918 ? -6.538 25.840 -5.614 1.00 97.06 918 ALA A C 1
ATOM 7181 O O . ALA A 1 918 ? -6.272 24.922 -4.833 1.00 97.06 918 ALA A O 1
ATOM 7182 N N . LEU A 1 919 ? -6.408 27.122 -5.252 1.00 96.88 919 LEU A N 1
ATOM 7183 C CA . LEU A 1 919 ? -6.015 27.548 -3.905 1.00 96.88 919 LEU A CA 1
ATOM 7184 C C . LEU A 1 919 ? -7.089 27.244 -2.846 1.00 96.88 919 LEU A C 1
ATOM 7186 O O . LEU A 1 919 ? -6.734 27.032 -1.690 1.00 96.88 919 LEU A O 1
ATOM 7190 N N . SER A 1 920 ? -8.375 27.152 -3.188 1.00 95.50 920 SER A N 1
ATOM 7191 C CA . SER A 1 920 ? -9.421 26.743 -2.237 1.00 95.50 920 SER A CA 1
ATOM 7192 C C . SER A 1 920 ? -9.539 25.228 -2.046 1.00 95.50 920 SER A C 1
ATOM 7194 O O . SER A 1 920 ? -10.324 24.796 -1.207 1.00 95.50 920 SER A O 1
ATOM 7196 N N . SER A 1 921 ? -8.764 24.422 -2.785 1.00 95.25 921 SER A N 1
ATOM 7197 C CA . SER A 1 921 ? -8.757 22.955 -2.680 1.00 95.25 921 SER A CA 1
ATOM 7198 C C . SER A 1 921 ? -8.592 22.457 -1.234 1.00 95.25 921 SER A C 1
ATOM 7200 O O . SER A 1 921 ? -7.985 23.119 -0.386 1.00 95.25 921 SER A O 1
ATOM 7202 N N . THR A 1 922 ? -9.066 21.250 -0.936 1.00 93.31 922 THR A N 1
ATOM 7203 C CA . THR A 1 922 ? -8.783 20.550 0.329 1.00 93.31 922 THR A CA 1
ATOM 7204 C C . THR A 1 922 ? -7.363 19.969 0.378 1.00 93.31 922 THR A C 1
ATOM 7206 O O . THR A 1 922 ? -6.833 19.813 1.481 1.00 93.31 922 THR A O 1
ATOM 7209 N N . SER A 1 923 ? -6.733 19.736 -0.784 1.00 93.50 923 SER A N 1
ATOM 7210 C CA . SER A 1 923 ? -5.357 19.240 -0.971 1.00 93.50 923 SER A CA 1
ATOM 7211 C C . SER A 1 923 ? -4.341 19.959 -0.083 1.00 93.50 923 SER A C 1
ATOM 7213 O O . SER A 1 923 ? -4.394 21.188 0.065 1.00 93.50 923 SER A O 1
ATOM 7215 N N . PHE A 1 924 ? -3.376 19.229 0.483 1.00 89.62 924 PHE A N 1
ATOM 7216 C CA . PHE A 1 924 ? -2.354 19.847 1.327 1.00 89.62 924 PHE A CA 1
ATOM 7217 C C . PHE A 1 924 ? -1.490 20.824 0.511 1.00 89.62 924 PHE A C 1
ATOM 7219 O O . PHE A 1 924 ? -1.302 21.960 0.942 1.00 89.62 924 PHE A O 1
ATOM 7226 N N . TRP A 1 925 ? -1.087 20.493 -0.718 1.00 94.81 925 TRP A N 1
ATOM 7227 C CA . TRP A 1 925 ? -0.419 21.447 -1.616 1.00 94.81 925 TRP A CA 1
ATOM 7228 C C . TRP A 1 925 ? -1.274 21.832 -2.817 1.00 94.81 925 TRP A C 1
ATOM 7230 O O . TRP A 1 925 ? -2.015 21.018 -3.360 1.00 94.81 925 TRP A O 1
ATOM 7240 N N . THR A 1 926 ? -1.130 23.090 -3.228 1.00 97.50 926 THR A N 1
ATOM 7241 C CA . THR A 1 926 ? -1.613 23.604 -4.513 1.00 97.50 926 THR A CA 1
ATOM 7242 C C . THR A 1 926 ? -0.415 24.169 -5.261 1.00 97.50 926 THR A C 1
ATOM 7244 O O . THR A 1 926 ? 0.203 25.106 -4.761 1.00 97.50 926 THR A O 1
ATOM 7247 N N . ILE A 1 927 ? -0.083 23.629 -6.430 1.00 98.38 927 ILE A N 1
ATOM 7248 C CA . ILE A 1 927 ? 1.056 24.048 -7.247 1.00 98.38 927 ILE A CA 1
ATOM 7249 C C . ILE A 1 927 ? 0.541 24.676 -8.543 1.00 98.38 927 ILE A C 1
ATOM 7251 O O . ILE A 1 927 ? -0.214 24.067 -9.294 1.00 98.38 927 ILE A O 1
ATOM 7255 N N . LEU A 1 928 ? 0.944 25.921 -8.791 1.00 98.56 928 LEU A N 1
ATOM 7256 C CA . LEU A 1 928 ? 0.479 26.723 -9.921 1.00 98.56 928 LEU A CA 1
ATOM 7257 C C . LEU A 1 928 ? 1.600 26.869 -10.963 1.00 98.56 928 LEU A C 1
ATOM 7259 O O . LEU A 1 928 ? 2.682 27.344 -10.607 1.00 98.56 928 LEU A O 1
ATOM 7263 N N . PRO A 1 929 ? 1.392 26.525 -12.244 1.00 98.62 929 PRO A N 1
ATOM 7264 C CA . PRO A 1 929 ? 2.301 26.937 -13.309 1.00 98.62 929 PRO A CA 1
ATOM 7265 C C . PRO A 1 929 ? 2.481 28.457 -13.297 1.00 98.62 929 PRO A C 1
ATOM 7267 O O . PRO A 1 929 ? 1.507 29.207 -13.187 1.00 98.62 929 PRO A O 1
ATOM 7270 N N . VAL A 1 930 ? 3.718 28.940 -13.419 1.00 98.56 930 VAL A N 1
ATOM 7271 C CA . VAL A 1 930 ? 3.985 30.392 -13.421 1.00 98.56 930 VAL A CA 1
ATOM 7272 C C . VAL A 1 930 ? 3.289 31.091 -14.597 1.00 98.56 930 VAL A C 1
ATOM 7274 O O . VAL A 1 930 ? 2.870 32.240 -14.472 1.00 98.56 930 VAL A O 1
ATOM 7277 N N . GLN A 1 931 ? 3.064 30.385 -15.705 1.00 98.44 931 GLN A N 1
ATOM 7278 C CA . GLN A 1 931 ? 2.255 30.862 -16.827 1.00 98.44 931 GLN A CA 1
ATOM 7279 C C . GLN A 1 931 ? 0.835 31.265 -16.407 1.00 98.44 931 GLN A C 1
ATOM 7281 O O . GLN A 1 931 ? 0.328 32.287 -16.869 1.00 98.44 931 GLN A O 1
ATOM 7286 N N . ASP A 1 932 ? 0.214 30.503 -15.502 1.00 98.44 932 ASP A N 1
ATOM 7287 C CA . ASP A 1 932 ? -1.134 30.777 -14.998 1.00 98.44 932 ASP A CA 1
ATOM 7288 C C . ASP A 1 932 ? -1.130 31.922 -13.982 1.00 98.44 932 ASP A C 1
ATOM 7290 O O . ASP A 1 932 ? -2.051 32.740 -13.968 1.00 98.44 932 ASP A O 1
ATOM 7294 N N . VAL A 1 933 ? -0.064 32.046 -13.181 1.00 98.00 933 VAL A N 1
ATOM 7295 C CA . VAL A 1 933 ? 0.149 33.211 -12.301 1.00 98.00 933 VAL A CA 1
ATOM 7296 C C . VAL A 1 933 ? 0.211 34.506 -13.121 1.00 98.00 933 VAL A C 1
ATOM 7298 O O . VAL A 1 933 ? -0.341 35.524 -12.705 1.00 98.00 933 VAL A O 1
ATOM 7301 N N . LEU A 1 934 ? 0.825 34.450 -14.306 1.00 97.75 934 LEU A N 1
ATOM 7302 C CA . LEU A 1 934 ? 0.944 35.563 -15.254 1.00 97.75 934 LEU A CA 1
ATOM 7303 C C . LEU A 1 934 ? -0.274 35.723 -16.192 1.00 97.75 934 LEU A C 1
ATOM 7305 O O . LEU A 1 934 ? -0.388 36.728 -16.900 1.00 97.75 934 LEU A O 1
ATOM 7309 N N . GLY A 1 935 ? -1.190 34.750 -16.229 1.00 96.81 935 GLY A N 1
ATOM 7310 C CA . GLY A 1 935 ? -2.339 34.742 -17.141 1.00 96.81 935 GLY A CA 1
ATOM 7311 C C . GLY A 1 935 ? -1.956 34.702 -18.630 1.00 96.81 935 GLY A C 1
ATOM 7312 O O . GLY A 1 935 ? -2.575 35.400 -19.445 1.00 96.81 935 GLY A O 1
ATOM 7313 N N . LEU A 1 936 ? -0.909 33.949 -18.981 1.00 98.00 936 LEU A N 1
ATOM 7314 C CA . LEU A 1 936 ? -0.407 33.794 -20.356 1.00 98.00 936 LEU A CA 1
ATOM 7315 C C . LEU A 1 936 ? -1.197 32.739 -21.139 1.00 98.00 936 LEU A C 1
ATOM 7317 O O . LEU A 1 936 ? -1.708 31.787 -20.554 1.00 98.00 936 LEU A O 1
ATOM 7321 N N . GLY A 1 937 ? -1.311 32.919 -22.457 1.00 97.31 937 GLY A N 1
ATOM 7322 C CA . GLY A 1 937 ? -1.971 31.970 -23.356 1.00 97.31 937 GLY A CA 1
ATOM 7323 C C . GLY A 1 937 ? -1.054 30.814 -23.766 1.00 97.31 937 GLY A C 1
ATOM 7324 O O . GLY A 1 937 ? 0.036 30.633 -23.219 1.00 97.31 937 GLY A O 1
ATOM 7325 N N . ASP A 1 938 ? -1.497 30.024 -24.744 1.00 95.25 938 ASP A N 1
ATOM 7326 C CA . ASP A 1 938 ? -0.792 28.816 -25.191 1.00 95.25 938 ASP A CA 1
ATOM 7327 C C . ASP A 1 938 ? 0.549 29.098 -25.895 1.00 95.25 938 ASP A C 1
ATOM 7329 O O . ASP A 1 938 ? 1.337 28.176 -26.091 1.00 95.25 938 ASP A O 1
ATOM 7333 N N . GLU A 1 939 ? 0.871 30.365 -26.190 1.00 95.25 939 GLU A N 1
ATOM 7334 C CA . GLU A 1 939 ? 2.230 30.790 -26.551 1.00 95.25 939 GLU A CA 1
ATOM 7335 C C . GLU A 1 939 ? 3.266 30.499 -25.452 1.00 95.25 939 GLU A C 1
ATOM 7337 O O . GLU A 1 939 ? 4.464 30.460 -25.725 1.00 95.25 939 GLU A O 1
ATOM 7342 N N . ALA A 1 940 ? 2.806 30.302 -24.211 1.00 97.25 940 ALA A N 1
ATOM 7343 C CA . ALA A 1 940 ? 3.628 29.986 -23.050 1.00 97.25 940 ALA A CA 1
ATOM 7344 C C . ALA A 1 940 ? 3.567 28.508 -22.623 1.00 97.25 940 ALA A C 1
ATOM 7346 O O . ALA A 1 940 ? 4.113 28.135 -21.578 1.00 97.25 940 ALA A O 1
ATOM 7347 N N . ARG A 1 941 ? 2.893 27.653 -23.403 1.00 96.88 941 ARG A N 1
ATOM 7348 C CA . ARG A 1 941 ? 2.776 26.223 -23.104 1.00 96.88 941 ARG A CA 1
ATOM 7349 C C . ARG A 1 941 ? 4.161 25.573 -23.042 1.00 96.88 941 ARG A C 1
ATOM 7351 O O . ARG A 1 941 ? 5.006 25.817 -23.898 1.00 96.88 941 ARG A O 1
ATOM 7358 N N . MET A 1 942 ? 4.388 24.747 -22.019 1.00 97.44 942 MET A N 1
ATOM 7359 C CA . MET A 1 942 ? 5.693 24.121 -21.795 1.00 97.44 942 MET A CA 1
ATOM 7360 C C . MET A 1 942 ? 5.909 22.910 -22.707 1.00 97.44 942 MET A C 1
ATOM 7362 O O . MET A 1 942 ? 6.934 22.837 -23.377 1.00 97.44 942 MET A O 1
ATOM 7366 N N . ASN A 1 943 ? 4.951 21.985 -22.759 1.00 94.62 943 ASN A N 1
ATOM 7367 C CA . ASN A 1 943 ? 5.021 20.801 -23.608 1.00 94.62 943 ASN A CA 1
ATOM 7368 C C . ASN A 1 943 ? 3.667 20.490 -24.252 1.00 94.62 943 ASN A C 1
ATOM 7370 O O . ASN A 1 943 ? 2.606 20.685 -23.651 1.00 94.62 943 ASN A O 1
ATOM 7374 N N . ARG A 1 944 ? 3.703 19.982 -25.483 1.00 90.00 944 ARG A N 1
ATOM 7375 C CA . ARG A 1 944 ? 2.572 19.350 -26.156 1.00 90.00 944 ARG A CA 1
ATOM 7376 C C . ARG A 1 944 ? 2.916 17.870 -26.368 1.00 90.00 944 ARG A C 1
ATOM 7378 O O . ARG A 1 944 ? 3.705 17.565 -27.261 1.00 90.00 944 ARG A O 1
ATOM 7385 N N . PRO A 1 945 ? 2.332 16.952 -25.577 1.00 81.31 945 PRO A N 1
ATOM 7386 C CA . PRO A 1 945 ? 2.580 15.522 -25.736 1.00 81.31 945 PRO A CA 1
ATOM 7387 C C . PRO A 1 945 ? 2.347 15.047 -27.176 1.00 81.31 945 PRO A C 1
ATOM 7389 O O . PRO A 1 945 ? 1.427 15.511 -27.853 1.00 81.31 945 PRO A O 1
ATOM 7392 N N . GLY A 1 946 ? 3.202 14.137 -27.648 1.00 74.19 946 GLY A N 1
ATOM 7393 C CA . GLY A 1 946 ? 3.141 13.588 -29.007 1.00 74.19 946 GLY A CA 1
ATOM 7394 C C . GLY A 1 946 ? 3.779 14.450 -30.107 1.00 74.19 946 GLY A C 1
ATOM 7395 O O . GLY A 1 946 ? 3.687 14.082 -31.276 1.00 74.19 946 GLY A O 1
ATOM 7396 N N . THR A 1 947 ? 4.439 15.572 -29.785 1.00 80.56 947 THR A N 1
ATOM 7397 C CA . THR A 1 947 ? 5.173 16.389 -30.772 1.00 80.56 947 THR A CA 1
ATOM 7398 C C . THR A 1 947 ? 6.684 16.411 -30.509 1.00 80.56 947 THR A C 1
ATOM 7400 O O . THR A 1 947 ? 7.137 16.311 -29.373 1.00 80.56 947 THR A O 1
ATOM 7403 N N . LEU A 1 948 ? 7.482 16.563 -31.574 1.00 72.38 948 LEU A N 1
ATOM 7404 C CA . LEU A 1 948 ? 8.956 16.558 -31.510 1.00 72.38 948 LEU A CA 1
ATOM 7405 C C . LEU A 1 948 ? 9.595 17.959 -31.472 1.00 72.38 948 LEU A C 1
ATOM 7407 O O . LEU A 1 948 ? 10.798 18.079 -31.261 1.00 72.38 948 LEU A O 1
ATOM 7411 N N . GLY A 1 949 ? 8.828 19.026 -31.713 1.00 80.88 949 GLY A N 1
ATOM 7412 C CA . GLY A 1 949 ? 9.364 20.380 -31.881 1.00 80.88 949 GLY A CA 1
ATOM 7413 C C . GLY A 1 949 ? 8.546 21.446 -31.160 1.00 80.88 949 GLY A C 1
ATOM 7414 O O . GLY A 1 949 ? 7.327 21.331 -31.052 1.00 80.88 949 GLY A O 1
ATOM 7415 N N . GLY A 1 950 ? 9.231 22.496 -30.696 1.00 87.88 950 GLY A N 1
ATOM 7416 C CA . GLY A 1 950 ? 8.620 23.633 -29.994 1.00 87.88 950 GLY A CA 1
ATOM 7417 C C . GLY A 1 950 ? 8.292 23.385 -28.517 1.00 87.88 950 GLY A C 1
ATOM 7418 O O . GLY A 1 950 ? 7.657 24.233 -27.901 1.00 87.88 950 GLY A O 1
ATOM 7419 N N . ASN A 1 951 ? 8.726 22.257 -27.950 1.00 93.88 951 ASN A N 1
ATOM 7420 C CA . ASN A 1 951 ? 8.533 21.911 -26.541 1.00 93.88 951 ASN A CA 1
ATOM 7421 C C . ASN A 1 951 ? 9.731 22.349 -25.695 1.00 93.88 951 ASN A C 1
ATOM 7423 O O . ASN A 1 951 ? 10.850 22.440 -26.193 1.00 93.88 951 ASN A O 1
ATOM 7427 N N . TRP A 1 952 ? 9.498 22.598 -24.408 1.00 96.38 952 TRP A N 1
ATOM 7428 C CA . TRP A 1 952 ? 10.522 22.940 -23.411 1.00 96.38 952 TRP A CA 1
ATOM 7429 C C . TRP A 1 952 ? 11.267 24.255 -23.687 1.00 96.38 952 TRP A C 1
ATOM 7431 O O . TRP A 1 952 ? 12.284 24.547 -23.060 1.00 96.38 952 TRP A O 1
ATOM 7441 N N . VAL A 1 953 ? 10.753 25.072 -24.614 1.00 96.94 953 VAL A N 1
ATOM 7442 C CA . VAL A 1 953 ? 11.400 26.315 -25.057 1.00 96.94 953 VAL A CA 1
ATOM 7443 C C . VAL A 1 953 ? 10.911 27.567 -24.339 1.00 96.94 953 VAL A C 1
ATOM 7445 O O . VAL A 1 953 ? 11.554 28.613 -24.446 1.00 96.94 953 VAL A O 1
ATOM 7448 N N . TRP A 1 954 ? 9.787 27.502 -23.620 1.00 97.88 954 TRP A N 1
ATOM 7449 C CA . TRP A 1 954 ? 9.252 28.679 -22.942 1.00 97.88 954 TRP A CA 1
ATOM 7450 C C . TRP A 1 954 ? 10.189 29.152 -21.825 1.00 97.88 954 TRP A C 1
ATOM 7452 O O . TRP A 1 954 ? 10.689 28.356 -21.027 1.00 97.88 954 TRP A O 1
ATOM 7462 N N . ARG A 1 955 ? 10.391 30.470 -21.750 1.00 97.12 955 ARG A N 1
ATOM 7463 C CA . ARG A 1 955 ? 11.126 31.135 -20.675 1.00 97.12 955 ARG A CA 1
ATOM 7464 C C . ARG A 1 955 ? 10.273 32.221 -20.047 1.00 97.12 955 ARG A C 1
ATOM 7466 O O . ARG A 1 955 ? 9.477 32.874 -20.722 1.00 97.12 955 ARG A O 1
ATOM 7473 N N . LEU A 1 956 ? 10.506 32.449 -18.761 1.00 97.25 956 LEU A N 1
ATOM 7474 C CA . LEU A 1 956 ? 9.944 33.565 -18.029 1.00 97.25 956 LEU A CA 1
ATOM 7475 C C . LEU A 1 956 ? 10.337 34.879 -18.731 1.00 97.25 956 LEU A C 1
ATOM 7477 O O . LEU A 1 956 ? 11.537 35.142 -18.913 1.00 97.25 956 LEU A O 1
ATOM 7481 N N . PRO A 1 957 ? 9.361 35.706 -19.149 1.00 95.19 957 PRO A N 1
ATOM 7482 C CA . PRO A 1 957 ? 9.672 37.000 -19.727 1.00 95.19 957 PRO A CA 1
ATOM 7483 C C . PRO A 1 957 ? 10.387 37.872 -18.697 1.00 95.19 957 PRO A C 1
ATOM 7485 O O . PRO A 1 957 ? 10.101 37.810 -17.498 1.00 95.19 957 PRO A O 1
ATOM 7488 N N . LYS A 1 958 ? 11.329 38.680 -19.179 1.00 91.62 958 LYS A N 1
ATOM 7489 C CA . LYS A 1 958 ? 12.138 39.535 -18.318 1.00 91.62 958 LYS A CA 1
ATOM 7490 C C . LYS A 1 958 ? 11.242 40.464 -17.496 1.00 91.62 958 LYS A C 1
ATOM 7492 O O . LYS A 1 958 ? 10.309 41.050 -18.041 1.00 91.62 958 LYS A O 1
ATOM 7497 N N . ASP A 1 959 ? 11.537 40.583 -16.204 1.00 88.75 959 ASP A N 1
ATOM 7498 C CA . ASP A 1 959 ? 10.826 41.456 -15.261 1.00 88.75 959 ASP A CA 1
ATOM 7499 C C . ASP A 1 959 ? 9.306 41.162 -15.133 1.00 88.75 959 ASP A C 1
ATOM 7501 O O . ASP A 1 959 ? 8.556 41.988 -14.621 1.00 88.75 959 ASP A O 1
ATOM 7505 N N . ALA A 1 960 ? 8.823 39.985 -15.570 1.00 93.25 960 ALA A N 1
ATOM 7506 C CA . ALA A 1 960 ? 7.390 39.647 -15.561 1.00 93.25 960 ALA A CA 1
ATOM 7507 C C . ALA A 1 960 ? 6.801 39.408 -14.160 1.00 93.25 960 ALA A C 1
ATOM 7509 O O . ALA A 1 960 ? 5.591 39.518 -13.968 1.00 93.25 960 ALA A O 1
ATOM 7510 N N . LEU A 1 961 ? 7.639 39.054 -13.185 1.00 95.00 961 LEU A N 1
ATOM 7511 C CA . LEU A 1 961 ? 7.246 38.815 -11.794 1.00 95.00 961 LEU A CA 1
ATOM 7512 C C . LEU A 1 961 ? 7.319 40.114 -10.980 1.00 95.00 961 LEU A C 1
ATOM 7514 O O . LEU A 1 961 ? 8.056 40.220 -10.003 1.00 95.00 961 LEU A O 1
ATOM 7518 N N . ASP A 1 962 ? 6.572 41.121 -11.425 1.00 94.19 962 ASP A N 1
ATOM 7519 C CA . ASP A 1 962 ? 6.578 42.463 -10.850 1.00 94.19 962 ASP A CA 1
ATOM 7520 C C . ASP A 1 962 ? 5.813 42.568 -9.511 1.00 94.19 962 ASP A C 1
ATOM 7522 O O . ASP A 1 962 ? 5.190 41.618 -9.018 1.00 94.19 962 ASP A O 1
ATOM 7526 N N . GLU A 1 963 ? 5.880 43.742 -8.875 1.00 95.50 963 GLU A N 1
ATOM 7527 C CA . GLU A 1 963 ? 5.229 43.995 -7.584 1.00 95.50 963 GLU A CA 1
ATOM 7528 C C . GLU A 1 963 ? 3.696 43.779 -7.626 1.00 95.50 963 GLU A C 1
ATOM 7530 O O . GLU A 1 963 ? 3.183 43.101 -6.726 1.00 95.50 963 GLU A O 1
ATOM 7535 N N . PRO A 1 964 ? 2.943 44.270 -8.636 1.00 96.25 964 PRO A N 1
ATOM 7536 C CA . PRO A 1 964 ? 1.518 43.968 -8.784 1.00 96.25 964 PRO A CA 1
ATOM 7537 C C . PRO A 1 964 ? 1.183 42.471 -8.802 1.00 96.25 964 PRO A C 1
ATOM 7539 O O . PRO A 1 964 ? 0.313 42.043 -8.035 1.00 96.25 964 PRO A O 1
ATOM 7542 N N . ILE A 1 965 ? 1.867 41.670 -9.629 1.00 95.12 965 ILE A N 1
ATOM 7543 C CA . ILE A 1 965 ? 1.633 40.219 -9.714 1.00 95.12 965 ILE A CA 1
ATOM 7544 C C . ILE A 1 965 ? 1.962 39.544 -8.381 1.00 95.12 965 ILE A C 1
ATOM 7546 O O . ILE A 1 965 ? 1.167 38.751 -7.864 1.00 95.12 965 ILE A O 1
ATOM 7550 N N . THR A 1 966 ? 3.098 39.908 -7.786 1.00 96.44 966 THR A N 1
ATOM 7551 C CA . THR A 1 966 ? 3.571 39.367 -6.504 1.00 96.44 966 THR A CA 1
ATOM 7552 C C . THR A 1 966 ? 2.574 39.635 -5.381 1.00 96.44 966 THR A C 1
ATOM 7554 O O . THR A 1 966 ? 2.199 38.722 -4.640 1.00 96.44 966 THR A O 1
ATOM 7557 N N . LYS A 1 967 ? 2.089 40.876 -5.269 1.00 96.62 967 LYS A N 1
ATOM 7558 C CA . LYS A 1 967 ? 1.116 41.272 -4.247 1.00 96.62 967 LYS A CA 1
ATOM 7559 C C . LYS A 1 967 ? -0.221 40.565 -4.443 1.00 96.62 967 LYS A C 1
ATOM 7561 O O . LYS A 1 967 ? -0.768 40.035 -3.478 1.00 96.62 967 LYS A O 1
ATOM 7566 N N . ALA A 1 968 ? -0.719 40.511 -5.678 1.00 95.75 968 ALA A N 1
ATOM 7567 C CA . ALA A 1 968 ? -1.975 39.840 -5.983 1.00 95.75 968 ALA A CA 1
ATOM 7568 C C . ALA A 1 968 ? -1.906 38.342 -5.643 1.00 95.75 968 ALA A C 1
ATOM 7570 O O . ALA A 1 968 ? -2.847 37.789 -5.075 1.00 95.75 968 ALA A O 1
ATOM 7571 N N . LEU A 1 969 ? -0.810 37.657 -5.980 1.00 96.88 969 LEU A N 1
ATOM 7572 C CA . LEU A 1 969 ? -0.631 36.246 -5.631 1.00 96.88 969 LEU A CA 1
ATOM 7573 C C . LEU A 1 969 ? -0.537 36.045 -4.110 1.00 96.88 969 LEU A C 1
ATOM 7575 O O . LEU A 1 969 ? -1.220 35.171 -3.576 1.00 96.88 969 LEU A O 1
ATOM 7579 N N . ARG A 1 970 ? 0.228 36.889 -3.405 1.00 97.12 970 ARG A N 1
ATOM 7580 C CA . ARG A 1 970 ? 0.336 36.861 -1.937 1.00 97.12 970 ARG A CA 1
ATOM 7581 C C . ARG A 1 970 ? -1.029 37.002 -1.266 1.00 97.12 970 ARG A C 1
ATOM 7583 O O . ARG A 1 970 ? -1.330 36.248 -0.345 1.00 97.12 970 ARG A O 1
ATOM 7590 N N . GLU A 1 971 ? -1.857 37.943 -1.717 1.00 96.62 971 GLU A N 1
ATOM 7591 C CA . GLU A 1 971 ? -3.211 38.146 -1.187 1.00 96.62 971 GLU A CA 1
ATOM 7592 C C . GLU A 1 971 ? -4.089 36.902 -1.373 1.00 96.62 971 GLU A C 1
ATOM 7594 O O . GLU A 1 971 ? -4.710 36.443 -0.414 1.00 96.62 971 GLU A O 1
ATOM 7599 N N . ASP A 1 972 ? -4.097 36.303 -2.566 1.00 96.94 972 ASP A N 1
ATOM 7600 C CA . ASP A 1 972 ? -4.866 35.081 -2.829 1.00 96.94 972 ASP A CA 1
ATOM 7601 C C . ASP A 1 972 ? -4.378 33.895 -1.967 1.00 96.94 972 ASP A C 1
ATOM 7603 O O . ASP A 1 972 ? -5.195 33.169 -1.398 1.00 96.94 972 ASP A O 1
ATOM 7607 N N . ILE A 1 973 ? -3.060 33.724 -1.803 1.00 97.00 973 ILE A N 1
ATOM 7608 C CA . ILE A 1 973 ? -2.463 32.670 -0.963 1.00 97.00 973 ILE A CA 1
ATOM 7609 C C . ILE A 1 973 ? -2.811 32.868 0.522 1.00 97.00 973 ILE A C 1
A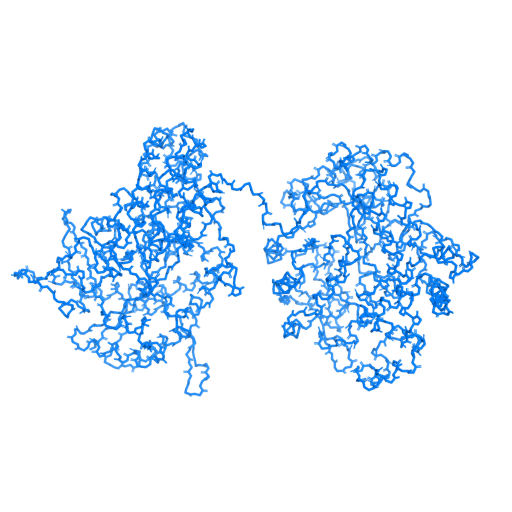TOM 7611 O O . ILE A 1 973 ? -3.145 31.902 1.218 1.00 97.00 973 ILE A O 1
ATOM 7615 N N . MET A 1 974 ? -2.740 34.107 1.018 1.00 94.06 974 MET A N 1
ATOM 7616 C CA . MET A 1 974 ? -3.092 34.457 2.399 1.00 94.06 974 MET A CA 1
ATOM 7617 C C . MET A 1 974 ? -4.577 34.209 2.670 1.00 94.06 974 MET A C 1
ATOM 7619 O O . MET A 1 974 ? -4.914 33.572 3.667 1.00 94.06 974 MET A O 1
ATOM 7623 N N . ASN A 1 975 ? -5.455 34.645 1.762 1.00 94.06 975 ASN A N 1
ATOM 7624 C CA . ASN A 1 975 ? -6.902 34.447 1.874 1.00 94.06 975 ASN A CA 1
ATOM 7625 C C . ASN A 1 975 ? -7.287 32.961 1.863 1.00 94.06 975 ASN A C 1
ATOM 7627 O O . ASN A 1 975 ? -8.213 32.559 2.562 1.00 94.06 975 ASN A O 1
ATOM 7631 N N . ALA A 1 976 ? -6.547 32.134 1.121 1.00 93.19 976 ALA A N 1
ATOM 7632 C CA . ALA A 1 976 ? -6.725 30.685 1.106 1.00 93.19 976 ALA A CA 1
ATOM 7633 C C . ALA A 1 976 ? -6.137 29.968 2.342 1.00 93.19 976 ALA A C 1
ATOM 7635 O O . ALA A 1 976 ? -6.243 28.747 2.452 1.00 93.19 976 ALA A O 1
ATOM 7636 N N . GLY A 1 977 ? -5.482 30.687 3.265 1.00 92.12 977 GLY A N 1
ATOM 7637 C CA . GLY A 1 977 ? -4.838 30.094 4.441 1.00 92.12 977 GLY A CA 1
ATOM 7638 C C . GLY A 1 977 ? -3.638 29.201 4.101 1.00 92.12 977 GLY A C 1
ATOM 7639 O O . GLY A 1 977 ? -3.322 28.285 4.859 1.00 92.12 977 GLY A O 1
ATOM 7640 N N . ARG A 1 978 ? -2.986 29.445 2.956 1.00 90.88 978 ARG A N 1
ATOM 7641 C CA . ARG A 1 978 ? -1.878 28.635 2.407 1.00 90.88 978 ARG A CA 1
ATOM 7642 C C . ARG A 1 978 ? -0.516 29.311 2.485 1.00 90.88 978 ARG A C 1
ATOM 7644 O O . ARG A 1 978 ? 0.472 28.773 1.981 1.00 90.88 978 ARG A O 1
ATOM 7651 N N . ALA A 1 979 ? -0.468 30.499 3.076 1.00 83.19 979 ALA A N 1
ATOM 7652 C CA . ALA A 1 979 ? 0.773 31.221 3.256 1.00 83.19 979 ALA A CA 1
ATOM 7653 C C . ALA A 1 979 ? 1.696 30.485 4.224 1.00 83.19 979 ALA A C 1
ATOM 7655 O O . ALA A 1 979 ? 1.265 29.866 5.201 1.00 83.19 979 ALA A O 1
ATOM 7656 N N . LYS A 1 980 ? 2.995 30.613 3.971 1.00 66.06 980 LYS A N 1
ATOM 7657 C CA . LYS A 1 980 ? 4.030 30.212 4.916 1.00 66.06 980 LYS A CA 1
ATOM 7658 C C . LYS A 1 980 ? 3.784 30.919 6.263 1.00 66.06 980 LYS A C 1
ATOM 7660 O O . LYS A 1 980 ? 3.865 32.143 6.333 1.00 66.06 980 LYS A O 1
ATOM 7665 N N . ARG A 1 981 ? 3.476 30.167 7.332 1.00 53.56 981 ARG A N 1
ATOM 7666 C CA . ARG A 1 981 ? 3.464 30.716 8.703 1.00 53.56 981 ARG A CA 1
ATOM 7667 C C . ARG A 1 981 ? 4.890 31.162 9.052 1.00 53.56 981 ARG A C 1
ATOM 7669 O O . ARG A 1 981 ? 5.830 30.420 8.766 1.00 53.56 981 ARG A O 1
ATOM 7676 N N . ALA A 1 982 ? 5.010 32.390 9.560 1.00 34.75 982 ALA A N 1
ATOM 7677 C CA . ALA A 1 982 ? 6.277 33.059 9.860 1.00 34.75 982 ALA A CA 1
ATOM 7678 C C . ALA A 1 982 ? 7.133 32.289 10.870 1.00 34.75 982 ALA A C 1
ATOM 7680 O O . ALA A 1 982 ? 6.541 31.720 11.818 1.00 34.75 982 ALA A O 1
#

Sequence (982 aa):
MKDICIHGHFYQPTRLNPWTNRLDPQPSAAPFRNWNERIAFECYAPNMAARLLDAEGKLRATSNNYGWISFDIGPTLLTWIASEHPVLLEALRLADRNSIERFGKGSAIAQPYHHPILPLCDAQDRATEIRWGLAVFEQTFERPADGIWLPETAIDLASLDSVADAGPSFVILAPHQIDSIRTAHGNWQPATEQDCANRAFRIELPSGRSIKALVYDGSTSRGVAFEGLLNDGNRFAQRMVEAAAQTGLTVVATDGESYGHHHTFGEMALSCAIAAIQQRSDARLTNTASWLAANPPTQEARILEPSSWSCAHGVGRWSRDCGCRMDSSRGWHQRWRGPLRDSLERLRDQAREALQPIGETLFTEPNKARSGYGEVLSGAQPFDSWYAEQSAPTGDPAKALQWLEVHRHLLAMFTSCAWFFDEVSGIEPLQNLRHAAAATGQLRELCGVDLSPQLEADLNQIPSNLGTELLIKTIQQNLEPSPIRSETSSFCLTDKRAGVLLPVSALDGPGPIGSLDGARDFIDWMADAGVGVWQVLPLVPTDDHGSPYSSWSTFSGNPDLVGLRGCAEAGLLDPEAELARTECVDYERTRAQKRPRVLAAARTLLSRPDHPWFAELQRFVTTAPWATDAALFHAIKERQEGAPWWLWPAQLRSFDPDAVAQASAELADEVENWRAALFIFEHQWGAVRRYAAARGIRLVGDMPIYVGRDSADVWAHQQLFQLDALGFPLKVAGVPPDAYSETGQLWGNPLFEWAAMEQDGYRWWIERVRRTLQHCDVLRIDHFIGFARYWAVDAEAEHAASGEWIPGPGRAVFDAIEAELGRLPLIAEDLGLVDESTLALRDALGLPGMKVLQFGLDGDPSNPHGIDNHVPLSVAYTGTHDSSTTRGWWEAQDAERRSELGLGEDGRTATRRMVRMALSSTSFWTILPVQDVLGLGDEARMNRPGTLGGNWVWRLPKDALDEPITKALREDIMNAGRAKRA

pLDDT: mean 92.21, std 8.76, range [31.0, 98.75]